Protein AF-0000000073567747 (afdb_homodimer)

Nearest PDB structures (foldseek):
  8d3t-assembly1_A  TM=9.229E-01  e=3.535E-43  Populus trichocarpa
  8p1x-assembly1_AAA  TM=5.995E-01  e=5.821E-02  Staphylococcus epidermidis
  5u70-assembly1_A  TM=5.975E-01  e=3.883E-02  Gallus gallus
  2wzf-assembly1_A  TM=4.297E-01  e=1.747E-01  Legionella pneumophila
  1e77-assembly1_A  TM=4.251E-01  e=9.345E-01  Leuconostoc mesenteroides

Structure (mmCIF, N/CA/C/O backbone):
data_AF-0000000073567747-model_v1
#
loop_
_entity.id
_entity.type
_entity.pdbx_description
1 polymer 'Glycosyltransferase family 92 protein'
#
loop_
_atom_site.group_PDB
_atom_site.id
_atom_site.type_symbol
_atom_site.label_atom_id
_atom_site.label_alt_id
_atom_site.label_comp_id
_atom_site.label_asym_id
_atom_site.label_entity_id
_atom_site.label_seq_id
_atom_site.pdbx_PDB_ins_code
_atom_site.Cartn_x
_atom_site.Cartn_y
_atom_site.Cartn_z
_atom_site.occupancy
_atom_site.B_iso_or_equiv
_atom_site.auth_seq_id
_atom_site.auth_comp_id
_atom_site.auth_asym_id
_atom_site.auth_atom_id
_atom_site.pdbx_PDB_model_num
ATOM 1 N N . MET A 1 1 ? -38.438 13.711 -40.719 1 23.19 1 MET A N 1
ATOM 2 C CA . MET A 1 1 ? -39.156 12.781 -39.844 1 23.19 1 MET A CA 1
ATOM 3 C C . MET A 1 1 ? -38.438 12.688 -38.469 1 23.19 1 MET A C 1
ATOM 5 O O . MET A 1 1 ? -37.25 12.453 -38.406 1 23.19 1 MET A O 1
ATOM 9 N N . LEU A 1 2 ? -39.094 13.25 -37.375 1 25.28 2 LEU A N 1
ATOM 10 C CA . LEU A 1 2 ? -38.781 13.609 -36 1 25.28 2 LEU A CA 1
ATOM 11 C C . LEU A 1 2 ? -38.625 12.359 -35.125 1 25.28 2 LEU A C 1
ATOM 13 O O . LEU A 1 2 ? -39.594 11.602 -34.969 1 25.28 2 LEU A O 1
ATOM 17 N N . LEU A 1 3 ? -37.562 11.617 -35.281 1 25.88 3 LEU A N 1
ATOM 18 C CA . LEU A 1 3 ? -37.438 10.297 -34.688 1 25.88 3 LEU A CA 1
ATOM 19 C C . LEU A 1 3 ? -37.625 10.359 -33.156 1 25.88 3 LEU A C 1
ATOM 21 O O . LEU A 1 3 ? -36.875 11.047 -32.469 1 25.88 3 LEU A O 1
ATOM 25 N N . THR A 1 4 ? -38.875 10.18 -32.688 1 24.28 4 THR A N 1
ATOM 26 C CA . THR A 1 4 ? -39.375 10.305 -31.312 1 24.28 4 THR A CA 1
ATOM 27 C C . THR A 1 4 ? -38.75 9.266 -30.391 1 24.28 4 THR A C 1
ATOM 29 O O . THR A 1 4 ? -38.875 8.062 -30.641 1 24.28 4 THR A O 1
ATOM 32 N N . LEU A 1 5 ? -37.594 9.477 -29.812 1 25.94 5 LEU A N 1
ATOM 33 C CA . LEU A 1 5 ? -36.781 8.617 -28.953 1 25.94 5 LEU A CA 1
ATOM 34 C C . LEU A 1 5 ? -37.562 8.234 -27.703 1 25.94 5 LEU A C 1
ATOM 36 O O . LEU A 1 5 ? -37.906 9.102 -26.891 1 25.94 5 LEU A O 1
ATOM 40 N N . THR A 1 6 ? -38.469 7.234 -27.781 1 23.72 6 THR A N 1
ATOM 41 C CA . THR A 1 6 ? -39.375 6.848 -26.703 1 23.72 6 THR A CA 1
ATOM 42 C C . THR A 1 6 ? -38.594 6.375 -25.469 1 23.72 6 THR A C 1
ATOM 44 O O . THR A 1 6 ? -37.75 5.469 -25.578 1 23.72 6 THR A O 1
ATOM 47 N N . LEU A 1 7 ? -38.375 7.18 -24.391 1 23.61 7 LEU A N 1
ATOM 48 C CA . LEU A 1 7 ? -37.719 7.121 -23.078 1 23.61 7 LEU A CA 1
ATOM 49 C C . LEU A 1 7 ? -38.375 6.062 -22.203 1 23.61 7 LEU A C 1
ATOM 51 O O . LEU A 1 7 ? -39.562 6.172 -21.859 1 23.61 7 LEU A O 1
ATOM 55 N N . ILE A 1 8 ? -38.219 4.766 -22.5 1 22.84 8 ILE A N 1
ATOM 56 C CA . ILE A 1 8 ? -38.969 3.777 -21.766 1 22.84 8 ILE A CA 1
ATOM 57 C C . ILE A 1 8 ? -38.625 3.867 -20.266 1 22.84 8 ILE A C 1
ATOM 59 O O . ILE A 1 8 ? -37.469 3.711 -19.891 1 22.84 8 ILE A O 1
ATOM 63 N N . LEU A 1 9 ? -39.438 4.469 -19.375 1 22.05 9 LEU A N 1
ATOM 64 C CA . LEU A 1 9 ? -39.469 4.734 -17.953 1 22.05 9 LEU A CA 1
ATOM 65 C C . LEU A 1 9 ? -39.625 3.441 -17.156 1 22.05 9 LEU A C 1
ATOM 67 O O . LEU A 1 9 ? -40.656 2.789 -17.234 1 22.05 9 LEU A O 1
ATOM 71 N N . VAL A 1 10 ? -38.719 2.545 -17.141 1 21.92 10 VAL A N 1
ATOM 72 C CA . VAL A 1 10 ? -38.969 1.277 -16.453 1 21.92 10 VAL A CA 1
ATOM 73 C C . VAL A 1 10 ? -39.25 1.529 -14.977 1 21.92 10 VAL A C 1
ATOM 75 O O . VAL A 1 10 ? -38.438 2.17 -14.289 1 21.92 10 VAL A O 1
ATOM 78 N N . THR A 1 11 ? -40.469 1.546 -14.492 1 21.16 11 THR A N 1
ATOM 79 C CA . THR A 1 11 ? -41.031 1.775 -13.164 1 21.16 11 THR A CA 1
ATOM 80 C C . THR A 1 11 ? -40.594 0.671 -12.195 1 21.16 11 THR A C 1
ATOM 82 O O . THR A 1 11 ? -40.969 -0.49 -12.367 1 21.16 11 THR A O 1
ATOM 85 N N . VAL A 1 12 ? -39.438 0.542 -11.812 1 20.95 12 VAL A N 1
ATOM 86 C CA . VAL A 1 12 ? -39.031 -0.559 -10.945 1 20.95 12 VAL A CA 1
ATOM 87 C C . VAL A 1 12 ? -39.781 -0.482 -9.633 1 20.95 12 VAL A C 1
ATOM 89 O O . VAL A 1 12 ? -39.812 0.56 -8.969 1 20.95 12 VAL A O 1
ATOM 92 N N . ARG A 1 13 ? -40.844 -1.211 -9.492 1 21.12 13 ARG A N 1
ATOM 93 C CA . ARG A 1 13 ? -41.688 -1.212 -8.32 1 21.12 13 ARG A CA 1
ATOM 94 C C . ARG A 1 13 ? -40.875 -1.409 -7.043 1 21.12 13 ARG A C 1
ATOM 96 O O . ARG A 1 13 ? -39.875 -2.107 -7.051 1 21.12 13 ARG A O 1
ATOM 103 N N . PRO A 1 14 ? -41.25 -0.729 -5.953 1 20.56 14 PRO A N 1
ATOM 104 C CA . PRO A 1 14 ? -40.656 -0.555 -4.629 1 20.56 14 PRO A CA 1
ATOM 105 C C . PRO A 1 14 ? -40.75 -1.817 -3.771 1 20.56 14 PRO A C 1
ATOM 107 O O . PRO A 1 14 ? -41.812 -2.457 -3.713 1 20.56 14 PRO A O 1
ATOM 110 N N . MET A 1 15 ? -39.781 -2.68 -3.811 1 20.41 15 MET A N 1
ATOM 111 C CA . MET A 1 15 ? -39.844 -3.928 -3.057 1 20.41 15 MET A CA 1
ATOM 112 C C . MET A 1 15 ? -40.312 -3.676 -1.623 1 20.41 15 MET A C 1
ATOM 114 O O . MET A 1 15 ? -39.75 -2.826 -0.93 1 20.41 15 MET A O 1
ATOM 118 N N . GLU A 1 16 ? -41.5 -3.912 -1.304 1 19.75 16 GLU A N 1
ATOM 119 C CA . GLU A 1 16 ? -42.156 -3.807 -0.017 1 19.75 16 GLU A CA 1
ATOM 120 C C . GLU A 1 16 ? -41.406 -4.566 1.071 1 19.75 16 GLU A C 1
ATOM 122 O O . GLU A 1 16 ? -41.156 -5.766 0.936 1 19.75 16 GLU A O 1
ATOM 127 N N . VAL A 1 17 ? -40.531 -3.957 1.716 1 19.94 17 VAL A N 1
ATOM 128 C CA . VAL A 1 17 ? -39.719 -4.434 2.83 1 19.94 17 VAL A CA 1
ATOM 129 C C . VAL A 1 17 ? -40.625 -4.91 3.965 1 19.94 17 VAL A C 1
ATOM 131 O O . VAL A 1 17 ? -41.375 -4.121 4.527 1 19.94 17 VAL A O 1
ATOM 134 N N . LEU A 1 18 ? -41.094 -6.086 3.803 1 19.22 18 LEU A N 1
ATOM 135 C CA . LEU A 1 18 ? -41.969 -6.688 4.812 1 19.22 18 LEU A CA 1
ATOM 136 C C . LEU A 1 18 ? -41.344 -6.52 6.207 1 19.22 18 LEU A C 1
ATOM 138 O O . LEU A 1 18 ? -40.188 -6.859 6.434 1 19.22 18 LEU A O 1
ATOM 142 N N . TYR A 1 19 ? -41.906 -5.637 7.066 1 19.2 19 TYR A N 1
ATOM 143 C CA . TYR A 1 19 ? -41.688 -5.125 8.414 1 19.2 19 TYR A CA 1
ATOM 144 C C . TYR A 1 19 ? -41.906 -6.219 9.453 1 19.2 19 TYR A C 1
ATOM 146 O O . TYR A 1 19 ? -43.062 -6.52 9.797 1 19.2 19 TYR A O 1
ATOM 154 N N . GLY A 1 20 ? -41.406 -7.402 9.188 1 19.31 20 GLY A N 1
ATOM 155 C CA . GLY A 1 20 ? -41.875 -8.383 10.164 1 19.31 20 GLY A CA 1
ATOM 156 C C . GLY A 1 20 ? -41.688 -7.922 11.594 1 19.31 20 GLY A C 1
ATOM 157 O O . GLY A 1 20 ? -40.875 -7.062 11.883 1 19.31 20 GLY A O 1
ATOM 158 N N . SER A 1 21 ? -42.656 -8.07 12.359 1 19.27 21 SER A N 1
ATOM 159 C CA . SER A 1 21 ? -43.031 -7.699 13.719 1 19.27 21 SER A CA 1
ATOM 160 C C . SER A 1 21 ? -41.938 -8.07 14.703 1 19.27 21 SER A C 1
ATOM 162 O O . SER A 1 21 ? -41.438 -9.195 14.703 1 19.27 21 SER A O 1
ATOM 164 N N . LEU A 1 22 ? -41.219 -7.145 15.078 1 19.09 22 LEU A N 1
ATOM 165 C CA . LEU A 1 22 ? -40.188 -7.207 16.109 1 19.09 22 LEU A CA 1
ATOM 166 C C . LEU A 1 22 ? -40.75 -7.781 17.406 1 19.09 22 LEU A C 1
ATOM 168 O O . LEU A 1 22 ? -41.75 -7.289 17.922 1 19.09 22 LEU A O 1
ATOM 172 N N . PRO A 1 23 ? -40.688 -9.055 17.484 1 19.69 23 PRO A N 1
ATOM 173 C CA . PRO A 1 23 ? -41.312 -9.609 18.703 1 19.69 23 PRO A CA 1
ATOM 174 C C . PRO A 1 23 ? -40.906 -8.852 19.969 1 19.69 23 PRO A C 1
ATOM 176 O O . PRO A 1 23 ? -39.844 -8.203 20 1 19.69 23 PRO A O 1
ATOM 179 N N . ALA A 1 24 ? -41.875 -8.578 20.797 1 20.5 24 ALA A N 1
ATOM 180 C CA . ALA A 1 24 ? -41.969 -7.883 22.078 1 20.5 24 ALA A CA 1
ATOM 181 C C . ALA A 1 24 ? -40.906 -8.398 23.047 1 20.5 24 ALA A C 1
ATOM 183 O O . ALA A 1 24 ? -40.625 -9.602 23.109 1 20.5 24 ALA A O 1
ATOM 184 N N . CYS A 1 25 ? -40.031 -7.461 23.5 1 19.66 25 CYS A N 1
ATOM 185 C CA . CYS A 1 25 ? -38.938 -7.504 24.484 1 19.66 25 CYS A CA 1
ATOM 186 C C . CYS A 1 25 ? -39.438 -8.117 25.797 1 19.66 25 CYS A C 1
ATOM 188 O O . CYS A 1 25 ? -40.312 -7.57 26.453 1 19.66 25 CYS A O 1
ATOM 190 N N . MET A 1 26 ? -39.594 -9.414 25.766 1 20.55 26 MET A N 1
ATOM 191 C CA . MET A 1 26 ? -40.062 -10.07 26.984 1 20.55 26 MET A CA 1
ATOM 192 C C . MET A 1 26 ? -39.406 -9.461 28.219 1 20.55 26 MET A C 1
ATOM 194 O O . MET A 1 26 ? -38.344 -8.867 28.125 1 20.55 26 MET A O 1
ATOM 198 N N . ASN A 1 27 ? -40.094 -9.617 29.391 1 20.23 27 ASN A N 1
ATOM 199 C CA . ASN A 1 27 ? -40.094 -9.148 30.781 1 20.23 27 ASN A CA 1
ATOM 200 C C . ASN A 1 27 ? -38.719 -9.352 31.422 1 20.23 27 ASN A C 1
ATOM 202 O O . ASN A 1 27 ? -37.938 -10.219 31 1 20.23 27 ASN A O 1
ATOM 206 N N . GLY A 1 28 ? -38.312 -8.406 32.344 1 21.66 28 GLY A N 1
ATOM 207 C CA . GLY A 1 28 ? -37.188 -7.875 33.094 1 21.66 28 GLY A CA 1
ATOM 208 C C . GLY A 1 28 ? -36.594 -8.867 34.062 1 21.66 28 GLY A C 1
ATOM 209 O O . GLY A 1 28 ? -36 -8.469 35.094 1 21.66 28 GLY A O 1
ATOM 210 N N . GLY A 1 29 ? -36.719 -10.211 33.781 1 23.11 29 GLY A N 1
ATOM 211 C CA . GLY A 1 29 ? -36.375 -10.93 35 1 23.11 29 GLY A CA 1
ATOM 212 C C . GLY A 1 29 ? -35.062 -10.5 35.625 1 23.11 29 GLY A C 1
ATOM 213 O O . GLY A 1 29 ? -34.188 -9.969 34.938 1 23.11 29 GLY A O 1
ATOM 214 N N . ASP A 1 30 ? -34.969 -10.297 36.969 1 22.94 30 ASP A N 1
ATOM 215 C CA . ASP A 1 30 ? -34.062 -9.742 37.969 1 22.94 30 ASP A CA 1
ATOM 216 C C . ASP A 1 30 ? -32.688 -10.414 37.875 1 22.94 30 ASP A C 1
ATOM 218 O O . ASP A 1 30 ? -32.312 -11.18 38.75 1 22.94 30 ASP A O 1
ATOM 222 N N . ALA A 1 31 ? -32.281 -11.008 36.812 1 23.86 31 ALA A N 1
ATOM 223 C CA . ALA A 1 31 ? -31.156 -11.891 37.062 1 23.86 31 ALA A CA 1
ATOM 224 C C . ALA A 1 31 ? -29.969 -11.117 37.594 1 23.86 31 ALA A C 1
ATOM 226 O O . ALA A 1 31 ? -29.562 -10.109 37.031 1 23.86 31 ALA A O 1
ATOM 227 N N . HIS A 1 32 ? -29.672 -11.039 38.781 1 22.36 32 HIS A N 1
ATOM 228 C CA . HIS A 1 32 ? -28.516 -10.672 39.594 1 22.36 32 HIS A CA 1
ATOM 229 C C . HIS A 1 32 ? -27.219 -11.117 38.938 1 22.36 32 HIS A C 1
ATOM 231 O O . HIS A 1 32 ? -26.734 -12.227 39.188 1 22.36 32 HIS A O 1
ATOM 237 N N . ARG A 1 33 ? -27.188 -11 37.594 1 25.17 33 ARG A N 1
ATOM 238 C CA . ARG A 1 33 ? -25.922 -11.57 37.094 1 25.17 33 ARG A CA 1
ATOM 239 C C . ARG A 1 33 ? -24.734 -10.906 37.781 1 25.17 33 ARG A C 1
ATOM 241 O O . ARG A 1 33 ? -24.719 -9.688 37.969 1 25.17 33 ARG A O 1
ATOM 248 N N . SER A 1 34 ? -23.922 -11.617 38.344 1 22.05 34 SER A N 1
ATOM 249 C CA . SER A 1 34 ? -22.656 -11.352 39.031 1 22.05 34 SER A CA 1
ATOM 250 C C . SER A 1 34 ? -21.797 -10.391 38.25 1 22.05 34 SER A C 1
ATOM 252 O O . SER A 1 34 ? -21.875 -10.336 37 1 22.05 34 SER A O 1
ATOM 254 N N . GLN A 1 35 ? -21.375 -9.289 38.812 1 22.83 35 GLN A N 1
ATOM 255 C CA . GLN A 1 35 ? -20.5 -8.172 38.438 1 22.83 35 GLN A CA 1
ATOM 256 C C . GLN A 1 35 ? -19.297 -8.648 37.656 1 22.83 35 GLN A C 1
ATOM 258 O O . GLN A 1 35 ? -18.281 -9.047 38.219 1 22.83 35 GLN A O 1
ATOM 263 N N . GLY A 1 36 ? -19.531 -9.406 36.656 1 23.28 36 GLY A N 1
ATOM 264 C CA . GLY A 1 36 ? -18.391 -9.961 35.938 1 23.28 36 GLY A CA 1
ATOM 265 C C . GLY A 1 36 ? -17.375 -8.914 35.531 1 23.28 36 GLY A C 1
ATOM 266 O O . GLY A 1 36 ? -17.688 -7.723 35.438 1 23.28 36 GLY A O 1
ATOM 267 N N . ASP A 1 37 ? -16.031 -9.227 35.656 1 26.56 37 ASP A N 1
ATOM 268 C CA . ASP A 1 37 ? -14.734 -8.562 35.562 1 26.56 37 ASP A CA 1
ATOM 269 C C . ASP A 1 37 ? -14.656 -7.672 34.312 1 26.56 37 ASP A C 1
ATOM 271 O O . ASP A 1 37 ? -14.953 -8.117 33.219 1 26.56 37 ASP A O 1
ATOM 275 N N . ARG A 1 38 ? -14.828 -6.359 34.531 1 27.16 38 ARG A N 1
ATOM 276 C CA . ARG A 1 38 ? -14.625 -5.324 33.531 1 27.16 38 ARG A CA 1
ATOM 277 C C . ARG A 1 38 ? -13.469 -5.688 32.594 1 27.16 38 ARG A C 1
ATOM 279 O O . ARG A 1 38 ? -12.367 -5.988 33.062 1 27.16 38 ARG A O 1
ATOM 286 N N . PRO A 1 39 ? -13.688 -6.078 31.453 1 25.11 39 PRO A N 1
ATOM 287 C CA . PRO A 1 39 ? -12.477 -6.406 30.688 1 25.11 39 PRO A CA 1
ATOM 288 C C . PRO A 1 39 ? -11.5 -5.234 30.609 1 25.11 39 PRO A C 1
ATOM 290 O O . PRO A 1 39 ? -11.891 -4.125 30.25 1 25.11 39 PRO A O 1
ATOM 293 N N . ARG A 1 40 ? -10.445 -5.094 31.484 1 24.75 40 ARG A N 1
ATOM 294 C CA . ARG A 1 40 ? -9.32 -4.168 31.562 1 24.75 40 ARG A CA 1
ATOM 295 C C . ARG A 1 40 ? -8.805 -3.824 30.156 1 24.75 40 ARG A C 1
ATOM 297 O O . ARG A 1 40 ? -8.695 -4.699 29.297 1 24.75 40 ARG A O 1
ATOM 304 N N . LEU A 1 41 ? -8.781 -2.572 29.844 1 23.95 41 LEU A N 1
ATOM 305 C CA . LEU A 1 41 ? -8.195 -1.976 28.656 1 23.95 41 LEU A CA 1
ATOM 306 C C . LEU A 1 41 ? -6.734 -2.375 28.5 1 23.95 41 LEU A C 1
ATOM 308 O O . LEU A 1 41 ? -5.906 -2.051 29.359 1 23.95 41 LEU A O 1
ATOM 312 N N . LYS A 1 42 ? -6.387 -3.568 28.047 1 26.98 42 LYS A N 1
ATOM 313 C CA . LYS A 1 42 ? -4.984 -3.957 27.969 1 26.98 42 LYS A CA 1
ATOM 314 C C . LYS A 1 42 ? -4.18 -2.961 27.125 1 26.98 42 LYS A C 1
ATOM 316 O O . LYS A 1 42 ? -4.402 -2.834 25.922 1 26.98 42 LYS A O 1
ATOM 321 N N . VAL A 1 43 ? -3.799 -1.938 27.734 1 22.77 43 VAL A N 1
ATOM 322 C CA . VAL A 1 43 ? -2.787 -1.016 27.219 1 22.77 43 VAL A CA 1
ATOM 323 C C . VAL A 1 43 ? -1.597 -1.802 26.688 1 22.77 43 VAL A C 1
ATOM 325 O O . VAL A 1 43 ? -1.011 -2.623 27.391 1 22.77 43 VAL A O 1
ATOM 328 N N . ILE A 1 44 ? -1.505 -1.981 25.453 1 26.19 44 ILE A N 1
ATOM 329 C CA . ILE A 1 44 ? -0.492 -2.854 24.875 1 26.19 44 ILE A CA 1
ATOM 330 C C . ILE A 1 44 ? 0.867 -2.156 24.906 1 26.19 44 ILE A C 1
ATOM 332 O O . ILE A 1 44 ? 1.063 -1.139 24.234 1 26.19 44 ILE A O 1
ATOM 336 N N . PRO A 1 45 ? 1.633 -2.248 25.969 1 25.14 45 PRO A N 1
ATOM 337 C CA . PRO A 1 45 ? 2.934 -1.572 25.969 1 25.14 45 PRO A CA 1
ATOM 338 C C . PRO A 1 45 ? 3.777 -1.932 24.75 1 25.14 45 PRO A C 1
ATOM 340 O O . PRO A 1 45 ? 4.316 -1.044 24.078 1 25.14 45 PRO A O 1
ATOM 343 N N . GLU A 1 46 ? 4.719 -3.098 24.891 1 23.3 46 GLU A N 1
ATOM 344 C CA . GLU A 1 46 ? 5.957 -3.51 24.234 1 23.3 46 GLU A CA 1
ATOM 345 C C . GLU A 1 46 ? 5.676 -4.262 22.938 1 23.3 46 GLU A C 1
ATOM 347 O O . GLU A 1 46 ? 4.551 -4.707 22.703 1 23.3 46 GLU A O 1
ATOM 352 N N . TRP A 1 47 ? 6.715 -4.566 22.062 1 25.22 47 TRP A N 1
ATOM 353 C CA . TRP A 1 47 ? 6.898 -5.34 20.844 1 25.22 47 TRP A CA 1
ATOM 354 C C . TRP A 1 47 ? 6.203 -6.695 20.938 1 25.22 47 TRP A C 1
ATOM 356 O O . TRP A 1 47 ? 6.367 -7.414 21.938 1 25.22 47 TRP A O 1
ATOM 366 N N . GLN A 1 48 ? 4.891 -6.879 20.406 1 30.92 48 GLN A N 1
ATOM 367 C CA . GLN A 1 48 ? 4.23 -8.164 20.625 1 30.92 48 GLN A CA 1
ATOM 368 C C . GLN A 1 48 ? 4.566 -9.141 19.5 1 30.92 48 GLN A C 1
ATOM 370 O O . GLN A 1 48 ? 4.832 -8.734 18.359 1 30.92 48 GLN A O 1
ATOM 375 N N . GLU A 1 49 ? 5.047 -10.406 19.703 1 35.78 49 GLU A N 1
ATOM 376 C CA . GLU A 1 49 ? 5.246 -11.547 18.812 1 35.78 49 GLU A CA 1
ATOM 377 C C . GLU A 1 49 ? 4.035 -11.758 17.906 1 35.78 49 GLU A C 1
ATOM 379 O O . GLU A 1 49 ? 2.895 -11.711 18.375 1 35.78 49 GLU A O 1
ATOM 384 N N . PRO A 1 50 ? 4.211 -11.789 16.625 1 37.47 50 PRO A N 1
ATOM 385 C CA . PRO A 1 50 ? 3.064 -11.945 15.727 1 37.47 50 PRO A CA 1
ATOM 386 C C . PRO A 1 50 ? 2.227 -13.18 16.047 1 37.47 50 PRO A C 1
ATOM 388 O O . PRO A 1 50 ? 2.777 -14.242 16.344 1 37.47 50 PRO A O 1
ATOM 391 N N . ALA A 1 51 ? 1.045 -13.102 16.375 1 41.72 51 ALA A N 1
ATOM 392 C CA . ALA A 1 51 ? 0.111 -14.172 16.719 1 41.72 51 ALA A CA 1
ATOM 393 C C . ALA A 1 51 ? -0.092 -15.125 15.547 1 41.72 51 ALA A C 1
ATOM 395 O O . ALA A 1 51 ? -0.238 -14.688 14.406 1 41.72 51 ALA A O 1
ATOM 396 N N . VAL A 1 52 ? 0.419 -16.406 15.641 1 49.12 52 VAL A N 1
ATOM 397 C CA . VAL A 1 52 ? 0.109 -17.453 14.672 1 49.12 52 VAL A CA 1
ATOM 398 C C . VAL A 1 52 ? -1.403 -17.562 14.484 1 49.12 52 VAL A C 1
ATOM 400 O O . VAL A 1 52 ? -2.139 -17.766 15.453 1 49.12 52 VAL A O 1
ATOM 403 N N . THR A 1 53 ? -1.957 -17.25 13.312 1 58.78 53 THR A N 1
ATOM 404 C CA . THR A 1 53 ? -3.379 -17.344 13 1 58.78 53 THR A CA 1
ATOM 405 C C . THR A 1 53 ? -3.824 -18.797 12.898 1 58.78 53 THR A C 1
ATOM 407 O O . THR A 1 53 ? -3.15 -19.609 12.266 1 58.78 53 THR A O 1
ATOM 410 N N . ALA A 1 54 ? -4.812 -19.219 13.656 1 68.19 54 ALA A N 1
ATOM 411 C CA . ALA A 1 54 ? -5.438 -20.531 13.656 1 68.19 54 ALA A CA 1
ATOM 412 C C . ALA A 1 54 ? -5.977 -20.891 12.273 1 68.19 54 ALA A C 1
ATOM 414 O O . ALA A 1 54 ? -6.414 -20.016 11.531 1 68.19 54 ALA A O 1
ATOM 415 N N . ASP A 1 55 ? -5.848 -22.266 11.977 1 83.12 55 ASP A N 1
ATOM 416 C CA . ASP A 1 55 ? -6.441 -22.766 10.742 1 83.12 55 ASP A CA 1
ATOM 417 C C . ASP A 1 55 ? -7.957 -22.578 10.75 1 83.12 55 ASP A C 1
ATOM 419 O O . ASP A 1 55 ? -8.609 -22.781 11.773 1 83.12 55 ASP A O 1
ATOM 423 N N . ARG A 1 56 ? -8.516 -22.25 9.672 1 86 56 ARG A N 1
ATOM 424 C CA . ARG A 1 56 ? -9.953 -22.047 9.516 1 86 56 ARG A CA 1
ATOM 425 C C . ARG A 1 56 ? -10.609 -23.266 8.859 1 86 56 ARG A C 1
ATOM 427 O O . ARG A 1 56 ? -9.969 -23.969 8.078 1 86 56 ARG A O 1
ATOM 434 N N . GLU A 1 57 ? -11.875 -23.375 9.203 1 86.12 57 GLU A N 1
ATOM 435 C CA . GLU A 1 57 ? -12.617 -24.5 8.625 1 86.12 57 GLU A CA 1
ATOM 436 C C . GLU A 1 57 ? -12.648 -24.406 7.102 1 86.12 57 GLU A C 1
ATOM 438 O O . GLU A 1 57 ? -12.508 -25.422 6.414 1 86.12 57 GLU A O 1
ATOM 443 N N . ALA A 1 58 ? -12.773 -23.234 6.609 1 86.31 58 ALA A N 1
ATOM 444 C CA . ALA A 1 58 ? -12.898 -23 5.172 1 86.31 58 ALA A CA 1
ATOM 445 C C . ALA A 1 58 ? -11.594 -23.359 4.453 1 86.31 58 ALA A C 1
ATOM 447 O O . ALA A 1 58 ? -11.586 -23.531 3.232 1 86.31 58 ALA A O 1
ATOM 448 N N . GLU A 1 59 ? -10.516 -23.516 5.211 1 91.19 59 GLU A N 1
ATOM 449 C CA . GLU A 1 59 ? -9.219 -23.797 4.613 1 91.19 59 GLU A CA 1
ATOM 450 C C . GLU A 1 59 ? -9.031 -25.297 4.375 1 91.19 59 GLU A C 1
ATOM 452 O O . GLU A 1 59 ? -8.133 -25.703 3.631 1 91.19 59 GLU A O 1
ATOM 457 N N . LYS A 1 60 ? -9.797 -26.156 5 1 92.88 60 LYS A N 1
ATOM 458 C CA . LYS A 1 60 ? -9.828 -27.609 4.805 1 92.88 60 LYS A CA 1
ATOM 459 C C . LYS A 1 60 ? -8.43 -28.203 4.875 1 92.88 60 LYS A C 1
ATOM 461 O O . LYS A 1 60 ? -8.102 -29.125 4.125 1 92.88 60 LYS A O 1
ATOM 466 N N . LEU A 1 61 ? -7.5 -27.703 5.68 1 91.44 61 LEU A N 1
ATOM 467 C CA . LEU A 1 61 ? -6.105 -28.125 5.727 1 91.44 61 LEU A CA 1
ATOM 468 C C . LEU A 1 61 ? -5.977 -29.531 6.297 1 91.44 61 LEU A C 1
ATOM 470 O O . LEU A 1 61 ? -5.004 -30.234 6.004 1 91.44 61 LEU A O 1
ATOM 474 N N . HIS A 1 62 ? -6.992 -30 7.027 1 90.06 62 HIS A N 1
ATOM 475 C CA . HIS A 1 62 ? -6.922 -31.297 7.703 1 90.06 62 HIS A CA 1
ATOM 476 C C . HIS A 1 62 ? -7.645 -32.375 6.906 1 90.06 62 HIS A C 1
ATOM 478 O O . HIS A 1 62 ? -7.754 -33.5 7.359 1 90.06 62 HIS A O 1
ATOM 484 N N . ASP A 1 63 ? -8.133 -32 5.773 1 92 63 ASP A N 1
ATOM 485 C CA . ASP A 1 63 ? -8.82 -32.938 4.887 1 92 63 ASP A CA 1
ATOM 486 C C . ASP A 1 63 ? -7.953 -33.281 3.682 1 92 63 ASP A C 1
ATOM 488 O O . ASP A 1 63 ? -7.777 -32.469 2.779 1 92 63 ASP A O 1
ATOM 492 N N . ALA A 1 64 ? -7.484 -34.469 3.584 1 88.56 64 ALA A N 1
ATOM 493 C CA . ALA A 1 64 ? -6.566 -34.938 2.537 1 88.56 64 ALA A CA 1
ATOM 494 C C . ALA A 1 64 ? -7.238 -34.906 1.168 1 88.56 64 ALA A C 1
ATOM 496 O O . ALA A 1 64 ? -6.566 -34.938 0.137 1 88.56 64 ALA A O 1
ATOM 497 N N . ARG A 1 65 ? -8.523 -34.844 1.206 1 89.81 65 ARG A N 1
ATOM 498 C CA . ARG A 1 65 ? -9.273 -34.812 -0.046 1 89.81 65 ARG A CA 1
ATOM 499 C C . ARG A 1 65 ? -8.922 -33.562 -0.855 1 89.81 65 ARG A C 1
ATOM 501 O O . ARG A 1 65 ? -9.133 -33.531 -2.07 1 89.81 65 ARG A O 1
ATOM 508 N N . TYR A 1 66 ? -8.336 -32.594 -0.159 1 92.19 66 TYR A N 1
ATOM 509 C CA . TYR A 1 66 ? -8.047 -31.328 -0.826 1 92.19 66 TYR A CA 1
ATOM 510 C C . TYR A 1 66 ? -6.555 -31.188 -1.119 1 92.19 66 TYR A C 1
ATOM 512 O O . TYR A 1 66 ? -6.086 -30.125 -1.52 1 92.19 66 TYR A O 1
ATOM 520 N N . GLY A 1 67 ? -5.863 -32.219 -0.973 1 92.25 67 GLY A N 1
ATOM 521 C CA . GLY A 1 67 ? -4.441 -32.219 -1.281 1 92.25 67 GLY A CA 1
ATOM 522 C C . GLY A 1 67 ? -3.564 -32.094 -0.053 1 92.25 67 GLY A C 1
ATOM 523 O O . GLY A 1 67 ? -4.062 -32.031 1.073 1 92.25 67 GLY A O 1
ATOM 524 N N . THR A 1 68 ? -2.275 -32.094 -0.333 1 92.69 68 THR A N 1
ATOM 525 C CA . THR A 1 68 ? -1.312 -31.875 0.741 1 92.69 68 THR A CA 1
ATOM 526 C C . THR A 1 68 ? -1.312 -30.406 1.185 1 92.69 68 THR A C 1
ATOM 528 O O . THR A 1 68 ? -1.103 -29.516 0.37 1 92.69 68 THR A O 1
ATOM 531 N N . ALA A 1 69 ? -1.477 -30.25 2.467 1 93.38 69 ALA A N 1
ATOM 532 C CA . ALA A 1 69 ? -1.608 -28.891 3.004 1 93.38 69 ALA A CA 1
ATOM 533 C C . ALA A 1 69 ? -0.303 -28.125 2.861 1 93.38 69 ALA A C 1
ATOM 535 O O . ALA A 1 69 ? 0.774 -28.641 3.152 1 93.38 69 ALA A O 1
ATOM 536 N N . ARG A 1 70 ? -0.377 -26.938 2.383 1 93.06 70 ARG A N 1
ATOM 537 C CA . ARG A 1 70 ? 0.679 -25.938 2.426 1 93.06 70 ARG A CA 1
ATOM 538 C C . ARG A 1 70 ? 0.284 -24.766 3.322 1 93.06 70 ARG A C 1
ATOM 540 O O . ARG A 1 70 ? -0.622 -24 2.988 1 93.06 70 ARG A O 1
ATOM 547 N N . ARG A 1 71 ? 1.045 -24.625 4.371 1 91.12 71 ARG A N 1
ATOM 548 C CA . ARG A 1 71 ? 0.696 -23.578 5.332 1 91.12 71 ARG A CA 1
ATOM 549 C C . ARG A 1 71 ? 1.36 -22.266 4.973 1 91.12 71 ARG A C 1
ATOM 551 O O . ARG A 1 71 ? 2.518 -22.234 4.547 1 91.12 71 ARG A O 1
ATOM 558 N N . PHE A 1 72 ? 0.588 -21.219 5.07 1 93.88 72 PHE A N 1
ATOM 559 C CA . PHE A 1 72 ? 1.081 -19.844 5.035 1 93.88 72 PHE A CA 1
ATOM 560 C C . PHE A 1 72 ? 1.325 -19.328 6.445 1 93.88 72 PHE A C 1
ATOM 562 O O . PHE A 1 72 ? 0.379 -19.109 7.207 1 93.88 72 PHE A O 1
ATOM 569 N N . VAL A 1 73 ? 2.586 -19.078 6.789 1 91.38 73 VAL A N 1
ATOM 570 C CA . VAL A 1 73 ? 2.953 -18.75 8.164 1 91.38 73 VAL A CA 1
ATOM 571 C C . VAL A 1 73 ? 3.303 -17.266 8.258 1 91.38 73 VAL A C 1
ATOM 573 O O . VAL A 1 73 ? 4.422 -16.859 7.93 1 91.38 73 VAL A O 1
ATOM 576 N N . PRO A 1 74 ? 2.365 -16.469 8.734 1 92.31 74 PRO A N 1
ATOM 577 C CA . PRO A 1 74 ? 2.641 -15.039 8.852 1 92.31 74 PRO A CA 1
ATOM 578 C C . PRO A 1 74 ? 3.555 -14.703 10.023 1 92.31 74 PRO A C 1
ATOM 580 O O . PRO A 1 74 ? 3.457 -15.328 11.086 1 92.31 74 PRO A O 1
ATOM 583 N N . MET A 1 75 ? 4.398 -13.711 9.82 1 88.69 75 MET A N 1
ATOM 584 C CA . MET A 1 75 ? 5.34 -13.336 10.867 1 88.69 75 MET A CA 1
ATOM 585 C C . MET A 1 75 ? 5.566 -11.828 10.891 1 88.69 75 MET A C 1
ATOM 587 O O . MET A 1 75 ? 5.625 -11.195 9.836 1 88.69 75 MET A O 1
ATOM 591 N N . GLY A 1 76 ? 5.715 -11.297 12.133 1 88.31 76 GLY A N 1
ATOM 592 C CA . GLY A 1 76 ? 6.059 -9.891 12.32 1 88.31 76 GLY A CA 1
ATOM 593 C C . GLY A 1 76 ? 4.945 -8.945 11.906 1 88.31 76 GLY A C 1
ATOM 594 O O . GLY A 1 76 ? 3.941 -9.375 11.328 1 88.31 76 GLY A O 1
ATOM 595 N N . THR A 1 77 ? 5.141 -7.656 12.227 1 90.38 77 THR A N 1
ATOM 596 C CA . THR A 1 77 ? 4.227 -6.582 11.852 1 90.38 77 THR A CA 1
ATOM 597 C C . THR A 1 77 ? 4.914 -5.582 10.93 1 90.38 77 THR A C 1
ATOM 599 O O . THR A 1 77 ? 6 -5.086 11.242 1 90.38 77 THR A O 1
ATOM 602 N N . ALA A 1 78 ? 4.293 -5.371 9.781 1 93.81 78 ALA A N 1
ATOM 603 C CA . ALA A 1 78 ? 4.809 -4.348 8.867 1 93.81 78 ALA A CA 1
ATOM 604 C C . ALA A 1 78 ? 4.035 -3.041 9.016 1 93.81 78 ALA A C 1
ATOM 606 O O . ALA A 1 78 ? 4.609 -1.957 8.898 1 93.81 78 ALA A O 1
ATOM 607 N N . THR A 1 79 ? 2.756 -3.139 9.242 1 94.25 79 THR A N 1
ATOM 608 C CA . THR A 1 79 ? 1.866 -1.984 9.289 1 94.25 79 THR A CA 1
ATOM 609 C C . THR A 1 79 ? 0.851 -2.133 10.422 1 94.25 79 THR A C 1
ATOM 611 O O . THR A 1 79 ? 0.246 -3.195 10.586 1 94.25 79 THR A O 1
ATOM 614 N N . PHE A 1 80 ? 0.703 -1.104 11.195 1 92.5 80 PHE A N 1
ATOM 615 C CA . PHE A 1 80 ? -0.315 -1.09 12.234 1 92.5 80 PHE A CA 1
ATOM 616 C C . PHE A 1 80 ? -1.698 -0.859 11.641 1 92.5 80 PHE A C 1
ATOM 618 O O . PHE A 1 80 ? -1.825 -0.283 10.555 1 92.5 80 PHE A O 1
ATOM 625 N N . LEU A 1 81 ? -2.709 -1.391 12.383 1 93.44 81 LEU A N 1
ATOM 626 C CA . LEU A 1 81 ? -4.078 -1.209 11.906 1 93.44 81 LEU A CA 1
ATOM 627 C C . LEU A 1 81 ? -4.504 0.25 12.023 1 93.44 81 LEU A C 1
ATOM 629 O O . LEU A 1 81 ? -5.133 0.792 11.109 1 93.44 81 LEU A O 1
ATOM 633 N N . PHE A 1 82 ? -4.188 0.894 13.148 1 94.44 82 PHE A N 1
ATOM 634 C CA . PHE A 1 82 ? -4.527 2.295 13.367 1 94.44 82 PHE A CA 1
ATOM 635 C C . PHE A 1 82 ? -3.527 2.951 14.312 1 94.44 82 PHE A C 1
ATOM 637 O O . PHE A 1 82 ? -3.064 2.324 15.266 1 94.44 82 PHE A O 1
ATOM 644 N N . VAL A 1 83 ? -3.174 4.184 14.031 1 95 83 VAL A N 1
ATOM 645 C CA . VAL A 1 83 ? -2.354 5.012 14.914 1 95 83 VAL A CA 1
ATOM 646 C C . VAL A 1 83 ? -3.18 6.184 15.43 1 95 83 VAL A C 1
ATOM 648 O O . VAL A 1 83 ? -3.598 7.051 14.664 1 95 83 VAL A O 1
ATOM 651 N N . HIS A 1 84 ? -3.406 6.223 16.734 1 95.75 84 HIS A N 1
ATOM 652 C CA . HIS A 1 84 ? -4.164 7.312 17.344 1 95.75 84 HIS A CA 1
ATOM 653 C C . HIS A 1 84 ? -3.266 8.5 17.656 1 95.75 84 HIS A C 1
ATOM 655 O O . HIS A 1 84 ? -2.18 8.336 18.219 1 95.75 84 HIS A O 1
ATOM 661 N N . ILE A 1 85 ? -3.746 9.672 17.344 1 96.62 85 ILE A N 1
ATOM 662 C CA . ILE A 1 85 ? -2.949 10.875 17.531 1 96.62 85 ILE A CA 1
ATOM 663 C C . ILE A 1 85 ? -3.65 11.805 18.531 1 96.62 85 ILE A C 1
ATOM 665 O O . ILE A 1 85 ? -3.057 12.211 19.531 1 96.62 85 ILE A O 1
ATOM 669 N N . SER A 1 86 ? -4.965 12.141 18.234 1 97.38 86 SER A N 1
ATOM 670 C CA . SER A 1 86 ? -5.699 13.039 19.125 1 97.38 86 SER A CA 1
ATOM 671 C C . SER A 1 86 ? -7.207 12.867 18.953 1 97.38 86 SER A C 1
ATOM 673 O O . SER A 1 86 ? -7.66 12.242 18 1 97.38 86 SER A O 1
ATOM 675 N N . SER A 1 87 ? -7.934 13.305 19.953 1 97.81 87 SER A N 1
ATOM 676 C CA . SER A 1 87 ? -9.391 13.305 19.938 1 97.81 87 SER A CA 1
ATOM 677 C C . SER A 1 87 ? -9.953 14.586 20.531 1 97.81 87 SER A C 1
ATOM 679 O O . SER A 1 87 ? -9.438 15.086 21.547 1 97.81 87 SER A O 1
ATOM 681 N N . TYR A 1 88 ? -11.016 15.094 19.891 1 97.56 88 TYR A N 1
ATOM 682 C CA . TYR A 1 88 ? -11.648 16.328 20.344 1 97.56 88 TYR A CA 1
ATOM 683 C C . TYR A 1 88 ? -13.164 16.188 20.375 1 97.56 88 TYR A C 1
ATOM 685 O O . TYR A 1 88 ? -13.75 15.547 19.5 1 97.56 88 TYR A O 1
ATOM 693 N N . ARG A 1 89 ? -13.789 16.734 21.422 1 97.25 89 ARG A N 1
ATOM 694 C CA . ARG A 1 89 ? -15.234 16.953 21.375 1 97.25 89 ARG A CA 1
ATOM 695 C C . ARG A 1 89 ? -15.57 18.141 20.469 1 97.25 89 ARG A C 1
ATOM 697 O O . ARG A 1 89 ? -14.961 19.203 20.562 1 97.25 89 ARG A O 1
ATOM 704 N N . LEU A 1 90 ? -16.516 17.953 19.562 1 95.81 90 LEU A N 1
ATOM 705 C CA . LEU A 1 90 ? -16.844 18.953 18.562 1 95.81 90 LEU A CA 1
ATOM 706 C C . LEU A 1 90 ? -18.172 19.625 18.875 1 95.81 90 LEU A C 1
ATOM 708 O O . LEU A 1 90 ? -18.516 20.656 18.297 1 95.81 90 LEU A O 1
ATOM 712 N N . GLY A 1 91 ? -18.891 19.109 19.75 1 95.62 91 GLY A N 1
ATOM 713 C CA . GLY A 1 91 ? -20.203 19.547 20.203 1 95.62 91 GLY A CA 1
ATOM 714 C C . GLY A 1 91 ? -20.828 18.609 21.219 1 95.62 91 GLY A C 1
ATOM 715 O O . GLY A 1 91 ? -20.172 17.719 21.75 1 95.62 91 GLY A O 1
ATOM 716 N N . PRO A 1 92 ? -22.031 18.828 21.5 1 96.56 92 PRO A N 1
ATOM 717 C CA . PRO A 1 92 ? -22.688 18.016 22.516 1 96.56 92 PRO A CA 1
ATOM 718 C C . PRO A 1 92 ? -22.781 16.547 22.109 1 96.56 92 PRO A C 1
ATOM 720 O O . PRO A 1 92 ? -22.828 15.664 22.984 1 96.56 92 PRO A O 1
ATOM 723 N N . SER A 1 93 ? -22.797 16.25 20.766 1 97.06 93 SER A N 1
ATOM 724 C CA . SER A 1 93 ? -23.047 14.875 20.344 1 97.06 93 SER A CA 1
ATOM 725 C C . SER A 1 93 ? -21.953 14.383 19.406 1 97.06 93 SER A C 1
ATOM 727 O O . SER A 1 93 ? -22.109 13.359 18.734 1 97.06 93 SER A O 1
ATOM 729 N N . SER A 1 94 ? -20.891 15.164 19.266 1 96.75 94 SER A N 1
ATOM 730 C CA . SER A 1 94 ? -19.969 14.828 18.188 1 96.75 94 SER A CA 1
ATOM 731 C C . SER A 1 94 ? -18.516 14.914 18.656 1 96.75 94 SER A C 1
ATOM 733 O O . SER A 1 94 ? -18.172 15.781 19.469 1 96.75 94 SER A O 1
ATOM 735 N N . PHE A 1 95 ? -17.75 13.961 18.219 1 98.19 95 PHE A N 1
ATOM 736 C CA . PHE A 1 95 ? -16.312 13.906 18.453 1 98.19 95 PHE A CA 1
ATOM 737 C C . PHE A 1 95 ? -15.562 13.695 17.156 1 98.19 95 PHE A C 1
ATOM 739 O O . PHE A 1 95 ? -16.109 13.156 16.188 1 98.19 95 PHE A O 1
ATOM 746 N N . GLY A 1 96 ? -14.375 14.211 17.047 1 98.5 96 GLY A N 1
ATOM 747 C CA . GLY A 1 96 ? -13.414 13.914 16 1 98.5 96 GLY A CA 1
ATOM 748 C C . GLY A 1 96 ? -12.164 13.227 16.516 1 98.5 96 GLY A C 1
ATOM 749 O O . GLY A 1 96 ? -11.555 13.688 17.484 1 98.5 96 GLY A O 1
ATOM 750 N N . VAL A 1 97 ? -11.82 12.125 15.961 1 98.5 97 VAL A N 1
ATOM 751 C CA . VAL A 1 97 ? -10.625 11.359 16.297 1 98.5 97 VAL A CA 1
ATOM 752 C C . VAL A 1 97 ? -9.633 11.391 15.141 1 98.5 97 VAL A C 1
ATOM 754 O O . VAL A 1 97 ? -9.961 10.984 14.023 1 98.5 97 VAL A O 1
ATOM 757 N N . VAL A 1 98 ? -8.406 11.859 15.398 1 98.69 98 VAL A N 1
ATOM 758 C CA . VAL A 1 98 ? -7.383 11.992 14.375 1 98.69 98 VAL A CA 1
ATOM 759 C C . VAL A 1 98 ? -6.383 10.844 14.492 1 98.69 98 VAL A C 1
ATOM 761 O O . VAL A 1 98 ? -5.934 10.508 15.594 1 98.69 98 VAL A O 1
ATOM 764 N N . GLY A 1 99 ? -6.074 10.273 13.375 1 98.19 99 GLY A N 1
ATOM 765 C CA . GLY A 1 99 ? -5.09 9.203 13.375 1 98.19 99 GLY A CA 1
ATOM 766 C C . GLY A 1 99 ? -4.57 8.867 11.992 1 98.19 99 GLY A C 1
ATOM 767 O O . GLY A 1 99 ? -4.664 9.68 11.078 1 98.19 99 GLY A O 1
ATOM 768 N N . LEU A 1 100 ? -3.82 7.777 11.93 1 98.12 100 LEU A N 1
ATOM 769 C CA . LEU A 1 100 ? -3.332 7.18 10.688 1 98.12 100 LEU A CA 1
ATOM 770 C C . LEU A 1 100 ? -3.924 5.789 10.484 1 98.12 100 LEU A C 1
ATOM 772 O O . LEU A 1 100 ? -3.893 4.961 11.398 1 98.12 100 LEU A O 1
ATOM 776 N N . GLY A 1 101 ? -4.512 5.598 9.312 1 97.75 101 GLY A N 1
ATOM 777 C CA .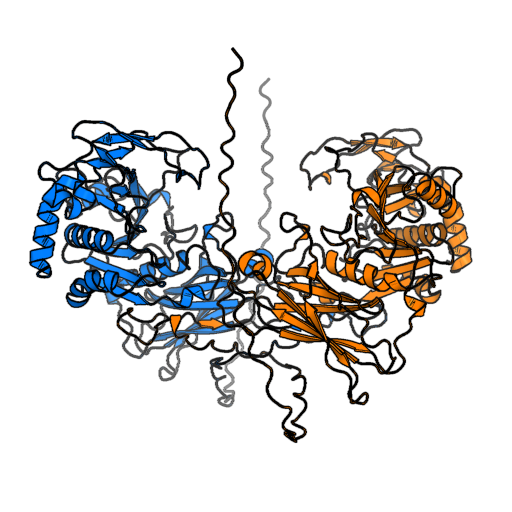 GLY A 1 101 ? -4.98 4.273 8.945 1 97.75 101 GLY A CA 1
ATOM 778 C C . GLY A 1 101 ? -4.047 3.551 7.996 1 97.75 101 GLY A C 1
ATOM 779 O O . GLY A 1 101 ? -3.258 4.184 7.289 1 97.75 101 GLY A O 1
ATOM 780 N N . ALA A 1 102 ? -4.113 2.236 8.062 1 96.81 102 ALA A N 1
ATOM 781 C CA . ALA A 1 102 ? -3.359 1.438 7.098 1 96.81 102 ALA A CA 1
ATOM 782 C C . ALA A 1 102 ? -3.928 1.593 5.691 1 96.81 102 ALA A C 1
ATOM 784 O O . ALA A 1 102 ? -5.043 1.141 5.41 1 96.81 102 ALA A O 1
ATOM 785 N N . THR A 1 103 ? -3.135 2.133 4.762 1 97.5 103 THR A N 1
ATOM 786 C CA . THR A 1 103 ? -3.617 2.514 3.438 1 97.5 103 THR A CA 1
ATOM 787 C C . THR A 1 103 ? -4.199 1.31 2.705 1 97.5 103 THR A C 1
ATOM 789 O O . THR A 1 103 ? -5.281 1.394 2.121 1 97.5 103 THR A O 1
ATOM 792 N N . ASP A 1 104 ? -3.547 0.193 2.768 1 96.25 104 ASP A N 1
ATOM 793 C CA . ASP A 1 104 ? -3.943 -0.962 1.971 1 96.25 104 ASP A CA 1
ATOM 794 C C . ASP A 1 104 ? -5.215 -1.603 2.527 1 96.25 104 ASP A C 1
ATOM 796 O O . ASP A 1 104 ? -5.961 -2.256 1.794 1 96.25 104 ASP A O 1
ATOM 800 N N . VAL A 1 105 ? -5.465 -1.483 3.812 1 96.06 105 VAL A N 1
ATOM 801 C CA . VAL A 1 105 ? -6.727 -1.959 4.367 1 96.06 105 VAL A CA 1
ATOM 802 C C . VAL A 1 105 ? -7.887 -1.173 3.764 1 96.06 105 VAL A C 1
ATOM 804 O O . VAL A 1 105 ? -8.93 -1.744 3.441 1 96.06 105 VAL A O 1
ATOM 807 N N . PHE A 1 106 ? -7.719 0.141 3.59 1 96.31 106 PHE A N 1
ATOM 808 C CA . PHE A 1 106 ? -8.758 0.967 2.982 1 96.31 106 PHE A CA 1
ATOM 809 C C . PHE A 1 106 ? -8.906 0.641 1.502 1 96.31 106 PHE A C 1
ATOM 811 O O . PHE A 1 106 ? -10.016 0.705 0.958 1 96.31 106 PHE A O 1
ATOM 818 N N . ARG A 1 107 ? -7.875 0.247 0.871 1 94.94 107 ARG A N 1
ATOM 819 C CA . ARG A 1 107 ? -7.914 -0.027 -0.562 1 94.94 107 ARG A CA 1
ATOM 820 C C . ARG A 1 107 ? -8.578 -1.37 -0.846 1 94.94 107 ARG A C 1
ATOM 822 O O . ARG A 1 107 ? -9.273 -1.523 -1.85 1 94.94 107 ARG A O 1
ATOM 829 N N . TYR A 1 108 ? -8.359 -2.332 0.096 1 94.56 108 TYR A N 1
ATOM 830 C CA . TYR A 1 108 ? -8.656 -3.686 -0.357 1 94.56 108 TYR A CA 1
ATOM 831 C C . TYR A 1 108 ? -9.648 -4.367 0.579 1 94.56 108 TYR A C 1
ATOM 833 O O . TYR A 1 108 ? -10.18 -5.434 0.26 1 94.56 108 TYR A O 1
ATOM 841 N N . SER A 1 109 ? -9.922 -3.82 1.781 1 94 109 SER A N 1
ATOM 842 C CA . SER A 1 109 ? -10.703 -4.625 2.717 1 94 109 SER A CA 1
ATOM 843 C C . SER A 1 109 ? -11.883 -3.838 3.27 1 94 109 SER A C 1
ATOM 845 O O . SER A 1 109 ? -12.641 -4.348 4.098 1 94 109 SER A O 1
ATOM 847 N N . ASN A 1 110 ? -12.07 -2.584 2.988 1 90 110 ASN A N 1
ATOM 848 C CA . ASN A 1 110 ? -13.227 -1.772 3.359 1 90 110 ASN A CA 1
ATOM 849 C C . ASN A 1 110 ? -13.383 -1.682 4.875 1 90 110 ASN A C 1
ATOM 851 O O . ASN A 1 110 ? -14.406 -2.1 5.422 1 90 110 ASN A O 1
ATOM 855 N N . PRO A 1 111 ? -12.5 -1.105 5.566 1 95 111 PRO A N 1
ATOM 856 C CA . PRO A 1 111 ? -12.57 -1.015 7.027 1 95 111 PRO A CA 1
ATOM 857 C C . PRO A 1 111 ? -13.719 -0.13 7.504 1 95 111 PRO A C 1
ATOM 859 O O . PRO A 1 111 ? -14.203 0.722 6.754 1 95 111 PRO A O 1
ATOM 862 N N . ALA A 1 112 ? -14.203 -0.392 8.719 1 95.75 112 ALA A N 1
ATOM 863 C CA . ALA A 1 112 ? -15.242 0.384 9.391 1 95.75 112 ALA A CA 1
ATOM 864 C C . ALA A 1 112 ? -14.781 0.84 10.773 1 95.75 112 ALA A C 1
ATOM 866 O O . ALA A 1 112 ? -13.875 0.238 11.359 1 95.75 112 ALA A O 1
ATOM 867 N N . PHE A 1 113 ? -15.359 1.879 11.188 1 96.69 113 PHE A N 1
ATOM 868 C CA . PHE A 1 113 ? -15.141 2.369 12.547 1 96.69 113 PHE A CA 1
ATOM 869 C C . PHE A 1 113 ? -16.453 2.418 13.328 1 96.69 113 PHE A C 1
ATOM 871 O O . PHE A 1 113 ? -17.5 2.73 12.766 1 96.69 113 PHE A O 1
ATOM 878 N N . PHE A 1 114 ? -16.359 2.105 14.602 1 97.19 114 PHE A N 1
ATOM 879 C CA . PHE A 1 114 ? -17.484 2.199 15.523 1 97.19 114 PHE A CA 1
ATOM 880 C C . PHE A 1 114 ? -17.109 3.018 16.75 1 97.19 114 PHE A C 1
ATOM 882 O O . PHE A 1 114 ? -16 2.896 17.266 1 97.19 114 PHE A O 1
ATOM 889 N N . CYS A 1 115 ? -18.047 3.842 17.156 1 97.06 115 CYS A N 1
ATOM 890 C CA . CYS A 1 115 ? -17.844 4.691 18.312 1 97.06 115 CYS A CA 1
ATOM 891 C C . CYS A 1 115 ? -18.844 4.383 19.406 1 97.06 115 CYS A C 1
ATOM 893 O O . CYS A 1 115 ? -19.984 3.988 19.125 1 97.06 115 CYS A O 1
ATOM 895 N N . SER A 1 116 ? -18.406 4.559 20.625 1 95.38 116 SER A N 1
ATOM 896 C CA . SER A 1 116 ? -19.312 4.453 21.766 1 95.38 116 SER A CA 1
ATOM 897 C C . SER A 1 116 ? -18.906 5.402 22.891 1 95.38 116 SER A C 1
ATOM 899 O O . SER A 1 116 ? -17.719 5.641 23.109 1 95.38 116 SER A O 1
ATOM 901 N N . TRP A 1 117 ? -19.891 5.98 23.469 1 95.94 117 TRP A N 1
ATOM 902 C CA . TRP A 1 117 ? -19.672 6.781 24.672 1 95.94 117 TRP A CA 1
ATOM 903 C C . TRP A 1 117 ? -20.031 5.984 25.922 1 95.94 117 TRP A C 1
ATOM 905 O O . TRP A 1 117 ? -21.141 5.461 26.047 1 95.94 117 TRP A O 1
ATOM 915 N N . HIS A 1 118 ? -19.047 5.898 26.797 1 92.5 118 HIS A N 1
ATOM 916 C CA . HIS A 1 118 ? -19.188 5.207 28.062 1 92.5 118 HIS A CA 1
ATOM 917 C C . HIS A 1 118 ? -19.234 6.195 29.234 1 92.5 118 HIS A C 1
ATOM 919 O O . HIS A 1 118 ? -18.203 6.727 29.641 1 92.5 118 HIS A O 1
ATOM 925 N N . PRO A 1 119 ? -20.438 6.398 29.797 1 91.25 119 PRO A N 1
ATOM 926 C CA . PRO A 1 119 ? -20.531 7.344 30.906 1 91.25 119 PRO A CA 1
ATOM 927 C C . PRO A 1 119 ? -19.719 6.91 32.125 1 91.25 119 PRO A C 1
ATOM 929 O O . PRO A 1 119 ? -19.422 5.723 32.281 1 91.25 119 PRO A O 1
ATOM 932 N N . HIS A 1 120 ? -19.25 7.938 32.906 1 81.75 120 HIS A N 1
ATOM 933 C CA . HIS A 1 120 ? -18.531 7.648 34.125 1 81.75 120 HIS A CA 1
ATOM 934 C C . HIS A 1 120 ? -19.359 6.789 35.094 1 81.75 120 HIS A C 1
ATOM 936 O O . HIS A 1 120 ? -20.578 6.945 35.156 1 81.75 120 HIS A O 1
ATOM 942 N N . VAL A 1 121 ? -18.688 5.68 35.688 1 64.5 121 VAL A N 1
ATOM 943 C CA . VAL A 1 121 ? -19.297 4.633 36.5 1 64.5 121 VAL A CA 1
ATOM 944 C C . VAL A 1 121 ? -20.188 5.258 37.562 1 64.5 121 VAL A C 1
ATOM 946 O O . VAL A 1 121 ? -21.219 4.684 37.938 1 64.5 121 VAL A O 1
ATOM 949 N N . ALA A 1 122 ? -19.562 6.344 38.156 1 56.38 122 ALA A N 1
ATOM 950 C CA . ALA A 1 122 ? -20.359 6.844 39.281 1 56.38 122 ALA A CA 1
ATOM 951 C C . ALA A 1 122 ? -21.75 7.25 38.812 1 56.38 122 ALA A C 1
ATOM 953 O O . ALA A 1 122 ? -22.656 7.438 39.656 1 56.38 122 ALA A O 1
ATOM 954 N N . THR A 1 123 ? -21.75 7.539 37.531 1 53.69 123 THR A N 1
ATOM 955 C CA . THR A 1 123 ? -23.109 7.875 37.125 1 53.69 123 THR A CA 1
ATOM 956 C C . THR A 1 123 ? -23.906 6.617 36.812 1 53.69 123 THR A C 1
ATOM 958 O O . THR A 1 123 ? -23.547 5.867 35.906 1 53.69 123 THR A O 1
ATOM 961 N N . LEU A 1 124 ? -24.297 5.883 37.781 1 52.28 124 LEU A N 1
ATOM 962 C CA . LEU A 1 124 ? -25.062 4.645 37.781 1 52.28 124 LEU A CA 1
ATOM 963 C C . LEU A 1 124 ? -25.594 4.32 36.375 1 52.28 124 LEU A C 1
ATOM 965 O O . LEU A 1 124 ? -25.391 3.209 35.875 1 52.28 124 LEU A O 1
ATOM 969 N N . ALA A 1 125 ? -26.844 4.902 36.031 1 59.22 125 ALA A N 1
ATOM 970 C CA . ALA A 1 125 ? -27.938 4.371 35.25 1 59.22 125 ALA A CA 1
ATOM 971 C C . ALA A 1 125 ? -27.781 4.719 33.781 1 59.22 125 ALA A C 1
ATOM 973 O O . ALA A 1 125 ? -28.562 4.273 32.938 1 59.22 125 ALA A O 1
ATOM 974 N N . ALA A 1 126 ? -26.594 5.387 33.344 1 74.88 126 ALA A N 1
ATOM 975 C CA . ALA A 1 126 ? -26.75 5.785 31.938 1 74.88 126 ALA A CA 1
ATOM 976 C C . ALA A 1 126 ? -26.188 4.73 31 1 74.88 126 ALA A C 1
ATOM 978 O O . ALA A 1 126 ? -25.109 4.176 31.25 1 74.88 126 ALA A O 1
ATOM 979 N N . PRO A 1 127 ? -26.891 4.348 30.094 1 86.19 127 PRO A N 1
ATOM 980 C CA . PRO A 1 127 ? -26.469 3.309 29.156 1 86.19 127 PRO A CA 1
ATOM 981 C C . PRO A 1 127 ? -25.359 3.777 28.219 1 86.19 127 PRO A C 1
ATOM 983 O O . PRO A 1 127 ? -25.219 4.98 27.969 1 86.19 127 PRO A O 1
ATOM 986 N N . VAL A 1 128 ? -24.531 2.867 27.828 1 91.25 128 VAL A N 1
ATOM 987 C CA . VAL A 1 128 ? -23.578 3.113 26.75 1 91.25 128 VAL A CA 1
ATOM 988 C C . VAL A 1 128 ? -24.312 3.453 25.469 1 91.25 128 VAL A C 1
ATOM 990 O O . VAL A 1 128 ? -25.312 2.805 25.125 1 91.25 128 VAL A O 1
ATOM 993 N N . VAL A 1 129 ? -23.891 4.48 24.812 1 95.31 129 VAL A N 1
ATOM 994 C CA . VAL A 1 129 ? -24.5 4.895 23.547 1 95.31 129 VAL A CA 1
ATOM 995 C C . VAL A 1 129 ? -23.547 4.613 22.391 1 95.31 129 VAL A C 1
ATOM 997 O O . VAL A 1 129 ? -22.344 4.859 22.5 1 95.31 129 VAL A O 1
ATOM 1000 N N . HIS A 1 130 ? -24.109 4.09 21.281 1 96.5 130 HIS A N 1
ATOM 1001 C CA . HIS A 1 130 ? -23.281 3.672 20.156 1 96.5 130 HIS A CA 1
ATOM 1002 C C . HIS A 1 130 ? -23.609 4.469 18.906 1 96.5 130 HIS A C 1
ATOM 1004 O O . HIS A 1 130 ? -24.734 4.969 18.766 1 96.5 130 HIS A O 1
ATOM 1010 N N . CYS A 1 131 ? -22.625 4.645 18 1 96.69 131 CYS A N 1
ATOM 1011 C CA . CYS A 1 131 ? -22.844 5.133 16.641 1 96.69 131 CYS A CA 1
ATOM 1012 C C . CYS A 1 131 ? -21.766 4.633 15.703 1 96.69 131 CYS A C 1
ATOM 1014 O O . CYS A 1 131 ? -20.75 4.094 16.141 1 96.69 131 CYS A O 1
ATOM 1016 N N . ASN A 1 132 ? -22.016 4.75 14.398 1 97.56 132 ASN A N 1
ATOM 1017 C CA . ASN A 1 132 ? -20.984 4.477 13.406 1 97.56 132 ASN A CA 1
ATOM 1018 C C . ASN A 1 132 ? -19.969 5.621 13.32 1 97.56 132 ASN A C 1
ATOM 1020 O O . ASN A 1 132 ? -20.344 6.785 13.492 1 97.56 132 ASN A O 1
ATOM 1024 N N . GLY A 1 133 ? -18.734 5.277 13.227 1 97.75 133 GLY A N 1
ATOM 1025 C CA . GLY A 1 133 ? -17.719 6.262 12.883 1 97.75 133 GLY A CA 1
ATOM 1026 C C . GLY A 1 133 ? -17.547 6.434 11.383 1 97.75 133 GLY A C 1
ATOM 1027 O O . GLY A 1 133 ? -17.547 5.453 10.641 1 97.75 133 GLY A O 1
ATOM 1028 N N . THR A 1 134 ? -17.422 7.652 10.961 1 97.5 134 THR A N 1
ATOM 1029 C CA . THR A 1 134 ? -17.172 7.938 9.547 1 97.5 134 THR A CA 1
ATOM 1030 C C . THR A 1 134 ? -15.719 8.375 9.336 1 97.5 134 THR A C 1
ATOM 1032 O O . THR A 1 134 ? -15.273 9.367 9.914 1 97.5 134 THR A O 1
ATOM 1035 N N . ALA A 1 135 ? -15.031 7.609 8.492 1 97.94 135 ALA A N 1
ATOM 1036 C CA . ALA A 1 135 ? -13.648 7.957 8.172 1 97.94 135 ALA A CA 1
ATOM 1037 C C . ALA A 1 135 ? -13.578 9.016 7.082 1 97.94 135 ALA A C 1
ATOM 1039 O O . ALA A 1 135 ? -14.25 8.898 6.051 1 97.94 135 ALA A O 1
ATOM 1040 N N . ILE A 1 136 ? -12.836 10.031 7.312 1 98.19 136 ILE A N 1
ATOM 1041 C CA . ILE A 1 136 ? -12.57 11.102 6.352 1 98.19 136 ILE A CA 1
ATOM 1042 C C . ILE A 1 136 ? -11.086 11.133 6.016 1 98.19 136 ILE A C 1
ATOM 1044 O O . ILE A 1 136 ? -10.242 11.242 6.91 1 98.19 136 ILE A O 1
ATOM 1048 N N . GLN A 1 137 ? -10.789 10.984 4.73 1 97.75 137 GLN A N 1
ATOM 1049 C CA . GLN A 1 137 ? -9.414 10.867 4.25 1 97.75 137 GLN A CA 1
ATOM 1050 C C . GLN A 1 137 ? -9.195 11.695 2.986 1 97.75 137 GLN A C 1
ATOM 1052 O O . GLN A 1 137 ? -10.156 12.211 2.406 1 97.75 137 GLN A O 1
ATOM 1057 N N . PRO A 1 138 ? -7.879 11.93 2.645 1 96.38 138 PRO A N 1
ATOM 1058 C CA . PRO A 1 138 ? -7.648 12.5 1.316 1 96.38 138 PRO A CA 1
ATOM 1059 C C . PRO A 1 138 ? -8.188 11.617 0.193 1 96.38 138 PRO A C 1
ATOM 1061 O O . PRO A 1 138 ? -8.469 10.438 0.414 1 96.38 138 PRO A O 1
ATOM 1064 N N . ASP A 1 139 ? -8.367 12.211 -0.959 1 92.81 139 ASP A N 1
ATOM 1065 C CA . ASP A 1 139 ? -8.781 11.469 -2.148 1 92.81 139 ASP A CA 1
ATOM 1066 C C . ASP A 1 139 ? -7.816 10.328 -2.455 1 92.81 139 ASP A C 1
ATOM 1068 O O . ASP A 1 139 ? -6.621 10.555 -2.656 1 92.81 139 ASP A O 1
ATOM 1072 N N . PRO A 1 140 ? -8.328 9.102 -2.516 1 90.94 140 PRO A N 1
ATOM 1073 C CA . PRO A 1 140 ? -7.457 7.941 -2.734 1 90.94 140 PRO A CA 1
ATOM 1074 C C . PRO A 1 140 ? -6.73 8 -4.078 1 90.94 140 PRO A C 1
ATOM 1076 O O . PRO A 1 140 ? -5.758 7.266 -4.289 1 90.94 140 PRO A O 1
ATOM 1079 N N . ARG A 1 141 ? -7.133 8.797 -5.027 1 90.5 141 ARG A N 1
ATOM 1080 C CA . ARG A 1 141 ? -6.516 8.914 -6.344 1 90.5 141 ARG A CA 1
ATOM 1081 C C . ARG A 1 141 ? -5.441 10 -6.348 1 90.5 141 ARG A C 1
ATOM 1083 O O . ARG A 1 141 ? -4.73 10.164 -7.34 1 90.5 141 ARG A O 1
ATOM 1090 N N . HIS A 1 142 ? -5.336 10.609 -5.18 1 87.31 142 HIS A N 1
ATOM 1091 C CA . HIS A 1 142 ? -4.375 11.703 -5.07 1 87.31 142 HIS A CA 1
ATOM 1092 C C . HIS A 1 142 ? -3.172 11.297 -4.223 1 87.31 142 HIS A C 1
ATOM 1094 O O . HIS A 1 142 ? -3.295 10.461 -3.328 1 87.31 142 HIS A O 1
ATOM 1100 N N . VAL A 1 143 ? -2.02 11.945 -4.43 1 85.38 143 VAL A N 1
ATOM 1101 C CA . VAL A 1 143 ? -0.777 11.609 -3.742 1 85.38 143 VAL A CA 1
ATOM 1102 C C . VAL A 1 143 ? -0.927 11.875 -2.246 1 85.38 143 VAL A C 1
ATOM 1104 O O . VAL A 1 143 ? -0.288 11.219 -1.423 1 85.38 143 VAL A O 1
ATOM 1107 N N . SER A 1 144 ? -1.823 12.719 -1.927 1 89.56 144 SER A N 1
ATOM 1108 C CA . SER A 1 144 ? -2.018 13.062 -0.523 1 89.56 144 SER A CA 1
ATOM 1109 C C . SER A 1 144 ? -2.713 11.938 0.235 1 89.56 144 SER A C 1
ATOM 1111 O O . SER A 1 144 ? -2.787 11.969 1.466 1 89.56 144 SER A O 1
ATOM 1113 N N . PHE A 1 145 ? -3.199 10.961 -0.479 1 93.5 145 PHE A N 1
ATOM 1114 C CA . PHE A 1 145 ? -3.832 9.828 0.193 1 93.5 145 PHE A CA 1
ATOM 1115 C C . PHE A 1 145 ? -2.854 9.148 1.14 1 93.5 145 PHE A C 1
ATOM 1117 O O . PHE A 1 145 ? -3.242 8.672 2.209 1 93.5 145 PHE A O 1
ATOM 1124 N N . GLY A 1 146 ? -1.626 9.086 0.717 1 92.31 146 GLY A N 1
ATOM 1125 C CA . GLY A 1 146 ? -0.589 8.594 1.611 1 92.31 146 GLY A CA 1
ATOM 1126 C C . GLY A 1 146 ? 0.264 7.504 0.993 1 92.31 146 GLY A C 1
ATOM 1127 O O . GLY A 1 146 ? 0.316 7.367 -0.231 1 92.31 146 GLY A O 1
ATOM 1128 N N . ARG A 1 147 ? 1.065 6.953 1.821 1 96 147 ARG A N 1
ATOM 1129 C CA . ARG A 1 147 ? 1.979 5.871 1.469 1 96 147 ARG A CA 1
ATOM 1130 C C . ARG A 1 147 ? 1.589 4.578 2.174 1 96 147 ARG A C 1
ATOM 1132 O O . ARG A 1 147 ? 0.55 3.986 1.87 1 96 147 ARG A O 1
ATOM 1139 N N . GLN A 1 148 ? 2.4 4.223 3.18 1 97.25 148 GLN A N 1
ATOM 1140 C CA . GLN A 1 148 ? 2.08 3.059 4 1 97.25 148 GLN A CA 1
ATOM 1141 C C . GLN A 1 148 ? 0.887 3.338 4.91 1 97.25 148 GLN A C 1
ATOM 1143 O O . GLN A 1 148 ? 0.088 2.441 5.188 1 97.25 148 GLN A O 1
ATOM 1148 N N . TYR A 1 149 ? 0.785 4.586 5.32 1 97.69 149 TYR A N 1
ATOM 1149 C CA . TYR A 1 149 ? -0.329 5.062 6.133 1 97.69 149 TYR A CA 1
ATOM 1150 C C . TYR A 1 149 ? -0.994 6.273 5.492 1 97.69 149 TYR A C 1
ATOM 1152 O O . TYR A 1 149 ? -0.345 7.039 4.773 1 97.69 149 TYR A O 1
ATOM 1160 N N . THR A 1 150 ? -2.293 6.41 5.707 1 98.19 150 THR A N 1
ATOM 1161 C CA . THR A 1 150 ? -3.064 7.57 5.277 1 98.19 150 THR A CA 1
ATOM 1162 C C . THR A 1 150 ? -3.648 8.312 6.477 1 98.19 150 THR A C 1
ATOM 1164 O O . THR A 1 150 ? -4.113 7.684 7.434 1 98.19 150 THR A O 1
ATOM 1167 N N . GLY A 1 151 ? -3.461 9.664 6.441 1 98.31 151 GLY A N 1
ATOM 1168 C CA . GLY A 1 151 ? -4.156 10.438 7.457 1 98.31 151 GLY A CA 1
ATOM 1169 C C . GLY A 1 151 ? -5.652 10.195 7.477 1 98.31 151 GLY A C 1
ATOM 1170 O O . GLY A 1 151 ? -6.293 10.156 6.422 1 98.31 151 GLY A O 1
ATOM 1171 N N . THR A 1 152 ? -6.215 9.977 8.695 1 98.5 152 THR A N 1
ATOM 1172 C CA . THR A 1 152 ? -7.613 9.602 8.852 1 98.5 152 THR A CA 1
ATOM 1173 C C . THR A 1 152 ? -8.25 10.359 10.016 1 98.5 152 THR A C 1
ATOM 1175 O O . THR A 1 152 ? -7.703 10.383 11.117 1 98.5 152 THR A O 1
ATOM 1178 N N . VAL A 1 153 ? -9.344 10.992 9.711 1 98.75 153 VAL A N 1
ATOM 1179 C CA . VAL A 1 153 ? -10.195 11.516 10.773 1 98.75 153 VAL A CA 1
ATOM 1180 C C . VAL A 1 153 ? -11.453 10.664 10.898 1 98.75 153 VAL A C 1
ATOM 1182 O O . VAL A 1 153 ? -12.133 10.398 9.906 1 98.75 153 VAL A O 1
ATOM 1185 N N . VAL A 1 154 ? -11.688 10.203 12.086 1 98.62 154 VAL A N 1
ATOM 1186 C CA . VAL A 1 154 ? -12.922 9.461 12.359 1 98.62 154 VAL A CA 1
ATOM 1187 C C . VAL A 1 154 ? -13.93 10.383 13.055 1 98.62 154 VAL A C 1
ATOM 1189 O O . VAL A 1 154 ? -13.703 10.812 14.188 1 98.62 154 VAL A O 1
ATOM 1192 N N . SER A 1 155 ? -15 10.656 12.367 1 98.44 155 SER A N 1
ATOM 1193 C CA . SER A 1 155 ? -16.094 11.445 12.938 1 98.44 155 SER A CA 1
ATOM 1194 C C . SER A 1 155 ? -17.078 10.562 13.68 1 98.44 155 SER A C 1
ATOM 1196 O O . SER A 1 155 ? -17.656 9.633 13.102 1 98.44 155 SER A O 1
ATOM 1198 N N . CYS A 1 156 ? -17.281 10.797 14.93 1 98.19 156 CYS A N 1
ATOM 1199 C CA . CYS A 1 156 ? -18.25 10.117 15.773 1 98.19 156 CYS A CA 1
ATOM 1200 C C . CYS A 1 156 ? -19.438 11.023 16.078 1 98.19 156 CYS A C 1
ATOM 1202 O O . CYS A 1 156 ? -19.359 11.906 16.938 1 98.19 156 CYS A O 1
ATOM 1204 N N . ASP A 1 157 ? -20.5 10.828 15.406 1 97.44 157 ASP A N 1
ATOM 1205 C CA . ASP A 1 157 ? -21.703 11.641 15.562 1 97.44 157 ASP A CA 1
ATOM 1206 C C . ASP A 1 157 ? -22.844 10.828 16.172 1 97.44 157 ASP A C 1
ATOM 1208 O O . ASP A 1 157 ? -23.5 10.055 15.469 1 97.44 157 ASP A O 1
ATOM 1212 N N . PHE A 1 158 ? -23.094 11.086 17.422 1 97.75 158 PHE A N 1
ATOM 1213 C CA . PHE A 1 158 ? -24.172 10.383 18.125 1 97.75 158 PHE A CA 1
ATOM 1214 C C . PHE A 1 158 ? -25.531 11 17.797 1 97.75 158 PHE A C 1
ATOM 1216 O O . PHE A 1 158 ? -25.625 12.203 17.547 1 97.75 158 PHE A O 1
ATOM 1223 N N . ALA A 1 159 ? -26.562 10.18 17.859 1 96.38 159 ALA A N 1
ATOM 1224 C CA . ALA A 1 159 ? -27.906 10.641 17.531 1 96.38 159 ALA A CA 1
ATOM 1225 C C . ALA A 1 159 ? -28.422 11.625 18.578 1 96.38 159 ALA A C 1
ATOM 1227 O O . ALA A 1 159 ? -29.281 12.453 18.297 1 96.38 159 ALA A O 1
ATOM 1228 N N . SER A 1 160 ? -27.938 11.531 19.797 1 95.75 160 SER A N 1
ATOM 1229 C CA . SER A 1 160 ? -28.297 12.422 20.906 1 95.75 160 SER A CA 1
ATOM 1230 C C . SER A 1 160 ? -27.062 12.836 21.688 1 95.75 160 SER A C 1
ATOM 1232 O O . SER A 1 160 ? -26.031 12.18 21.625 1 95.75 160 SER A O 1
ATOM 1234 N N . PRO A 1 161 ? -27.219 13.969 22.422 1 96.56 161 PRO A N 1
ATOM 1235 C CA . PRO A 1 161 ? -26.078 14.414 23.234 1 96.56 161 PRO A CA 1
ATOM 1236 C C . PRO A 1 161 ? -25.594 13.352 24.219 1 96.56 161 PRO A C 1
ATOM 1238 O O . PRO A 1 161 ? -26.422 12.625 24.797 1 96.56 161 PRO A O 1
ATOM 1241 N N . VAL A 1 162 ? -24.328 13.266 24.375 1 95.69 162 VAL A N 1
ATOM 1242 C CA . VAL A 1 162 ? -23.734 12.32 25.312 1 95.69 162 VAL A CA 1
ATOM 1243 C C . VAL A 1 162 ? -22.797 13.055 26.281 1 95.69 162 VAL A C 1
ATOM 1245 O O . VAL A 1 162 ? -22.109 14 25.891 1 95.69 162 VAL A O 1
ATOM 1248 N N . GLY A 1 163 ? -22.766 12.672 27.578 1 93.44 163 GLY A N 1
ATOM 1249 C CA . GLY A 1 163 ? -21.859 13.211 28.578 1 93.44 163 GLY A CA 1
ATOM 1250 C C . GLY A 1 163 ? -22.141 14.656 28.922 1 93.44 163 GLY A C 1
ATOM 1251 O O . GLY A 1 163 ? -21.328 15.32 29.578 1 93.44 163 GLY A O 1
ATOM 1252 N N . VAL A 1 164 ? -23.281 15.234 28.547 1 94.56 164 VAL A N 1
ATOM 1253 C CA . VAL A 1 164 ? -23.547 16.656 28.719 1 94.56 164 VAL A CA 1
ATOM 1254 C C . VAL A 1 164 ? -24.031 16.922 30.141 1 94.56 164 VAL A C 1
ATOM 1256 O O . VAL A 1 164 ? -24.188 18.062 30.562 1 94.56 164 VAL A O 1
ATOM 1259 N N . ASP A 1 165 ? -24.25 15.898 30.891 1 89.5 165 ASP A N 1
ATOM 1260 C CA . ASP A 1 165 ? -24.625 16.047 32.312 1 89.5 165 ASP A CA 1
ATOM 1261 C C . ASP A 1 165 ? -23.422 16.453 33.156 1 89.5 165 ASP A C 1
ATOM 1263 O O . ASP A 1 165 ? -23.562 16.797 34.312 1 89.5 165 ASP A O 1
ATOM 1267 N N . GLY A 1 166 ? -22.234 16.328 32.594 1 90.06 166 GLY A N 1
ATOM 1268 C CA . GLY A 1 166 ? -21.031 16.781 33.25 1 90.06 166 GLY A CA 1
ATOM 1269 C C . GLY A 1 166 ? -20.406 15.719 34.156 1 90.06 166 GLY A C 1
ATOM 1270 O O . GLY A 1 166 ? -19.453 15.992 34.875 1 90.06 166 GLY A O 1
ATOM 1271 N N . ALA A 1 167 ? -20.906 14.555 34.094 1 90 167 ALA A N 1
ATOM 1272 C CA . ALA A 1 167 ? -20.422 13.5 34.969 1 90 167 ALA A CA 1
ATOM 1273 C C . ALA A 1 167 ? -19.125 12.906 34.438 1 90 167 ALA A C 1
ATOM 1275 O O . ALA A 1 167 ? -18.422 12.188 35.156 1 90 167 ALA A O 1
ATOM 1276 N N . GLY A 1 168 ? -18.844 13.211 33.219 1 92.62 168 GLY A N 1
ATOM 1277 C CA . GLY A 1 168 ? -17.656 12.641 32.625 1 92.62 168 GLY A CA 1
ATOM 1278 C C . GLY A 1 168 ? -17.922 11.312 31.938 1 92.62 168 GLY A C 1
ATOM 1279 O O . GLY A 1 168 ? -19.062 10.867 31.859 1 92.62 168 GLY A O 1
ATOM 1280 N N . GLY A 1 169 ? -16.891 10.734 31.25 1 93.06 169 GLY A N 1
ATOM 1281 C CA . GLY A 1 169 ? -17 9.492 30.516 1 93.06 169 GLY A CA 1
ATOM 1282 C C . GLY A 1 169 ? -15.844 9.289 29.531 1 93.06 169 GLY A C 1
ATOM 1283 O O . GLY A 1 169 ? -14.812 9.945 29.641 1 93.06 169 GLY A O 1
ATOM 1284 N N . HIS A 1 170 ? -16.031 8.18 28.703 1 93.75 170 HIS A N 1
ATOM 1285 C CA . HIS A 1 170 ? -15 7.832 27.734 1 93.75 170 HIS A CA 1
ATOM 1286 C C . HIS A 1 170 ? -15.594 7.645 26.344 1 93.75 170 HIS A C 1
ATOM 1288 O O . HIS A 1 170 ? -16.688 7.078 26.188 1 93.75 170 HIS A O 1
ATOM 1294 N N . LEU A 1 171 ? -14.93 8.266 25.375 1 95.88 171 LEU A N 1
ATOM 1295 C CA . LEU A 1 171 ? -15.172 7.875 23.984 1 95.88 171 LEU A CA 1
ATOM 1296 C C . LEU A 1 171 ? -14.336 6.66 23.609 1 95.88 171 LEU A C 1
ATOM 1298 O O . LEU A 1 171 ? -13.109 6.684 23.734 1 95.88 171 LEU A O 1
ATOM 1302 N N . VAL A 1 172 ? -14.984 5.602 23.203 1 93.75 172 VAL A N 1
ATOM 1303 C CA . VAL A 1 172 ? -14.312 4.395 22.75 1 93.75 172 VAL A CA 1
ATOM 1304 C C . VAL A 1 172 ? -14.5 4.234 21.25 1 93.75 172 VAL A C 1
ATOM 1306 O O . VAL A 1 172 ? -15.594 4.441 20.719 1 93.75 172 VAL A O 1
ATOM 1309 N N . VAL A 1 173 ? -13.414 3.934 20.547 1 95.19 173 VAL A N 1
ATOM 1310 C CA . VAL A 1 173 ? -13.445 3.756 19.109 1 95.19 173 VAL A CA 1
ATOM 1311 C C . VAL A 1 173 ? -12.93 2.365 18.75 1 95.19 173 VAL A C 1
ATOM 1313 O O . VAL A 1 173 ? -11.953 1.889 19.312 1 95.19 173 VAL A O 1
ATOM 1316 N N . THR A 1 174 ? -13.617 1.706 17.891 1 93.69 174 THR A N 1
ATOM 1317 C CA . THR A 1 174 ? -13.172 0.442 17.312 1 93.69 174 THR A CA 1
ATOM 1318 C C . THR A 1 174 ? -12.766 0.628 15.859 1 93.69 174 THR A C 1
ATOM 1320 O O . THR A 1 174 ? -13.547 1.14 15.055 1 93.69 174 THR A O 1
ATOM 1323 N N . ALA A 1 175 ? -11.555 0.309 15.57 1 94.19 175 ALA A N 1
ATOM 1324 C CA . ALA A 1 175 ? -11.078 0.223 14.188 1 94.19 175 ALA A CA 1
ATOM 1325 C C . ALA A 1 175 ? -11.055 -1.226 13.703 1 94.19 175 ALA A C 1
ATOM 1327 O O . ALA A 1 175 ? -10.484 -2.096 14.367 1 94.19 175 ALA A O 1
ATOM 1328 N N . THR A 1 176 ? -11.648 -1.493 12.539 1 94.69 176 THR A N 1
ATOM 1329 C CA . THR A 1 176 ? -11.75 -2.865 12.055 1 94.69 176 THR A CA 1
ATOM 1330 C C . THR A 1 176 ? -10.922 -3.045 10.781 1 94.69 176 THR A C 1
ATOM 1332 O O . THR A 1 176 ? -10.539 -2.066 10.141 1 94.69 176 THR A O 1
ATOM 1335 N N . HIS A 1 177 ? -10.625 -4.297 10.453 1 93 177 HIS A N 1
ATOM 1336 C CA . HIS A 1 177 ? -9.945 -4.641 9.211 1 93 177 HIS A CA 1
ATOM 1337 C C . HIS A 1 177 ? -10.891 -4.562 8.016 1 93 177 HIS A C 1
ATOM 1339 O O . HIS A 1 177 ? -10.453 -4.395 6.879 1 93 177 HIS A O 1
ATOM 1345 N N . GLY A 1 178 ? -12.164 -4.664 8.234 1 92.31 178 GLY A N 1
ATOM 1346 C CA . GLY A 1 178 ? -13.141 -4.617 7.156 1 92.31 178 GLY A CA 1
ATOM 1347 C C . GLY A 1 178 ? -13.727 -5.977 6.828 1 92.31 178 GLY A C 1
ATOM 1348 O O . GLY A 1 178 ? -13.164 -7.008 7.188 1 92.31 178 GLY A O 1
ATOM 1349 N N . SER A 1 179 ? -14.836 -6.012 6.066 1 87.56 179 SER A N 1
ATOM 1350 C CA . SER A 1 179 ? -15.609 -7.215 5.781 1 87.56 179 SER A CA 1
ATOM 1351 C C . SER A 1 179 ? -14.891 -8.102 4.766 1 87.56 179 SER A C 1
ATOM 1353 O O . SER A 1 179 ? -15.117 -9.312 4.723 1 87.56 179 SER A O 1
ATOM 1355 N N . ASP A 1 180 ? -14.016 -7.551 4.008 1 87.75 180 ASP A N 1
ATOM 1356 C CA . ASP A 1 180 ? -13.359 -8.312 2.943 1 87.75 180 ASP A CA 1
ATOM 1357 C C . ASP A 1 180 ? -12.023 -8.875 3.416 1 87.75 180 ASP A C 1
ATOM 1359 O O . ASP A 1 180 ? -11.344 -9.586 2.672 1 87.75 180 ASP A O 1
ATOM 1363 N N . ASP A 1 181 ? -11.688 -8.492 4.633 1 86.5 181 ASP A N 1
ATOM 1364 C CA . ASP A 1 181 ? -10.445 -9.008 5.203 1 86.5 181 ASP A CA 1
ATOM 1365 C C . ASP A 1 181 ? -10.625 -10.43 5.723 1 86.5 181 ASP A C 1
ATOM 1367 O O . ASP A 1 181 ? -11.57 -10.711 6.469 1 86.5 181 ASP A O 1
ATOM 1371 N N . LEU A 1 182 ? -9.727 -11.305 5.359 1 86.69 182 LEU A N 1
ATOM 1372 C CA . LEU A 1 182 ? -9.805 -12.695 5.785 1 86.69 182 LEU A CA 1
ATOM 1373 C C . LEU A 1 182 ? -8.57 -13.094 6.586 1 86.69 182 LEU A C 1
ATOM 1375 O O . LEU A 1 182 ? -8.273 -14.281 6.727 1 86.69 182 LEU A O 1
ATOM 1379 N N . SER A 1 183 ? -7.781 -12.164 7.066 1 84.06 183 SER A N 1
ATOM 1380 C CA . SER A 1 183 ? -6.52 -12.43 7.746 1 84.06 183 SER A CA 1
ATOM 1381 C C . SER A 1 183 ? -6.754 -13.055 9.117 1 84.06 183 SER A C 1
ATOM 1383 O O . SER A 1 183 ? -5.852 -13.672 9.688 1 84.06 183 SER A O 1
ATOM 1385 N N . ALA A 1 184 ? -7.906 -12.836 9.742 1 79.12 184 ALA A N 1
ATOM 1386 C CA . ALA A 1 184 ? -8.273 -13.281 11.086 1 79.12 184 ALA A CA 1
ATOM 1387 C C . ALA A 1 184 ? -7.539 -12.469 12.148 1 79.12 184 ALA A C 1
ATOM 1389 O O . ALA A 1 184 ? -7.445 -12.891 13.305 1 79.12 184 ALA A O 1
ATOM 1390 N N . LEU A 1 185 ? -6.934 -11.406 11.727 1 83.38 185 LEU A N 1
ATOM 1391 C CA . LEU A 1 185 ? -6.336 -10.484 12.695 1 83.38 185 LEU A CA 1
ATOM 1392 C C . LEU A 1 185 ? -7.414 -9.797 13.523 1 83.38 185 LEU A C 1
ATOM 1394 O O . LEU A 1 185 ? -8.523 -9.562 13.039 1 83.38 185 LEU A O 1
ATOM 1398 N N . ASP A 1 186 ? -7.074 -9.453 14.711 1 82.12 186 ASP A N 1
ATOM 1399 C CA . ASP A 1 186 ? -8.031 -8.82 15.617 1 82.12 186 ASP A CA 1
ATOM 1400 C C . ASP A 1 186 ? -8.172 -7.332 15.32 1 82.12 186 ASP A C 1
ATOM 1402 O O . ASP A 1 186 ? -7.18 -6.641 15.094 1 82.12 186 ASP A O 1
ATOM 1406 N N . ASP A 1 187 ? -9.453 -6.934 15.359 1 88.31 187 ASP A N 1
ATOM 1407 C CA . ASP A 1 187 ? -9.727 -5.5 15.344 1 88.31 187 ASP A CA 1
ATOM 1408 C C . ASP A 1 187 ? -9.219 -4.832 16.625 1 88.31 187 ASP A C 1
ATOM 1410 O O . ASP A 1 187 ? -8.805 -5.516 17.562 1 88.31 187 ASP A O 1
ATOM 1414 N N . VAL A 1 188 ? -9.156 -3.494 16.609 1 89.75 188 VAL A N 1
ATOM 1415 C CA . VAL A 1 188 ? -8.664 -2.797 17.797 1 89.75 188 VAL A CA 1
ATOM 1416 C C . VAL A 1 188 ? -9.758 -1.908 18.375 1 89.75 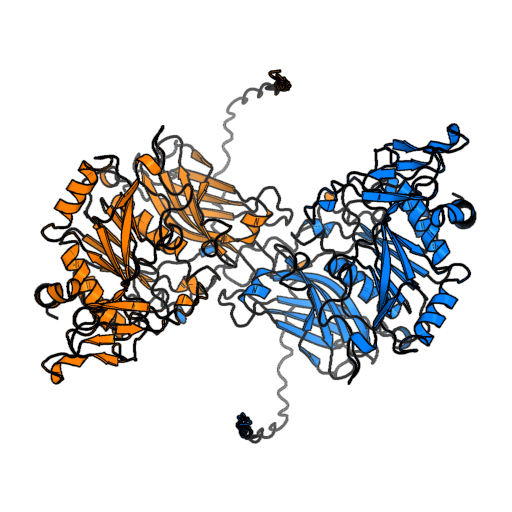188 VAL A C 1
ATOM 1418 O O . VAL A 1 188 ? -10.516 -1.285 17.625 1 89.75 188 VAL A O 1
ATOM 1421 N N . MET A 1 189 ? -9.938 -1.95 19.625 1 90.5 189 MET A N 1
ATOM 1422 C CA . MET A 1 189 ? -10.789 -1.064 20.422 1 90.5 189 MET A CA 1
ATOM 1423 C C . MET A 1 189 ? -9.969 -0.263 21.422 1 90.5 189 MET A C 1
ATOM 1425 O O . MET A 1 189 ? -9.133 -0.822 22.125 1 90.5 189 MET A O 1
ATOM 1429 N N . PHE A 1 190 ? -10.18 1.059 21.469 1 89.44 190 PHE A N 1
ATOM 1430 C CA . PHE A 1 190 ? -9.344 1.87 22.344 1 89.44 190 PHE A CA 1
ATOM 1431 C C . PHE A 1 190 ? -10.125 3.068 22.875 1 89.44 190 PHE A C 1
ATOM 1433 O O . PHE A 1 190 ? -11.109 3.49 22.266 1 89.44 190 PHE A O 1
ATOM 1440 N N . VAL A 1 191 ? -9.711 3.539 24.031 1 93.69 191 VAL A N 1
ATOM 1441 C CA . VAL A 1 191 ? -10.242 4.789 24.578 1 93.69 191 VAL A CA 1
ATOM 1442 C C . VAL A 1 191 ? -9.602 5.973 23.859 1 93.69 191 VAL A C 1
ATOM 1444 O O . VAL A 1 191 ? -8.414 6.246 24.031 1 93.69 191 VAL A O 1
ATOM 1447 N N . ALA A 1 192 ? -10.398 6.684 23.078 1 95.44 192 ALA A N 1
ATOM 1448 C CA . ALA A 1 192 ? -9.883 7.797 22.281 1 95.44 192 ALA A CA 1
ATOM 1449 C C . ALA A 1 192 ? -9.844 9.086 23.109 1 95.44 192 ALA A C 1
ATOM 1451 O O . ALA A 1 192 ? -9.008 9.953 22.859 1 95.44 192 ALA A O 1
ATOM 1452 N N . LYS A 1 193 ? -10.734 9.227 24.016 1 96.25 193 LYS A N 1
ATOM 1453 C CA . LYS A 1 193 ? -10.805 10.414 24.859 1 96.25 193 LYS A CA 1
ATOM 1454 C C . LYS A 1 193 ? -11.484 10.094 26.188 1 96.25 193 LYS A C 1
ATOM 1456 O O . LYS A 1 193 ? -12.477 9.359 26.234 1 96.25 193 LYS A O 1
ATOM 1461 N N . THR A 1 194 ? -10.953 10.633 27.188 1 94.38 194 THR A N 1
ATOM 1462 C CA . THR A 1 194 ? -11.555 10.609 28.516 1 94.38 194 THR A CA 1
ATOM 1463 C C . THR A 1 194 ? -11.953 12.016 28.969 1 94.38 194 THR A C 1
ATOM 1465 O O . THR A 1 194 ? -11.18 12.961 28.797 1 94.38 194 THR A O 1
ATOM 1468 N N . GLU A 1 195 ? -13.164 12.211 29.406 1 94.56 195 GLU A N 1
ATOM 1469 C CA . GLU A 1 195 ? -13.602 13.445 30.031 1 94.56 195 GLU A CA 1
ATOM 1470 C C . GLU A 1 195 ? -13.859 13.242 31.531 1 94.56 195 GLU A C 1
ATOM 1472 O O . GLU A 1 195 ? -14.641 12.359 31.906 1 94.56 195 GLU A O 1
ATOM 1477 N N . SER A 1 196 ? -13.172 14.055 32.281 1 92.44 196 SER A N 1
ATOM 1478 C CA . SER A 1 196 ? -13.375 14.023 33.75 1 92.44 196 SER A CA 1
ATOM 1479 C C . SER A 1 196 ? -14.656 14.734 34.125 1 92.44 196 SER A C 1
ATOM 1481 O O . SER A 1 196 ? -15.188 15.547 33.375 1 92.44 196 SER A O 1
ATOM 1483 N N . PRO A 1 197 ? -15.164 14.391 35.375 1 91.44 197 PRO A N 1
ATOM 1484 C CA . PRO A 1 197 ? -16.328 15.141 35.875 1 91.44 197 PRO A CA 1
ATOM 1485 C C . PRO A 1 197 ? -16.109 16.656 35.844 1 91.44 197 PRO A C 1
ATOM 1487 O O . PRO A 1 197 ? -15.055 17.125 36.281 1 91.44 197 PRO A O 1
ATOM 1490 N N . GLY A 1 198 ? -17.062 17.391 35.25 1 92.94 198 GLY A N 1
ATOM 1491 C CA . GLY A 1 198 ? -17 18.844 35.219 1 92.94 198 GLY A CA 1
ATOM 1492 C C . GLY A 1 198 ? -16.281 19.375 34 1 92.94 198 GLY A C 1
ATOM 1493 O O . GLY A 1 198 ? -16.25 20.594 33.781 1 92.94 198 GLY A O 1
ATOM 1494 N N . GLN A 1 199 ? -15.781 18.531 33.188 1 92.88 199 GLN A N 1
ATOM 1495 C CA . GLN A 1 199 ? -14.984 18.984 32.031 1 92.88 199 GLN A CA 1
ATOM 1496 C C . GLN A 1 199 ? -15.867 19.5 30.906 1 92.88 199 GLN A C 1
ATOM 1498 O O . GLN A 1 199 ? -15.477 20.406 30.172 1 92.88 199 GLN A O 1
ATOM 1503 N N . TYR A 1 200 ? -17.062 18.938 30.797 1 94.5 200 TYR A N 1
ATOM 1504 C CA . TYR A 1 200 ? -17.953 19.391 29.734 1 94.5 200 TYR A CA 1
ATOM 1505 C C . TYR A 1 200 ? -18.391 20.828 29.984 1 94.5 200 TYR A C 1
ATOM 1507 O O . TYR A 1 200 ? -18.828 21.172 31.094 1 94.5 200 TYR A O 1
ATOM 1515 N N . ASN A 1 201 ? -18.234 21.641 28.969 1 93.88 201 ASN A N 1
ATOM 1516 C CA . ASN A 1 201 ? -18.656 23.031 28.984 1 93.88 201 ASN A CA 1
ATOM 1517 C C . ASN A 1 201 ? -19.359 23.438 27.703 1 93.88 201 ASN A C 1
ATOM 1519 O O . ASN A 1 201 ? -18.703 23.625 26.672 1 93.88 201 ASN A O 1
ATOM 1523 N N . ALA A 1 202 ? -20.641 23.656 27.75 1 93.62 202 ALA A N 1
ATOM 1524 C CA . ALA A 1 202 ? -21.469 23.906 26.562 1 93.62 202 ALA A CA 1
ATOM 1525 C C . ALA A 1 202 ? -21.094 25.234 25.906 1 93.62 202 ALA A C 1
ATOM 1527 O O . ALA A 1 202 ? -21.266 25.391 24.688 1 93.62 202 ALA A O 1
ATOM 1528 N N . SER A 1 203 ? -20.578 26.172 26.609 1 93.38 203 SER A N 1
ATOM 1529 C CA . SER A 1 203 ? -20.297 27.5 26.078 1 93.38 203 SER A CA 1
ATOM 1530 C C . SER A 1 203 ? -19.125 27.484 25.109 1 93.38 203 SER A C 1
ATOM 1532 O O . SER A 1 203 ? -18.938 28.422 24.328 1 93.38 203 SER A O 1
ATOM 1534 N N . LEU A 1 204 ? -18.375 26.406 25.109 1 93.12 204 LEU A N 1
ATOM 1535 C CA . LEU A 1 204 ? -17.203 26.297 24.25 1 93.12 204 LEU A CA 1
ATOM 1536 C C . LEU A 1 204 ? -17.625 26.078 22.797 1 93.12 204 LEU A C 1
ATOM 1538 O O . LEU A 1 204 ? -16.812 26.25 21.875 1 93.12 204 LEU A O 1
ATOM 1542 N N . PHE A 1 205 ? -18.891 25.734 22.578 1 93.31 205 PHE A N 1
ATOM 1543 C CA . PHE A 1 205 ? -19.297 25.328 21.234 1 93.31 205 PHE A CA 1
ATOM 1544 C C . PHE A 1 205 ? -20.156 26.406 20.594 1 93.31 205 PHE A C 1
ATOM 1546 O O . PHE A 1 205 ? -20.906 26.125 19.656 1 93.31 205 PHE A O 1
ATOM 1553 N N . ARG A 1 206 ? -20.062 27.609 21.172 1 91.31 206 ARG A N 1
ATOM 1554 C CA . ARG A 1 206 ? -20.734 28.766 20.594 1 91.31 206 ARG A CA 1
ATOM 1555 C C . ARG A 1 206 ? -19.922 30.031 20.797 1 91.31 206 ARG A C 1
ATOM 1557 O O . ARG A 1 206 ? -19.125 30.125 21.719 1 91.31 206 ARG A O 1
ATOM 1564 N N . ALA A 1 207 ? -20.172 30.984 19.906 1 90.81 207 ALA A N 1
ATOM 1565 C CA . ALA A 1 207 ? -19.531 32.281 20.047 1 90.81 207 ALA A CA 1
ATOM 1566 C C . ALA A 1 207 ? -20 33 21.312 1 90.81 207 ALA A C 1
ATOM 1568 O O . ALA A 1 207 ? -21.125 32.781 21.781 1 90.81 207 ALA A O 1
ATOM 1569 N N . PRO A 1 208 ? -19.203 33.875 21.828 1 93.94 208 PRO A N 1
ATOM 1570 C CA . PRO A 1 208 ? -17.891 34.312 21.359 1 93.94 208 PRO A CA 1
ATOM 1571 C C . PRO A 1 208 ? -16.781 33.312 21.75 1 93.94 208 PRO A C 1
ATOM 1573 O O . PRO A 1 208 ? -16.812 32.75 22.844 1 93.94 208 PRO A O 1
ATOM 1576 N N . TYR A 1 209 ? -15.906 33.219 20.875 1 96.31 209 TYR A N 1
ATOM 1577 C CA . TYR A 1 209 ? -14.742 32.375 21.094 1 96.31 209 TYR A CA 1
ATOM 1578 C C . TYR A 1 209 ? -13.578 33.188 21.656 1 96.31 209 TYR A C 1
ATOM 1580 O O . TYR A 1 209 ? -13.633 34.406 21.672 1 96.31 209 TYR A O 1
ATOM 1588 N N . GLU A 1 210 ? -12.648 32.438 22.094 1 96.12 210 GLU A N 1
ATOM 1589 C CA . GLU A 1 210 ? -11.461 33.094 22.641 1 96.12 210 GLU A CA 1
ATOM 1590 C C . GLU A 1 210 ? -10.742 33.906 21.578 1 96.12 210 GLU A C 1
ATOM 1592 O O . GLU A 1 210 ? -10.258 35.031 21.859 1 96.12 210 GLU A O 1
ATOM 1597 N N . PHE A 1 211 ? -10.719 33.406 20.344 1 98.25 211 PHE A N 1
ATOM 1598 C CA . PHE A 1 211 ? -10.039 34.094 19.25 1 98.25 211 PHE A CA 1
ATOM 1599 C C . PHE A 1 211 ? -10.992 34.312 18.078 1 98.25 211 PHE A C 1
ATOM 1601 O O . PHE A 1 211 ? -11.984 33.594 17.938 1 98.25 211 PHE A O 1
ATOM 1608 N N . ASP A 1 212 ? -10.648 35.344 17.312 1 98.12 212 ASP A N 1
ATOM 1609 C CA . ASP A 1 212 ? -11.328 35.5 16.031 1 98.12 212 ASP A CA 1
ATOM 1610 C C . ASP A 1 212 ? -10.664 34.656 14.953 1 98.12 212 ASP A C 1
ATOM 1612 O O . ASP A 1 212 ? -11.352 34.062 14.102 1 98.12 212 ASP A O 1
ATOM 1616 N N . HIS A 1 213 ? -9.32 34.562 15.055 1 98.5 213 HIS A N 1
ATOM 1617 C CA . HIS A 1 213 ? -8.555 33.875 14.023 1 98.5 213 HIS A CA 1
ATOM 1618 C C . HIS A 1 213 ? -7.504 32.969 14.641 1 98.5 213 HIS A C 1
ATOM 1620 O O . HIS A 1 213 ? -6.77 33.375 15.547 1 98.5 213 HIS A O 1
ATOM 1626 N N . VAL A 1 214 ? -7.496 31.734 14.172 1 98.75 214 VAL A N 1
ATOM 1627 C CA . VAL A 1 214 ? -6.43 30.797 14.508 1 98.75 214 VAL A CA 1
ATOM 1628 C C . VAL A 1 214 ? -5.707 30.359 13.242 1 98.75 214 VAL A C 1
ATOM 1630 O O . VAL A 1 214 ? -6.344 30.109 12.219 1 98.75 214 VAL A O 1
ATOM 1633 N N . TYR A 1 215 ? -4.398 30.328 13.328 1 98.56 215 TYR A N 1
ATOM 1634 C CA . TYR A 1 215 ? -3.574 29.797 12.25 1 98.56 215 TYR A CA 1
ATOM 1635 C C . TYR A 1 215 ? -3.178 28.359 12.539 1 98.56 215 TYR A C 1
ATOM 1637 O O . TYR A 1 215 ? -2.781 28.031 13.656 1 98.56 215 TYR A O 1
ATOM 1645 N N . CYS A 1 216 ? -3.322 27.531 11.492 1 97.12 216 CYS A N 1
ATOM 1646 C CA . CYS A 1 216 ? -2.855 26.156 11.508 1 97.12 216 CYS A CA 1
ATOM 1647 C C . CYS A 1 216 ? -1.795 25.922 10.438 1 97.12 216 CYS A C 1
ATOM 1649 O O . CYS A 1 216 ? -2.078 26.031 9.242 1 97.12 216 CYS A O 1
ATOM 1651 N N . GLY A 1 217 ? -0.636 25.578 10.891 1 90.44 217 GLY A N 1
ATOM 1652 C CA . GLY A 1 217 ? 0.453 25.312 9.961 1 90.44 217 GLY A CA 1
ATOM 1653 C C . GLY A 1 217 ? 0.764 23.844 9.812 1 90.44 217 GLY A C 1
ATOM 1654 O O . GLY A 1 217 ? 0.444 23.031 10.688 1 90.44 217 GLY A O 1
ATOM 1655 N N . ASN A 1 218 ? 1.385 23.562 8.68 1 91.25 218 ASN A N 1
ATOM 1656 C CA . ASN A 1 218 ? 1.928 22.219 8.484 1 91.25 218 ASN A CA 1
ATOM 1657 C C . ASN A 1 218 ? 3.068 21.938 9.461 1 91.25 218 ASN A C 1
ATOM 1659 O O . ASN A 1 218 ? 3.629 22.859 10.055 1 91.25 218 ASN A O 1
ATOM 1663 N N . GLY A 1 219 ? 3.322 20.641 9.648 1 93.81 219 GLY A N 1
ATOM 1664 C CA . GLY A 1 219 ? 4.504 20.297 10.414 1 93.81 219 GLY A CA 1
ATOM 1665 C C . GLY A 1 219 ? 5.797 20.781 9.781 1 93.81 219 GLY A C 1
ATOM 1666 O O . GLY A 1 219 ? 6.055 20.5 8.609 1 93.81 219 GLY A O 1
ATOM 1667 N N . MET A 1 220 ? 6.555 21.531 10.594 1 95.56 220 MET A N 1
ATOM 1668 C CA . MET A 1 220 ? 7.883 21.922 10.125 1 95.56 220 MET A CA 1
ATOM 1669 C C . MET A 1 220 ? 8.859 20.75 10.203 1 95.56 220 MET A C 1
ATOM 1671 O O . MET A 1 220 ? 8.969 20.109 11.25 1 95.56 220 MET A O 1
ATOM 1675 N N . TYR A 1 221 ? 9.531 20.531 9.117 1 95.06 221 TYR A N 1
ATOM 1676 C CA . TYR A 1 221 ? 10.422 19.375 9.086 1 95.06 221 TYR A CA 1
ATOM 1677 C C . TYR A 1 221 ? 11.734 19.719 8.383 1 95.06 221 TYR A C 1
ATOM 1679 O O . TYR A 1 221 ? 11.844 20.766 7.734 1 95.06 221 TYR A O 1
ATOM 1687 N N . GLY A 1 222 ? 12.68 18.859 8.609 1 91.06 222 GLY A N 1
ATOM 1688 C CA . GLY A 1 222 ? 13.984 19.016 7.98 1 91.06 222 GLY A CA 1
ATOM 1689 C C . GLY A 1 222 ? 14.906 19.938 8.758 1 91.06 222 GLY A C 1
ATOM 1690 O O . GLY A 1 222 ? 14.477 20.609 9.695 1 91.06 222 GLY A O 1
ATOM 1691 N N . ASP A 1 223 ? 16.141 19.922 8.383 1 89.62 223 ASP A N 1
ATOM 1692 C CA . ASP A 1 223 ? 17.125 20.797 9.016 1 89.62 223 ASP A CA 1
ATOM 1693 C C . ASP A 1 223 ? 17.422 22.016 8.148 1 89.62 223 ASP A C 1
ATOM 1695 O O . ASP A 1 223 ? 18.453 22.672 8.312 1 89.62 223 ASP A O 1
ATOM 1699 N N . TRP A 1 224 ? 16.438 22.344 7.406 1 91.06 224 TRP A N 1
ATOM 1700 C CA . TRP A 1 224 ? 16.703 23.359 6.395 1 91.06 224 TRP A CA 1
ATOM 1701 C C . TRP A 1 224 ? 15.82 24.594 6.625 1 91.06 224 TRP A C 1
ATOM 1703 O O . TRP A 1 224 ? 15.859 25.547 5.844 1 91.06 224 TRP A O 1
ATOM 1713 N N . VAL A 1 225 ? 14.961 24.625 7.652 1 93.56 225 VAL A N 1
ATOM 1714 C CA . VAL A 1 225 ? 14.047 25.734 7.875 1 93.56 225 VAL A CA 1
ATOM 1715 C C . VAL A 1 225 ? 14.836 27 8.18 1 93.56 225 VAL A C 1
ATOM 1717 O O . VAL A 1 225 ? 15.711 27 9.055 1 93.56 225 VAL A O 1
ATOM 1720 N N . ASN A 1 226 ? 14.586 28.078 7.453 1 93.88 226 ASN A N 1
ATOM 1721 C CA . ASN A 1 226 ? 15.258 29.359 7.605 1 93.88 226 ASN A CA 1
ATOM 1722 C C . ASN A 1 226 ? 14.641 30.188 8.734 1 93.88 226 ASN A C 1
ATOM 1724 O O . ASN A 1 226 ? 13.523 30.672 8.609 1 93.88 226 ASN A O 1
ATOM 1728 N N . PRO A 1 227 ? 15.414 30.406 9.828 1 94.69 227 PRO A N 1
ATOM 1729 C CA . PRO A 1 227 ? 14.828 31.125 10.969 1 94.69 227 PRO A CA 1
ATOM 1730 C C . PRO A 1 227 ? 14.477 32.562 10.633 1 94.69 227 PRO A C 1
ATOM 1732 O O . PRO A 1 227 ? 13.523 33.125 11.188 1 94.69 227 PRO A O 1
ATOM 1735 N N . ARG A 1 228 ? 15.188 33.188 9.734 1 93.25 228 ARG A N 1
ATOM 1736 C CA . ARG A 1 228 ? 14.898 34.594 9.359 1 93.25 228 ARG A CA 1
ATOM 1737 C C . ARG A 1 228 ? 13.539 34.688 8.672 1 93.25 228 ARG A C 1
ATOM 1739 O O . ARG A 1 228 ? 12.797 35.656 8.898 1 93.25 228 ARG A O 1
ATOM 1746 N N . ARG A 1 229 ? 13.305 33.719 7.816 1 95.12 229 ARG A N 1
ATOM 1747 C CA . ARG A 1 229 ? 12.008 33.719 7.137 1 95.12 229 ARG A CA 1
ATOM 1748 C C . ARG A 1 229 ? 10.875 33.469 8.125 1 95.12 229 ARG A C 1
ATOM 1750 O O . ARG A 1 229 ? 9.812 34.094 8.023 1 95.12 229 ARG A O 1
ATOM 1757 N N . VAL A 1 230 ? 11.133 32.594 9.078 1 96.38 230 VAL A N 1
ATOM 1758 C CA . VAL A 1 230 ? 10.133 32.281 10.094 1 96.38 230 VAL A CA 1
ATOM 1759 C C . VAL A 1 230 ? 9.859 33.531 10.922 1 96.38 230 VAL A C 1
ATOM 1761 O O . VAL A 1 230 ? 8.703 33.875 11.211 1 96.38 230 VAL A O 1
ATOM 1764 N N . ARG A 1 231 ? 10.875 34.25 11.289 1 96 231 ARG A N 1
ATOM 1765 C CA . ARG A 1 231 ? 10.742 35.469 12.07 1 96 231 ARG A CA 1
ATOM 1766 C C . ARG A 1 231 ? 9.875 36.5 11.344 1 96 231 ARG A C 1
ATOM 1768 O O . ARG A 1 231 ? 8.914 37.031 11.914 1 96 231 ARG A O 1
ATOM 1775 N N . GLU A 1 232 ? 10.289 36.75 10.125 1 96 232 GLU A N 1
ATOM 1776 C CA . GLU A 1 232 ? 9.57 37.75 9.305 1 96 232 GLU A CA 1
ATOM 1777 C C . GLU A 1 232 ? 8.109 37.344 9.133 1 96 232 GLU A C 1
ATOM 1779 O O . GLU A 1 232 ? 7.215 38.188 9.242 1 96 232 GLU A O 1
ATOM 1784 N N . TRP A 1 233 ? 7.887 36.125 8.805 1 97.88 233 TRP A N 1
ATOM 1785 C CA . TRP A 1 233 ? 6.547 35.594 8.562 1 97.88 233 TRP A CA 1
ATOM 1786 C C . TRP A 1 233 ? 5.664 35.75 9.797 1 97.88 233 TRP A C 1
ATOM 1788 O O . TRP A 1 233 ? 4.523 36.219 9.695 1 97.88 233 TRP A O 1
ATOM 1798 N N . LEU A 1 234 ? 6.172 35.375 10.938 1 97.94 234 LEU A N 1
ATOM 1799 C CA . LEU A 1 234 ? 5.41 35.406 12.18 1 97.94 234 LEU A CA 1
ATOM 1800 C C . LEU A 1 234 ? 5.074 36.844 12.586 1 97.94 234 LEU A C 1
ATOM 1802 O O . LEU A 1 234 ? 3.932 37.156 12.93 1 97.94 234 LEU A O 1
ATOM 1806 N N . ALA A 1 235 ? 6.055 37.719 12.523 1 98.25 235 ALA A N 1
ATOM 1807 C CA . ALA A 1 235 ? 5.805 39.125 12.852 1 98.25 235 ALA A CA 1
ATOM 1808 C C . ALA A 1 235 ? 4.727 39.719 11.953 1 98.25 235 ALA A C 1
ATOM 1810 O O . ALA A 1 235 ? 3.826 40.406 12.43 1 98.25 235 ALA A O 1
ATOM 1811 N N . TYR A 1 236 ? 4.859 39.469 10.688 1 98.38 236 TYR A N 1
ATOM 1812 C CA . TYR A 1 236 ? 3.885 39.969 9.727 1 98.38 236 TYR A CA 1
ATOM 1813 C C . TYR A 1 236 ? 2.48 39.469 10.078 1 98.38 236 TYR A C 1
ATOM 1815 O O . TYR A 1 236 ? 1.545 40.281 10.141 1 98.38 236 TYR A O 1
ATOM 1823 N N . HIS A 1 237 ? 2.352 38.25 10.359 1 98.69 237 HIS A N 1
ATOM 1824 C CA . HIS A 1 237 ? 1.013 37.688 10.477 1 98.69 237 HIS A CA 1
ATOM 1825 C C . HIS A 1 237 ? 0.428 37.938 11.867 1 98.69 237 HIS A C 1
ATOM 1827 O O . HIS A 1 237 ? -0.787 38.062 12.016 1 98.69 237 HIS A O 1
ATOM 1833 N N . VAL A 1 238 ? 1.251 37.938 12.906 1 98.44 238 VAL A N 1
ATOM 1834 C CA . VAL A 1 238 ? 0.727 38.344 14.211 1 98.44 238 VAL A CA 1
ATOM 1835 C C . VAL A 1 238 ? 0.138 39.75 14.125 1 98.44 238 VAL A C 1
ATOM 1837 O O . VAL A 1 238 ? -0.931 40 14.68 1 98.44 238 VAL A O 1
ATOM 1840 N N . ARG A 1 239 ? 0.825 40.562 13.422 1 97.81 239 ARG A N 1
ATOM 1841 C CA . ARG A 1 239 ? 0.301 41.906 13.195 1 97.81 239 ARG A CA 1
ATOM 1842 C C . ARG A 1 239 ? -0.966 41.875 12.352 1 97.81 239 ARG A C 1
ATOM 1844 O O . ARG A 1 239 ? -1.962 42.5 12.68 1 97.81 239 ARG A O 1
ATOM 1851 N N . TYR A 1 240 ? -0.924 41.156 11.297 1 97.94 240 TYR A N 1
ATOM 1852 C CA . TYR A 1 240 ? -2.006 41.062 10.32 1 97.94 240 TYR A CA 1
ATOM 1853 C C . TYR A 1 240 ? -3.303 40.625 10.984 1 97.94 240 TYR A C 1
ATOM 1855 O O . TYR A 1 240 ? -4.359 41.219 10.766 1 97.94 240 TYR A O 1
ATOM 1863 N N . PHE A 1 241 ? -3.24 39.656 11.875 1 98.38 241 PHE A N 1
ATOM 1864 C CA . PHE A 1 241 ? -4.438 39.031 12.43 1 98.38 241 PHE A CA 1
ATOM 1865 C C . PHE A 1 241 ? -4.898 39.781 13.68 1 98.38 241 PHE A C 1
ATOM 1867 O O . PHE A 1 241 ? -6.055 39.656 14.094 1 98.38 241 PHE A O 1
ATOM 1874 N N . GLY A 1 242 ? -4.012 40.469 14.312 1 97.06 242 GLY A N 1
ATOM 1875 C CA . GLY A 1 242 ? -4.398 41.281 15.461 1 97.06 242 GLY A CA 1
ATOM 1876 C C . GLY A 1 242 ? -4.344 40.531 16.766 1 97.06 242 GLY A C 1
ATOM 1877 O O . GLY A 1 242 ? -3.898 39.375 16.812 1 97.06 242 GLY A O 1
ATOM 1878 N N . PRO A 1 243 ? -4.781 41.125 17.844 1 96.5 243 PRO A N 1
ATOM 1879 C CA . PRO A 1 243 ? -4.559 40.594 19.188 1 96.5 243 PRO A CA 1
ATOM 1880 C C . PRO A 1 243 ? -5.445 39.406 19.5 1 96.5 243 PRO A C 1
ATOM 1882 O O . PRO A 1 243 ? -5.117 38.594 20.375 1 96.5 243 PRO A O 1
ATOM 1885 N N . ARG A 1 244 ? -6.582 39.25 18.859 1 97.81 244 ARG A N 1
ATOM 1886 C CA . ARG A 1 244 ? -7.469 38.125 19.094 1 97.81 244 ARG A CA 1
ATOM 1887 C C . ARG A 1 244 ? -7.188 37 18.125 1 97.81 244 ARG A C 1
ATOM 1889 O O . ARG A 1 244 ? -8.109 36.469 17.484 1 97.81 244 ARG A O 1
ATOM 1896 N N . SER A 1 245 ? -5.969 36.656 18.016 1 98.44 245 SER A N 1
ATOM 1897 C CA . SER A 1 245 ? -5.504 35.594 17.156 1 98.44 245 SER A CA 1
ATOM 1898 C C . SER A 1 245 ? -4.484 34.719 17.875 1 98.44 245 SER A C 1
ATOM 1900 O O . SER A 1 245 ? -3.938 35.094 18.906 1 98.44 245 SER A O 1
ATOM 1902 N N . HIS A 1 246 ? -4.324 33.5 17.406 1 98.62 246 HIS A N 1
ATOM 1903 C CA . HIS A 1 246 ? -3.357 32.562 17.953 1 98.62 246 HIS A CA 1
ATOM 1904 C C . HIS A 1 246 ? -2.766 31.688 16.859 1 98.62 246 HIS A C 1
ATOM 1906 O O . HIS A 1 246 ? -3.418 31.422 15.852 1 98.62 246 HIS A O 1
ATOM 1912 N N . PHE A 1 247 ? -1.526 31.297 17.047 1 98.69 247 PHE A N 1
ATOM 1913 C CA . PHE A 1 247 ? -0.808 30.516 16.047 1 98.69 247 PHE A CA 1
ATOM 1914 C C . PHE A 1 247 ? -0.415 29.156 16.609 1 98.69 247 PHE A C 1
ATOM 1916 O O . PHE A 1 247 ? 0.343 29.078 17.578 1 98.69 247 PHE A O 1
ATOM 1923 N N . PHE A 1 248 ? -0.955 28.109 16.016 1 98.06 248 PHE A N 1
ATOM 1924 C CA . PHE A 1 248 ? -0.498 26.766 16.328 1 98.06 248 PHE A CA 1
ATOM 1925 C C . PHE A 1 248 ? 0.526 26.281 15.312 1 98.06 248 PHE A C 1
ATOM 1927 O O . PHE A 1 248 ? 0.22 26.188 14.117 1 98.06 248 PHE A O 1
ATOM 1934 N N . LEU A 1 249 ? 1.696 26 15.773 1 97.69 249 LEU A N 1
ATOM 1935 C CA . LEU A 1 249 ? 2.766 25.453 14.961 1 97.69 249 LEU A CA 1
ATOM 1936 C C . LEU A 1 249 ? 3.086 24.016 15.383 1 97.69 249 LEU A C 1
ATOM 1938 O O . LEU A 1 249 ? 2.832 23.641 16.531 1 97.69 249 LEU A O 1
ATOM 1942 N N . TYR A 1 250 ? 3.568 23.266 14.477 1 97.44 250 TYR A N 1
ATOM 1943 C CA . TYR A 1 250 ? 3.898 21.859 14.719 1 97.44 250 TYR A CA 1
ATOM 1944 C C . TYR A 1 250 ? 5.352 21.578 14.367 1 97.44 250 TYR A C 1
ATOM 1946 O O . TYR A 1 250 ? 5.82 21.969 13.289 1 97.44 250 TYR A O 1
ATOM 1954 N N . ASP A 1 251 ? 6.059 20.906 15.281 1 97.44 251 ASP A N 1
ATOM 1955 C CA . ASP A 1 251 ? 7.445 20.516 15.039 1 97.44 251 ASP A CA 1
ATOM 1956 C C . ASP A 1 251 ? 7.531 19.047 14.609 1 97.44 251 ASP A C 1
ATOM 1958 O O . ASP A 1 251 ? 7.387 18.141 15.438 1 97.44 251 ASP A O 1
ATOM 1962 N N . ALA A 1 252 ? 7.84 18.891 13.43 1 96.81 252 ALA A N 1
ATOM 1963 C CA . ALA A 1 252 ? 8.07 17.547 12.891 1 96.81 252 ALA A CA 1
ATOM 1964 C C . ALA A 1 252 ? 9.555 17.297 12.664 1 96.81 252 ALA A C 1
ATOM 1966 O O . ALA A 1 252 ? 9.938 16.578 11.734 1 96.81 252 ALA A O 1
ATOM 1967 N N . GLY A 1 253 ? 10.383 18.016 13.422 1 95.19 253 GLY A N 1
ATOM 1968 C CA . GLY A 1 253 ? 11.812 17.75 13.375 1 95.19 253 GLY A CA 1
ATOM 1969 C C . GLY A 1 253 ? 12.633 18.938 12.906 1 95.19 253 GLY A C 1
ATOM 1970 O O . GLY A 1 253 ? 13.852 18.828 12.742 1 95.19 253 GLY A O 1
ATOM 1971 N N . ALA A 1 254 ? 12 20.031 12.734 1 94.25 254 ALA A N 1
ATOM 1972 C CA . ALA A 1 254 ? 12.711 21.188 12.188 1 94.25 254 ALA A CA 1
ATOM 1973 C C . ALA A 1 254 ? 13.172 22.125 13.305 1 94.25 254 ALA A C 1
ATOM 1975 O O . ALA A 1 254 ? 14.062 22.953 13.094 1 94.25 254 ALA A O 1
ATOM 1976 N N . LEU A 1 255 ? 12.539 22.141 14.43 1 95.12 255 LEU A N 1
ATOM 1977 C CA . LEU A 1 255 ? 12.844 23.094 15.492 1 95.12 255 LEU A CA 1
ATOM 1978 C C . LEU A 1 255 ? 14.211 22.812 16.094 1 95.12 255 LEU A C 1
ATOM 1980 O O . LEU A 1 255 ? 14.375 21.875 16.875 1 95.12 255 LEU A O 1
ATOM 1984 N N . ASP A 1 256 ? 15.195 23.5 15.672 1 93.25 256 ASP A N 1
ATOM 1985 C CA . ASP A 1 256 ? 16.5 23.562 16.312 1 93.25 256 ASP A CA 1
ATOM 1986 C C . ASP A 1 256 ? 16.672 24.875 17.078 1 93.25 256 ASP A C 1
ATOM 1988 O O . ASP A 1 256 ? 15.719 25.625 17.281 1 93.25 256 ASP A O 1
ATOM 1992 N N . ASP A 1 257 ? 17.875 25.172 17.562 1 93.69 257 ASP A N 1
ATOM 1993 C CA . ASP A 1 257 ? 18.109 26.328 18.438 1 93.69 257 ASP A CA 1
ATOM 1994 C C . ASP A 1 257 ? 17.797 27.625 17.703 1 93.69 257 ASP A C 1
ATOM 1996 O O . ASP A 1 257 ? 17.234 28.562 18.297 1 93.69 257 ASP A O 1
ATOM 2000 N N . ASP A 1 258 ? 18.094 27.688 16.484 1 94 258 ASP A N 1
ATOM 2001 C CA . ASP A 1 258 ? 17.938 28.938 15.719 1 94 258 ASP A CA 1
ATOM 2002 C C . ASP A 1 258 ? 16.453 29.219 15.469 1 94 258 ASP A C 1
ATOM 2004 O O . ASP A 1 258 ? 16.016 30.359 15.633 1 94 258 ASP A O 1
ATOM 2008 N N . VAL A 1 259 ? 15.766 28.234 15.023 1 95.75 259 VAL A N 1
ATOM 2009 C CA . VAL A 1 259 ? 14.336 28.422 14.781 1 95.75 259 VAL A CA 1
ATOM 2010 C C . VAL A 1 259 ? 13.617 28.688 16.094 1 95.75 259 VAL A C 1
ATOM 2012 O O . VAL A 1 259 ? 12.734 29.547 16.172 1 95.75 259 VAL A O 1
ATOM 2015 N N . ARG A 1 260 ? 14 28.016 17.109 1 94.94 260 ARG A N 1
ATOM 2016 C CA . ARG A 1 260 ? 13.398 28.203 18.438 1 94.94 260 ARG A CA 1
ATOM 2017 C C . ARG A 1 260 ? 13.617 29.641 18.922 1 94.94 260 ARG A C 1
ATOM 2019 O O . ARG A 1 260 ? 12.727 30.234 19.531 1 94.94 260 ARG A O 1
ATOM 2026 N N . LYS A 1 261 ? 14.758 30.125 18.688 1 95.12 261 LYS A N 1
ATOM 2027 C CA . LYS A 1 261 ? 15.102 31.469 19.141 1 95.12 261 LYS A CA 1
ATOM 2028 C C . LYS A 1 261 ? 14.117 32.5 18.609 1 95.12 261 LYS A C 1
ATOM 2030 O O . LYS A 1 261 ? 13.781 33.469 19.297 1 95.12 261 LYS A O 1
ATOM 2035 N N . VAL A 1 262 ? 13.68 32.344 17.406 1 95.56 262 VAL A N 1
ATOM 2036 C CA . VAL A 1 262 ? 12.805 33.344 16.812 1 95.56 262 VAL A CA 1
ATOM 2037 C C . VAL A 1 262 ? 11.359 33.094 17.25 1 95.56 262 VAL A C 1
ATOM 2039 O O . VAL A 1 262 ? 10.555 34.031 17.281 1 95.56 262 VAL A O 1
ATOM 2042 N N . LEU A 1 263 ? 11 31.906 17.641 1 96.88 263 LEU A N 1
ATOM 2043 C CA . LEU A 1 263 ? 9.625 31.562 18 1 96.88 263 LEU A CA 1
ATOM 2044 C C . LEU A 1 263 ? 9.383 31.828 19.484 1 96.88 263 LEU A C 1
ATOM 2046 O O . LEU A 1 263 ? 8.273 32.188 19.875 1 96.88 263 LEU A O 1
ATOM 2050 N N . GLN A 1 264 ? 10.43 31.719 20.312 1 96.19 264 GLN A N 1
ATOM 2051 C CA . GLN A 1 264 ? 10.289 31.656 21.766 1 96.19 264 GLN A CA 1
ATOM 2052 C C . GLN A 1 264 ? 9.68 32.938 22.328 1 96.19 264 GLN A C 1
ATOM 2054 O O . GLN A 1 264 ? 8.812 32.906 23.203 1 96.19 264 GLN A O 1
ATOM 2059 N N . PRO A 1 265 ? 10.078 34.094 21.859 1 97.25 265 PRO A N 1
ATOM 2060 C CA . PRO A 1 265 ? 9.461 35.281 22.406 1 97.25 265 PRO A CA 1
ATOM 2061 C C . PRO A 1 265 ? 7.945 35.312 22.203 1 97.25 265 PRO A C 1
ATOM 2063 O O . PRO A 1 265 ? 7.219 35.844 23.062 1 97.25 265 PRO A O 1
ATOM 2066 N N . TRP A 1 266 ? 7.457 34.844 21.125 1 97.81 266 TRP A N 1
ATOM 2067 C CA . TRP A 1 266 ? 6.023 34.812 20.844 1 97.81 266 TRP A CA 1
ATOM 2068 C C . TRP A 1 266 ? 5.324 33.75 21.672 1 97.81 266 TRP A C 1
ATOM 2070 O O . TRP A 1 266 ? 4.16 33.906 22.047 1 97.81 266 TRP A O 1
ATOM 2080 N N . VAL A 1 267 ? 6.023 32.625 21.875 1 96.69 267 VAL A N 1
ATOM 2081 C CA . VAL A 1 267 ? 5.512 31.594 22.781 1 96.69 267 VAL A CA 1
ATOM 2082 C C . VAL A 1 267 ? 5.348 32.156 24.188 1 96.69 267 VAL A C 1
ATOM 2084 O O . VAL A 1 267 ? 4.309 31.984 24.812 1 96.69 267 VAL A O 1
ATOM 2087 N N . ASP A 1 268 ? 6.352 32.938 24.625 1 96.06 268 ASP A N 1
ATOM 2088 C CA . ASP A 1 268 ? 6.336 33.531 25.953 1 96.06 268 ASP A CA 1
ATOM 2089 C C . ASP A 1 268 ? 5.195 34.531 26.078 1 96.06 268 ASP A C 1
ATOM 2091 O O . ASP A 1 268 ? 4.621 34.688 27.156 1 96.06 268 ASP A O 1
ATOM 2095 N N . LEU A 1 269 ? 4.852 35.156 24.969 1 96.69 269 LEU A N 1
ATOM 2096 C CA . LEU A 1 269 ? 3.779 36.156 24.969 1 96.69 269 LEU A CA 1
ATOM 2097 C C . LEU A 1 269 ? 2.414 35.469 24.906 1 96.69 269 LEU A C 1
ATOM 2099 O O . LEU A 1 269 ? 1.383 36.125 25.062 1 96.69 269 LEU A O 1
ATOM 2103 N N . GLY A 1 270 ? 2.438 34.156 24.625 1 96.06 270 GLY A N 1
ATOM 2104 C CA . GLY A 1 270 ? 1.196 33.406 24.547 1 96.06 270 GLY A CA 1
ATOM 2105 C C . GLY A 1 270 ? 0.531 33.469 23.188 1 96.06 270 GLY A C 1
ATOM 2106 O O . GLY A 1 270 ? -0.638 33.125 23.047 1 96.06 270 GLY A O 1
ATOM 2107 N N . ARG A 1 271 ? 1.192 33.938 22.156 1 97.69 271 ARG A N 1
ATOM 2108 C CA . ARG A 1 271 ? 0.628 34.094 20.812 1 97.69 271 ARG A CA 1
ATOM 2109 C C . ARG A 1 271 ? 0.841 32.844 19.984 1 97.69 271 ARG A C 1
ATOM 2111 O O . ARG A 1 271 ? 0.138 32.625 19 1 97.69 271 ARG A O 1
ATOM 2118 N N . VAL A 1 272 ? 1.871 32.031 20.391 1 97.62 272 VAL A N 1
ATOM 2119 C CA . VAL A 1 272 ? 2.244 30.844 19.625 1 97.62 272 VAL A CA 1
ATOM 2120 C C . VAL A 1 272 ? 2.25 29.625 20.547 1 97.62 272 VAL A C 1
ATOM 2122 O O . VAL A 1 272 ? 2.725 29.688 21.672 1 97.62 272 VAL A O 1
ATOM 2125 N N . THR A 1 273 ? 1.675 28.547 20.141 1 97.31 273 THR A N 1
ATOM 2126 C CA . THR A 1 273 ? 1.828 27.234 20.75 1 97.31 273 THR A CA 1
ATOM 2127 C C . THR A 1 273 ? 2.512 26.266 19.781 1 97.31 273 THR A C 1
ATOM 2129 O O . THR A 1 273 ? 2.146 26.203 18.594 1 97.31 273 THR A O 1
ATOM 2132 N N . ILE A 1 274 ? 3.523 25.625 20.266 1 97.19 274 ILE A N 1
ATOM 2133 C CA . ILE A 1 274 ? 4.23 24.641 19.453 1 97.19 274 ILE A CA 1
ATOM 2134 C C . ILE A 1 274 ? 3.875 23.234 19.922 1 97.19 274 ILE A C 1
ATOM 2136 O O . ILE A 1 274 ? 3.957 22.922 21.125 1 97.19 274 ILE A O 1
ATOM 2140 N N . THR A 1 275 ? 3.406 22.391 19.062 1 96.94 275 THR A N 1
ATOM 2141 C CA . THR A 1 275 ? 3.148 20.984 19.328 1 96.94 275 THR A CA 1
ATOM 2142 C C . THR A 1 275 ? 4.238 20.109 18.703 1 96.94 275 THR A C 1
ATOM 2144 O O . THR A 1 275 ? 4.559 20.266 17.531 1 96.94 275 THR A O 1
ATOM 2147 N N . ASN A 1 276 ? 4.832 19.25 19.531 1 97 276 ASN A N 1
ATOM 2148 C CA . ASN A 1 276 ? 5.859 18.312 19.078 1 97 276 ASN A CA 1
ATOM 2149 C C . ASN A 1 276 ? 5.242 17.062 18.453 1 97 276 ASN A C 1
ATOM 2151 O O . ASN A 1 276 ? 4.66 16.234 19.156 1 97 276 ASN A O 1
ATOM 2155 N N . VAL A 1 277 ? 5.422 16.953 17.141 1 97.25 277 VAL A N 1
ATOM 2156 C CA . VAL A 1 277 ? 4.867 15.797 16.422 1 97.25 277 VAL A CA 1
ATOM 2157 C C . VAL A 1 277 ? 5.996 15.023 15.75 1 97.25 277 VAL A C 1
ATOM 2159 O O . VAL A 1 277 ? 5.809 14.461 14.664 1 97.25 277 VAL A O 1
ATOM 2162 N N . ARG A 1 278 ? 7.164 14.977 16.328 1 96 278 ARG A N 1
ATOM 2163 C CA . ARG A 1 278 ? 8.344 14.328 15.75 1 96 278 ARG A CA 1
ATOM 2164 C C . ARG A 1 278 ? 8.117 12.836 15.578 1 96 278 ARG A C 1
ATOM 2166 O O . ARG A 1 278 ? 8.75 12.195 14.734 1 96 278 ARG A O 1
ATOM 2173 N N . GLN A 1 279 ? 7.18 12.273 16.297 1 94.81 279 GLN A N 1
ATOM 2174 C CA . GLN A 1 279 ? 6.914 10.844 16.203 1 94.81 279 GLN A CA 1
ATOM 2175 C C . GLN A 1 279 ? 6.312 10.477 14.844 1 94.81 279 GLN A C 1
ATOM 2177 O O . GLN A 1 279 ? 6.254 9.305 14.477 1 94.81 279 GLN A O 1
ATOM 2182 N N . GLU A 1 280 ? 5.84 11.492 14.156 1 95.56 280 GLU A N 1
ATOM 2183 C CA . GLU A 1 280 ? 5.258 11.211 12.844 1 95.56 280 GLU A CA 1
ATOM 2184 C C . GLU A 1 280 ? 6.262 10.508 11.938 1 95.56 280 GLU A C 1
ATOM 2186 O O . GLU A 1 280 ? 5.875 9.758 11.039 1 95.56 280 GLU A O 1
ATOM 2191 N N . SER A 1 281 ? 7.57 10.625 12.133 1 93.88 281 SER A N 1
ATOM 2192 C CA . SER A 1 281 ? 8.617 10.086 11.273 1 93.88 281 SER A CA 1
ATOM 2193 C C . SER A 1 281 ? 8.625 8.555 11.312 1 93.88 281 SER A C 1
ATOM 2195 O O . SER A 1 281 ? 9.203 7.914 10.438 1 93.88 281 SER A O 1
ATOM 2197 N N . ARG A 1 282 ? 7.992 8.008 12.305 1 93.19 282 ARG A N 1
ATOM 2198 C CA . ARG A 1 282 ? 7.941 6.555 12.445 1 93.19 282 ARG A CA 1
ATOM 2199 C C . ARG A 1 282 ? 7.039 5.934 11.375 1 93.19 282 ARG A C 1
ATOM 2201 O O . ARG A 1 282 ? 7.113 4.73 11.117 1 93.19 282 ARG A O 1
ATOM 2208 N N . PHE A 1 283 ? 6.215 6.75 10.883 1 95.06 283 PHE A N 1
ATOM 2209 C CA . PHE A 1 283 ? 5.168 6.234 10.008 1 95.06 283 PHE A CA 1
ATOM 2210 C C . PHE A 1 283 ? 5.293 6.816 8.609 1 95.06 283 PHE A C 1
ATOM 2212 O O . PHE A 1 283 ? 5.355 8.031 8.438 1 95.06 283 PHE A O 1
ATOM 2219 N N . SER A 1 284 ? 5.383 5.949 7.609 1 95.69 284 SER A N 1
ATOM 2220 C CA . SER A 1 284 ? 5.504 6.391 6.227 1 95.69 284 SER A CA 1
ATOM 2221 C C . SER A 1 284 ? 4.191 6.977 5.715 1 95.69 284 SER A C 1
ATOM 2223 O O . SER A 1 284 ? 3.291 6.234 5.316 1 95.69 284 SER A O 1
ATOM 2225 N N . THR A 1 285 ? 4.066 8.273 5.738 1 96.31 285 THR A N 1
ATOM 2226 C CA . THR A 1 285 ? 2.898 9.016 5.281 1 96.31 285 THR A CA 1
ATOM 2227 C C . THR A 1 285 ? 3.295 10.055 4.234 1 96.31 285 THR A C 1
ATOM 2229 O O . THR A 1 285 ? 4.461 10.133 3.842 1 96.31 285 THR A O 1
ATOM 2232 N N . HIS A 1 286 ? 2.25 10.703 3.707 1 94.06 286 HIS A N 1
ATOM 2233 C CA . HIS A 1 286 ? 2.498 11.805 2.779 1 94.06 286 HIS A CA 1
ATOM 2234 C C . HIS A 1 286 ? 2.902 13.07 3.525 1 94.06 286 HIS A C 1
ATOM 2236 O O . HIS A 1 286 ? 2.184 13.523 4.418 1 94.06 286 HIS A O 1
ATOM 2242 N N . ILE A 1 287 ? 4.07 13.688 3.211 1 92.81 287 ILE A N 1
ATOM 2243 C CA . ILE A 1 287 ? 4.609 14.961 3.686 1 92.81 287 ILE A CA 1
ATOM 2244 C C . ILE A 1 287 ? 4.461 15.047 5.203 1 92.81 287 ILE A C 1
ATOM 2246 O O . ILE A 1 287 ? 3.811 15.961 5.715 1 92.81 287 ILE A O 1
ATOM 2250 N N . HIS A 1 288 ? 5.074 14.125 5.883 1 94.06 288 HIS A N 1
ATOM 2251 C CA . HIS A 1 288 ? 5.195 14.125 7.336 1 94.06 288 HIS A CA 1
ATOM 2252 C C . HIS A 1 288 ? 3.828 14.234 8 1 94.06 288 HIS A C 1
ATOM 2254 O O . HIS A 1 288 ? 3.619 15.094 8.867 1 94.06 288 HIS A O 1
ATOM 2260 N N . SER A 1 289 ? 2.828 13.461 7.559 1 96.81 289 SER A N 1
ATOM 2261 C CA . SER A 1 289 ? 1.494 13.336 8.133 1 96.81 289 SER A CA 1
ATOM 2262 C C . SER A 1 289 ? 0.732 14.656 8.062 1 96.81 289 SER A C 1
ATOM 2264 O O . SER A 1 289 ? -0.014 15 8.984 1 96.81 289 SER A O 1
ATOM 2266 N N . GLN A 1 290 ? 0.868 15.367 7.008 1 96.94 290 GLN A N 1
ATOM 2267 C CA . GLN A 1 290 ? 0.306 16.703 6.84 1 96.94 290 GLN A CA 1
ATOM 2268 C C . GLN A 1 290 ? -1.199 16.703 7.09 1 96.94 290 GLN A C 1
ATOM 2270 O O . GLN A 1 290 ? -1.713 17.547 7.82 1 96.94 290 GLN A O 1
ATOM 2275 N N . PHE A 1 291 ? -1.909 15.75 6.523 1 97.81 291 PHE A N 1
ATOM 2276 C CA . PHE A 1 291 ? -3.359 15.703 6.664 1 97.81 291 PHE A CA 1
ATOM 2277 C C . PHE A 1 291 ? -3.754 15.547 8.133 1 97.81 291 PHE A C 1
ATOM 2279 O O . PHE A 1 291 ? -4.656 16.234 8.609 1 97.81 291 PHE A O 1
ATOM 2286 N N . ALA A 1 292 ? -3.105 14.633 8.82 1 98.12 292 ALA A N 1
ATOM 2287 C CA . ALA A 1 292 ? -3.418 14.406 10.227 1 98.12 292 ALA A CA 1
ATOM 2288 C C . ALA A 1 292 ? -3.098 15.633 11.07 1 98.12 292 ALA A C 1
ATOM 2290 O O . ALA A 1 292 ? -3.871 16 11.961 1 98.12 292 ALA A O 1
ATOM 2291 N N . ILE A 1 293 ? -2.033 16.234 10.797 1 98.06 293 ILE A N 1
ATOM 2292 C CA . ILE A 1 293 ? -1.577 17.391 11.57 1 98.06 293 ILE A CA 1
ATOM 2293 C C . ILE A 1 293 ? -2.512 18.578 11.344 1 98.06 293 ILE A C 1
ATOM 2295 O O . ILE A 1 293 ? -2.951 19.219 12.297 1 98.06 293 ILE A O 1
ATOM 2299 N N . LEU A 1 294 ? -2.852 18.844 10.078 1 98.06 294 LEU A N 1
ATOM 2300 C CA . LEU A 1 294 ? -3.771 19.938 9.773 1 98.06 294 LEU A CA 1
ATOM 2301 C C . LEU A 1 294 ? -5.145 19.672 10.383 1 98.06 294 LEU A C 1
ATOM 2303 O O . LEU A 1 294 ? -5.789 20.594 10.898 1 98.06 294 LEU A O 1
ATOM 2307 N N . SER A 1 295 ? -5.543 18.453 10.359 1 98.5 295 SER A N 1
ATOM 2308 C CA . SER A 1 295 ? -6.84 18.109 10.945 1 98.5 295 SER A CA 1
ATOM 2309 C C . SER A 1 295 ? -6.809 18.219 12.461 1 98.5 295 SER A C 1
ATOM 2311 O O . SER A 1 295 ? -7.797 18.625 13.086 1 98.5 295 SER A O 1
ATOM 2313 N N . ASP A 1 296 ? -5.719 17.797 13.086 1 98.06 296 ASP A N 1
ATOM 2314 C CA . ASP A 1 296 ? -5.551 18 14.523 1 98.06 296 ASP A CA 1
ATOM 2315 C C . ASP A 1 296 ? -5.738 19.469 14.891 1 98.06 296 ASP A C 1
ATOM 2317 O O . ASP A 1 296 ? -6.477 19.797 15.828 1 98.06 296 ASP A O 1
ATOM 2321 N N . CYS A 1 297 ? -5.074 20.328 14.156 1 98 297 CYS A N 1
ATOM 2322 C CA . CYS A 1 297 ? -5.148 21.766 14.406 1 98 297 CYS A CA 1
ATOM 2323 C C . CYS A 1 297 ? -6.562 22.281 14.188 1 98 297 CYS A C 1
ATOM 2325 O O . CYS A 1 297 ? -7.07 23.078 14.984 1 98 297 CYS A O 1
ATOM 2327 N N . LEU A 1 298 ? -7.184 21.859 13.117 1 98.31 298 LEU A N 1
ATOM 2328 C CA . LEU A 1 298 ? -8.547 22.266 12.812 1 98.31 298 LEU A CA 1
ATOM 2329 C C . LEU A 1 298 ? -9.492 21.922 13.961 1 98.31 298 LEU A C 1
ATOM 2331 O O . LEU A 1 298 ? -10.242 22.781 14.43 1 98.31 298 LEU A O 1
ATOM 2335 N N . LEU A 1 299 ? -9.414 20.688 14.391 1 98 299 LEU A N 1
ATOM 2336 C CA . LEU A 1 299 ? -10.344 20.234 15.414 1 98 299 LEU A CA 1
ATOM 2337 C C . LEU A 1 299 ? -10.07 20.922 16.75 1 98 299 LEU A C 1
ATOM 2339 O O . LEU A 1 299 ? -11 21.203 17.5 1 98 299 LEU A O 1
ATOM 2343 N N . ARG A 1 300 ? -8.859 21.188 16.984 1 95.69 300 ARG A N 1
ATOM 2344 C CA . ARG A 1 300 ? -8.5 21.969 18.172 1 95.69 300 ARG A CA 1
ATOM 2345 C C . ARG A 1 300 ? -9.078 23.375 18.094 1 95.69 300 ARG A C 1
ATOM 2347 O O . ARG A 1 300 ? -9.539 23.906 19.109 1 95.69 300 ARG A O 1
ATOM 2354 N N . SER A 1 301 ? -9.078 23.969 16.969 1 96.5 301 SER A N 1
ATOM 2355 C CA . SER A 1 301 ? -9.492 25.359 16.766 1 96.5 301 SER A CA 1
ATOM 2356 C C . SER A 1 301 ? -11 25.516 16.859 1 96.5 301 SER A C 1
ATOM 2358 O O . SER A 1 301 ? -11.516 26.625 17 1 96.5 301 SER A O 1
ATOM 2360 N N . ARG A 1 302 ? -11.703 24.469 16.766 1 94.5 302 ARG A N 1
ATOM 2361 C CA . ARG A 1 302 ? -13.156 24.469 16.703 1 94.5 302 ARG A CA 1
ATOM 2362 C C . ARG A 1 302 ? -13.758 25.234 17.891 1 94.5 302 ARG A C 1
ATOM 2364 O O . ARG A 1 302 ? -14.734 25.969 17.734 1 94.5 302 ARG A O 1
ATOM 2371 N N . THR A 1 303 ? -13.172 25.078 19.062 1 93.31 303 THR A N 1
ATOM 2372 C CA . THR A 1 303 ? -13.719 25.719 20.25 1 93.31 303 THR A CA 1
ATOM 2373 C C . THR A 1 303 ? -12.922 26.984 20.594 1 93.31 303 THR A C 1
ATOM 2375 O O . THR A 1 303 ? -13.141 27.594 21.641 1 93.31 303 THR A O 1
ATOM 2378 N N . LEU A 1 304 ? -12.039 27.391 19.719 1 96.69 304 LEU A N 1
ATOM 2379 C CA . LEU A 1 304 ? -11.133 28.453 20.109 1 96.69 304 LEU A CA 1
ATOM 2380 C C . LEU A 1 304 ? -11.352 29.688 19.25 1 96.69 304 LEU A C 1
ATOM 2382 O O . LEU A 1 304 ? -11.055 30.812 19.672 1 96.69 304 LEU A O 1
ATOM 2386 N N . SER A 1 305 ? -11.906 29.516 18.016 1 98 305 SER A N 1
ATOM 2387 C CA . SER A 1 305 ? -11.891 30.656 17.109 1 98 305 SER A CA 1
ATOM 2388 C C . SER A 1 305 ? -13.102 30.656 16.188 1 98 305 SER A C 1
ATOM 2390 O O . SER A 1 305 ? -13.75 29.609 16.016 1 98 305 SER A O 1
ATOM 2392 N N . THR A 1 306 ? -13.352 31.781 15.617 1 97.25 306 THR A N 1
ATOM 2393 C CA . THR A 1 306 ? -14.375 31.891 14.578 1 97.25 306 THR A CA 1
ATOM 2394 C C . THR A 1 306 ? -13.859 31.328 13.258 1 97.25 306 THR A C 1
ATOM 2396 O O . THR A 1 306 ? -14.547 30.547 12.602 1 97.25 306 THR A O 1
ATOM 2399 N N . TRP A 1 307 ? -12.664 31.734 12.875 1 98.19 307 TRP A N 1
ATOM 2400 C CA . TRP A 1 307 ? -12.062 31.328 11.609 1 98.19 307 TRP A CA 1
ATOM 2401 C C . TRP A 1 307 ? -10.734 30.625 11.844 1 98.19 307 TRP A C 1
ATOM 2403 O O . TRP A 1 307 ? -9.961 31.016 12.719 1 98.19 307 TRP A O 1
ATOM 2413 N N . THR A 1 308 ? -10.469 29.578 11.094 1 98.56 308 THR A N 1
ATOM 2414 C CA . THR A 1 308 ? -9.18 28.891 11.094 1 98.56 308 THR A CA 1
ATOM 2415 C C . THR A 1 308 ? -8.523 28.984 9.719 1 98.56 308 THR A C 1
ATOM 2417 O O . THR A 1 308 ? -9.148 28.688 8.703 1 98.56 308 THR A O 1
ATOM 2420 N N . TRP A 1 309 ? -7.262 29.406 9.727 1 98.56 309 TRP A N 1
ATOM 2421 C CA . TRP A 1 309 ? -6.523 29.688 8.5 1 98.56 309 TRP A CA 1
ATOM 2422 C C . TRP A 1 309 ? -5.465 28.625 8.242 1 98.56 309 TRP A C 1
ATOM 2424 O O . TRP A 1 309 ? -4.738 28.219 9.164 1 98.56 309 TRP A O 1
ATOM 2434 N N . PHE A 1 310 ? -5.41 28.188 6.973 1 97.88 310 PHE A N 1
ATOM 2435 C CA . PHE A 1 310 ? -4.457 27.156 6.582 1 97.88 310 PHE A CA 1
ATOM 2436 C C . PHE A 1 310 ? -3.592 27.625 5.418 1 97.88 310 PHE A C 1
ATOM 2438 O O . PHE A 1 310 ? -4.062 27.719 4.281 1 97.88 310 PHE A O 1
ATOM 2445 N N . PHE A 1 311 ? -2.365 27.891 5.652 1 96.75 311 PHE A N 1
ATOM 2446 C CA . PHE A 1 311 ? -1.384 28.25 4.637 1 96.75 311 PHE A CA 1
ATOM 2447 C C . PHE A 1 311 ? 0.033 28 5.137 1 96.75 311 PHE A C 1
ATOM 2449 O O . PHE A 1 311 ? 0.231 27.609 6.293 1 96.75 311 PHE A O 1
ATOM 2456 N N . ASP A 1 312 ? 1.054 28.156 4.281 1 95.06 312 ASP A N 1
ATOM 2457 C CA . ASP A 1 312 ? 2.414 27.734 4.602 1 95.06 312 ASP A CA 1
ATOM 2458 C C . ASP A 1 312 ? 3.25 28.922 5.098 1 95.06 312 ASP A C 1
ATOM 2460 O O . ASP A 1 312 ? 2.826 30.078 5 1 95.06 312 ASP A O 1
ATOM 2464 N N . LEU A 1 313 ? 4.426 28.562 5.547 1 95.75 313 LEU A N 1
ATOM 2465 C CA . LEU A 1 313 ? 5.301 29.547 6.172 1 95.75 313 LEU A CA 1
ATOM 2466 C C . LEU A 1 313 ? 5.977 30.422 5.125 1 95.75 313 LEU A C 1
ATOM 2468 O O . LEU A 1 313 ? 6.633 31.422 5.461 1 95.75 313 LEU A O 1
ATOM 2472 N N . ASP A 1 314 ? 5.824 30.109 3.85 1 94.75 314 ASP A N 1
ATOM 2473 C CA . ASP A 1 314 ? 6.359 30.953 2.787 1 94.75 314 ASP A CA 1
ATOM 2474 C C . ASP A 1 314 ? 5.242 31.719 2.086 1 94.75 314 ASP A C 1
ATOM 2476 O O . ASP A 1 314 ? 5.441 32.25 0.987 1 94.75 314 ASP A O 1
ATOM 2480 N N . GLU A 1 315 ? 4.16 31.734 2.785 1 96.06 315 GLU A N 1
ATOM 2481 C CA . GLU A 1 315 ? 2.994 32.406 2.219 1 96.06 315 GLU A CA 1
ATOM 2482 C C . GLU A 1 315 ? 2.539 33.562 3.102 1 96.06 315 GLU A C 1
ATOM 2484 O O . GLU A 1 315 ? 2.516 33.438 4.328 1 96.06 315 GLU A O 1
ATOM 2489 N N . TYR A 1 316 ? 2.215 34.719 2.453 1 97.5 316 TYR A N 1
ATOM 2490 C CA . TYR A 1 316 ? 1.824 35.938 3.158 1 97.5 316 TYR A CA 1
ATOM 2491 C C . TYR A 1 316 ? 0.448 36.406 2.707 1 97.5 316 TYR A C 1
ATOM 2493 O O . TYR A 1 316 ? 0.274 36.844 1.562 1 97.5 316 TYR A O 1
ATOM 2501 N N . ILE A 1 317 ? -0.481 36.406 3.646 1 97.44 317 ILE A N 1
ATOM 2502 C CA . ILE A 1 317 ? -1.854 36.781 3.34 1 97.44 317 ILE A CA 1
ATOM 2503 C C . ILE A 1 317 ? -1.953 38.312 3.234 1 97.44 317 ILE A C 1
ATOM 2505 O O . ILE A 1 317 ? -1.363 39.031 4.039 1 97.44 317 ILE A O 1
ATOM 2509 N N . VAL A 1 318 ? -2.73 38.781 2.236 1 95.81 318 VAL A N 1
ATOM 2510 C CA . VAL A 1 318 ? -2.928 40.219 2.088 1 95.81 318 VAL A CA 1
ATOM 2511 C C . VAL A 1 318 ? -4.398 40.5 1.786 1 95.81 318 VAL A C 1
ATOM 2513 O O . VAL A 1 318 ? -5.098 39.656 1.216 1 95.81 318 VAL A O 1
ATOM 2516 N N . ASN A 1 319 ? -4.816 41.688 2.26 1 92.81 319 ASN A N 1
ATOM 2517 C CA . ASN A 1 319 ? -6.125 42.25 1.938 1 92.81 319 ASN A CA 1
ATOM 2518 C C . ASN A 1 319 ? -6.043 43.219 0.77 1 92.81 319 ASN A C 1
ATOM 2520 O O . ASN A 1 319 ? -4.953 43.656 0.39 1 92.81 319 ASN A O 1
ATOM 2524 N N . PRO A 1 320 ? -7.215 43.562 0.265 1 89.94 320 PRO A N 1
ATOM 2525 C CA . PRO A 1 320 ? -7.207 44.656 -0.708 1 89.94 320 PRO A CA 1
ATOM 2526 C C . PRO A 1 320 ? -6.727 45.969 -0.107 1 89.94 320 PRO A C 1
ATOM 2528 O O . PRO A 1 320 ? -6.918 46.219 1.087 1 89.94 320 PRO A O 1
ATOM 2531 N N . PRO A 1 321 ? -6.129 46.75 -1.065 1 87.69 321 PRO A N 1
ATOM 2532 C CA . PRO A 1 321 ? -5.652 48.062 -0.563 1 87.69 321 PRO A CA 1
ATOM 2533 C C . PRO A 1 321 ? -6.75 48.844 0.134 1 87.69 321 PRO A C 1
ATOM 2535 O O . PRO A 1 321 ? -7.871 48.938 -0.375 1 87.69 321 PRO A O 1
ATOM 2538 N N . GLY A 1 322 ? -6.457 49.344 1.286 1 88.25 322 GLY A N 1
ATOM 2539 C CA . GLY A 1 322 ? -7.359 50.219 2.01 1 88.25 322 GLY A CA 1
ATOM 2540 C C . GLY A 1 322 ? -8.289 49.469 2.951 1 88.25 322 GLY A C 1
ATOM 2541 O O . GLY A 1 322 ? -9.016 50.094 3.736 1 88.25 322 GLY A O 1
ATOM 2542 N N . PHE A 1 323 ? -8.297 48.25 2.877 1 93.19 323 PHE A N 1
ATOM 2543 C CA . PHE A 1 323 ? -9.164 47.438 3.738 1 93.19 323 PHE A CA 1
ATOM 2544 C C . PHE A 1 323 ? -8.344 46.625 4.738 1 93.19 323 PHE A C 1
ATOM 2546 O O . PHE A 1 323 ? -7.281 46.125 4.402 1 93.19 323 PHE A O 1
ATOM 2553 N N . ASP A 1 324 ? -8.859 46.562 5.93 1 94.12 324 ASP A N 1
ATOM 2554 C CA . ASP A 1 324 ? -8.258 45.625 6.875 1 94.12 324 ASP A CA 1
ATOM 2555 C C . ASP A 1 324 ? -8.961 44.281 6.832 1 94.12 324 ASP A C 1
ATOM 2557 O O . ASP A 1 324 ? -9.867 44.062 6.023 1 94.12 324 ASP A O 1
ATOM 2561 N N . LEU A 1 325 ? -8.469 43.375 7.613 1 97.12 325 LEU A N 1
ATOM 2562 C CA . LEU A 1 325 ? -8.953 42 7.586 1 97.12 325 LEU A CA 1
ATOM 2563 C C . LEU A 1 325 ? -10.445 41.938 7.891 1 97.12 325 LEU A C 1
ATOM 2565 O O . LEU A 1 325 ? -11.203 41.281 7.18 1 97.12 325 LEU A O 1
ATOM 2569 N N . GLN A 1 326 ? -10.906 42.625 8.922 1 95.88 326 GLN A N 1
ATOM 2570 C CA . GLN A 1 326 ? -12.305 42.594 9.328 1 95.88 326 GLN A CA 1
ATOM 2571 C C . GLN A 1 326 ? -13.211 43.188 8.242 1 95.88 326 GLN A C 1
ATOM 2573 O O . GLN A 1 326 ? -14.25 42.594 7.926 1 95.88 326 GLN A O 1
ATOM 2578 N N . GLN A 1 327 ? -12.773 44.25 7.73 1 95.75 327 GLN A N 1
ATOM 2579 C CA . GLN A 1 327 ? -13.539 44.906 6.664 1 95.75 327 GLN A CA 1
ATOM 2580 C C . GLN A 1 327 ? -13.625 44 5.438 1 95.75 327 GLN A C 1
ATOM 2582 O O . GLN A 1 327 ? -14.68 43.906 4.801 1 95.75 327 GLN A O 1
ATOM 2587 N N . THR A 1 328 ? -12.508 43.406 5.117 1 96.5 328 THR A N 1
ATOM 2588 C CA . THR A 1 328 ? -12.484 42.5 3.971 1 96.5 328 THR A CA 1
ATOM 2589 C C . THR A 1 328 ? -13.422 41.344 4.195 1 96.5 328 THR A C 1
ATOM 2591 O O . THR A 1 328 ? -14.188 40.969 3.303 1 96.5 328 THR A O 1
ATOM 2594 N N . LEU A 1 329 ? -13.383 40.719 5.336 1 96.06 329 LEU A N 1
ATOM 2595 C CA . LEU A 1 329 ? -14.234 39.594 5.668 1 96.06 329 LEU A CA 1
ATOM 2596 C C . LEU A 1 329 ? -15.711 39.969 5.602 1 96.06 329 LEU A C 1
ATOM 2598 O O . LEU A 1 329 ? -16.531 39.219 5.094 1 96.06 329 LEU A O 1
ATOM 2602 N N . GLU A 1 330 ? -16.047 41.156 6.129 1 95.25 330 GLU A N 1
ATOM 2603 C CA . GLU A 1 330 ? -17.422 41.625 6.086 1 95.25 330 GLU A CA 1
ATOM 2604 C C . GLU A 1 330 ? -17.906 41.812 4.648 1 95.25 330 GLU A C 1
ATOM 2606 O O . GLU A 1 330 ? -19.047 41.469 4.324 1 95.25 330 GLU A O 1
ATOM 2611 N N . GLN A 1 331 ? -17.016 42.312 3.9 1 95.12 331 GLN A N 1
ATOM 2612 C CA . GLN A 1 331 ? -17.375 42.5 2.5 1 95.12 331 GLN A CA 1
ATOM 2613 C C . GLN A 1 331 ? -17.594 41.156 1.798 1 95.12 331 GLN A C 1
ATOM 2615 O O . GLN A 1 331 ? -18.531 41 1.006 1 95.12 331 GLN A O 1
ATOM 2620 N N . VAL A 1 332 ? -16.703 40.219 2.039 1 95.56 332 VAL A N 1
ATOM 2621 C CA . VAL A 1 332 ? -16.844 38.906 1.426 1 95.56 332 VAL A CA 1
ATOM 2622 C C . VAL A 1 332 ? -18.156 38.281 1.875 1 95.56 332 VAL A C 1
ATOM 2624 O O . VAL A 1 332 ? -18.875 37.688 1.063 1 95.56 332 VAL A O 1
ATOM 2627 N N . GLN A 1 333 ? -18.469 38.344 3.141 1 95.06 333 GLN A N 1
ATOM 2628 C CA . GLN A 1 333 ? -19.703 37.781 3.666 1 95.06 333 GLN A CA 1
ATOM 2629 C C . GLN A 1 333 ? -20.922 38.469 3.059 1 95.06 333 GLN A C 1
ATOM 2631 O O . GLN A 1 333 ? -21.938 37.812 2.781 1 95.06 333 GLN A O 1
ATOM 2636 N N . LYS A 1 334 ? -20.812 39.719 2.93 1 94.81 334 LYS A N 1
ATOM 2637 C CA . LYS A 1 334 ? -21.906 40.469 2.316 1 94.81 334 LYS A CA 1
ATOM 2638 C C . LYS A 1 334 ? -22.109 40.031 0.866 1 94.81 334 LYS A C 1
ATOM 2640 O O . LYS A 1 334 ? -23.25 39.906 0.416 1 94.81 334 LYS A O 1
ATOM 2645 N N . ASP A 1 335 ? -21.094 39.844 0.205 1 94.75 335 ASP A N 1
ATOM 2646 C CA . ASP A 1 335 ? -21.141 39.531 -1.218 1 94.75 335 ASP A CA 1
ATOM 2647 C C . ASP A 1 335 ? -21.531 38.062 -1.44 1 94.75 335 ASP A C 1
ATOM 2649 O O . ASP A 1 335 ? -22.109 37.719 -2.471 1 94.75 335 ASP A O 1
ATOM 2653 N N . PHE A 1 336 ? -21.062 37.344 -0.417 1 92.75 336 PHE A N 1
ATOM 2654 C CA . PHE A 1 336 ? -21.234 35.938 -0.634 1 92.75 336 PHE A CA 1
ATOM 2655 C C . PHE A 1 336 ? -21.766 35.25 0.621 1 92.75 336 PHE A C 1
ATOM 2657 O O . PHE A 1 336 ? -21.109 35.219 1.658 1 92.75 336 PHE A O 1
ATOM 2664 N N . TRP A 1 337 ? -22.922 34.719 0.588 1 91.94 337 TRP A N 1
ATOM 2665 C CA . TRP A 1 337 ? -23.547 33.719 1.447 1 91.94 337 TRP A CA 1
ATOM 2666 C C . TRP A 1 337 ? -23.797 34.281 2.842 1 91.94 337 TRP A C 1
ATOM 2668 O O . TRP A 1 337 ? -24.203 33.531 3.75 1 91.94 337 TRP A O 1
ATOM 2678 N N . GLY A 1 338 ? -23.344 35.438 3.199 1 93.25 338 GLY A N 1
ATOM 2679 C CA . GLY A 1 338 ? -23.609 36.031 4.5 1 93.25 338 GLY A CA 1
ATOM 2680 C C . GLY A 1 338 ? -23.078 35.219 5.652 1 93.25 338 GLY A C 1
ATOM 2681 O O . GLY A 1 338 ? -21.906 34.812 5.641 1 93.25 338 GLY A O 1
ATOM 2682 N N . SER A 1 339 ? -23.953 34.969 6.59 1 89.62 339 SER A N 1
ATOM 2683 C CA . SER A 1 339 ? -23.578 34.188 7.777 1 89.62 339 SER A CA 1
ATOM 2684 C C . SER A 1 339 ? -23.406 32.719 7.457 1 89.62 339 SER A C 1
ATOM 2686 O O . SER A 1 339 ? -22.875 31.969 8.266 1 89.62 339 SER A O 1
ATOM 2688 N N . ASN A 1 340 ? -23.703 32.344 6.238 1 92.81 340 ASN A N 1
ATOM 2689 C CA . ASN A 1 340 ? -23.594 30.938 5.844 1 92.81 340 ASN A CA 1
ATOM 2690 C C . ASN A 1 340 ? -22.219 30.641 5.234 1 92.81 340 ASN A C 1
ATOM 2692 O O . ASN A 1 340 ? -21.891 29.484 4.977 1 92.81 340 ASN A O 1
ATOM 2696 N N . LEU A 1 341 ? -21.469 31.625 5.055 1 96.12 341 LEU A N 1
ATOM 2697 C CA . LEU A 1 341 ? -20.125 31.422 4.5 1 96.12 341 LEU A CA 1
ATOM 2698 C C . LEU A 1 341 ? -19.297 30.531 5.41 1 96.12 341 LEU A C 1
ATOM 2700 O O . LEU A 1 341 ? -19.141 30.812 6.598 1 96.12 341 LEU A O 1
ATOM 2704 N N . LYS A 1 342 ? -18.703 29.391 4.844 1 97.06 342 LYS A N 1
ATOM 2705 C CA . LYS A 1 342 ? -18 28.406 5.66 1 97.06 342 LYS A CA 1
ATOM 2706 C C . LYS A 1 342 ? -16.531 28.281 5.227 1 97.06 342 LYS A C 1
ATOM 2708 O O . LYS A 1 342 ? -15.688 27.859 6.008 1 97.06 342 LYS A O 1
ATOM 2713 N N . ARG A 1 343 ? -16.234 28.656 4.012 1 97.31 343 ARG A N 1
ATOM 2714 C CA . ARG A 1 343 ? -14.867 28.531 3.527 1 97.31 343 ARG A CA 1
ATOM 2715 C C . ARG A 1 343 ? -14.562 29.578 2.465 1 97.31 343 ARG A C 1
ATOM 2717 O O . ARG A 1 343 ? -15.398 29.844 1.6 1 97.31 343 ARG A O 1
ATOM 2724 N N . VAL A 1 344 ? -13.406 30.125 2.525 1 95.81 344 VAL A N 1
ATOM 2725 C CA . VAL A 1 344 ? -12.906 31.047 1.511 1 95.81 344 VAL A CA 1
ATOM 2726 C C . VAL A 1 344 ? -11.562 30.562 0.976 1 95.81 344 VAL A C 1
ATOM 2728 O O . VAL A 1 344 ? -10.672 30.203 1.751 1 95.81 344 VAL A O 1
ATOM 2731 N N . SER A 1 345 ? -11.438 30.484 -0.299 1 93.75 345 SER A N 1
ATOM 2732 C CA . SER A 1 345 ? -10.172 30.172 -0.966 1 93.75 345 SER A CA 1
ATOM 2733 C C . SER A 1 345 ? -9.523 31.422 -1.537 1 93.75 345 SER A C 1
ATOM 2735 O O . SER A 1 345 ? -10.211 32.312 -2.068 1 93.75 345 SER A O 1
ATOM 2737 N N . LEU A 1 346 ? -8.227 31.438 -1.342 1 93.25 346 LEU A N 1
ATOM 2738 C CA . LEU A 1 346 ? -7.465 32.656 -1.629 1 93.25 346 LEU A CA 1
ATOM 2739 C C . LEU A 1 346 ? -6.73 32.531 -2.959 1 93.25 346 LEU A C 1
ATOM 2741 O O . LEU A 1 346 ? -6.281 31.438 -3.328 1 93.25 346 LEU A O 1
ATOM 2745 N N . LYS A 1 347 ? -6.535 33.656 -3.566 1 88.19 347 LYS A N 1
ATOM 2746 C CA . LYS A 1 347 ? -5.777 33.688 -4.816 1 88.19 347 LYS A CA 1
ATOM 2747 C C . LYS A 1 347 ? -4.277 33.75 -4.547 1 88.19 347 LYS A C 1
ATOM 2749 O O . LYS A 1 347 ? -3.812 34.5 -3.701 1 88.19 347 LYS A O 1
ATOM 2754 N N . GLN A 1 348 ? -3.539 32.969 -5.297 1 91.38 348 GLN A N 1
ATOM 2755 C CA . GLN A 1 348 ? -2.09 32.906 -5.141 1 91.38 348 GLN A CA 1
ATOM 2756 C C . GLN A 1 348 ? -1.417 34 -5.992 1 91.38 348 GLN A C 1
ATOM 2758 O O . GLN A 1 348 ? -1.822 34.219 -7.129 1 91.38 348 GLN A O 1
ATOM 2763 N N . ILE A 1 349 ? -0.439 34.625 -5.426 1 89.56 349 ILE A N 1
ATOM 2764 C CA . ILE A 1 349 ? 0.493 35.5 -6.129 1 89.56 349 ILE A CA 1
ATOM 2765 C C . ILE A 1 349 ? 1.914 34.938 -5.988 1 89.56 349 ILE A C 1
ATOM 2767 O O . ILE A 1 349 ? 2.605 35.25 -5.012 1 89.56 349 ILE A O 1
ATOM 2771 N N . PRO A 1 350 ? 2.387 34.25 -7 1 90.12 350 PRO A N 1
ATOM 2772 C CA . PRO A 1 350 ? 3.721 33.656 -6.891 1 90.12 350 PRO A CA 1
ATOM 2773 C C . PRO A 1 350 ? 4.836 34.688 -7.016 1 90.12 350 PRO A C 1
ATOM 2775 O O . PRO A 1 350 ? 4.793 35.531 -7.902 1 90.12 350 PRO A O 1
ATOM 2778 N N . MET A 1 351 ? 5.805 34.562 -6.16 1 90.62 351 MET A N 1
ATOM 2779 C CA . MET A 1 351 ? 6.949 35.469 -6.164 1 90.62 351 MET A CA 1
ATOM 2780 C C . MET A 1 351 ? 8.195 34.781 -6.699 1 90.62 351 MET A C 1
ATOM 2782 O O . MET A 1 351 ? 8.328 33.562 -6.582 1 90.62 351 MET A O 1
ATOM 2786 N N . ASP A 1 352 ? 9.039 35.594 -7.246 1 87.62 352 ASP A N 1
ATOM 2787 C CA . ASP A 1 352 ? 10.359 35.094 -7.656 1 87.62 352 ASP A CA 1
ATOM 2788 C C . ASP A 1 352 ? 11.211 34.75 -6.445 1 87.62 352 ASP A C 1
ATOM 2790 O O . ASP A 1 352 ? 11.156 35.438 -5.418 1 87.62 352 ASP A O 1
ATOM 2794 N N . PHE A 1 353 ? 12 33.688 -6.574 1 84.62 353 PHE A N 1
ATOM 2795 C CA . PHE A 1 353 ? 12.797 33.219 -5.445 1 84.62 353 PHE A CA 1
ATOM 2796 C C . PHE A 1 353 ? 14.281 33.469 -5.691 1 84.62 353 PHE A C 1
ATOM 2798 O O . PHE A 1 353 ? 15.117 33.188 -4.832 1 84.62 353 PHE A O 1
ATOM 2805 N N . LYS A 1 354 ? 14.633 33.969 -6.73 1 84.56 354 LYS A N 1
ATOM 2806 C CA . LYS A 1 354 ? 16.031 34.031 -7.133 1 84.56 354 LYS A CA 1
ATOM 2807 C C . LYS A 1 354 ? 16.547 35.469 -7.125 1 84.56 354 LYS A C 1
ATOM 2809 O O . LYS A 1 354 ? 17.688 35.719 -6.75 1 84.56 354 LYS A O 1
ATOM 2814 N N . HIS A 1 355 ? 15.734 36.438 -7.543 1 88.44 355 HIS A N 1
ATOM 2815 C CA . HIS A 1 355 ? 16.203 37.781 -7.777 1 88.44 355 HIS A CA 1
ATOM 2816 C C . HIS A 1 355 ? 15.797 38.719 -6.629 1 88.44 355 HIS A C 1
ATOM 2818 O O . HIS A 1 355 ? 14.617 38.812 -6.293 1 88.44 355 HIS A O 1
ATOM 2824 N N . CYS A 1 356 ? 16.781 39.344 -6.09 1 90.88 356 CYS A N 1
ATOM 2825 C CA . CYS A 1 356 ? 16.578 40.406 -5.09 1 90.88 356 CYS A CA 1
ATOM 2826 C C . CYS A 1 356 ? 16.859 41.781 -5.672 1 90.88 356 CYS A C 1
ATOM 2828 O O . CYS A 1 356 ? 17.781 41.938 -6.465 1 90.88 356 CYS A O 1
ATOM 2830 N N . GLN A 1 357 ? 16.047 42.625 -5.277 1 90.5 357 GLN A N 1
ATOM 2831 C CA . GLN A 1 357 ? 16.344 44 -5.664 1 90.5 357 GLN A CA 1
ATOM 2832 C C . GLN A 1 357 ? 17.516 44.562 -4.871 1 90.5 357 GLN A C 1
ATOM 2834 O O . GLN A 1 357 ? 17.578 44.406 -3.646 1 90.5 357 GLN A O 1
ATOM 2839 N N . ARG A 1 358 ? 18.391 45.219 -5.578 1 89.19 358 ARG A N 1
ATOM 2840 C CA . ARG A 1 358 ? 19.516 45.875 -4.926 1 89.19 358 ARG A CA 1
ATOM 2841 C C . ARG A 1 358 ? 19.047 47.094 -4.117 1 89.19 358 ARG A C 1
ATOM 2843 O O . ARG A 1 358 ? 18.266 47.906 -4.602 1 89.19 358 ARG A O 1
ATOM 2850 N N . THR A 1 359 ? 19.484 47.125 -2.896 1 83.31 359 THR A N 1
ATOM 2851 C CA . THR A 1 359 ? 19.141 48.25 -2.053 1 83.31 359 THR A CA 1
ATOM 2852 C C . THR A 1 359 ? 20.109 49.406 -2.287 1 83.31 359 THR A C 1
ATOM 2854 O O . THR A 1 359 ? 21.203 49.219 -2.793 1 83.31 359 THR A O 1
ATOM 2857 N N . ALA A 1 360 ? 19.562 50.562 -1.925 1 79.31 360 ALA A N 1
ATOM 2858 C CA . ALA A 1 360 ? 20.391 51.781 -2.076 1 79.31 360 ALA A CA 1
ATOM 2859 C C . ALA A 1 360 ? 21.625 51.688 -1.183 1 79.31 360 ALA A C 1
ATOM 2861 O O . ALA A 1 360 ? 22.703 52.125 -1.581 1 79.31 360 ALA A O 1
ATOM 2862 N N . ASP A 1 361 ? 21.438 51.156 -0.038 1 82.5 361 ASP A N 1
ATOM 2863 C CA . ASP A 1 361 ? 22.531 50.969 0.907 1 82.5 361 ASP A CA 1
ATOM 2864 C C . ASP A 1 361 ? 22.984 49.5 0.937 1 82.5 361 ASP A C 1
ATOM 2866 O O . ASP A 1 361 ? 22.359 48.688 1.614 1 82.5 361 ASP A O 1
ATOM 2870 N N . PRO A 1 362 ? 24.062 49.25 0.32 1 81.25 362 PRO A N 1
ATOM 2871 C CA . PRO A 1 362 ? 24.516 47.844 0.227 1 81.25 362 PRO A CA 1
ATOM 2872 C C . PRO A 1 362 ? 24.781 47.219 1.593 1 81.25 362 PRO A C 1
ATOM 2874 O O . PRO A 1 362 ? 24.703 46 1.744 1 81.25 362 PRO A O 1
ATOM 2877 N N . THR A 1 363 ? 25.094 48.062 2.566 1 82.19 363 THR A N 1
ATOM 2878 C CA . THR A 1 363 ? 25.422 47.531 3.885 1 82.19 363 THR A CA 1
ATOM 2879 C C . THR A 1 363 ? 24.188 46.969 4.57 1 82.19 363 THR A C 1
ATOM 2881 O O . THR A 1 363 ? 24.297 46.219 5.535 1 82.19 363 THR A O 1
ATOM 2884 N N . LYS A 1 364 ? 23.047 47.281 4.023 1 81.25 364 LYS A N 1
ATOM 2885 C CA . LYS A 1 364 ? 21.781 46.844 4.629 1 81.25 364 LYS A CA 1
ATOM 2886 C C . LYS A 1 364 ? 21.172 45.688 3.855 1 81.25 364 LYS A C 1
ATOM 2888 O O . LYS A 1 364 ? 20.172 45.094 4.281 1 81.25 364 LYS A O 1
ATOM 2893 N N . GLN A 1 365 ? 21.812 45.344 2.807 1 81.88 365 GLN A N 1
ATOM 2894 C CA . GLN A 1 365 ? 21.25 44.375 1.892 1 81.88 365 GLN A CA 1
ATOM 2895 C C . GLN A 1 365 ? 21.016 43.031 2.6 1 81.88 365 GLN A C 1
ATOM 2897 O O . GLN A 1 365 ? 19.938 42.438 2.471 1 81.88 365 GLN A O 1
ATOM 2902 N N . GLU A 1 366 ? 21.922 42.625 3.375 1 78.38 366 GLU A N 1
ATOM 2903 C CA . GLU A 1 366 ? 21.844 41.312 4.023 1 78.38 366 GLU A CA 1
ATOM 2904 C C . GLU A 1 366 ? 20.844 41.344 5.18 1 78.38 366 GLU A C 1
ATOM 2906 O O . GLU A 1 366 ? 20.203 40.312 5.469 1 78.38 366 GLU A O 1
ATOM 2911 N N . SER A 1 367 ? 20.688 42.469 5.738 1 83.62 367 SER A N 1
ATOM 2912 C CA . SER A 1 367 ? 19.859 42.562 6.938 1 83.62 367 SER A CA 1
ATOM 2913 C C . SER A 1 367 ? 18.406 42.812 6.574 1 83.62 367 SER A C 1
ATOM 2915 O O . SER A 1 367 ? 17.516 42.656 7.414 1 83.62 367 SER A O 1
ATOM 2917 N N . GLU A 1 368 ? 18.188 43.188 5.348 1 89.69 368 GLU A N 1
ATOM 2918 C CA . GLU A 1 368 ? 16.812 43.375 4.902 1 89.69 368 GLU A CA 1
ATOM 2919 C C . GLU A 1 368 ? 16.031 42.062 4.914 1 89.69 368 GLU A C 1
ATOM 2921 O O . GLU A 1 368 ? 16.594 41 4.641 1 89.69 368 GLU A O 1
ATOM 2926 N N . TRP A 1 369 ? 14.789 42.281 5.285 1 92.31 369 TRP A N 1
ATOM 2927 C CA . TRP A 1 369 ? 13.891 41.125 5.258 1 92.31 369 TRP A CA 1
ATOM 2928 C C . TRP A 1 369 ? 13.633 40.656 3.824 1 92.31 369 TRP A C 1
ATOM 2930 O O . TRP A 1 369 ? 13.844 41.438 2.879 1 92.31 369 TRP A O 1
ATOM 2940 N N . ALA A 1 370 ? 13.25 39.406 3.666 1 93.06 370 ALA A N 1
ATOM 2941 C CA . ALA A 1 370 ? 12.984 38.812 2.346 1 93.06 370 ALA A CA 1
ATOM 2942 C C . ALA A 1 370 ? 11.906 39.625 1.613 1 93.06 370 ALA A C 1
ATOM 2944 O O . ALA A 1 370 ? 12.031 39.875 0.416 1 93.06 370 ALA A O 1
ATOM 2945 N N . ILE A 1 371 ? 10.867 40.062 2.283 1 94.88 371 ILE A N 1
ATOM 2946 C CA . ILE A 1 371 ? 9.766 40.75 1.634 1 94.88 371 ILE A CA 1
ATOM 2947 C C . ILE A 1 371 ? 10.227 42.125 1.135 1 94.88 371 ILE A C 1
ATOM 2949 O O . ILE A 1 371 ? 9.547 42.75 0.335 1 94.88 371 ILE A O 1
ATOM 2953 N N . GLU A 1 372 ? 11.352 42.562 1.603 1 93.56 372 GLU A N 1
ATOM 2954 C CA . GLU A 1 372 ? 11.891 43.844 1.182 1 93.56 372 GLU A CA 1
ATOM 2955 C C . GLU A 1 372 ? 12.719 43.719 -0.092 1 93.56 372 GLU A C 1
ATOM 2957 O O . GLU A 1 372 ? 12.914 44.688 -0.821 1 93.56 372 GLU A O 1
ATOM 2962 N N . LYS A 1 373 ? 13.234 42.562 -0.303 1 92.25 373 LYS A N 1
ATOM 2963 C CA . LYS A 1 373 ? 14.211 42.469 -1.385 1 92.25 373 LYS A CA 1
ATOM 2964 C C . LYS A 1 373 ? 13.734 41.5 -2.461 1 92.25 373 LYS A C 1
ATOM 2966 O O . LYS A 1 373 ? 14.18 41.562 -3.605 1 92.25 373 LYS A O 1
ATOM 2971 N N . LEU A 1 374 ? 12.906 40.531 -2.135 1 92.19 374 LEU A N 1
ATOM 2972 C CA . LEU A 1 374 ? 12.266 39.688 -3.123 1 92.19 374 LEU A CA 1
ATOM 2973 C C . LEU A 1 374 ? 10.961 40.312 -3.617 1 92.19 374 LEU A C 1
ATOM 2975 O O . LEU A 1 374 ? 9.875 39.906 -3.176 1 92.19 374 LEU A O 1
ATOM 2979 N N . VAL A 1 375 ? 11.039 41.188 -4.641 1 94.12 375 VAL A N 1
ATOM 2980 C CA . VAL A 1 375 ? 9.922 42.062 -4.941 1 94.12 375 VAL A CA 1
ATOM 2981 C C . VAL A 1 375 ? 9.461 41.844 -6.383 1 94.12 375 VAL A C 1
ATOM 2983 O O . VAL A 1 375 ? 8.953 42.75 -7.027 1 94.12 375 VAL A O 1
ATOM 2986 N N . TYR A 1 376 ? 9.672 40.656 -6.938 1 91.25 376 TYR A N 1
ATOM 2987 C CA . TYR A 1 376 ? 9.242 40.344 -8.297 1 91.25 376 TYR A CA 1
ATOM 2988 C C . TYR A 1 376 ? 8.18 39.25 -8.312 1 91.25 376 TYR A C 1
ATOM 2990 O O . TYR A 1 376 ? 8.414 38.156 -7.812 1 91.25 376 TYR A O 1
ATOM 2998 N N . ARG A 1 377 ? 7.039 39.562 -8.812 1 90.75 377 ARG A N 1
ATOM 2999 C CA . ARG A 1 377 ? 5.953 38.594 -8.883 1 90.75 377 ARG A CA 1
ATOM 3000 C C . ARG A 1 377 ? 5.824 38.031 -10.289 1 90.75 377 ARG A C 1
ATOM 3002 O O . ARG A 1 377 ? 6.086 38.719 -11.273 1 90.75 377 ARG A O 1
ATOM 3009 N N . ARG A 1 378 ? 5.367 36.812 -10.312 1 85.62 378 ARG A N 1
ATOM 3010 C CA . ARG A 1 378 ? 5.141 36.156 -11.602 1 85.62 378 ARG A CA 1
ATOM 3011 C C . ARG A 1 378 ? 4.066 36.906 -12.398 1 85.62 378 ARG A C 1
ATOM 3013 O O . ARG A 1 378 ? 3.043 37.312 -11.836 1 85.62 378 ARG A O 1
ATOM 3020 N N . THR A 1 379 ? 4.367 37.125 -13.695 1 76.81 379 THR A N 1
ATOM 3021 C CA . THR A 1 379 ? 3.465 37.875 -14.539 1 76.81 379 THR A CA 1
ATOM 3022 C C . THR A 1 379 ? 2.318 37 -15.047 1 76.81 379 THR A C 1
ATOM 3024 O O . THR A 1 379 ? 1.168 37.438 -15.086 1 76.81 379 THR A O 1
ATOM 3027 N N . GLU A 1 380 ? 2.807 35.812 -15.547 1 67.62 380 GLU A N 1
ATOM 3028 C CA . GLU A 1 380 ? 1.806 34.969 -16.172 1 67.62 380 GLU A CA 1
ATOM 3029 C C . GLU A 1 380 ? 0.925 34.281 -15.125 1 67.62 380 GLU A C 1
ATOM 3031 O O . GLU A 1 380 ? 1.411 33.875 -14.07 1 67.62 380 GLU A O 1
ATOM 3036 N N . ALA A 1 381 ? -0.359 34.656 -15.367 1 55.75 381 ALA A N 1
ATOM 3037 C CA . ALA A 1 381 ? -1.302 33.938 -14.516 1 55.75 381 ALA A CA 1
ATOM 3038 C C . ALA A 1 381 ? -1.147 32.406 -14.672 1 55.75 381 ALA A C 1
ATOM 3040 O O . ALA A 1 381 ? -0.914 31.922 -15.773 1 55.75 381 ALA A O 1
ATOM 3041 N N . ILE A 1 382 ? -0.534 31.734 -13.797 1 54.34 382 ILE A N 1
ATOM 3042 C CA . ILE A 1 382 ? -0.453 30.281 -13.875 1 54.34 382 ILE A CA 1
ATOM 3043 C C . ILE A 1 382 ? -1.854 29.688 -13.773 1 54.34 382 ILE A C 1
ATOM 3045 O O . ILE A 1 382 ? -2.35 29.438 -12.672 1 54.34 382 ILE A O 1
ATOM 3049 N N . GLU A 1 383 ? -2.818 30.359 -14.422 1 47.09 383 GLU A N 1
ATOM 3050 C CA . GLU A 1 383 ? -4.082 29.641 -14.273 1 47.09 383 GLU A CA 1
ATOM 3051 C C . GLU A 1 383 ? -3.982 28.234 -14.852 1 47.09 383 GLU A C 1
ATOM 3053 O O . GLU A 1 383 ? -3.871 28.062 -16.062 1 47.09 383 GLU A O 1
ATOM 3058 N N . LEU A 1 384 ? -3.035 27.469 -14.492 1 39.75 384 LEU A N 1
ATOM 3059 C CA . LEU A 1 384 ? -3.277 26.172 -15.117 1 39.75 384 LEU A CA 1
ATOM 3060 C C . LEU A 1 384 ? -4.762 25.828 -15.078 1 39.75 384 LEU A C 1
ATOM 3062 O O . LEU A 1 384 ? -5.488 26.281 -14.195 1 39.75 384 LEU A O 1
ATOM 3066 N N . GLU A 1 385 ? -5.211 24.953 -16.062 1 39.16 385 GLU A N 1
ATOM 3067 C CA . GLU A 1 385 ? -6.527 24.406 -16.391 1 39.16 385 GLU A CA 1
ATOM 3068 C C . GLU A 1 385 ? -7.469 24.484 -15.195 1 39.16 385 GLU A C 1
ATOM 3070 O O . GLU A 1 385 ? -8.117 23.5 -14.844 1 39.16 385 GLU A O 1
ATOM 3075 N N . GLY A 1 386 ? -7.555 25.734 -14.594 1 44.22 386 GLY A N 1
ATOM 3076 C CA . GLY A 1 386 ? -8.578 25.953 -13.586 1 44.22 386 GLY A CA 1
ATOM 3077 C C . GLY A 1 386 ? -8.086 25.719 -12.172 1 44.22 386 GLY A C 1
ATOM 3078 O O . GLY A 1 386 ? -8.805 25.969 -11.203 1 44.22 386 GLY A O 1
ATOM 3079 N N . HIS A 1 387 ? -7.031 24.859 -12.031 1 48.47 387 HIS A N 1
ATOM 3080 C CA . HIS A 1 387 ? -6.738 24.469 -10.656 1 48.47 387 HIS A CA 1
ATOM 3081 C C . HIS A 1 387 ? -5.566 25.281 -10.094 1 48.47 387 HIS A C 1
ATOM 3083 O O . HIS A 1 387 ? -4.414 25.031 -10.445 1 48.47 387 HIS A O 1
ATOM 3089 N N . MET A 1 388 ? -5.707 26.516 -9.969 1 54 388 MET A N 1
ATOM 3090 C CA . MET A 1 388 ? -4.668 27.234 -9.25 1 54 388 MET A CA 1
ATOM 3091 C C . MET A 1 388 ? -4.496 26.688 -7.84 1 54 388 MET A C 1
ATOM 3093 O O . MET A 1 388 ? -5.473 26.281 -7.203 1 54 388 MET A O 1
ATOM 3097 N N . ASP A 1 389 ? -3.209 26.484 -7.477 1 70.5 389 ASP A N 1
ATOM 3098 C CA . ASP A 1 389 ? -2.92 26.188 -6.078 1 70.5 389 ASP A CA 1
ATOM 3099 C C . ASP A 1 389 ? -3.576 27.203 -5.152 1 70.5 389 ASP A C 1
ATOM 3101 O O . ASP A 1 389 ? -3.699 28.375 -5.5 1 70.5 389 ASP A O 1
ATOM 3105 N N . ARG A 1 390 ? -4.32 26.797 -4.293 1 84.5 390 ARG A N 1
ATOM 3106 C CA . ARG A 1 390 ? -5.062 27.656 -3.375 1 84.5 390 ARG A CA 1
ATOM 3107 C C . ARG A 1 390 ? -4.812 27.25 -1.926 1 84.5 390 ARG A C 1
ATOM 3109 O O . ARG A 1 390 ? -4.324 26.156 -1.657 1 84.5 390 ARG A O 1
ATOM 3116 N N . LYS A 1 391 ? -4.902 28.219 -1.178 1 93.12 391 LYS A N 1
ATOM 3117 C CA . LYS A 1 391 ? -5.035 28.016 0.261 1 93.12 391 LYS A CA 1
ATOM 3118 C C . LYS A 1 391 ? -6.383 28.531 0.767 1 93.12 391 LYS A C 1
ATOM 3120 O O . LYS A 1 391 ? -7.051 29.312 0.084 1 93.12 391 LYS A O 1
ATOM 3125 N N . SER A 1 392 ? -6.805 28.016 1.876 1 95.62 392 SER A N 1
ATOM 3126 C CA . SER A 1 392 ? -8.148 28.375 2.336 1 95.62 392 SER A CA 1
ATOM 3127 C C . SER A 1 392 ? -8.164 28.625 3.84 1 95.62 392 SER A C 1
ATOM 3129 O O . SER A 1 392 ? -7.246 28.219 4.555 1 95.62 392 SER A O 1
ATOM 3131 N N . PHE A 1 393 ? -9.141 29.344 4.242 1 97.62 393 PHE A N 1
ATOM 3132 C CA . PHE A 1 393 ? -9.57 29.344 5.637 1 97.62 393 PHE A CA 1
ATOM 3133 C C . PHE A 1 393 ? -11.031 28.938 5.75 1 97.62 393 PHE A C 1
ATOM 3135 O O . PHE A 1 393 ? -11.789 29.047 4.781 1 97.62 393 PHE A O 1
ATOM 3142 N N . VAL A 1 394 ? -11.367 28.438 6.895 1 98 394 VAL A N 1
ATOM 3143 C CA . VAL A 1 394 ? -12.719 27.922 7.121 1 98 394 VAL A CA 1
ATOM 3144 C C . VAL A 1 394 ? -13.273 28.484 8.422 1 98 394 VAL A C 1
ATOM 3146 O O . VAL A 1 394 ? -12.516 28.906 9.305 1 98 394 VAL A O 1
ATOM 3149 N N . ARG A 1 395 ? -14.586 28.578 8.438 1 97.12 395 ARG A N 1
ATOM 3150 C CA . ARG A 1 395 ? -15.195 28.734 9.758 1 97.12 395 ARG A CA 1
ATOM 3151 C C . ARG A 1 395 ? -14.891 27.531 10.641 1 97.12 395 ARG A C 1
ATOM 3153 O O . ARG A 1 395 ? -15.07 26.375 10.227 1 97.12 395 ARG A O 1
ATOM 3160 N N . SER A 1 396 ? -14.492 27.703 11.812 1 96.44 396 SER A N 1
ATOM 3161 C CA . SER A 1 396 ? -13.867 26.672 12.633 1 96.44 396 SER A CA 1
ATOM 3162 C C . SER A 1 396 ? -14.852 25.547 12.953 1 96.44 396 SER A C 1
ATOM 3164 O O . SER A 1 396 ? -14.445 24.422 13.203 1 96.44 396 SER A O 1
ATOM 3166 N N . ASP A 1 397 ? -16.094 25.781 12.961 1 95 397 ASP A N 1
ATOM 3167 C CA . ASP A 1 397 ? -17.078 24.781 13.328 1 95 397 ASP A CA 1
ATOM 3168 C C . ASP A 1 397 ? -17.688 24.125 12.086 1 95 397 ASP A C 1
ATOM 3170 O O . ASP A 1 397 ? -18.703 23.422 12.172 1 95 397 ASP A O 1
ATOM 3174 N N . SER A 1 398 ? -17.078 24.359 10.938 1 95.44 398 SER A N 1
ATOM 3175 C CA . SER A 1 398 ? -17.75 23.938 9.711 1 95.44 398 SER A CA 1
ATOM 3176 C C . SER A 1 398 ? -16.953 22.875 8.977 1 95.44 398 SER A C 1
ATOM 3178 O O . SER A 1 398 ? -17.312 22.5 7.852 1 95.44 398 SER A O 1
ATOM 3180 N N . ALA A 1 399 ? -15.938 22.391 9.508 1 97.06 399 ALA A N 1
ATOM 3181 C CA . ALA A 1 399 ? -15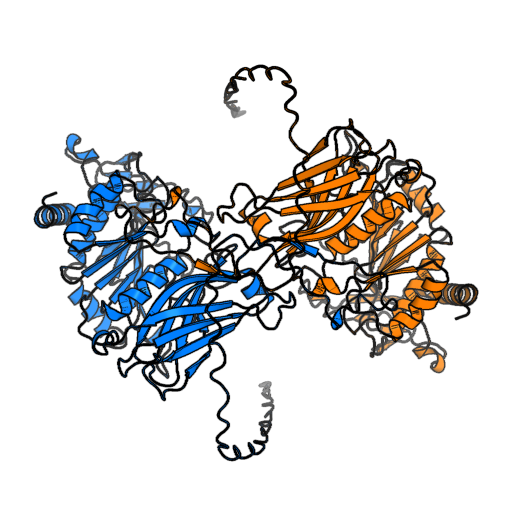.141 21.344 8.852 1 97.06 399 ALA A CA 1
ATOM 3182 C C . ALA A 1 399 ? -14.695 20.297 9.859 1 97.06 399 ALA A C 1
ATOM 3184 O O . ALA A 1 399 ? -14.484 20.594 11.039 1 97.06 399 ALA A O 1
ATOM 3185 N N . LEU A 1 400 ? -14.547 19.062 9.328 1 97.56 400 LEU A N 1
ATOM 3186 C CA . LEU A 1 400 ? -14.164 17.922 10.156 1 97.56 400 LEU A CA 1
ATOM 3187 C C . LEU A 1 400 ? -12.734 17.484 9.859 1 97.56 400 LEU A C 1
ATOM 3189 O O . LEU A 1 400 ? -12.125 16.766 10.641 1 97.56 400 LEU A O 1
ATOM 3193 N N . ALA A 1 401 ? -12.273 17.844 8.758 1 98.19 401 ALA A N 1
ATOM 3194 C CA . ALA A 1 401 ? -10.914 17.516 8.328 1 98.19 401 ALA A CA 1
ATOM 3195 C C . ALA A 1 401 ? -10.391 18.531 7.316 1 98.19 401 ALA A C 1
ATOM 3197 O O . ALA A 1 401 ? -11.172 19.281 6.734 1 98.19 401 ALA A O 1
ATOM 3198 N N . MET A 1 402 ? -9.078 18.531 7.238 1 97 402 MET A N 1
ATOM 3199 C CA . MET A 1 402 ? -8.477 19.531 6.371 1 97 402 MET A CA 1
ATOM 3200 C C . MET A 1 402 ? -7.258 18.984 5.648 1 97 402 MET A C 1
ATOM 3202 O O . MET A 1 402 ? -6.422 18.312 6.262 1 97 402 MET A O 1
ATOM 3206 N N . GLY A 1 403 ? -7.188 19.188 4.312 1 94.19 403 GLY A N 1
ATOM 3207 C CA . GLY A 1 403 ? -5.973 19.016 3.531 1 94.19 403 GLY A CA 1
ATOM 3208 C C . GLY A 1 403 ? -5.203 20.297 3.33 1 94.19 403 GLY A C 1
ATOM 3209 O O . GLY A 1 403 ? -5.578 21.344 3.865 1 94.19 403 GLY A O 1
ATOM 3210 N N . PRO A 1 404 ? -4.117 20.188 2.58 1 90.31 404 PRO A N 1
ATOM 3211 C CA . PRO A 1 404 ? -3.281 21.375 2.414 1 90.31 404 PRO A CA 1
ATOM 3212 C C . PRO A 1 404 ? -3.998 22.5 1.669 1 90.31 404 PRO A C 1
ATOM 3214 O O . PRO A 1 404 ? -3.674 23.672 1.856 1 90.31 404 PRO A O 1
ATOM 3217 N N . HIS A 1 405 ? -5.035 22.156 0.9 1 91.31 405 HIS A N 1
ATOM 3218 C CA . HIS A 1 405 ? -5.691 23.172 0.077 1 91.31 405 HIS A CA 1
ATOM 3219 C C . HIS A 1 405 ? -7.109 23.438 0.564 1 91.31 405 HIS A C 1
ATOM 3221 O O . HIS A 1 405 ? -7.57 24.594 0.537 1 91.31 405 HIS A O 1
ATOM 3227 N N . GLU A 1 406 ? -7.73 22.406 0.906 1 93.06 406 GLU A N 1
ATOM 3228 C CA . GLU A 1 406 ? -9.133 22.484 1.312 1 93.06 406 GLU A CA 1
ATOM 3229 C C . GLU A 1 406 ? -9.57 21.188 2.01 1 93.06 406 GLU A C 1
ATOM 3231 O O . GLU A 1 406 ? -8.852 20.188 1.975 1 93.06 406 GLU A O 1
ATOM 3236 N N . PRO A 1 407 ? -10.727 21.234 2.686 1 95.69 407 PRO A N 1
ATOM 3237 C CA . PRO A 1 407 ? -11.273 19.984 3.209 1 95.69 407 PRO A CA 1
ATOM 3238 C C . PRO A 1 407 ? -11.586 18.969 2.109 1 95.69 407 PRO A C 1
ATOM 3240 O O . PRO A 1 407 ? -12.039 19.359 1.026 1 95.69 407 PRO A O 1
ATOM 3243 N N . PRO A 1 408 ? -11.266 17.703 2.381 1 95.88 408 PRO A N 1
ATOM 3244 C CA . PRO A 1 408 ? -11.625 16.672 1.397 1 95.88 408 PRO A CA 1
ATOM 3245 C C . PRO A 1 408 ? -13.133 16.438 1.313 1 95.88 408 PRO A C 1
ATOM 3247 O O . PRO A 1 408 ? -13.898 17.047 2.066 1 95.88 408 PRO A O 1
ATOM 3250 N N . GLU A 1 409 ? -13.461 15.555 0.371 1 91.31 409 GLU A N 1
ATOM 3251 C CA . GLU A 1 409 ? -14.859 15.141 0.295 1 91.31 409 GLU A CA 1
ATOM 3252 C C . GLU A 1 409 ? -15.344 14.594 1.633 1 91.31 409 GLU A C 1
ATOM 3254 O O . GLU A 1 409 ? -14.672 13.766 2.25 1 91.31 409 GLU A O 1
ATOM 3259 N N . GLY A 1 410 ? -16.406 15.141 2.051 1 91.62 410 GLY A N 1
ATOM 3260 C CA . GLY A 1 410 ? -16.953 14.711 3.332 1 91.62 410 GLY A CA 1
ATOM 3261 C C . GLY A 1 410 ? -16.359 15.453 4.512 1 91.62 410 GLY A C 1
ATOM 3262 O O . GLY A 1 410 ? -16.766 15.25 5.652 1 91.62 410 GLY A O 1
ATOM 3263 N N . GLY A 1 411 ? -15.461 16.328 4.238 1 95.69 411 GLY A N 1
ATOM 3264 C CA . GLY A 1 411 ? -14.758 17.016 5.305 1 95.69 411 GLY A CA 1
ATOM 3265 C C . GLY A 1 411 ? -15.477 18.25 5.793 1 95.69 411 GLY A C 1
ATOM 3266 O O . GLY A 1 411 ? -15.164 18.781 6.863 1 95.69 411 GLY A O 1
ATOM 3267 N N . MET A 1 412 ? -16.438 18.766 5.062 1 95.56 412 MET A N 1
ATOM 3268 C CA . MET A 1 412 ? -17.203 19.938 5.469 1 95.56 412 MET A CA 1
ATOM 3269 C C . MET A 1 412 ? -18.5 19.516 6.18 1 95.56 412 MET A C 1
ATOM 3271 O O . MET A 1 412 ? -19.078 18.484 5.852 1 95.56 412 MET A O 1
ATOM 3275 N N . ILE A 1 413 ? -18.859 20.297 7.082 1 93.75 413 ILE A N 1
ATOM 3276 C CA . ILE A 1 413 ? -20.156 20.109 7.727 1 93.75 413 ILE A CA 1
ATOM 3277 C C . ILE A 1 413 ? -21.219 20.938 7.004 1 93.75 413 ILE A C 1
ATOM 3279 O O . ILE A 1 413 ? -21.156 22.172 7.023 1 93.75 413 ILE A O 1
ATOM 3283 N N . LEU A 1 414 ? -22.141 20.297 6.438 1 92.19 414 LEU A N 1
ATOM 3284 C CA . LEU A 1 414 ? -23.188 20.953 5.668 1 92.19 414 LEU A CA 1
ATOM 3285 C C . LEU A 1 414 ? -24.547 20.734 6.301 1 92.19 414 LEU A C 1
ATOM 3287 O O . LEU A 1 414 ? -24.859 19.625 6.754 1 92.19 414 LEU A O 1
ATOM 3291 N N . ALA A 1 415 ? -25.266 21.781 6.375 1 88.5 415 ALA A N 1
ATOM 3292 C CA . ALA A 1 415 ? -26.656 21.656 6.809 1 88.5 415 ALA A CA 1
ATOM 3293 C C . ALA A 1 415 ? -27.516 21 5.734 1 88.5 415 ALA A C 1
ATOM 3295 O O . ALA A 1 415 ? -27.078 20.844 4.594 1 88.5 415 ALA A O 1
ATOM 3296 N N . GLU A 1 416 ? -28.703 20.641 6.195 1 87.69 416 GLU A N 1
ATOM 3297 C CA . GLU A 1 416 ? -29.625 20.031 5.238 1 87.69 416 GLU A CA 1
ATOM 3298 C C . GLU A 1 416 ? -29.906 20.969 4.074 1 87.69 416 GLU A C 1
ATOM 3300 O O . GLU A 1 416 ? -30.219 22.141 4.277 1 87.69 416 GLU A O 1
ATOM 3305 N N . GLY A 1 417 ? -29.734 20.484 2.93 1 87.38 417 GLY A N 1
ATOM 3306 C CA . GLY A 1 417 ? -30.031 21.266 1.744 1 87.38 417 GLY A CA 1
ATOM 3307 C C . GLY A 1 417 ? -28.844 22.078 1.254 1 87.38 417 GLY A C 1
ATOM 3308 O O . GLY A 1 417 ? -28.891 22.672 0.168 1 87.38 417 GLY A O 1
ATOM 3309 N N . GLU A 1 418 ? -27.812 22.094 2.08 1 89.94 418 GLU A N 1
ATOM 3310 C CA . GLU A 1 418 ? -26.609 22.828 1.691 1 89.94 418 GLU A CA 1
ATOM 3311 C C . GLU A 1 418 ? -25.672 21.969 0.862 1 89.94 418 GLU A C 1
ATOM 3313 O O . GLU A 1 418 ? -25.609 20.75 1.058 1 89.94 418 GLU A O 1
ATOM 3318 N N . ASP A 1 419 ? -25.078 22.656 -0.103 1 89.94 419 ASP A N 1
ATOM 3319 C CA . ASP A 1 419 ? -23.953 22.031 -0.795 1 89.94 419 ASP A CA 1
ATOM 3320 C C . ASP A 1 419 ? -22.688 22.859 -0.661 1 89.94 419 ASP A C 1
ATOM 3322 O O . ASP A 1 419 ? -22.734 24 -0.185 1 89.94 419 ASP A O 1
ATOM 3326 N N . VAL A 1 420 ? -21.594 22.281 -0.973 1 88.06 420 VAL A N 1
ATOM 3327 C CA . VAL A 1 420 ? -20.297 22.906 -0.782 1 88.06 420 VAL A CA 1
ATOM 3328 C C . VAL A 1 420 ? -20.25 24.234 -1.547 1 88.06 420 VAL A C 1
ATOM 3330 O O . VAL A 1 420 ? -19.688 25.219 -1.062 1 88.06 420 VAL A O 1
ATOM 3333 N N . GLY A 1 421 ? -20.875 24.328 -2.688 1 88.19 421 GLY A N 1
ATOM 3334 C CA . GLY A 1 421 ? -20.844 25.516 -3.527 1 88.19 421 GLY A CA 1
ATOM 3335 C C . GLY A 1 421 ? -21.625 26.688 -2.934 1 88.19 421 GLY A C 1
ATOM 3336 O O . GLY A 1 421 ? -21.344 27.844 -3.256 1 88.19 421 GLY A O 1
ATOM 3337 N N . SER A 1 422 ? -22.516 26.344 -2.018 1 87.56 422 SER A N 1
ATOM 3338 C CA . SER A 1 422 ? -23.375 27.391 -1.476 1 87.56 422 SER A CA 1
ATOM 3339 C C . SER A 1 422 ? -22.828 27.938 -0.16 1 87.56 422 SER A C 1
ATOM 3341 O O . SER A 1 422 ? -23.484 28.75 0.501 1 87.56 422 SER A O 1
ATOM 3343 N N . VAL A 1 423 ? -21.719 27.453 0.195 1 91.62 423 VAL A N 1
ATOM 3344 C CA . VAL A 1 423 ? -21.188 27.922 1.475 1 91.62 423 VAL A CA 1
ATOM 3345 C C . VAL A 1 423 ? -19.703 28.25 1.333 1 91.62 423 VAL A C 1
ATOM 3347 O O . VAL A 1 423 ? -19.047 28.609 2.314 1 91.62 423 VAL A O 1
ATOM 3350 N N . THR A 1 424 ? -19.141 28.078 0.192 1 92.88 424 THR A N 1
ATOM 3351 C CA . THR A 1 424 ? -17.734 28.344 -0.044 1 92.88 424 THR A CA 1
ATOM 3352 C C . THR A 1 424 ? -17.547 29.312 -1.206 1 92.88 424 THR A C 1
ATOM 3354 O O . THR A 1 424 ? -18.422 29.453 -2.057 1 92.88 424 THR A O 1
ATOM 3357 N N . ILE A 1 425 ? -16.406 30 -1.174 1 91.25 425 ILE A N 1
ATOM 3358 C CA . ILE A 1 425 ? -16.141 30.922 -2.275 1 91.25 425 ILE A CA 1
ATOM 3359 C C . ILE A 1 425 ? -14.641 31.016 -2.518 1 91.25 425 ILE A C 1
ATOM 3361 O O . ILE A 1 425 ? -13.844 30.969 -1.574 1 91.25 425 ILE A O 1
ATOM 3365 N N . TRP A 1 426 ? -14.258 31.016 -3.754 1 87.94 426 TRP A N 1
ATOM 3366 C CA . TRP A 1 426 ? -12.953 31.516 -4.172 1 87.94 426 TRP A CA 1
ATOM 3367 C C . TRP A 1 426 ? -13.039 33 -4.562 1 87.94 426 TRP A C 1
ATOM 3369 O O . TRP A 1 426 ? -13.953 33.406 -5.285 1 87.94 426 TRP A O 1
ATOM 3379 N N . THR A 1 427 ? -12.18 33.812 -4.012 1 84.88 427 THR A N 1
ATOM 3380 C CA . THR A 1 427 ? -12.25 35.25 -4.309 1 84.88 427 THR A CA 1
ATOM 3381 C C . THR A 1 427 ? -10.852 35.844 -4.41 1 84.88 427 THR A C 1
ATOM 3383 O O . THR A 1 427 ? -9.914 35.375 -3.775 1 84.88 427 THR A O 1
ATOM 3386 N N . ASP A 1 428 ? -10.773 36.906 -5.121 1 84.44 428 ASP A N 1
ATOM 3387 C CA . ASP A 1 428 ? -9.516 37.656 -5.23 1 84.44 428 ASP A CA 1
ATOM 3388 C C . ASP A 1 428 ? -9.43 38.75 -4.188 1 84.44 428 ASP A C 1
ATOM 3390 O O . ASP A 1 428 ? -8.438 39.5 -4.133 1 84.44 428 ASP A O 1
ATOM 3394 N N . LYS A 1 429 ? -10.461 38.844 -3.396 1 90.12 429 LYS A N 1
ATOM 3395 C CA . LYS A 1 429 ? -10.398 39.812 -2.305 1 90.12 429 LYS A CA 1
ATOM 3396 C C . LYS A 1 429 ? -9.367 39.375 -1.259 1 90.12 429 LYS A C 1
ATOM 3398 O O . LYS A 1 429 ? -8.82 40.219 -0.546 1 90.12 429 LYS A O 1
ATOM 3403 N N . PHE A 1 430 ? -9.188 38.094 -1.093 1 92.06 430 PHE A N 1
ATOM 3404 C CA . PHE A 1 430 ? -8.07 37.562 -0.328 1 92.06 430 PHE A CA 1
ATOM 3405 C C . PHE A 1 430 ? -7.035 36.938 -1.252 1 92.06 430 PHE A C 1
ATOM 3407 O O . PHE A 1 430 ? -7.379 36.188 -2.15 1 92.06 430 PHE A O 1
ATOM 3414 N N . SER A 1 431 ? -5.844 37.375 -1.059 1 92.31 431 SER A N 1
ATOM 3415 C CA . SER A 1 431 ? -4.73 36.812 -1.803 1 92.31 431 SER A CA 1
ATOM 3416 C C . SER A 1 431 ? -3.564 36.469 -0.881 1 92.31 431 SER A C 1
ATOM 3418 O O . SER A 1 431 ? -3.551 36.875 0.284 1 92.31 431 SER A O 1
ATOM 3420 N N . TYR A 1 432 ? -2.723 35.656 -1.392 1 94.81 432 TYR A N 1
ATOM 3421 C CA . TYR A 1 432 ? -1.49 35.438 -0.651 1 94.81 432 TYR A CA 1
ATOM 3422 C C . TYR A 1 432 ? -0.284 35.438 -1.583 1 94.81 432 TYR A C 1
ATOM 3424 O O . TYR A 1 432 ? -0.366 34.969 -2.721 1 94.81 432 TYR A O 1
ATOM 3432 N N . TYR A 1 433 ? 0.782 36.094 -1.14 1 94.44 433 TYR A N 1
ATOM 3433 C CA . TYR A 1 433 ? 2.076 36.062 -1.812 1 94.44 433 TYR A CA 1
ATOM 3434 C C . TYR A 1 433 ? 2.854 34.812 -1.449 1 94.44 433 TYR A C 1
ATOM 3436 O O . TYR A 1 433 ? 3.025 34.5 -0.268 1 94.44 433 TYR A O 1
ATOM 3444 N N . HIS A 1 434 ? 3.301 34.094 -2.457 1 93.56 434 HIS A N 1
ATOM 3445 C CA . HIS A 1 434 ? 3.961 32.812 -2.244 1 93.56 434 HIS A CA 1
ATOM 3446 C C . HIS A 1 434 ? 5.441 32.875 -2.609 1 93.56 434 HIS A C 1
ATOM 3448 O O . HIS A 1 434 ? 5.789 33 -3.787 1 93.56 434 HIS A O 1
ATOM 3454 N N . TYR A 1 435 ? 6.23 32.781 -1.633 1 91.88 435 TYR A N 1
ATOM 3455 C CA . TYR A 1 435 ? 7.68 32.812 -1.803 1 91.88 435 TYR A CA 1
ATOM 3456 C C . TYR A 1 435 ? 8.258 31.422 -1.818 1 91.88 435 TYR A C 1
ATOM 3458 O O . TYR A 1 435 ? 9.078 31.062 -0.967 1 91.88 435 TYR A O 1
ATOM 3466 N N . HIS A 1 436 ? 8.016 30.734 -2.826 1 87.56 436 HIS A N 1
ATOM 3467 C CA . HIS A 1 436 ? 8.398 29.328 -2.934 1 87.56 436 HIS A CA 1
ATOM 3468 C C . HIS A 1 436 ? 9.906 29.156 -2.799 1 87.56 436 HIS A C 1
ATOM 3470 O O . HIS A 1 436 ? 10.672 29.906 -3.395 1 87.56 436 HIS A O 1
ATOM 3476 N N . GLY A 1 437 ? 10.281 28.203 -1.996 1 84.12 437 GLY A N 1
ATOM 3477 C CA . GLY A 1 437 ? 11.672 27.781 -1.926 1 84.12 437 GLY A CA 1
ATOM 3478 C C . GLY A 1 437 ? 12.508 28.672 -1.017 1 84.12 437 GLY A C 1
ATOM 3479 O O . GLY A 1 437 ? 13.719 28.453 -0.889 1 84.12 437 GLY A O 1
ATOM 3480 N N . THR A 1 438 ? 11.922 29.562 -0.331 1 89.25 438 THR A N 1
ATOM 3481 C CA . THR A 1 438 ? 12.719 30.516 0.434 1 89.25 438 THR A CA 1
ATOM 3482 C C . THR A 1 438 ? 12.812 30.078 1.897 1 89.25 438 THR A C 1
ATOM 3484 O O . THR A 1 438 ? 13.672 30.562 2.637 1 89.25 438 THR A O 1
ATOM 3487 N N . THR A 1 439 ? 11.953 29.203 2.342 1 90.81 439 THR A N 1
ATOM 3488 C CA . THR A 1 439 ? 11.945 28.812 3.748 1 90.81 439 THR A CA 1
ATOM 3489 C C . THR A 1 439 ? 12.875 27.625 3.984 1 90.81 439 THR A C 1
ATOM 3491 O O . THR A 1 439 ? 13.195 27.297 5.129 1 90.81 439 THR A O 1
ATOM 3494 N N . THR A 1 440 ? 13.367 27.047 2.961 1 86.69 440 THR A N 1
ATOM 3495 C CA . THR A 1 440 ? 14.188 25.844 3.102 1 86.69 440 THR A CA 1
ATOM 3496 C C . THR A 1 440 ? 15.664 26.188 2.893 1 86.69 440 THR A C 1
ATOM 3498 O O . THR A 1 440 ? 16.484 25.281 2.67 1 86.69 440 THR A O 1
ATOM 3501 N N . ARG A 1 441 ? 16.016 27.391 2.914 1 81.19 441 ARG A N 1
ATOM 3502 C CA . ARG A 1 441 ? 17.391 27.844 2.697 1 81.19 441 ARG A CA 1
ATOM 3503 C C . ARG A 1 441 ? 18 28.406 3.984 1 81.19 441 ARG A C 1
ATOM 3505 O O . ARG A 1 441 ? 18.312 29.594 4.07 1 81.19 441 ARG A O 1
ATOM 3512 N N . LYS A 1 442 ? 18.219 27.562 4.91 1 81.62 442 LYS A N 1
ATOM 3513 C CA . LYS A 1 442 ? 18.703 27.984 6.219 1 81.62 442 LYS A CA 1
ATOM 3514 C C . LYS A 1 442 ? 20.094 28.609 6.113 1 81.62 442 LYS A C 1
ATOM 3516 O O . LYS A 1 442 ? 20.328 29.703 6.633 1 81.62 442 LYS A O 1
ATOM 3521 N N . ASP A 1 443 ? 21.031 28.031 5.434 1 74.69 443 ASP A N 1
ATOM 3522 C CA . ASP A 1 443 ? 22.422 28.469 5.426 1 74.69 443 ASP A CA 1
ATOM 3523 C C . ASP A 1 443 ? 22.781 29.125 4.098 1 74.69 443 ASP A C 1
ATOM 3525 O O . ASP A 1 443 ? 23.953 29.406 3.828 1 74.69 443 ASP A O 1
ATOM 3529 N N . LEU A 1 444 ? 21.719 29.391 3.363 1 70.31 444 LEU A N 1
ATOM 3530 C CA . LEU A 1 444 ? 22 29.922 2.041 1 70.31 444 LEU A CA 1
ATOM 3531 C C . LEU A 1 444 ? 21.531 31.359 1.922 1 70.31 444 LEU A C 1
ATOM 3533 O O . LEU A 1 444 ? 20.609 31.781 2.629 1 70.31 444 LEU A O 1
ATOM 3537 N N . GLU A 1 445 ? 22.281 32.031 1.095 1 75.62 445 GLU A N 1
ATOM 3538 C CA . GLU A 1 445 ? 21.844 33.375 0.761 1 75.62 445 GLU A CA 1
ATOM 3539 C C . GLU A 1 445 ? 20.547 33.344 -0.035 1 75.62 445 GLU A C 1
ATOM 3541 O O . GLU A 1 445 ? 20.422 32.625 -1.028 1 75.62 445 GLU A O 1
ATOM 3546 N N . LEU A 1 446 ? 19.547 34.094 0.407 1 83.69 446 LEU A N 1
ATOM 3547 C CA . LEU A 1 446 ? 18.266 34.188 -0.282 1 83.69 446 LEU A CA 1
ATOM 3548 C C . LEU A 1 446 ? 18.406 34.844 -1.642 1 83.69 446 LEU A C 1
ATOM 3550 O O . LEU A 1 446 ? 17.812 34.406 -2.629 1 83.69 446 LEU A O 1
ATOM 3554 N N . CYS A 1 447 ? 19.312 35.812 -1.674 1 85.19 447 CYS A N 1
ATOM 3555 C CA . CYS A 1 447 ? 19.516 36.594 -2.9 1 85.19 447 CYS A CA 1
ATOM 3556 C C . CYS A 1 447 ? 20.547 35.938 -3.793 1 85.19 447 CYS A C 1
ATOM 3558 O O . CYS A 1 447 ? 21.75 36.188 -3.643 1 85.19 447 CYS A O 1
ATOM 3560 N N . GLN A 1 448 ? 20.156 35.281 -4.73 1 83.31 448 GLN A N 1
ATOM 3561 C CA . GLN A 1 448 ? 21.094 34.625 -5.645 1 83.31 448 GLN A CA 1
ATOM 3562 C C . GLN A 1 448 ? 21.609 35.594 -6.699 1 83.31 448 GLN A C 1
ATOM 3564 O O . GLN A 1 448 ? 22.781 35.531 -7.078 1 83.31 448 GLN A O 1
ATOM 3569 N N . GLU A 1 449 ? 20.734 36.406 -7.172 1 87 449 GLU A N 1
ATOM 3570 C CA . GLU A 1 449 ? 21.062 37.469 -8.117 1 87 449 GLU A CA 1
ATOM 3571 C C . GLU A 1 449 ? 20.5 38.812 -7.668 1 87 449 GLU A C 1
ATOM 3573 O O . GLU A 1 449 ? 19.312 38.906 -7.34 1 87 449 GLU A O 1
ATOM 3578 N N . LEU A 1 450 ? 21.344 39.812 -7.672 1 89 450 LEU A N 1
ATOM 3579 C CA . LEU A 1 450 ? 20.906 41.156 -7.355 1 89 450 LEU A CA 1
ATOM 3580 C C . LEU A 1 450 ? 20.594 41.938 -8.625 1 89 450 LEU A C 1
ATOM 3582 O O . LEU A 1 450 ? 21.375 41.938 -9.578 1 89 450 LEU A O 1
ATOM 3586 N N . VAL A 1 451 ? 19.453 42.5 -8.578 1 89.31 451 VAL A N 1
ATOM 3587 C CA . VAL A 1 451 ? 19.016 43.25 -9.758 1 89.31 451 VAL A CA 1
ATOM 3588 C C . VAL A 1 451 ? 18.75 44.688 -9.383 1 89.31 451 VAL A C 1
ATOM 3590 O O . VAL A 1 451 ? 18.281 45 -8.281 1 89.31 451 VAL A O 1
ATOM 3593 N N . ASP A 1 452 ? 19.047 45.562 -10.422 1 84.94 452 ASP A N 1
ATOM 3594 C CA . ASP A 1 452 ? 18.797 46.969 -10.188 1 84.94 452 ASP A CA 1
ATOM 3595 C C . ASP A 1 452 ? 17.312 47.281 -10.234 1 84.94 452 ASP A C 1
ATOM 3597 O O . ASP A 1 452 ? 16.547 46.562 -10.906 1 84.94 452 ASP A O 1
ATOM 3601 N N . PRO A 1 453 ? 16.953 48.344 -9.562 1 78.5 453 PRO A N 1
ATOM 3602 C CA . PRO A 1 453 ? 15.531 48.719 -9.547 1 78.5 453 PRO A CA 1
ATOM 3603 C C . PRO A 1 453 ? 14.977 48.969 -10.945 1 78.5 453 PRO A C 1
ATOM 3605 O O . PRO A 1 453 ? 15.672 49.531 -11.789 1 78.5 453 PRO A O 1
ATOM 3608 N N . GLY A 1 454 ? 13.789 48.656 -11.117 1 72.62 454 GLY A N 1
ATOM 3609 C CA . GLY A 1 454 ? 13.055 49 -12.32 1 72.62 454 GLY A CA 1
ATOM 3610 C C . GLY A 1 454 ? 13.211 48 -13.43 1 72.62 454 GLY A C 1
ATOM 3611 O O . GLY A 1 454 ? 12.75 48.219 -14.555 1 72.62 454 GLY A O 1
ATOM 3612 N N . VAL A 1 455 ? 13.898 46.875 -13.18 1 74.56 455 VAL A N 1
ATOM 3613 C CA . VAL A 1 455 ? 14.094 45.875 -14.219 1 74.56 455 VAL A CA 1
ATOM 3614 C C . VAL A 1 455 ? 13.148 44.688 -13.992 1 74.56 455 VAL A C 1
ATOM 3616 O O . VAL A 1 455 ? 12.898 44.312 -12.844 1 74.56 455 VAL A O 1
ATOM 3619 N N . ASN A 1 456 ? 12.469 44.219 -15.055 1 76.69 456 ASN A N 1
ATOM 3620 C CA . ASN A 1 456 ? 11.781 42.938 -15.008 1 76.69 456 ASN A CA 1
ATOM 3621 C C . ASN A 1 456 ? 12.766 41.781 -15.133 1 76.69 456 ASN A C 1
ATOM 3623 O O . ASN A 1 456 ? 13.836 41.906 -15.719 1 76.69 456 ASN A O 1
ATOM 3627 N N . VAL A 1 457 ? 12.383 40.719 -14.398 1 76.12 457 VAL A N 1
ATOM 3628 C CA . VAL A 1 457 ? 13.352 39.625 -14.383 1 76.12 457 VAL A CA 1
ATOM 3629 C C . VAL A 1 457 ? 12.703 38.375 -14.93 1 76.12 457 VAL A C 1
ATOM 3631 O O . VAL A 1 457 ? 11.477 38.25 -14.984 1 76.12 457 VAL A O 1
ATOM 3634 N N . THR A 1 458 ? 13.539 37.469 -15.438 1 71.25 458 THR A N 1
ATOM 3635 C CA . THR A 1 458 ? 13.125 36.156 -15.914 1 71.25 458 THR A CA 1
ATOM 3636 C C . THR A 1 458 ? 13.859 35.062 -15.164 1 71.25 458 THR A C 1
ATOM 3638 O O . THR A 1 458 ? 15.07 35.156 -14.93 1 71.25 458 THR A O 1
ATOM 3641 N N . THR A 1 459 ? 13.164 34.219 -14.5 1 69.44 459 THR A N 1
ATOM 3642 C CA . THR A 1 459 ? 13.758 33.094 -13.758 1 69.44 459 THR A CA 1
ATOM 3643 C C . THR A 1 459 ? 13.383 31.766 -14.398 1 69.44 459 THR A C 1
ATOM 3645 O O . THR A 1 459 ? 12.242 31.578 -14.82 1 69.44 459 THR A O 1
ATOM 3648 N N . PHE A 1 460 ? 14.531 30.953 -14.578 1 56.56 460 PHE A N 1
ATOM 3649 C CA . PHE A 1 460 ? 14.305 29.578 -15.016 1 56.56 460 PHE A CA 1
ATOM 3650 C C . PHE A 1 460 ? 13.852 28.703 -13.852 1 56.56 460 PHE A C 1
ATOM 3652 O O . PHE A 1 460 ? 14.492 28.688 -12.797 1 56.56 460 PHE A O 1
ATOM 3659 N N . SER A 1 461 ? 12.602 28.516 -13.758 1 54.56 461 SER A N 1
ATOM 3660 C CA . SER A 1 461 ? 12.109 27.734 -12.617 1 54.56 461 SER A CA 1
ATOM 3661 C C . SER A 1 461 ? 12.242 26.234 -12.859 1 54.56 461 SER A C 1
ATOM 3663 O O . SER A 1 461 ? 11.734 25.719 -13.859 1 54.56 461 SER A O 1
ATOM 3665 N N . ASP A 1 462 ? 13.305 25.656 -12.336 1 45.59 462 ASP A N 1
ATOM 3666 C CA . ASP A 1 462 ? 13.367 24.203 -12.297 1 45.59 462 ASP A CA 1
ATOM 3667 C C . ASP A 1 462 ? 12.258 23.625 -11.422 1 45.59 462 ASP A C 1
ATOM 3669 O O . ASP A 1 462 ? 12.117 22.406 -11.305 1 45.59 462 ASP A O 1
ATOM 3673 N N . ILE A 1 463 ? 11.828 24.469 -10.625 1 43.84 463 ILE A N 1
ATOM 3674 C CA . ILE A 1 463 ? 10.953 23.922 -9.594 1 43.84 463 ILE A CA 1
ATOM 3675 C C . ILE A 1 463 ? 9.688 23.359 -10.234 1 43.84 463 ILE A C 1
ATOM 3677 O O . ILE A 1 463 ? 8.828 22.812 -9.547 1 43.84 463 ILE A O 1
ATOM 3681 N N . GLU A 1 464 ? 9.422 23.953 -11.398 1 42.78 464 GLU A N 1
ATOM 3682 C CA . GLU A 1 464 ? 8.188 23.359 -11.875 1 42.78 464 GLU A CA 1
ATOM 3683 C C . GLU A 1 464 ? 8.312 21.828 -11.969 1 42.78 464 GLU A C 1
ATOM 3685 O O . GLU A 1 464 ? 8.359 21.281 -13.062 1 42.78 464 GLU A O 1
ATOM 3690 N N . HIS A 1 465 ? 9.164 21.359 -11.289 1 38.81 465 HIS A N 1
ATOM 3691 C CA . HIS A 1 465 ? 9.359 19.906 -11.25 1 38.81 465 HIS A CA 1
ATOM 3692 C C . HIS A 1 465 ? 8.031 19.188 -11.156 1 38.81 465 HIS A C 1
ATOM 3694 O O . HIS A 1 465 ? 7.926 18.016 -11.547 1 38.81 465 HIS A O 1
ATOM 3700 N N . GLN A 1 466 ? 7.242 19.656 -10.141 1 37.66 466 GLN A N 1
ATOM 3701 C CA . GLN A 1 466 ? 6.062 18.797 -10.078 1 37.66 466 GLN A CA 1
ATOM 3702 C C . GLN A 1 466 ? 5.359 18.734 -11.43 1 37.66 466 GLN A C 1
ATOM 3704 O O . GLN A 1 466 ? 4.707 17.734 -11.742 1 37.66 466 GLN A O 1
ATOM 3709 N N . PHE A 1 467 ? 5.379 19.844 -12.203 1 38.19 467 PHE A N 1
ATOM 3710 C CA . PHE A 1 467 ? 4.594 19.781 -13.43 1 38.19 467 PHE A CA 1
ATOM 3711 C C . PHE A 1 467 ? 5.496 19.875 -14.656 1 38.19 467 PHE A C 1
ATOM 3713 O O . PHE A 1 467 ? 5.047 20.266 -15.734 1 38.19 467 PHE A O 1
ATOM 3720 N N . GLU A 1 468 ? 6.68 19.438 -14.734 1 40.69 468 GLU A N 1
ATOM 3721 C CA . GLU A 1 468 ? 7.551 19.078 -15.852 1 40.69 468 GLU A CA 1
ATOM 3722 C C . GLU A 1 468 ? 7.871 20.281 -16.719 1 40.69 468 GLU A C 1
ATOM 3724 O O . GLU A 1 468 ? 8.477 20.141 -17.781 1 40.69 468 GLU A O 1
ATOM 3729 N N . THR A 1 469 ? 7.223 21.438 -16.75 1 41.53 469 THR A N 1
ATOM 3730 C CA . THR A 1 469 ? 7.551 22.312 -17.859 1 41.53 469 THR A CA 1
ATOM 3731 C C . THR A 1 469 ? 8.57 23.375 -17.422 1 41.53 469 THR A C 1
ATOM 3733 O O . THR A 1 469 ? 8.367 24.062 -16.422 1 41.53 469 THR A O 1
ATOM 3736 N N . PHE A 1 470 ? 9.812 23.172 -17.766 1 46.44 470 PHE A N 1
ATOM 3737 C CA . PHE A 1 470 ? 10.945 24.078 -17.672 1 46.44 470 PHE A CA 1
ATOM 3738 C C . PHE A 1 470 ? 10.703 25.328 -18.5 1 46.44 470 PHE A C 1
ATOM 3740 O O . PHE A 1 470 ? 10.711 25.281 -19.734 1 46.44 470 PHE A O 1
ATOM 3747 N N . GLN A 1 471 ? 9.828 26.234 -18.109 1 56.62 471 GLN A N 1
ATOM 3748 C CA . GLN A 1 471 ? 9.688 27.406 -18.969 1 56.62 471 GLN A CA 1
ATOM 3749 C C . GLN A 1 471 ? 10.219 28.656 -18.266 1 56.62 471 GLN A C 1
ATOM 3751 O O . GLN A 1 471 ? 10.281 28.719 -17.047 1 56.62 471 GLN A O 1
ATOM 3756 N N . ASN A 1 472 ? 10.914 29.406 -18.906 1 65.5 472 ASN A N 1
ATOM 3757 C CA . ASN A 1 472 ? 11.227 30.766 -18.484 1 65.5 472 ASN A CA 1
ATOM 3758 C C . ASN A 1 472 ? 9.984 31.5 -18.016 1 65.5 472 ASN A C 1
ATOM 3760 O O . ASN A 1 472 ? 8.961 31.516 -18.703 1 65.5 472 ASN A O 1
ATOM 3764 N N . VAL A 1 473 ? 10.062 31.766 -16.719 1 74.38 473 VAL A N 1
ATOM 3765 C CA . VAL A 1 473 ? 8.93 32.5 -16.141 1 74.38 473 VAL A CA 1
ATOM 3766 C C . VAL A 1 473 ? 9.305 33.969 -15.93 1 74.38 473 VAL A C 1
ATOM 3768 O O . VAL A 1 473 ? 10.344 34.25 -15.344 1 74.38 473 VAL A O 1
ATOM 3771 N N . SER A 1 474 ? 8.5 34.812 -16.516 1 79.75 474 SER A N 1
ATOM 3772 C CA . SER A 1 474 ? 8.703 36.25 -16.359 1 79.75 474 SER A CA 1
ATOM 3773 C C . SER A 1 474 ? 8.086 36.75 -15.07 1 79.75 474 SER A C 1
ATOM 3775 O O . SER A 1 474 ? 6.996 36.344 -14.688 1 79.75 474 SER A O 1
ATOM 3777 N N . HIS A 1 475 ? 8.875 37.625 -14.414 1 85.94 475 HIS A N 1
ATOM 3778 C CA . HIS A 1 475 ? 8.398 38.281 -13.195 1 85.94 475 HIS A CA 1
ATOM 3779 C C . HIS A 1 475 ? 8.477 39.781 -13.312 1 85.94 475 HIS A C 1
ATOM 3781 O O . HIS A 1 475 ? 9.391 40.312 -13.945 1 85.94 475 HIS A O 1
ATOM 3787 N N . GLN A 1 476 ? 7.461 40.5 -12.773 1 88.81 476 GLN A N 1
ATOM 3788 C CA . GLN A 1 476 ? 7.43 41.969 -12.766 1 88.81 476 GLN A CA 1
ATOM 3789 C C . GLN A 1 476 ? 7.59 42.5 -11.344 1 88.81 476 GLN A C 1
ATOM 3791 O O . GLN A 1 476 ? 7.273 41.812 -10.375 1 88.81 476 GLN A O 1
ATOM 3796 N N . LEU A 1 477 ? 8.023 43.719 -11.312 1 90.88 477 LEU A N 1
ATOM 3797 C CA . LEU A 1 477 ? 8.211 44.406 -10.031 1 90.88 477 LEU A CA 1
ATOM 3798 C C . LEU A 1 477 ? 6.887 44.562 -9.289 1 90.88 477 LEU A C 1
ATOM 3800 O O . LEU A 1 477 ? 5.879 44.938 -9.883 1 90.88 477 LEU A O 1
ATOM 3804 N N . ASP A 1 478 ? 6.855 44.25 -8.039 1 92.19 478 ASP A N 1
ATOM 3805 C CA . ASP A 1 478 ? 5.719 44.375 -7.137 1 92.19 478 ASP A CA 1
ATOM 3806 C C . ASP A 1 478 ? 6.176 44.75 -5.727 1 92.19 478 ASP A C 1
ATOM 3808 O O . ASP A 1 478 ? 6.688 43.906 -4.992 1 92.19 478 ASP A O 1
ATOM 3812 N N . LEU A 1 479 ? 5.906 45.969 -5.305 1 92.06 479 LEU A N 1
ATOM 3813 C CA . LEU A 1 479 ? 6.43 46.5 -4.047 1 92.06 479 LEU A CA 1
ATOM 3814 C C . LEU A 1 479 ? 5.387 46.406 -2.939 1 92.06 479 LEU A C 1
ATOM 3816 O O . LEU A 1 479 ? 5.582 46.938 -1.847 1 92.06 479 LEU A O 1
ATOM 3820 N N . SER A 1 480 ? 4.336 45.719 -3.189 1 92.75 480 SER A N 1
ATOM 3821 C CA . SER A 1 480 ? 3.211 45.688 -2.258 1 92.75 480 SER A CA 1
ATOM 3822 C C . SER A 1 480 ? 3.635 45.156 -0.897 1 92.75 480 SER A C 1
ATOM 3824 O O . SER A 1 480 ? 3.322 45.75 0.137 1 92.75 480 SER A O 1
ATOM 3826 N N . MET A 1 481 ? 4.395 44.062 -0.859 1 95.69 481 MET A N 1
ATOM 3827 C CA . MET A 1 481 ? 4.809 43.469 0.411 1 95.69 481 MET A CA 1
ATOM 3828 C C . MET A 1 481 ? 5.891 44.312 1.077 1 95.69 481 MET A C 1
ATOM 3830 O O . MET A 1 481 ? 5.926 44.438 2.305 1 95.69 481 MET A O 1
ATOM 3834 N N . LYS A 1 482 ? 6.773 44.844 0.284 1 94.12 482 LYS A N 1
ATOM 3835 C CA . LYS A 1 482 ? 7.836 45.688 0.804 1 94.12 482 LYS A CA 1
ATOM 3836 C C . LYS A 1 482 ? 7.262 46.875 1.604 1 94.12 482 LYS A C 1
ATOM 3838 O O . LYS A 1 482 ? 7.859 47.312 2.592 1 94.12 482 LYS A O 1
ATOM 3843 N N . ALA A 1 483 ? 6.176 47.312 1.178 1 93.75 483 ALA A N 1
ATOM 3844 C CA . ALA A 1 483 ? 5.547 48.5 1.792 1 93.75 483 ALA A CA 1
ATOM 3845 C C . ALA A 1 483 ? 5.191 48.219 3.25 1 93.75 483 ALA A C 1
ATOM 3847 O O . ALA A 1 483 ? 5.055 49.156 4.047 1 93.75 483 ALA A O 1
ATOM 3848 N N . PHE A 1 484 ? 5.07 46.969 3.664 1 94.75 484 PHE A N 1
ATOM 3849 C CA . PHE A 1 484 ? 4.688 46.625 5.023 1 94.75 484 PHE A CA 1
ATOM 3850 C C . PHE A 1 484 ? 5.918 46.469 5.91 1 94.75 484 PHE A C 1
ATOM 3852 O O . PHE A 1 484 ? 5.801 46.406 7.137 1 94.75 484 PHE A O 1
ATOM 3859 N N . ALA A 1 485 ? 7.074 46.375 5.387 1 95.25 485 ALA A N 1
ATOM 3860 C CA . ALA A 1 485 ? 8.266 45.875 6.086 1 95.25 485 ALA A CA 1
ATOM 3861 C C . ALA A 1 485 ? 8.562 46.75 7.312 1 95.25 485 ALA A C 1
ATOM 3863 O O . ALA A 1 485 ? 8.75 46.219 8.414 1 95.25 485 ALA A O 1
ATOM 3864 N N . GLU A 1 486 ? 8.586 48.031 7.121 1 95 486 GLU A N 1
ATOM 3865 C CA . GLU A 1 486 ? 8.93 48.906 8.227 1 95 486 GLU A CA 1
ATOM 3866 C C . GLU A 1 486 ? 7.902 48.812 9.352 1 95 486 GLU A C 1
ATOM 3868 O O . GLU A 1 486 ? 8.266 48.75 10.531 1 95 486 GLU A O 1
ATOM 3873 N N . GLU A 1 487 ? 6.695 48.875 8.992 1 95.75 487 GLU A N 1
ATOM 3874 C CA . GLU A 1 487 ? 5.625 48.781 9.984 1 95.75 487 GLU A CA 1
ATOM 3875 C C . GLU A 1 487 ? 5.695 47.469 10.742 1 95.75 487 GLU A C 1
ATOM 3877 O O . GLU A 1 487 ? 5.449 47.406 11.953 1 95.75 487 GLU A O 1
ATOM 3882 N N . VAL A 1 488 ? 5.98 46.375 10.117 1 97.56 488 VAL A N 1
ATOM 3883 C CA . VAL A 1 488 ? 6.059 45.062 10.727 1 97.56 488 VAL A CA 1
ATOM 3884 C C . VAL A 1 488 ? 7.234 45 11.703 1 97.56 488 VAL A C 1
ATOM 3886 O O . VAL A 1 488 ? 7.113 44.469 12.805 1 97.56 488 VAL A O 1
ATOM 3889 N N . LYS A 1 489 ? 8.344 45.531 11.305 1 96.56 489 LYS A N 1
ATOM 3890 C CA . LYS A 1 489 ? 9.516 45.562 12.172 1 96.56 489 LYS A CA 1
ATOM 3891 C C . LYS A 1 489 ? 9.25 46.375 13.438 1 96.56 489 LYS A C 1
ATOM 3893 O O . LYS A 1 489 ? 9.625 45.938 14.539 1 96.56 489 LYS A O 1
ATOM 3898 N N . GLU A 1 490 ? 8.609 47.469 13.258 1 97.31 490 GLU A N 1
ATOM 3899 C CA . GLU A 1 490 ? 8.258 48.281 14.414 1 97.31 490 GLU A CA 1
ATOM 3900 C C . GLU A 1 490 ? 7.297 47.531 15.336 1 97.31 490 GLU A C 1
ATOM 3902 O O . GLU A 1 490 ? 7.449 47.594 16.562 1 97.31 490 GLU A O 1
ATOM 3907 N N . PHE A 1 491 ? 6.363 47 14.82 1 97.69 491 PHE A N 1
ATOM 3908 C CA . PHE A 1 491 ? 5.406 46.188 15.578 1 97.69 491 PHE A CA 1
ATOM 3909 C C . PHE A 1 491 ? 6.121 45.094 16.375 1 97.69 491 PHE A C 1
ATOM 3911 O O . PHE A 1 491 ? 5.855 44.906 17.562 1 97.69 491 PHE A O 1
ATOM 3918 N N . GLU A 1 492 ? 6.973 44.312 15.617 1 97.69 492 GLU A N 1
ATOM 3919 C CA . GLU A 1 492 ? 7.711 43.281 16.297 1 97.69 492 GLU A CA 1
ATOM 3920 C C . GLU A 1 492 ? 8.484 43.812 17.5 1 97.69 492 GLU A C 1
ATOM 3922 O O . GLU A 1 492 ? 8.438 43.219 18.578 1 97.69 492 GLU A O 1
ATOM 3927 N N . THR A 1 493 ? 9.133 44.938 17.281 1 96.69 493 THR A N 1
ATOM 3928 C CA . THR A 1 493 ? 9.922 45.531 18.344 1 96.69 493 THR A CA 1
ATOM 3929 C C . THR A 1 493 ? 9.039 45.938 19.516 1 96.69 493 THR A C 1
ATOM 3931 O O . THR A 1 493 ? 9.414 45.781 20.672 1 96.69 493 THR A O 1
ATOM 3934 N N . SER A 1 494 ? 7.98 46.406 19.188 1 97.19 494 SER A N 1
ATOM 3935 C CA . SER A 1 494 ? 7.066 46.875 20.234 1 97.19 494 SER A CA 1
ATOM 3936 C C . SER A 1 494 ? 6.508 45.688 21.016 1 97.19 494 SER A C 1
ATOM 3938 O O . SER A 1 494 ? 6.203 45.812 22.203 1 97.19 494 SER A O 1
ATOM 3940 N N . MET A 1 495 ? 6.324 44.594 20.422 1 96.38 495 MET A N 1
ATOM 3941 C CA . MET A 1 495 ? 5.68 43.438 21.047 1 96.38 495 MET A CA 1
ATOM 3942 C C . MET A 1 495 ? 6.684 42.625 21.828 1 96.38 495 MET A C 1
ATOM 3944 O O . MET A 1 495 ? 6.402 42.188 22.953 1 96.38 495 MET A O 1
ATOM 3948 N N . ILE A 1 496 ? 7.855 42.406 21.266 1 94.38 496 ILE A N 1
ATOM 3949 C CA . ILE A 1 496 ? 8.727 41.438 21.906 1 94.38 496 ILE A CA 1
ATOM 3950 C C . ILE A 1 496 ? 10.117 42.031 22.109 1 94.38 496 ILE A C 1
ATOM 3952 O O . ILE A 1 496 ? 11.039 41.344 22.547 1 94.38 496 ILE A O 1
ATOM 3956 N N . GLY A 1 497 ? 10.336 43.219 22.031 1 85.19 497 GLY A N 1
ATOM 3957 C CA . GLY A 1 497 ? 11.586 43.906 22.297 1 85.19 497 GLY A CA 1
ATOM 3958 C C . GLY A 1 497 ? 12.68 43.562 21.297 1 85.19 497 GLY A C 1
ATOM 3959 O O . GLY A 1 497 ? 13.859 43.781 21.562 1 85.19 497 GLY A O 1
ATOM 3960 N N . SER A 1 498 ? 12.289 42.781 20.234 1 61.38 498 SER A N 1
ATOM 3961 C CA . SER A 1 498 ? 13.312 42.25 19.344 1 61.38 498 SER A CA 1
ATOM 3962 C C . SER A 1 498 ? 14.523 43.188 19.281 1 61.38 498 SER A C 1
ATOM 3964 O O . SER A 1 498 ? 14.414 44.375 19.547 1 61.38 498 SER A O 1
ATOM 3966 N N . MET B 1 1 ? 31.297 24.766 -42.25 1 22.98 1 MET B N 1
ATOM 3967 C CA . MET B 1 1 ? 32.062 24.938 -41.031 1 22.98 1 MET B CA 1
ATOM 3968 C C . MET B 1 1 ? 31.578 24.016 -39.906 1 22.98 1 MET B C 1
ATOM 3970 O O . MET B 1 1 ? 30.375 24 -39.625 1 22.98 1 MET B O 1
ATOM 3974 N N . LEU B 1 2 ? 32.406 22.922 -39.5 1 25.05 2 LEU B N 1
ATOM 3975 C CA . LEU B 1 2 ? 32.375 21.703 -38.688 1 25.05 2 LEU B CA 1
ATOM 3976 C C . LEU B 1 2 ? 32.312 22.016 -37.219 1 25.05 2 LEU B C 1
ATOM 3978 O O . LEU B 1 2 ? 33.25 22.578 -36.656 1 25.05 2 LEU B O 1
ATOM 3982 N N . LEU B 1 3 ? 31.203 22.625 -36.719 1 25.45 3 LEU B N 1
ATOM 3983 C CA . LEU B 1 3 ? 31.219 23.141 -35.344 1 25.45 3 LEU B CA 1
ATOM 3984 C C . LEU B 1 3 ? 31.531 22.047 -34.344 1 25.45 3 LEU B C 1
ATOM 3986 O O . LEU B 1 3 ? 30.812 21.047 -34.25 1 25.45 3 LEU B O 1
ATOM 3990 N N . THR B 1 4 ? 32.812 21.844 -33.875 1 22.95 4 THR B N 1
ATOM 3991 C CA . THR B 1 4 ? 33.5 20.828 -33.062 1 22.95 4 THR B CA 1
ATOM 3992 C C . THR B 1 4 ? 33.062 20.891 -31.625 1 22.95 4 THR B C 1
ATOM 3994 O O . THR B 1 4 ? 33.281 21.891 -30.938 1 22.95 4 THR B O 1
ATOM 3997 N N . LEU B 1 5 ? 31.828 20.422 -31.25 1 25.34 5 LEU B N 1
ATOM 3998 C CA . LEU B 1 5 ? 31.266 20.531 -29.906 1 25.34 5 LEU B CA 1
ATOM 3999 C C . LEU B 1 5 ? 32.156 19.828 -28.891 1 25.34 5 LEU B C 1
ATOM 4001 O O . LEU B 1 5 ? 32.375 18.609 -28.984 1 25.34 5 LEU B O 1
ATOM 4005 N N . THR B 1 6 ? 33.125 20.5 -28.219 1 22.94 6 THR B N 1
ATOM 4006 C CA . THR B 1 6 ? 34.156 20.016 -27.312 1 22.94 6 THR B CA 1
ATOM 4007 C C . THR B 1 6 ? 33.562 19.469 -26.031 1 22.94 6 THR B C 1
ATOM 4009 O O . THR B 1 6 ? 32.844 20.188 -25.328 1 22.94 6 THR B O 1
ATOM 4012 N N . LEU B 1 7 ? 33.344 18.109 -25.797 1 23.05 7 LEU B N 1
ATOM 4013 C CA . LEU B 1 7 ? 32.812 17.25 -24.766 1 23.05 7 LEU B CA 1
ATOM 4014 C C . LEU B 1 7 ? 33.656 17.344 -23.484 1 23.05 7 LEU B C 1
ATOM 4016 O O . LEU B 1 7 ? 34.844 17.016 -23.484 1 23.05 7 LEU B O 1
ATOM 4020 N N . ILE B 1 8 ? 33.5 18.469 -22.672 1 22.19 8 ILE B N 1
ATOM 4021 C CA . ILE B 1 8 ? 34.438 18.625 -21.547 1 22.19 8 ILE B CA 1
ATOM 4022 C C . ILE B 1 8 ? 34.219 17.484 -20.547 1 22.19 8 ILE B C 1
ATOM 4024 O O . ILE B 1 8 ? 33.125 17.266 -20.062 1 22.19 8 ILE B O 1
ATOM 4028 N N . LEU B 1 9 ? 35.156 16.469 -20.375 1 22.14 9 LEU B N 1
ATOM 4029 C CA . LEU B 1 9 ? 35.375 15.25 -19.594 1 22.14 9 LEU B CA 1
ATOM 4030 C C . LEU B 1 9 ? 35.625 15.578 -18.125 1 22.14 9 LEU B C 1
ATOM 4032 O O . LEU B 1 9 ? 36.656 16.172 -17.781 1 22.14 9 LEU B O 1
ATOM 4036 N N . VAL B 1 10 ? 34.656 16.172 -17.359 1 21.52 10 VAL B N 1
ATOM 4037 C CA . VAL B 1 10 ? 35.094 16.547 -16 1 21.52 10 VAL B CA 1
ATOM 4038 C C . VAL B 1 10 ? 35.469 15.289 -15.219 1 21.52 10 VAL B C 1
ATOM 4040 O O . VAL B 1 10 ? 34.688 14.336 -15.148 1 21.52 10 VAL B O 1
ATOM 4043 N N . THR B 1 11 ? 36.781 14.969 -14.891 1 21.09 11 THR B N 1
ATOM 4044 C CA . THR B 1 11 ? 37.5 13.906 -14.211 1 21.09 11 THR B CA 1
ATOM 4045 C C . THR B 1 11 ? 37.188 13.891 -12.719 1 21.09 11 THR B C 1
ATOM 4047 O O . THR B 1 11 ? 37.562 14.805 -11.984 1 21.09 11 THR B O 1
ATOM 4050 N N . VAL B 1 12 ? 35.969 13.734 -12.242 1 21.36 12 VAL B N 1
ATOM 4051 C CA . VAL B 1 12 ? 35.812 13.859 -10.797 1 21.36 12 VAL B CA 1
ATOM 4052 C C . VAL B 1 12 ? 36.656 12.797 -10.094 1 21.36 12 VAL B C 1
ATOM 4054 O O . VAL B 1 12 ? 36.562 11.609 -10.43 1 21.36 12 VAL B O 1
ATOM 4057 N N . ARG B 1 13 ? 37.781 13.172 -9.445 1 20.67 13 ARG B N 1
ATOM 4058 C CA . ARG B 1 13 ? 38.75 12.367 -8.742 1 20.67 13 ARG B CA 1
ATOM 4059 C C . ARG B 1 13 ? 38.094 11.461 -7.703 1 20.67 13 ARG B C 1
ATOM 4061 O O . ARG B 1 13 ? 37.094 11.836 -7.102 1 20.67 13 ARG B O 1
ATOM 4068 N N . PRO B 1 14 ? 38.625 10.211 -7.551 1 20.52 14 PRO B N 1
ATOM 4069 C CA . PRO B 1 14 ? 38.219 9.016 -6.805 1 20.52 14 PRO B CA 1
ATOM 4070 C C . PRO B 1 14 ? 38.438 9.164 -5.297 1 20.52 14 PRO B C 1
ATOM 4072 O O . PRO B 1 14 ? 39.5 9.555 -4.855 1 20.52 14 PRO B O 1
ATOM 4075 N N . MET B 1 15 ? 37.469 9.781 -4.562 1 20.5 15 MET B N 1
ATOM 4076 C CA . MET B 1 15 ? 37.719 10 -3.137 1 20.5 15 MET B CA 1
ATOM 4077 C C . MET B 1 15 ? 38.25 8.742 -2.48 1 20.5 15 MET B C 1
ATOM 4079 O O . MET B 1 15 ? 37.719 7.648 -2.65 1 20.5 15 MET B O 1
ATOM 4083 N N . GLU B 1 16 ? 39.5 8.672 -2.156 1 19.58 16 GLU B N 1
ATOM 4084 C CA . GLU B 1 16 ? 40.344 7.672 -1.514 1 19.58 16 GLU B CA 1
ATOM 4085 C C . GLU B 1 16 ? 39.75 7.223 -0.183 1 19.58 16 GLU B C 1
ATOM 4087 O O . GLU B 1 16 ? 39.562 8.031 0.721 1 19.58 16 GLU B O 1
ATOM 4092 N N . VAL B 1 17 ? 38.812 6.332 -0.176 1 19.47 17 VAL B N 1
ATOM 4093 C CA . VAL B 1 17 ? 38.156 5.773 1.005 1 19.47 17 VAL B CA 1
ATOM 4094 C C . VAL B 1 17 ? 39.219 5.141 1.918 1 19.47 17 VAL B C 1
ATOM 4096 O O . VAL B 1 17 ? 39.938 4.215 1.513 1 19.47 17 VAL B O 1
ATOM 4099 N N . LEU B 1 18 ? 39.812 5.984 2.74 1 18.94 18 LEU B N 1
ATOM 4100 C CA . LEU B 1 18 ? 40.812 5.582 3.717 1 18.94 18 LEU B CA 1
ATOM 4101 C C . LEU B 1 18 ? 40.375 4.332 4.469 1 18.94 18 LEU B C 1
ATOM 4103 O O . LEU B 1 18 ? 39.281 4.281 5.012 1 18.94 18 LEU B O 1
ATOM 4107 N N . TYR B 1 19 ? 40.938 3.154 4.215 1 19.33 19 TYR B N 1
ATOM 4108 C CA . TYR B 1 19 ? 40.875 1.76 4.637 1 19.33 19 TYR B CA 1
ATOM 4109 C C . TYR B 1 19 ? 41.312 1.61 6.094 1 19.33 19 TYR B C 1
ATOM 4111 O O . TYR B 1 19 ? 42.5 1.626 6.402 1 19.33 19 TYR B O 1
ATOM 4119 N N . GLY B 1 20 ? 40.812 2.488 6.965 1 19.02 20 GLY B N 1
ATOM 4120 C CA . GLY B 1 20 ? 41.375 2.34 8.289 1 19.02 20 GLY B CA 1
ATOM 4121 C C . GLY B 1 20 ? 41.469 0.896 8.75 1 19.02 20 GLY B C 1
ATOM 4122 O O . GLY B 1 20 ? 40.656 0.062 8.32 1 19.02 20 GLY B O 1
ATOM 4123 N N . SER B 1 21 ? 42.562 0.485 9.156 1 19.19 21 SER B N 1
ATOM 4124 C CA . SER B 1 21 ? 43.156 -0.775 9.594 1 19.19 21 SER B CA 1
ATOM 4125 C C . SER B 1 21 ? 42.281 -1.466 10.633 1 19.19 21 SER B C 1
ATOM 4127 O O . SER B 1 21 ? 41.906 -0.853 11.633 1 19.19 21 SER B O 1
ATOM 4129 N N . LEU B 1 22 ? 41.562 -2.395 10.25 1 18.98 22 LEU B N 1
ATOM 4130 C CA . LEU B 1 22 ? 40.75 -3.246 11.094 1 18.98 22 LEU B CA 1
ATOM 4131 C C . LEU B 1 22 ? 41.562 -3.918 12.18 1 18.98 22 LEU B C 1
ATOM 4133 O O . LEU B 1 22 ? 42.562 -4.574 11.891 1 18.98 22 LEU B O 1
ATOM 4137 N N . PRO B 1 23 ? 41.719 -3.238 13.305 1 19.47 23 PRO B N 1
ATOM 4138 C CA . PRO B 1 23 ? 42.562 -3.828 14.344 1 19.47 23 PRO B CA 1
ATOM 4139 C C . PRO B 1 23 ? 42.312 -5.324 14.531 1 19.47 23 PRO B C 1
ATOM 4141 O O . PRO B 1 23 ? 41.219 -5.816 14.188 1 19.47 23 PRO B O 1
ATOM 4144 N N . ALA B 1 24 ? 43.344 -6.062 14.664 1 18.84 24 ALA B N 1
ATOM 4145 C CA . ALA B 1 24 ? 43.625 -7.488 14.836 1 18.84 24 ALA B CA 1
ATOM 4146 C C . ALA B 1 24 ? 42.781 -8.062 15.984 1 18.84 24 ALA B C 1
ATOM 4148 O O . ALA B 1 24 ? 42.656 -7.426 17.031 1 18.84 24 ALA B O 1
ATOM 4149 N N . CYS B 1 25 ? 41.938 -9.07 15.672 1 19.27 25 CYS B N 1
ATOM 4150 C CA . CYS B 1 25 ? 41.031 -9.891 16.453 1 19.27 25 CYS B CA 1
ATOM 4151 C C . CYS B 1 25 ? 41.75 -10.586 17.594 1 19.27 25 CYS B C 1
ATOM 4153 O O . CYS B 1 25 ? 42.688 -11.367 17.359 1 19.27 25 CYS B O 1
ATOM 4155 N N . MET B 1 26 ? 41.969 -9.773 18.641 1 19.59 26 MET B N 1
ATOM 4156 C CA . MET B 1 26 ? 42.688 -10.312 19.797 1 19.59 26 MET B CA 1
ATOM 4157 C C . MET B 1 26 ? 42.219 -11.727 20.109 1 19.59 26 MET B C 1
ATOM 4159 O O . MET B 1 26 ? 41.125 -12.125 19.703 1 19.59 26 MET B O 1
ATOM 4163 N N . ASN B 1 27 ? 43.031 -12.438 20.953 1 20.06 27 ASN B N 1
ATOM 4164 C CA . ASN B 1 27 ? 43.281 -13.805 21.422 1 20.06 27 ASN B CA 1
ATOM 4165 C C . ASN B 1 27 ? 42.031 -14.391 22.078 1 20.06 27 ASN B C 1
ATOM 4167 O O . ASN B 1 27 ? 41.188 -13.656 22.578 1 20.06 27 ASN B O 1
ATOM 4171 N N . GLY B 1 28 ? 41.781 -15.734 21.875 1 21.64 28 GLY B N 1
ATOM 4172 C CA . GLY B 1 28 ? 40.812 -16.797 21.984 1 21.64 28 GLY B CA 1
ATOM 4173 C C . GLY B 1 28 ? 40.406 -17.094 23.422 1 21.64 28 GLY B C 1
ATOM 4174 O O . GLY B 1 28 ? 39.938 -18.188 23.734 1 21.64 28 GLY B O 1
ATOM 4175 N N . GLY B 1 29 ? 40.406 -16.062 24.328 1 22.17 29 GLY B N 1
ATOM 4176 C CA . GLY B 1 29 ? 40.312 -16.672 25.656 1 22.17 29 GLY B CA 1
ATOM 4177 C C . GLY B 1 29 ? 39.094 -17.578 25.781 1 22.17 29 GLY B C 1
ATOM 4178 O O . GLY B 1 29 ? 38.125 -17.453 25.016 1 22.17 29 GLY B O 1
ATOM 4179 N N . ASP B 1 30 ? 39.219 -18.766 26.406 1 20.95 30 ASP B N 1
ATOM 4180 C CA . ASP B 1 30 ? 38.469 -20 26.656 1 20.95 30 ASP B CA 1
ATOM 4181 C C . ASP B 1 30 ? 37.125 -19.688 27.312 1 20.95 30 ASP B C 1
ATOM 4183 O O . ASP B 1 30 ? 37.031 -19.594 28.531 1 20.95 30 ASP B O 1
ATOM 4187 N N . ALA B 1 31 ? 36.469 -18.625 26.953 1 22.94 31 ALA B N 1
ATOM 4188 C CA . ALA B 1 31 ? 35.375 -18.438 27.891 1 22.94 31 ALA B CA 1
ATOM 4189 C C . ALA B 1 31 ? 34.406 -19.625 27.859 1 22.94 31 ALA B C 1
ATOM 4191 O O . ALA B 1 31 ? 33.906 -19.984 26.781 1 22.94 31 ALA B O 1
ATOM 4192 N N . HIS B 1 32 ? 34.406 -20.594 28.641 1 20.5 32 HIS B N 1
ATOM 4193 C CA . HIS B 1 32 ? 33.5 -21.656 29 1 20.5 32 HIS B CA 1
ATOM 4194 C C . HIS B 1 32 ? 32.062 -21.141 29.078 1 20.5 32 HIS B C 1
ATOM 4196 O O . HIS B 1 32 ? 31.609 -20.672 30.125 1 20.5 32 HIS B O 1
ATOM 4202 N N . ARG B 1 33 ? 31.656 -20.391 28.062 1 24.05 33 ARG B N 1
ATOM 4203 C CA . ARG B 1 33 ? 30.312 -19.859 28.297 1 24.05 33 ARG B CA 1
ATOM 4204 C C . ARG B 1 33 ? 29.312 -21 28.453 1 24.05 33 ARG B C 1
ATOM 4206 O O . ARG B 1 33 ? 29.344 -21.969 27.703 1 24.05 33 ARG B O 1
ATOM 4213 N N . SER B 1 34 ? 28.688 -21.078 29.531 1 22 34 SER B N 1
ATOM 4214 C CA . SER B 1 34 ? 27.609 -21.922 30.016 1 22 34 SER B CA 1
ATOM 4215 C C . SER B 1 34 ? 26.531 -22.109 28.969 1 22 34 SER B C 1
ATOM 4217 O O . SER B 1 34 ? 26.375 -21.281 28.062 1 22 34 SER B O 1
ATOM 4219 N N . GLN B 1 35 ? 26.062 -23.312 28.688 1 22.39 35 GLN B N 1
ATOM 4220 C CA . GLN B 1 35 ? 25.062 -23.953 27.844 1 22.39 35 GLN B CA 1
ATOM 4221 C C . GLN B 1 35 ? 23.781 -23.125 27.812 1 22.39 35 GLN B C 1
ATOM 4223 O O . GLN B 1 35 ? 22.906 -23.297 28.672 1 22.39 35 GLN B O 1
ATOM 4228 N N . GLY B 1 36 ? 23.906 -21.859 27.641 1 22.83 36 GLY B N 1
ATOM 4229 C CA . GLY B 1 36 ? 22.719 -21.031 27.781 1 22.83 36 GLY B CA 1
ATOM 4230 C C . GLY B 1 36 ? 21.547 -21.5 26.922 1 22.83 36 GLY B C 1
ATOM 4231 O O . GLY B 1 36 ? 21.75 -22.172 25.906 1 22.83 36 GLY B O 1
ATOM 4232 N N . ASP B 1 37 ? 20.297 -21.578 27.469 1 26.66 37 ASP B N 1
ATOM 4233 C CA . ASP B 1 37 ? 18.953 -22.031 27.156 1 26.66 37 ASP B CA 1
ATOM 4234 C C . ASP B 1 37 ? 18.547 -21.641 25.734 1 26.66 37 ASP B C 1
ATOM 4236 O O . ASP B 1 37 ? 18.75 -20.5 25.312 1 26.66 37 ASP B O 1
ATOM 4240 N N . ARG B 1 38 ? 18.484 -22.672 24.859 1 26.44 38 ARG B N 1
ATOM 4241 C CA . ARG B 1 38 ? 18 -22.578 23.484 1 26.44 38 ARG B CA 1
ATOM 4242 C C . ARG B 1 38 ? 16.828 -21.609 23.391 1 26.44 38 ARG B C 1
ATOM 4244 O O . ARG B 1 38 ? 15.836 -21.75 24.125 1 26.44 38 ARG B O 1
ATOM 4251 N N . PRO B 1 39 ? 16.953 -20.453 22.953 1 25.09 39 PRO B N 1
ATOM 4252 C CA . PRO B 1 39 ? 15.734 -19.641 23 1 25.09 39 PRO B CA 1
ATOM 4253 C C . PRO B 1 39 ? 14.578 -20.297 22.25 1 25.09 39 PRO B C 1
ATOM 4255 O O . PRO B 1 39 ? 14.727 -20.688 21.078 1 25.09 39 PRO B O 1
ATOM 4258 N N . ARG B 1 40 ? 13.703 -21.109 22.922 1 24.23 40 ARG B N 1
ATOM 4259 C CA . ARG B 1 40 ? 12.453 -21.719 22.484 1 24.23 40 ARG B CA 1
ATOM 4260 C C . ARG B 1 40 ? 11.703 -20.812 21.531 1 24.23 40 ARG B C 1
ATOM 4262 O O . ARG B 1 40 ? 11.633 -19.594 21.734 1 24.23 40 ARG B O 1
ATOM 4269 N N . LEU B 1 41 ? 11.477 -21.328 20.406 1 23.12 41 LEU B N 1
ATOM 4270 C CA . LEU B 1 41 ? 10.656 -20.688 19.375 1 23.12 41 LEU B CA 1
ATOM 4271 C C . LEU B 1 41 ? 9.281 -20.328 19.938 1 23.12 41 LEU B C 1
ATOM 4273 O O . LEU B 1 41 ? 8.539 -21.203 20.375 1 23.12 41 LEU B O 1
ATOM 4277 N N . LYS B 1 42 ? 9.172 -19.266 20.703 1 26.02 42 LYS B N 1
ATOM 4278 C CA . LYS B 1 42 ? 7.887 -18.922 21.312 1 26.02 42 LYS B CA 1
ATOM 4279 C C . LYS B 1 42 ? 6.777 -18.891 20.266 1 26.02 42 LYS B C 1
ATOM 4281 O O . LYS B 1 42 ? 6.832 -18.109 19.312 1 26.02 42 LYS B O 1
ATOM 4286 N N . VAL B 1 43 ? 6.227 -19.969 20.062 1 22.38 43 VAL B N 1
ATOM 4287 C CA . VAL B 1 43 ? 4.965 -20.141 19.344 1 22.38 43 VAL B CA 1
ATOM 4288 C C . VAL B 1 43 ? 3.961 -19.094 19.812 1 22.38 43 VAL B C 1
ATOM 4290 O O . VAL B 1 43 ? 3.67 -18.984 21 1 22.38 43 VAL B O 1
ATOM 4293 N N . ILE B 1 44 ? 3.912 -18.062 19.125 1 25.84 44 ILE B N 1
ATOM 4294 C CA . ILE B 1 44 ? 3.072 -16.969 19.594 1 25.84 44 ILE B CA 1
ATOM 4295 C C . ILE B 1 44 ? 1.601 -17.359 19.469 1 25.84 44 ILE B C 1
ATOM 4297 O O . ILE B 1 44 ? 1.104 -17.562 18.359 1 25.84 44 ILE B O 1
ATOM 4301 N N . PRO B 1 45 ? 0.979 -18.078 20.438 1 24.83 45 PRO B N 1
ATOM 4302 C CA . PRO B 1 45 ? -0.434 -18.438 20.297 1 24.83 45 PRO B CA 1
ATOM 4303 C C . PRO B 1 45 ? -1.291 -17.266 19.812 1 24.83 45 PRO B C 1
ATOM 4305 O O . PRO B 1 45 ? -2.025 -17.406 18.828 1 24.83 45 PRO B O 1
ATOM 4308 N N . GLU B 1 46 ? -2.031 -16.578 20.875 1 23.05 46 GLU B N 1
ATOM 4309 C CA . GLU B 1 46 ? -3.252 -15.789 20.969 1 23.05 46 GLU B CA 1
ATOM 4310 C C . GLU B 1 46 ? -3.012 -14.352 20.5 1 23.05 46 GLU B C 1
ATOM 4312 O O . GLU B 1 46 ? -1.866 -13.906 20.422 1 23.05 46 GLU B O 1
ATOM 4317 N N . TRP B 1 47 ? -4.035 -13.484 20.281 1 25.06 47 TRP B N 1
ATOM 4318 C CA . TRP B 1 47 ? -4.23 -12.062 20.047 1 25.06 47 TRP B CA 1
ATOM 4319 C C . TRP B 1 47 ? -3.264 -11.234 20.875 1 25.06 47 TRP B C 1
ATOM 4321 O O . TRP B 1 47 ? -3.172 -11.414 22.094 1 25.06 47 TRP B O 1
ATOM 4331 N N . GLN B 1 48 ? -1.998 -10.93 20.359 1 30.17 48 GLN B N 1
ATOM 4332 C CA . GLN B 1 48 ? -1.109 -10.211 21.266 1 30.17 48 GLN B CA 1
ATOM 4333 C C . GLN B 1 48 ? -1.37 -8.703 21.219 1 30.17 48 GLN B C 1
ATOM 4335 O O . GLN B 1 48 ? -1.807 -8.18 20.188 1 30.17 48 GLN B O 1
ATOM 4340 N N . GLU B 1 49 ? -1.658 -7.922 22.312 1 34.31 49 GLU B N 1
ATOM 4341 C CA . GLU B 1 49 ? -1.726 -6.477 22.516 1 34.31 49 GLU B CA 1
ATOM 4342 C C . GLU B 1 49 ? -0.595 -5.766 21.781 1 34.31 49 GLU B C 1
ATOM 4344 O O . GLU B 1 49 ? 0.563 -6.18 21.859 1 34.31 49 GLU B O 1
ATOM 4349 N N . PRO B 1 50 ? -0.907 -4.918 20.844 1 36.16 50 PRO B N 1
ATOM 4350 C CA . PRO B 1 50 ? 0.168 -4.242 20.109 1 36.16 50 PRO B CA 1
ATOM 4351 C C . PRO B 1 50 ? 1.227 -3.648 21.047 1 36.16 50 PRO B C 1
ATOM 4353 O O . PRO B 1 50 ? 0.895 -3.123 22.109 1 36.16 50 PRO B O 1
ATOM 4356 N N . ALA B 1 51 ? 2.381 -3.988 20.984 1 40.97 51 ALA B N 1
ATOM 4357 C CA . ALA B 1 51 ? 3.506 -3.518 21.781 1 40.97 51 ALA B CA 1
ATOM 4358 C C . ALA B 1 51 ? 3.686 -2.008 21.641 1 40.97 51 ALA B C 1
ATOM 4360 O O . ALA B 1 51 ? 3.619 -1.468 20.531 1 40.97 51 ALA B O 1
ATOM 4361 N N . VAL B 1 52 ? 3.342 -1.2 22.672 1 47.88 52 VAL B N 1
ATOM 4362 C CA . VAL B 1 52 ? 3.615 0.232 22.734 1 47.88 52 VAL B CA 1
ATOM 4363 C C . VAL B 1 52 ? 5.078 0.492 22.375 1 47.88 52 VAL B C 1
ATOM 4365 O O . VAL B 1 52 ? 5.98 -0.068 23 1 47.88 52 VAL B O 1
ATOM 4368 N N . THR B 1 53 ? 5.371 1.1 21.203 1 58.5 53 THR B N 1
ATOM 4369 C CA . THR B 1 53 ? 6.723 1.478 20.797 1 58.5 53 THR B CA 1
ATOM 4370 C C . THR B 1 53 ? 7.262 2.582 21.703 1 58.5 53 THR B C 1
ATOM 4372 O O . THR B 1 53 ? 6.582 3.584 21.938 1 58.5 53 THR B O 1
ATOM 4375 N N . ALA B 1 54 ? 8.336 2.359 22.406 1 68.94 54 ALA B N 1
ATOM 4376 C CA . ALA B 1 54 ? 9.039 3.293 23.281 1 68.94 54 ALA B CA 1
ATOM 4377 C C . ALA B 1 54 ? 9.406 4.574 22.531 1 68.94 54 ALA B C 1
ATOM 4379 O O . ALA B 1 54 ? 9.648 4.551 21.328 1 68.94 54 ALA B O 1
ATOM 4380 N N . ASP B 1 55 ? 9.328 5.715 23.328 1 83.56 55 ASP B N 1
ATOM 4381 C CA . ASP B 1 55 ? 9.805 6.988 22.797 1 83.56 55 ASP B CA 1
ATOM 4382 C C . ASP B 1 55 ? 11.281 6.91 22.422 1 83.56 55 ASP B C 1
ATOM 4384 O O . ASP B 1 55 ? 12.07 6.27 23.109 1 83.56 55 ASP B O 1
ATOM 4388 N N . ARG B 1 56 ? 11.664 7.551 21.391 1 86.62 56 ARG B N 1
ATOM 4389 C CA . ARG B 1 56 ? 13.055 7.613 20.938 1 86.62 56 ARG B CA 1
ATOM 4390 C C . ARG B 1 56 ? 13.68 8.961 21.281 1 86.62 56 ARG B C 1
ATOM 4392 O O . ARG B 1 56 ? 12.984 9.969 21.391 1 86.62 56 ARG B O 1
ATOM 4399 N N . GLU B 1 57 ? 15.008 8.875 21.375 1 87.31 57 GLU B N 1
ATOM 4400 C CA . GLU B 1 57 ? 15.719 10.109 21.688 1 87.31 57 GLU B CA 1
ATOM 4401 C C . GLU B 1 57 ? 15.5 11.164 20.609 1 87.31 57 GLU B C 1
ATOM 4403 O O . GLU B 1 57 ? 15.336 12.352 20.922 1 87.31 57 GLU B O 1
ATOM 4408 N N . ALA B 1 58 ? 15.461 10.742 19.406 1 86.81 58 ALA B N 1
ATOM 4409 C CA . ALA B 1 58 ? 15.344 11.664 18.266 1 86.81 58 ALA B CA 1
ATOM 4410 C C . ALA B 1 58 ? 13.992 12.352 18.266 1 86.81 58 ALA B C 1
ATOM 4412 O O . ALA B 1 58 ? 13.82 13.391 17.609 1 86.81 58 ALA B O 1
ATOM 4413 N N . GLU B 1 59 ? 13.062 11.836 19.062 1 91.56 59 GLU B N 1
ATOM 4414 C CA . GLU B 1 59 ? 11.711 12.391 19.078 1 91.56 59 GLU B CA 1
ATOM 4415 C C . GLU B 1 59 ? 11.594 13.531 20.078 1 91.56 59 GLU B C 1
ATOM 4417 O O . GLU B 1 59 ? 10.617 14.281 20.062 1 91.56 59 GLU B O 1
ATOM 4422 N N . LYS B 1 60 ? 12.508 13.703 20.984 1 93 60 LYS B N 1
ATOM 4423 C CA . LYS B 1 60 ? 12.617 14.82 21.922 1 93 60 LYS B CA 1
ATOM 4424 C C . LYS B 1 60 ? 11.297 15.055 22.656 1 93 60 LYS B C 1
ATOM 4426 O O . LYS B 1 60 ? 10.93 16.203 22.922 1 93 60 LYS B O 1
ATOM 4431 N N . LEU B 1 61 ? 10.469 14.055 22.938 1 91.56 61 LEU B N 1
ATOM 4432 C CA . LEU B 1 61 ? 9.133 14.18 23.5 1 91.56 61 LEU B CA 1
ATOM 4433 C C . LEU B 1 61 ? 9.203 14.688 24.938 1 91.56 61 LEU B C 1
ATOM 4435 O O . LEU B 1 61 ? 8.258 15.312 25.438 1 91.56 61 LEU B O 1
ATOM 4439 N N . HIS B 1 62 ? 10.352 14.523 25.594 1 90.25 62 HIS B N 1
ATOM 4440 C CA . HIS B 1 62 ? 10.484 14.867 27.016 1 90.25 62 HIS B CA 1
ATOM 4441 C C . HIS B 1 62 ? 11.156 16.234 27.188 1 90.25 62 HIS B C 1
ATOM 4443 O O . HIS B 1 62 ? 11.438 16.641 28.312 1 90.25 62 HIS B O 1
ATOM 4449 N N . ASP B 1 63 ? 11.422 16.875 26.109 1 92.19 63 ASP B N 1
ATOM 4450 C CA . ASP B 1 63 ? 12.031 18.203 26.125 1 92.19 63 ASP B CA 1
ATOM 4451 C C . ASP B 1 63 ? 11.016 19.281 25.75 1 92.19 63 ASP B C 1
ATOM 4453 O O . ASP B 1 63 ? 10.656 19.406 24.578 1 92.19 63 ASP B O 1
ATOM 4457 N N . ALA B 1 64 ? 10.633 20.094 26.641 1 88.5 64 ALA B N 1
ATOM 4458 C CA . ALA B 1 64 ? 9.602 21.109 26.438 1 88.5 64 ALA B CA 1
ATOM 4459 C C . ALA B 1 64 ? 10.055 22.156 25.438 1 88.5 64 ALA B C 1
ATOM 4461 O O . ALA B 1 64 ? 9.234 22.922 24.906 1 88.5 64 ALA B O 1
ATOM 4462 N N . ARG B 1 65 ? 11.32 22.203 25.219 1 90 65 ARG B N 1
ATOM 4463 C CA . ARG B 1 65 ? 11.859 23.172 24.266 1 90 65 ARG B CA 1
ATOM 4464 C C . ARG B 1 65 ? 11.305 22.938 22.859 1 90 65 ARG B C 1
ATOM 4466 O O . ARG B 1 65 ? 11.32 23.828 22.031 1 90 65 ARG B O 1
ATOM 4473 N N . TYR B 1 66 ? 10.758 21.719 22.688 1 92.06 66 TYR B N 1
ATOM 4474 C CA . TYR B 1 66 ? 10.273 21.359 21.359 1 92.06 66 TYR B CA 1
ATOM 4475 C C . TYR B 1 66 ? 8.75 21.391 21.312 1 92.06 66 TYR B C 1
ATOM 4477 O O . TYR B 1 66 ? 8.156 20.938 20.328 1 92.06 66 TYR B O 1
ATOM 4485 N N . GLY B 1 67 ? 8.164 21.906 22.281 1 92.12 67 GLY B N 1
ATOM 4486 C CA . GLY B 1 67 ? 6.719 22.047 22.312 1 92.12 67 GLY B CA 1
ATOM 4487 C C . GLY B 1 67 ? 6.039 20.969 23.141 1 92.12 67 GLY B C 1
ATOM 4488 O O . GLY B 1 67 ? 6.707 20.141 23.766 1 92.12 67 GLY B O 1
ATOM 4489 N N . THR B 1 68 ? 4.719 21.078 23.156 1 92.56 68 THR B N 1
ATOM 4490 C CA . THR B 1 68 ? 3.922 20.062 23.828 1 92.56 68 THR B CA 1
ATOM 4491 C C . THR B 1 68 ? 3.893 18.766 23.031 1 92.56 68 THR B C 1
ATOM 4493 O O . THR B 1 68 ? 3.496 18.766 21.859 1 92.56 68 THR B O 1
ATOM 4496 N N . ALA B 1 69 ? 4.242 17.719 23.703 1 93.19 69 ALA B N 1
ATOM 4497 C CA . ALA B 1 69 ? 4.367 16.422 23.031 1 93.19 69 ALA B CA 1
ATOM 4498 C C . ALA B 1 69 ? 3.004 15.93 22.562 1 93.19 69 ALA B C 1
ATOM 4500 O O . ALA B 1 69 ? 2.025 15.977 23.297 1 93.19 69 ALA B O 1
ATOM 4501 N N . ARG B 1 70 ? 2.926 15.516 21.344 1 92.94 70 ARG B N 1
ATOM 4502 C CA . ARG B 1 70 ? 1.819 14.75 20.781 1 92.94 70 ARG B CA 1
ATOM 4503 C C . ARG B 1 70 ? 2.264 13.336 20.406 1 92.94 70 ARG B C 1
ATOM 4505 O O . ARG B 1 70 ? 3.029 13.156 19.453 1 92.94 70 ARG B O 1
ATOM 4512 N N . ARG B 1 71 ? 1.698 12.391 21.109 1 90.88 71 ARG B N 1
ATOM 4513 C CA . ARG B 1 71 ? 2.119 11.016 20.891 1 90.88 71 ARG B CA 1
ATOM 4514 C C . ARG B 1 71 ? 1.303 10.367 19.781 1 90.88 71 ARG B C 1
ATOM 4516 O O . ARG B 1 71 ? 0.094 10.594 19.672 1 90.88 71 ARG B O 1
ATOM 4523 N N . PHE B 1 72 ? 1.993 9.656 18.938 1 93.75 72 PHE B N 1
ATOM 4524 C CA . PHE B 1 72 ? 1.396 8.742 17.969 1 93.75 72 PHE B CA 1
ATOM 4525 C C . PHE B 1 72 ? 1.34 7.324 18.531 1 93.75 72 PHE B C 1
ATOM 4527 O O . PHE B 1 72 ? 2.375 6.68 18.703 1 93.75 72 PHE B O 1
ATOM 4534 N N . VAL B 1 73 ? 0.136 6.816 18.766 1 91.12 73 VAL B N 1
ATOM 4535 C CA . VAL B 1 73 ? -0.031 5.547 19.469 1 91.12 73 VAL B CA 1
ATOM 4536 C C . VAL B 1 73 ? -0.467 4.469 18.484 1 91.12 73 VAL B C 1
ATOM 4538 O O . VAL B 1 73 ? -1.649 4.367 18.141 1 91.12 73 VAL B O 1
ATOM 4541 N N . PRO B 1 74 ? 0.481 3.654 18.047 1 92 74 PRO B N 1
ATOM 4542 C CA . PRO B 1 74 ? 0.12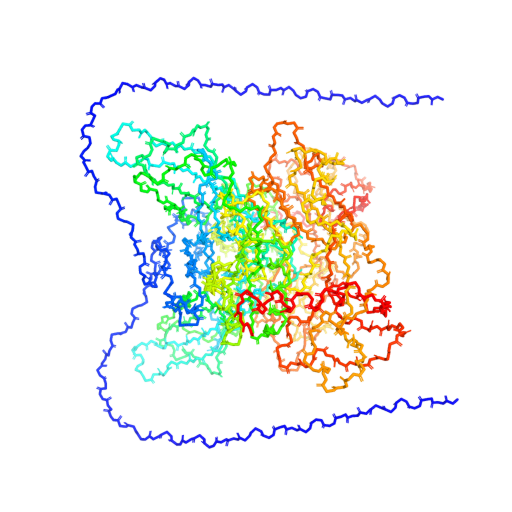6 2.602 17.094 1 92 74 PRO B CA 1
ATOM 4543 C C . PRO B 1 74 ? -0.612 1.436 17.75 1 92 74 PRO B C 1
ATOM 4545 O O . PRO B 1 74 ? -0.304 1.065 18.875 1 92 74 PRO B O 1
ATOM 4548 N N . MET B 1 75 ? -1.55 0.874 17.016 1 88.69 75 MET B N 1
ATOM 4549 C CA . MET B 1 75 ? -2.338 -0.224 17.562 1 88.69 75 MET B CA 1
ATOM 4550 C C . MET B 1 75 ? -2.672 -1.25 16.484 1 88.69 75 MET B C 1
ATOM 4552 O O . MET B 1 75 ? -2.941 -0.888 15.336 1 88.69 75 MET B O 1
ATOM 4556 N N . GLY B 1 76 ? -2.662 -2.555 16.922 1 88.44 76 GLY B N 1
ATOM 4557 C CA . GLY B 1 76 ? -3.07 -3.641 16.047 1 88.44 76 GLY B CA 1
ATOM 4558 C C . GLY B 1 76 ? -2.107 -3.871 14.891 1 88.44 76 GLY B C 1
ATOM 4559 O O . GLY B 1 76 ? -1.176 -3.088 14.688 1 88.44 76 GLY B O 1
ATOM 4560 N N . THR B 1 77 ? -2.346 -4.984 14.156 1 90.38 77 THR B N 1
ATOM 4561 C CA . THR B 1 77 ? -1.577 -5.348 12.977 1 90.38 77 THR B CA 1
ATOM 4562 C C . THR B 1 77 ? -2.469 -5.367 11.734 1 90.38 77 THR B C 1
ATOM 4564 O O . THR B 1 77 ? -3.525 -6.004 11.734 1 90.38 77 THR B O 1
ATOM 4567 N N . ALA B 1 78 ? -2.051 -4.594 10.734 1 94.06 78 ALA B N 1
ATOM 4568 C CA . ALA B 1 78 ? -2.775 -4.629 9.469 1 94.06 78 ALA B CA 1
ATOM 4569 C C . ALA B 1 78 ? -2.084 -5.547 8.461 1 94.06 78 ALA B C 1
ATOM 4571 O O . ALA B 1 78 ? -2.744 -6.219 7.668 1 94.06 78 ALA B O 1
ATOM 4572 N N . THR B 1 79 ? -0.777 -5.562 8.477 1 94.38 79 THR B N 1
ATOM 4573 C CA . THR B 1 79 ? 0.022 -6.301 7.504 1 94.38 79 THR B CA 1
ATOM 4574 C C . THR B 1 79 ? 1.209 -6.977 8.188 1 94.38 79 THR B C 1
ATOM 4576 O O . THR B 1 79 ? 1.906 -6.355 8.992 1 94.38 79 THR B O 1
ATOM 4579 N N . PHE B 1 80 ? 1.401 -8.219 7.891 1 92.69 80 PHE B N 1
ATOM 4580 C CA . PHE B 1 80 ? 2.568 -8.938 8.391 1 92.69 80 PHE B CA 1
ATOM 4581 C C . PHE B 1 80 ? 3.82 -8.547 7.613 1 92.69 80 PHE B C 1
ATOM 4583 O O . PHE B 1 80 ? 3.732 -8.109 6.465 1 92.69 80 PHE B O 1
ATOM 4590 N N . LEU B 1 81 ? 4.965 -8.664 8.328 1 93.38 81 LEU B N 1
ATOM 4591 C CA . LEU B 1 81 ? 6.227 -8.336 7.676 1 93.38 81 LEU B CA 1
ATOM 4592 C C . LEU B 1 81 ? 6.562 -9.359 6.594 1 93.38 81 LEU B C 1
ATOM 4594 O O . LEU B 1 81 ? 6.996 -8.992 5.5 1 93.38 81 LEU B O 1
ATOM 4598 N N . PHE B 1 82 ? 6.387 -10.656 6.891 1 94.38 82 PHE B N 1
ATOM 4599 C CA . PHE B 1 82 ? 6.656 -11.727 5.938 1 94.38 82 PHE B CA 1
ATOM 4600 C C . PHE B 1 82 ? 5.77 -12.938 6.215 1 94.38 82 PHE B C 1
ATOM 4602 O O . PHE B 1 82 ? 5.508 -13.266 7.371 1 94.38 82 PHE B O 1
ATOM 4609 N N . VAL B 1 83 ? 5.285 -13.562 5.172 1 95.25 83 VAL B N 1
ATOM 4610 C CA . VAL B 1 83 ? 4.559 -14.828 5.246 1 95.25 83 VAL B CA 1
ATOM 4611 C C . VAL B 1 83 ? 5.367 -15.938 4.578 1 95.25 83 VAL B C 1
ATOM 4613 O O . VAL B 1 83 ? 5.594 -15.898 3.365 1 95.25 83 VAL B O 1
ATOM 4616 N N . HIS B 1 84 ? 5.801 -16.922 5.363 1 96 84 HIS B N 1
ATOM 4617 C CA . HIS B 1 84 ? 6.566 -18.031 4.82 1 96 84 HIS B CA 1
ATOM 4618 C C . HIS B 1 84 ? 5.645 -19.125 4.277 1 96 84 HIS B C 1
ATOM 4620 O O . HIS B 1 84 ? 4.68 -19.5 4.934 1 96 84 HIS B O 1
ATOM 4626 N N . ILE B 1 85 ? 5.988 -19.625 3.113 1 96.81 85 ILE B N 1
ATOM 4627 C CA . ILE B 1 85 ? 5.148 -20.625 2.469 1 96.81 85 ILE B CA 1
ATOM 4628 C C . ILE B 1 85 ? 5.926 -21.922 2.305 1 96.81 85 ILE B C 1
ATOM 4630 O O . ILE B 1 85 ? 5.469 -22.984 2.734 1 96.81 85 ILE B O 1
ATOM 4634 N N . SER B 1 86 ? 7.145 -21.844 1.665 1 97.56 86 SER B N 1
ATOM 4635 C CA . SER B 1 86 ? 7.945 -23.047 1.447 1 97.56 86 SER B CA 1
ATOM 4636 C C . SER B 1 86 ? 9.414 -22.703 1.224 1 97.56 86 SER B C 1
ATOM 4638 O O . SER B 1 86 ? 9.758 -21.531 1.001 1 97.56 86 SER B O 1
ATOM 4640 N N . SER B 1 87 ? 10.25 -23.672 1.42 1 97.94 87 SER B N 1
ATOM 4641 C CA . SER B 1 87 ? 11.68 -23.562 1.179 1 97.94 87 SER B CA 1
ATOM 4642 C C . SER B 1 87 ? 12.234 -24.828 0.526 1 97.94 87 SER B C 1
ATOM 4644 O O . SER B 1 87 ? 11.852 -25.938 0.886 1 97.94 87 SER B O 1
ATOM 4646 N N . TYR B 1 88 ? 13.156 -24.594 -0.435 1 97.62 88 TYR B N 1
ATOM 4647 C CA . TYR B 1 88 ? 13.758 -25.719 -1.163 1 97.62 88 TYR B CA 1
ATOM 4648 C C . TYR B 1 88 ? 15.273 -25.547 -1.269 1 97.62 88 TYR B C 1
ATOM 4650 O O . TYR B 1 88 ? 15.766 -24.422 -1.456 1 97.62 88 TYR B O 1
ATOM 4658 N N . ARG B 1 89 ? 16.016 -26.625 -1.102 1 97.31 89 ARG B N 1
ATOM 4659 C CA . ARG B 1 89 ? 17.406 -26.641 -1.525 1 97.31 89 ARG B CA 1
ATOM 4660 C C . ARG B 1 89 ? 17.516 -26.719 -3.045 1 97.31 89 ARG B C 1
ATOM 4662 O O . ARG B 1 89 ? 16.859 -27.547 -3.68 1 97.31 89 ARG B O 1
ATOM 4669 N N . LEU B 1 90 ? 18.312 -25.859 -3.646 1 95.88 90 LEU B N 1
ATOM 4670 C CA . LEU B 1 90 ? 18.406 -25.75 -5.098 1 95.88 90 LEU B CA 1
ATOM 4671 C C . LEU B 1 90 ? 19.719 -26.328 -5.602 1 95.88 90 LEU B C 1
ATOM 4673 O O . LEU B 1 90 ? 19.891 -26.562 -6.801 1 95.88 90 LEU B O 1
ATOM 4677 N N . GLY B 1 91 ? 20.609 -26.578 -4.762 1 95.75 91 GLY B N 1
ATOM 4678 C CA . GLY B 1 91 ? 21.938 -27.109 -5.012 1 95.75 91 GLY B CA 1
ATOM 4679 C C . GLY B 1 91 ? 22.781 -27.219 -3.756 1 95.75 91 GLY B C 1
ATOM 4680 O O . GLY B 1 91 ? 22.266 -27.062 -2.643 1 95.75 91 GLY B O 1
ATOM 4681 N N . PRO B 1 92 ? 24 -27.484 -3.926 1 96.69 92 PRO B N 1
ATOM 4682 C CA . PRO B 1 92 ? 24.859 -27.656 -2.754 1 96.69 92 PRO B CA 1
ATOM 4683 C C . PRO B 1 92 ? 25 -26.391 -1.926 1 96.69 92 PRO B C 1
ATOM 4685 O O . PRO B 1 92 ? 25.25 -26.453 -0.72 1 96.69 92 PRO B O 1
ATOM 4688 N N . SER B 1 93 ? 24.828 -25.188 -2.578 1 97.12 93 SER B N 1
ATOM 4689 C CA . SER B 1 93 ? 25.094 -23.938 -1.858 1 97.12 93 SER B CA 1
ATOM 4690 C C . SER B 1 93 ? 23.906 -23 -1.93 1 97.12 93 SER B C 1
ATOM 4692 O O . SER B 1 93 ? 24.031 -21.812 -1.608 1 97.12 93 SER B O 1
ATOM 4694 N N . SER B 1 94 ? 22.781 -23.484 -2.43 1 96.81 94 SER B N 1
ATOM 4695 C CA . SER B 1 94 ? 21.734 -22.516 -2.729 1 96.81 94 SER B CA 1
ATOM 4696 C C . SER B 1 94 ? 20.359 -23.016 -2.266 1 96.81 94 SER B C 1
ATOM 4698 O O . SER B 1 94 ? 20.078 -24.219 -2.338 1 96.81 94 SER B O 1
ATOM 4700 N N . PHE B 1 95 ? 19.609 -22.109 -1.725 1 98.19 95 PHE B N 1
ATOM 4701 C CA . PHE B 1 95 ? 18.234 -22.359 -1.305 1 98.19 95 PHE B CA 1
ATOM 4702 C C . PHE B 1 95 ? 17.297 -21.297 -1.877 1 98.19 95 PHE B C 1
ATOM 4704 O O . PHE B 1 95 ? 17.719 -20.188 -2.176 1 98.19 95 PHE B O 1
ATOM 4711 N N . GLY B 1 96 ? 16.078 -21.641 -2.133 1 98.56 96 GLY B N 1
ATOM 4712 C CA . GLY B 1 96 ? 14.984 -20.734 -2.439 1 98.56 96 GLY B CA 1
ATOM 4713 C C . GLY B 1 96 ? 13.875 -20.75 -1.401 1 98.56 96 GLY B C 1
ATOM 4714 O O . GLY B 1 96 ? 13.398 -21.828 -1.018 1 98.56 96 GLY B O 1
ATOM 4715 N N . VAL B 1 97 ? 13.531 -19.625 -0.884 1 98.56 97 VAL B N 1
ATOM 4716 C CA . VAL B 1 97 ? 12.461 -19.469 0.098 1 98.56 97 VAL B CA 1
ATOM 4717 C C . VAL B 1 97 ? 11.305 -18.703 -0.523 1 98.56 97 VAL B C 1
ATOM 4719 O O . VAL B 1 97 ? 11.477 -17.562 -0.99 1 98.56 97 VAL B O 1
ATOM 4722 N N . VAL B 1 98 ? 10.109 -19.297 -0.516 1 98.75 98 VAL B N 1
ATOM 4723 C CA . VAL B 1 98 ? 8.922 -18.688 -1.114 1 98.75 98 VAL B CA 1
ATOM 4724 C C . VAL B 1 98 ? 8.039 -18.094 -0.021 1 98.75 98 VAL B C 1
ATOM 4726 O O . VAL B 1 98 ? 7.797 -18.719 1.006 1 98.75 98 VAL B O 1
ATOM 4729 N N . GLY B 1 99 ? 7.602 -16.891 -0.263 1 98.25 99 GLY B N 1
ATOM 4730 C CA . GLY B 1 99 ? 6.711 -16.25 0.695 1 98.25 99 GLY B CA 1
ATOM 4731 C C . GLY B 1 99 ? 6.004 -15.039 0.132 1 98.25 99 GLY B C 1
ATOM 4732 O O . GLY B 1 99 ? 5.891 -14.883 -1.087 1 98.25 99 GLY B O 1
ATOM 4733 N N . LEU B 1 100 ? 5.34 -14.32 1.025 1 98.19 100 LEU B N 1
ATOM 4734 C CA . LEU B 1 100 ? 4.707 -13.031 0.75 1 98.19 100 LEU B CA 1
ATOM 4735 C C . LEU B 1 100 ? 5.355 -11.922 1.565 1 98.19 100 LEU B C 1
ATOM 4737 O O . LEU B 1 100 ? 5.527 -12.055 2.779 1 98.19 100 LEU B O 1
ATOM 4741 N N . GLY B 1 101 ? 5.762 -10.875 0.858 1 97.81 101 GLY B N 1
ATOM 4742 C CA . GLY B 1 101 ? 6.266 -9.695 1.539 1 97.81 101 GLY B CA 1
ATOM 4743 C C . GLY B 1 101 ? 5.246 -8.57 1.612 1 97.81 101 GLY B C 1
ATOM 4744 O O . GLY B 1 101 ? 4.316 -8.516 0.807 1 97.81 101 GLY B O 1
ATOM 4745 N N . ALA B 1 102 ? 5.418 -7.746 2.621 1 96.81 102 ALA B N 1
ATOM 4746 C CA . ALA B 1 102 ? 4.578 -6.551 2.713 1 96.81 102 ALA B CA 1
ATOM 4747 C C . ALA B 1 102 ? 4.906 -5.562 1.599 1 96.81 102 ALA B C 1
ATOM 4749 O O . ALA B 1 102 ? 5.992 -4.98 1.576 1 96.81 102 ALA B O 1
ATOM 4750 N N . THR B 1 103 ? 3.939 -5.277 0.733 1 97.5 103 THR B N 1
ATOM 4751 C CA . THR B 1 103 ? 4.176 -4.504 -0.482 1 97.5 103 THR B CA 1
ATOM 4752 C C . THR B 1 103 ? 4.719 -3.119 -0.147 1 97.5 103 THR B C 1
ATOM 4754 O O . THR B 1 103 ? 5.691 -2.664 -0.757 1 97.5 103 THR B O 1
ATOM 4757 N N . ASP B 1 104 ? 4.172 -2.473 0.824 1 96.25 104 ASP B N 1
ATOM 4758 C CA . ASP B 1 104 ? 4.52 -1.084 1.109 1 96.25 104 ASP B CA 1
ATOM 4759 C C . ASP B 1 104 ? 5.906 -0.986 1.747 1 96.25 104 ASP B C 1
ATOM 4761 O O . ASP B 1 104 ? 6.57 0.044 1.64 1 96.25 104 ASP B O 1
ATOM 4765 N N . VAL B 1 105 ? 6.344 -2.014 2.445 1 96 105 VAL B N 1
ATOM 4766 C CA . VAL B 1 105 ? 7.707 -2.023 2.963 1 96 105 VAL B CA 1
ATOM 4767 C C . VAL B 1 105 ? 8.695 -2.01 1.803 1 96 105 VAL B C 1
ATOM 4769 O O . VAL B 1 105 ? 9.719 -1.322 1.86 1 96 105 VAL B O 1
ATOM 4772 N N . PHE B 1 106 ? 8.414 -2.758 0.732 1 96.31 106 PHE B N 1
ATOM 4773 C CA . PHE B 1 106 ? 9.281 -2.773 -0.441 1 96.31 106 PHE B CA 1
ATOM 4774 C C . PHE B 1 106 ? 9.219 -1.44 -1.177 1 96.31 106 PHE B C 1
ATOM 4776 O O . PHE B 1 106 ? 10.219 -0.997 -1.75 1 96.31 106 PHE B O 1
ATOM 4783 N N . ARG B 1 107 ? 8.133 -0.782 -1.135 1 94.88 107 ARG B N 1
ATOM 4784 C CA . ARG B 1 107 ? 7.961 0.474 -1.858 1 94.88 107 ARG B CA 1
ATOM 4785 C C . ARG B 1 107 ? 8.664 1.62 -1.142 1 94.88 107 ARG B C 1
ATOM 4787 O O . ARG B 1 107 ? 9.211 2.521 -1.785 1 94.88 107 ARG B O 1
ATOM 4794 N N . TYR B 1 108 ? 8.664 1.537 0.218 1 94.69 108 TYR B N 1
ATOM 4795 C CA . TYR B 1 108 ? 8.992 2.791 0.89 1 94.69 108 TYR B CA 1
ATOM 4796 C C . TYR B 1 108 ? 10.164 2.611 1.847 1 94.69 108 TYR B C 1
ATOM 4798 O O . TYR B 1 108 ? 10.711 3.592 2.357 1 94.69 108 TYR B O 1
ATOM 4806 N N . SER B 1 109 ? 10.578 1.378 2.18 1 93.81 109 SER B N 1
ATOM 4807 C CA . SER B 1 109 ? 11.555 1.266 3.258 1 93.81 109 SER B CA 1
ATOM 4808 C C . SER B 1 109 ? 12.75 0.418 2.836 1 93.81 109 SER B C 1
ATOM 4810 O O . SER B 1 109 ? 13.672 0.201 3.623 1 93.81 109 SER B O 1
ATOM 4812 N N . ASN B 1 110 ? 12.797 -0.195 1.695 1 89.62 110 ASN B N 1
ATOM 4813 C CA . ASN B 1 110 ? 13.93 -0.927 1.143 1 89.62 110 ASN B CA 1
ATOM 4814 C C . ASN B 1 110 ? 14.32 -2.107 2.027 1 89.62 110 ASN B C 1
ATOM 4816 O O . ASN B 1 110 ? 15.445 -2.166 2.531 1 89.62 110 ASN B O 1
ATOM 4820 N N . PRO B 1 111 ? 13.508 -3.072 2.18 1 94.81 111 PRO B N 1
ATOM 4821 C CA . PRO B 1 111 ? 13.805 -4.219 3.045 1 94.81 111 PRO B CA 1
ATOM 4822 C C . PRO B 1 111 ? 14.953 -5.078 2.51 1 94.81 111 PRO B C 1
ATOM 4824 O O . PRO B 1 111 ? 15.234 -5.059 1.31 1 94.81 111 PRO B O 1
ATOM 4827 N N . ALA B 1 112 ? 15.641 -5.762 3.412 1 95.44 112 ALA B N 1
ATOM 4828 C CA . ALA B 1 112 ? 16.719 -6.703 3.102 1 95.44 112 ALA B CA 1
ATOM 4829 C C . ALA B 1 112 ? 16.438 -8.07 3.725 1 95.44 112 ALA B C 1
ATOM 4831 O O . ALA B 1 112 ? 15.695 -8.18 4.699 1 95.44 112 ALA B O 1
ATOM 4832 N N . PHE B 1 113 ? 17.016 -9.047 3.121 1 96.44 113 PHE B N 1
ATOM 4833 C CA . PHE B 1 113 ? 16.969 -10.398 3.664 1 96.44 113 PHE B CA 1
ATOM 4834 C C . PHE B 1 113 ? 18.391 -10.922 3.926 1 96.44 113 PHE B C 1
ATOM 4836 O O . PHE B 1 113 ? 19.312 -10.641 3.16 1 96.44 113 PHE B O 1
ATOM 4843 N N . PHE B 1 114 ? 18.516 -11.664 5.004 1 96.94 114 PHE B N 1
ATOM 4844 C CA . PHE B 1 114 ? 19.766 -12.336 5.348 1 96.94 114 PHE B CA 1
ATOM 4845 C C . PHE B 1 114 ? 19.531 -13.82 5.59 1 96.94 114 PHE B C 1
ATOM 4847 O O . PHE B 1 114 ? 18.531 -14.211 6.195 1 96.94 114 PHE B O 1
ATOM 4854 N N . CYS B 1 115 ? 20.453 -14.602 5.078 1 96.88 115 CYS B N 1
ATOM 4855 C CA . CYS B 1 115 ? 20.375 -16.047 5.227 1 96.88 115 CYS B CA 1
ATOM 4856 C C . CYS B 1 115 ? 21.562 -16.594 6.004 1 96.88 115 CYS B C 1
ATOM 4858 O O . CYS B 1 115 ? 22.656 -16.031 5.93 1 96.88 115 CYS B O 1
ATOM 4860 N N . SER B 1 116 ? 21.312 -17.641 6.734 1 95.31 116 SER B N 1
ATOM 4861 C CA . SER B 1 116 ? 22.391 -18.359 7.402 1 95.31 116 SER B CA 1
ATOM 4862 C C . SER B 1 116 ? 22.094 -19.859 7.484 1 95.31 116 SER B C 1
ATOM 4864 O O . SER B 1 116 ? 20.938 -20.266 7.633 1 95.31 116 SER B O 1
ATOM 4866 N N . TRP B 1 117 ? 23.109 -20.625 7.273 1 96.12 117 TRP B N 1
ATOM 4867 C CA . TRP B 1 117 ? 23.031 -22.062 7.484 1 96.12 117 TRP B CA 1
ATOM 4868 C C . TRP B 1 117 ? 23.625 -22.438 8.836 1 96.12 117 TRP B C 1
ATOM 4870 O O . TRP B 1 117 ? 24.781 -22.109 9.133 1 96.12 117 TRP B O 1
ATOM 4880 N N . HIS B 1 118 ? 22.797 -23.109 9.617 1 92.56 118 HIS B N 1
ATOM 4881 C CA . HIS B 1 118 ? 23.188 -23.594 10.938 1 92.56 118 HIS B CA 1
ATOM 4882 C C . HIS B 1 118 ? 23.344 -25.109 10.945 1 92.56 118 HIS B C 1
ATOM 4884 O O . HIS B 1 118 ? 22.359 -25.828 10.984 1 92.56 118 HIS B O 1
ATOM 4890 N N . PRO B 1 119 ? 24.609 -25.578 10.969 1 91.5 119 PRO B N 1
ATOM 4891 C CA . PRO B 1 119 ? 24.812 -27.031 10.969 1 91.5 119 PRO B CA 1
ATOM 4892 C C . PRO B 1 119 ? 24.219 -27.703 12.211 1 91.5 119 PRO B C 1
ATOM 4894 O O . PRO B 1 119 ? 24.062 -27.062 13.25 1 91.5 119 PRO B O 1
ATOM 4897 N N . HIS B 1 120 ? 23.828 -29 12.023 1 82.19 120 HIS B N 1
ATOM 4898 C CA . HIS B 1 120 ? 23.328 -29.781 13.156 1 82.19 120 HIS B CA 1
ATOM 4899 C C . HIS B 1 120 ? 24.359 -29.844 14.273 1 82.19 120 HIS B C 1
ATOM 4901 O O . HIS B 1 120 ? 25.562 -29.906 14.016 1 82.19 120 HIS B O 1
ATOM 4907 N N . VAL B 1 121 ? 23.875 -29.578 15.594 1 64.44 121 VAL B N 1
ATOM 4908 C CA . VAL B 1 121 ? 24.688 -29.422 16.797 1 64.44 121 VAL B CA 1
ATOM 4909 C C . VAL B 1 121 ? 25.703 -30.562 16.891 1 64.44 121 VAL B C 1
ATOM 4911 O O . VAL B 1 121 ? 26.812 -30.375 17.406 1 64.44 121 VAL B O 1
ATOM 4914 N N . ALA B 1 122 ? 25.109 -31.781 16.594 1 56.44 122 ALA B N 1
ATOM 4915 C CA . ALA B 1 122 ? 26.047 -32.875 16.828 1 56.44 122 ALA B CA 1
ATOM 4916 C C . ALA B 1 122 ? 27.328 -32.719 16.016 1 56.44 122 ALA B C 1
ATOM 4918 O O . ALA B 1 122 ? 28.328 -33.375 16.266 1 56.44 122 ALA B O 1
ATOM 4919 N N . THR B 1 123 ? 27.094 -31.938 14.953 1 54.22 123 THR B N 1
ATOM 4920 C CA . THR B 1 123 ? 28.359 -31.766 14.227 1 54.22 123 THR B CA 1
ATOM 4921 C C . THR B 1 123 ? 29.172 -30.609 14.82 1 54.22 123 THR B C 1
ATOM 4923 O O . THR B 1 123 ? 28.75 -29.453 14.758 1 54.22 123 THR B O 1
ATOM 4926 N N . LEU B 1 124 ? 29.641 -30.766 16.016 1 52.38 124 LEU B N 1
ATOM 4927 C CA . LEU B 1 124 ? 30.438 -29.891 16.875 1 52.38 124 LEU B CA 1
ATOM 4928 C C . LEU B 1 124 ? 30.906 -28.656 16.125 1 52.38 124 LEU B C 1
ATOM 4930 O O . LEU B 1 124 ? 30.797 -27.531 16.609 1 52.38 124 LEU B O 1
ATOM 4934 N N . ALA B 1 125 ? 31.891 -28.875 15.125 1 59.16 125 ALA B N 1
ATOM 4935 C CA . ALA B 1 125 ? 32.938 -27.922 14.781 1 59.16 125 ALA B CA 1
ATOM 4936 C C . ALA B 1 125 ? 32.531 -27.047 13.609 1 59.16 125 ALA B C 1
ATOM 4938 O O . ALA B 1 125 ? 33.219 -26.078 13.281 1 59.16 125 ALA B O 1
ATOM 4939 N N . ALA B 1 126 ? 31.281 -27.188 13.016 1 74.69 126 ALA B N 1
ATOM 4940 C CA . ALA B 1 126 ? 31.203 -26.391 11.797 1 74.69 126 ALA B CA 1
ATOM 4941 C C . ALA B 1 126 ? 30.562 -25.031 12.07 1 74.69 126 ALA B C 1
ATOM 4943 O O . ALA B 1 126 ? 29.594 -24.938 12.828 1 74.69 126 ALA B O 1
ATOM 4944 N N . PRO B 1 127 ? 31.156 -24.031 11.672 1 86.31 127 PRO B N 1
ATOM 4945 C CA . PRO B 1 127 ? 30.672 -22.672 11.906 1 86.31 127 PRO B CA 1
ATOM 4946 C C . PRO B 1 127 ? 29.391 -22.344 11.133 1 86.31 127 PRO B C 1
ATOM 4948 O O . PRO B 1 127 ? 29.125 -22.969 10.102 1 86.31 127 PRO B O 1
ATOM 4951 N N . VAL B 1 128 ? 28.594 -21.5 11.695 1 91.31 128 VAL B N 1
ATOM 4952 C CA . VAL B 1 128 ? 27.469 -20.938 10.969 1 91.31 128 VAL B CA 1
ATOM 4953 C C . VAL B 1 128 ? 27.969 -20.141 9.766 1 91.31 128 VAL B C 1
ATOM 4955 O O . VAL B 1 128 ? 28.938 -19.375 9.883 1 91.31 128 VAL B O 1
ATOM 4958 N N . VAL B 1 129 ? 27.375 -20.344 8.648 1 95.31 129 VAL B N 1
ATOM 4959 C CA . VAL B 1 129 ? 27.75 -19.625 7.43 1 95.31 129 VAL B CA 1
ATOM 4960 C C . VAL B 1 129 ? 26.641 -18.641 7.047 1 95.31 129 VAL B C 1
ATOM 4962 O O . VAL B 1 129 ? 25.453 -18.984 7.121 1 95.31 129 VAL B O 1
ATOM 4965 N N . HIS B 1 130 ? 27.047 -17.438 6.621 1 96.44 130 HIS B N 1
ATOM 4966 C CA . HIS B 1 130 ? 26.094 -16.375 6.336 1 96.44 130 HIS B CA 1
ATOM 4967 C C . HIS B 1 130 ? 26.172 -15.945 4.871 1 96.44 130 HIS B C 1
ATOM 4969 O O . HIS B 1 130 ? 27.203 -16.094 4.23 1 96.44 130 HIS B O 1
ATOM 4975 N N . CYS B 1 131 ? 25.031 -15.445 4.309 1 96.44 131 CYS B N 1
ATOM 4976 C CA . CYS B 1 131 ? 25 -14.742 3.033 1 96.44 131 CYS B CA 1
ATOM 4977 C C . CYS B 1 131 ? 23.812 -13.789 2.971 1 96.44 131 CYS B C 1
ATOM 4979 O O . CYS B 1 131 ? 22.922 -13.844 3.816 1 96.44 131 CYS B O 1
ATOM 4981 N N . ASN B 1 132 ? 23.875 -12.867 2.002 1 97.31 132 ASN B N 1
ATOM 4982 C CA . ASN B 1 132 ? 22.719 -12.023 1.731 1 97.31 132 ASN B CA 1
ATOM 4983 C C . ASN B 1 132 ? 21.625 -12.781 0.977 1 97.31 132 ASN B C 1
ATOM 4985 O O . ASN B 1 132 ? 21.922 -13.641 0.145 1 97.31 132 ASN B O 1
ATOM 4989 N N . GLY B 1 133 ? 20.406 -12.578 1.372 1 97.62 133 GLY B N 1
ATOM 4990 C CA . GLY B 1 133 ? 19.281 -13.039 0.574 1 97.62 133 GLY B CA 1
ATOM 4991 C C . GLY B 1 133 ? 18.859 -12.047 -0.492 1 97.62 133 GLY B C 1
ATOM 4992 O O . GLY B 1 133 ? 18.828 -10.836 -0.242 1 97.62 133 GLY B O 1
ATOM 4993 N N . THR B 1 134 ? 18.594 -12.539 -1.653 1 97.44 134 THR B N 1
ATOM 4994 C CA . THR B 1 134 ? 18.094 -11.688 -2.734 1 97.44 134 THR B CA 1
ATOM 4995 C C . THR B 1 134 ? 16.609 -11.922 -2.971 1 97.44 134 THR B C 1
ATOM 4997 O O . THR B 1 134 ? 16.188 -13.039 -3.26 1 97.44 134 THR B O 1
ATOM 5000 N N . ALA B 1 135 ? 15.852 -10.828 -2.834 1 97.88 135 ALA B N 1
ATOM 5001 C CA . ALA B 1 135 ? 14.414 -10.93 -3.08 1 97.88 135 ALA B CA 1
ATOM 5002 C C . ALA B 1 135 ? 14.102 -10.812 -4.57 1 97.88 135 ALA B C 1
ATOM 5004 O O . ALA B 1 135 ? 14.602 -9.914 -5.25 1 97.88 135 ALA B O 1
ATOM 5005 N N . ILE B 1 136 ? 13.328 -11.703 -5.059 1 98.19 136 ILE B N 1
ATOM 5006 C CA . ILE B 1 136 ? 12.836 -11.711 -6.434 1 98.19 136 ILE B CA 1
ATOM 5007 C C . ILE B 1 136 ? 11.312 -11.594 -6.438 1 98.19 136 ILE B C 1
ATOM 5009 O O . ILE B 1 136 ? 10.617 -12.391 -5.805 1 98.19 136 ILE B O 1
ATOM 5013 N N . GLN B 1 137 ? 10.828 -10.562 -7.117 1 97.75 137 GLN B N 1
ATOM 5014 C CA . GLN B 1 137 ? 9.414 -10.219 -7.117 1 97.75 137 GLN B CA 1
ATOM 5015 C C . GLN B 1 137 ? 8.938 -9.836 -8.516 1 97.75 137 GLN B C 1
ATOM 5017 O O . GLN B 1 137 ? 9.75 -9.672 -9.43 1 97.75 137 GLN B O 1
ATOM 5022 N N . PRO B 1 138 ? 7.57 -9.828 -8.719 1 96.44 138 PRO B N 1
ATOM 5023 C CA . PRO B 1 138 ? 7.098 -9.227 -9.961 1 96.44 138 PRO B CA 1
ATOM 5024 C C . PRO B 1 138 ? 7.512 -7.77 -10.109 1 96.44 138 PRO B C 1
ATOM 5026 O O . PRO B 1 138 ? 7.91 -7.133 -9.133 1 96.44 138 PRO B O 1
ATOM 5029 N N . ASP B 1 139 ? 7.461 -7.289 -11.32 1 93 139 ASP B N 1
ATOM 5030 C CA . ASP B 1 139 ? 7.738 -5.887 -11.602 1 93 139 ASP B CA 1
ATOM 5031 C C . ASP B 1 139 ? 6.824 -4.969 -10.797 1 93 139 ASP B C 1
ATOM 5033 O O . ASP B 1 139 ? 5.598 -5.051 -10.906 1 93 139 ASP B O 1
ATOM 5037 N N . PRO B 1 140 ? 7.398 -4.074 -9.992 1 91 140 PRO B N 1
ATOM 5038 C CA . PRO B 1 140 ? 6.59 -3.209 -9.133 1 91 140 PRO B CA 1
ATOM 5039 C C . PRO B 1 140 ? 5.66 -2.295 -9.922 1 91 140 PRO B C 1
ATOM 5041 O O . PRO B 1 140 ? 4.723 -1.722 -9.359 1 91 140 PRO B O 1
ATOM 5044 N N . ARG B 1 141 ? 5.855 -2.072 -11.188 1 90.38 141 ARG B N 1
ATOM 5045 C CA . ARG B 1 141 ? 5.031 -1.21 -12.031 1 90.38 141 ARG B CA 1
ATOM 5046 C C . ARG B 1 141 ? 3.895 -1.997 -12.672 1 90.38 141 ARG B C 1
ATOM 5048 O O . ARG B 1 141 ? 3.025 -1.419 -13.328 1 90.38 141 ARG B O 1
ATOM 5055 N N . HIS B 1 142 ? 3.932 -3.287 -12.367 1 87.44 142 HIS B N 1
ATOM 5056 C CA . HIS B 1 142 ? 2.926 -4.16 -12.961 1 87.44 142 HIS B CA 1
ATOM 5057 C C . HIS B 1 142 ? 1.903 -4.609 -11.93 1 87.44 142 HIS B C 1
ATOM 5059 O O . HIS B 1 142 ? 2.221 -4.719 -10.742 1 87.44 142 HIS B O 1
ATOM 5065 N N . VAL B 1 143 ? 0.692 -4.98 -12.375 1 85.38 143 VAL B N 1
ATOM 5066 C CA . VAL B 1 143 ? -0.4 -5.363 -11.484 1 85.38 143 VAL B CA 1
ATOM 5067 C C . VAL B 1 143 ? -0.035 -6.645 -10.742 1 85.38 143 VAL B C 1
ATOM 5069 O O . VAL B 1 143 ? -0.487 -6.867 -9.617 1 85.38 143 VAL B O 1
ATOM 5072 N N . SER B 1 144 ? 0.833 -7.379 -11.297 1 89.81 144 SER B N 1
ATOM 5073 C CA . SER B 1 144 ? 1.222 -8.641 -10.68 1 89.81 144 SER B CA 1
ATOM 5074 C C . SER B 1 144 ? 2.104 -8.414 -9.461 1 89.81 144 SER B C 1
ATOM 5076 O O . SER B 1 144 ? 2.367 -9.344 -8.695 1 89.81 144 SER B O 1
ATOM 5078 N N . PHE B 1 145 ? 2.541 -7.191 -9.266 1 93.62 145 PHE B N 1
ATOM 5079 C CA . PHE B 1 145 ? 3.35 -6.902 -8.086 1 93.62 145 PHE B CA 1
ATOM 5080 C C . PHE B 1 145 ? 2.582 -7.23 -6.812 1 93.62 145 PHE B C 1
ATOM 5082 O O . PHE B 1 145 ? 3.168 -7.695 -5.832 1 93.62 145 PHE B O 1
ATOM 5089 N N . GLY B 1 146 ? 1.307 -6.949 -6.844 1 92.44 146 GLY B N 1
ATOM 5090 C CA . GLY B 1 146 ? 0.461 -7.367 -5.738 1 92.44 146 GLY B CA 1
ATOM 5091 C C . GLY B 1 146 ? -0.396 -6.242 -5.184 1 92.44 146 GLY B C 1
ATOM 5092 O O . GLY B 1 146 ? -0.63 -5.242 -5.863 1 92.44 146 GLY B O 1
ATOM 5093 N N . ARG B 1 147 ? -1.004 -6.551 -4.105 1 96 147 ARG B N 1
ATOM 5094 C CA . ARG B 1 147 ? -1.88 -5.637 -3.381 1 96 147 ARG B CA 1
ATOM 5095 C C . ARG B 1 147 ? -1.293 -5.281 -2.02 1 96 147 ARG B C 1
ATOM 5097 O O . ARG B 1 147 ? -0.275 -4.59 -1.937 1 96 147 ARG B O 1
ATOM 5104 N N . GLN B 1 148 ? -1.905 -5.863 -0.981 1 97.25 148 GLN B N 1
ATOM 5105 C CA . GLN B 1 148 ? -1.379 -5.691 0.368 1 97.25 148 GLN B CA 1
ATOM 5106 C C . GLN B 1 148 ? -0.082 -6.473 0.558 1 97.25 148 GLN B C 1
ATOM 5108 O O . GLN B 1 148 ? 0.813 -6.031 1.283 1 97.25 148 GLN B O 1
ATOM 5113 N N . TYR B 1 149 ? -0.005 -7.594 -0.133 1 97.69 149 TYR B N 1
ATOM 5114 C CA . TYR B 1 149 ? 1.185 -8.438 -0.14 1 97.69 149 TYR B CA 1
ATOM 5115 C C . TYR B 1 149 ? 1.65 -8.711 -1.565 1 97.69 149 TYR B C 1
ATOM 5117 O O . TYR B 1 149 ? 0.841 -8.734 -2.496 1 97.69 149 TYR B O 1
ATOM 5125 N N . THR B 1 150 ? 2.953 -8.875 -1.731 1 98.19 150 THR B N 1
ATOM 5126 C CA . THR B 1 150 ? 3.557 -9.266 -3 1 98.19 150 THR B CA 1
ATOM 5127 C C . THR B 1 150 ? 4.27 -10.609 -2.869 1 98.19 150 THR B C 1
ATOM 5129 O O . THR B 1 150 ? 4.918 -10.875 -1.856 1 98.19 150 THR B O 1
ATOM 5132 N N . GLY B 1 151 ? 3.988 -11.492 -3.865 1 98.31 151 GLY B N 1
ATOM 5133 C CA . GLY B 1 151 ? 4.777 -12.711 -3.898 1 98.31 151 GLY B CA 1
ATOM 5134 C C . GLY B 1 151 ? 6.27 -12.453 -3.938 1 98.31 151 GLY B C 1
ATOM 5135 O O . GLY B 1 151 ? 6.738 -11.594 -4.688 1 98.31 151 GLY B O 1
ATOM 5136 N N . THR B 1 152 ? 7.027 -13.188 -3.088 1 98.5 152 THR B N 1
ATOM 5137 C CA . THR B 1 152 ? 8.461 -12.953 -2.928 1 98.5 152 THR B CA 1
ATOM 5138 C C . THR B 1 152 ? 9.219 -14.273 -2.84 1 98.5 152 THR B C 1
ATOM 5140 O O . THR B 1 152 ? 8.844 -15.156 -2.066 1 98.5 152 THR B O 1
ATOM 5143 N N . VAL B 1 153 ? 10.203 -14.391 -3.672 1 98.75 153 VAL B N 1
ATOM 5144 C CA . VAL B 1 153 ? 11.172 -15.469 -3.516 1 98.75 153 VAL B CA 1
ATOM 5145 C C . VAL B 1 153 ? 12.492 -14.914 -2.992 1 98.75 153 VAL B C 1
ATOM 5147 O O . VAL B 1 153 ? 13.031 -13.953 -3.547 1 98.75 153 VAL B O 1
ATOM 5150 N N . VAL B 1 154 ? 12.945 -15.477 -1.925 1 98.69 154 VAL B N 1
ATOM 5151 C CA . VAL B 1 154 ? 14.25 -15.109 -1.391 1 98.69 154 VAL B CA 1
ATOM 5152 C C . VAL B 1 154 ? 15.281 -16.156 -1.782 1 98.69 154 VAL B C 1
ATOM 5154 O O . VAL B 1 154 ? 15.211 -17.312 -1.338 1 98.69 154 VAL B O 1
ATOM 5157 N N . SER B 1 155 ? 16.219 -15.742 -2.604 1 98.44 155 SER B N 1
ATOM 5158 C CA . SER B 1 155 ? 17.312 -16.609 -2.994 1 98.44 155 SER B CA 1
ATOM 5159 C C . SER B 1 155 ? 18.484 -16.516 -2.01 1 98.44 155 SER B C 1
ATOM 5161 O O . SER B 1 155 ? 19.016 -15.43 -1.777 1 98.44 155 SER B O 1
ATOM 5163 N N . CYS B 1 156 ? 18.844 -17.594 -1.413 1 98.19 156 CYS B N 1
ATOM 5164 C CA . CYS B 1 156 ? 20 -17.703 -0.519 1 98.19 156 CYS B CA 1
ATOM 5165 C C . CYS B 1 156 ? 21.141 -18.453 -1.194 1 98.19 156 CYS B C 1
ATOM 5167 O O . CYS B 1 156 ? 21.125 -19.672 -1.294 1 98.19 156 CYS B O 1
ATOM 5169 N N . ASP B 1 157 ? 22.109 -17.75 -1.627 1 97.44 157 ASP B N 1
ATOM 5170 C CA . ASP B 1 157 ? 23.25 -18.312 -2.324 1 97.44 157 ASP B CA 1
ATOM 5171 C C . ASP B 1 157 ? 24.531 -18.156 -1.505 1 97.44 157 ASP B C 1
ATOM 5173 O O . ASP B 1 157 ? 25.125 -17.078 -1.474 1 97.44 157 ASP B O 1
ATOM 5177 N N . PHE B 1 158 ? 24.969 -19.25 -0.932 1 97.69 158 PHE B N 1
ATOM 5178 C CA . PHE B 1 158 ? 26.188 -19.234 -0.127 1 97.69 158 PHE B CA 1
ATOM 5179 C C . PHE B 1 158 ? 27.422 -19.297 -1.013 1 97.69 158 PHE B C 1
ATOM 5181 O O . PHE B 1 158 ? 27.391 -19.906 -2.09 1 97.69 158 PHE B O 1
ATOM 5188 N N . ALA B 1 159 ? 28.5 -18.75 -0.522 1 96.31 159 ALA B N 1
ATOM 5189 C CA . ALA B 1 159 ? 29.75 -18.719 -1.287 1 96.31 159 ALA B CA 1
ATOM 5190 C C . ALA B 1 159 ? 30.344 -20.109 -1.431 1 96.31 159 ALA B C 1
ATOM 5192 O O . ALA B 1 159 ? 31.094 -20.375 -2.375 1 96.31 159 ALA B O 1
ATOM 5193 N N . SER B 1 160 ? 30.062 -20.984 -0.502 1 95.81 160 SER B N 1
ATOM 5194 C CA . SER B 1 160 ? 30.531 -22.359 -0.514 1 95.81 160 SER B CA 1
ATOM 5195 C C . SER B 1 160 ? 29.406 -23.328 -0.115 1 95.81 160 SER B C 1
ATOM 5197 O O . SER B 1 160 ? 28.422 -22.906 0.505 1 95.81 160 SER B O 1
ATOM 5199 N N . PRO B 1 161 ? 29.594 -24.609 -0.498 1 96.69 161 PRO B N 1
ATOM 5200 C CA . PRO B 1 161 ? 28.562 -25.594 -0.133 1 96.69 161 PRO B CA 1
ATOM 5201 C C . PRO B 1 161 ? 28.328 -25.656 1.374 1 96.69 161 PRO B C 1
ATOM 5203 O O . PRO B 1 161 ? 29.266 -25.547 2.158 1 96.69 161 PRO B O 1
ATOM 5206 N N . VAL B 1 162 ? 27.109 -25.812 1.735 1 95.81 162 VAL B N 1
ATOM 5207 C CA . VAL B 1 162 ? 26.734 -25.938 3.141 1 95.81 162 VAL B CA 1
ATOM 5208 C C . VAL B 1 162 ? 25.922 -27.203 3.357 1 95.81 162 VAL B C 1
ATOM 5210 O O . VAL B 1 162 ? 25.109 -27.578 2.508 1 95.81 162 VAL B O 1
ATOM 5213 N N . GLY B 1 163 ? 26.109 -27.922 4.5 1 93.62 163 GLY B N 1
ATOM 5214 C CA . GLY B 1 163 ? 25.328 -29.094 4.879 1 93.62 163 GLY B CA 1
ATOM 5215 C C . GLY B 1 163 ? 25.562 -30.281 3.979 1 93.62 163 GLY B C 1
ATOM 5216 O O . GLY B 1 163 ? 24.828 -31.266 4.035 1 93.62 163 GLY B O 1
ATOM 5217 N N . VAL B 1 164 ? 26.578 -30.312 3.133 1 94.69 164 VAL B N 1
ATOM 5218 C CA . VAL B 1 164 ? 26.781 -31.359 2.139 1 94.69 164 VAL B CA 1
ATOM 5219 C C . VAL B 1 164 ? 27.453 -32.562 2.789 1 94.69 164 VAL B C 1
ATOM 5221 O O . VAL B 1 164 ? 27.578 -33.625 2.168 1 94.69 164 VAL B O 1
ATOM 5224 N N . ASP B 1 165 ? 27.875 -32.438 3.994 1 89.62 165 ASP B N 1
ATOM 5225 C CA . ASP B 1 165 ? 28.438 -33.562 4.734 1 89.62 165 ASP B CA 1
ATOM 5226 C C . ASP B 1 165 ? 27.344 -34.562 5.152 1 89.62 165 ASP B C 1
ATOM 5228 O O . ASP B 1 165 ? 27.641 -35.656 5.629 1 89.62 165 ASP B O 1
ATOM 5232 N N . GLY B 1 166 ? 26.094 -34.125 5.07 1 90.44 166 GLY B N 1
ATOM 5233 C CA . GLY B 1 166 ? 24.969 -35 5.355 1 90.44 166 GLY B CA 1
ATOM 5234 C C . GLY B 1 166 ? 24.578 -35 6.82 1 90.44 166 GLY B C 1
ATOM 5235 O O . GLY B 1 166 ? 23.734 -35.812 7.238 1 90.44 166 GLY B O 1
ATOM 5236 N N . ALA B 1 167 ? 25.156 -34.156 7.578 1 90.25 167 ALA B N 1
ATOM 5237 C CA . ALA B 1 167 ? 24.891 -34.156 9.016 1 90.25 167 ALA B CA 1
ATOM 5238 C C . ALA B 1 167 ? 23.562 -33.469 9.328 1 90.25 167 ALA B C 1
ATOM 5240 O O . ALA B 1 167 ? 23.047 -33.594 10.438 1 90.25 167 ALA B O 1
ATOM 5241 N N . GLY B 1 168 ? 23.078 -32.781 8.367 1 92.75 168 GLY B N 1
ATOM 5242 C CA . GLY B 1 168 ? 21.844 -32.031 8.594 1 92.75 168 GLY B CA 1
ATOM 5243 C C . GLY B 1 168 ? 22.094 -30.609 9.094 1 92.75 168 GLY B C 1
ATOM 5244 O O . GLY B 1 168 ? 23.25 -30.188 9.203 1 92.75 168 GLY B O 1
ATOM 5245 N N . GLY B 1 169 ? 21.031 -29.797 9.25 1 93.38 169 GLY B N 1
ATOM 5246 C CA . GLY B 1 169 ? 21.109 -28.406 9.68 1 93.38 169 GLY B CA 1
ATOM 5247 C C . GLY B 1 169 ? 19.844 -27.625 9.391 1 93.38 169 GLY B C 1
ATOM 5248 O O . GLY B 1 169 ? 18.781 -28.219 9.133 1 93.38 169 GLY B O 1
ATOM 5249 N N . HIS B 1 170 ? 19.969 -26.25 9.625 1 93.94 170 HIS B N 1
ATOM 5250 C CA . HIS B 1 170 ? 18.828 -25.359 9.422 1 93.94 170 HIS B CA 1
ATOM 5251 C C . HIS B 1 170 ? 19.219 -24.156 8.562 1 93.94 170 HIS B C 1
ATOM 5253 O O . HIS B 1 170 ? 20.297 -23.609 8.711 1 93.94 170 HIS B O 1
ATOM 5259 N N . LEU B 1 171 ? 18.359 -23.906 7.594 1 96.06 171 LEU B N 1
ATOM 5260 C CA . LEU B 1 171 ? 18.406 -22.594 6.949 1 96.06 171 LEU B CA 1
ATOM 5261 C C . LEU B 1 171 ? 17.609 -21.562 7.742 1 96.06 171 LEU B C 1
ATOM 5263 O O . LEU B 1 171 ? 16.422 -21.75 7.996 1 96.06 171 LEU B O 1
ATOM 5267 N N . VAL B 1 172 ? 18.266 -20.516 8.172 1 93.75 172 VAL B N 1
ATOM 5268 C CA . VAL B 1 172 ? 17.625 -19.422 8.891 1 93.75 172 VAL B CA 1
ATOM 5269 C C . VAL B 1 172 ? 17.578 -18.188 8.008 1 93.75 172 VAL B C 1
ATOM 5271 O O . VAL B 1 172 ? 18.562 -17.844 7.348 1 93.75 172 VAL B O 1
ATOM 5274 N N . VAL B 1 173 ? 16.422 -17.547 7.961 1 95.06 173 VAL B N 1
ATOM 5275 C CA . VAL B 1 173 ? 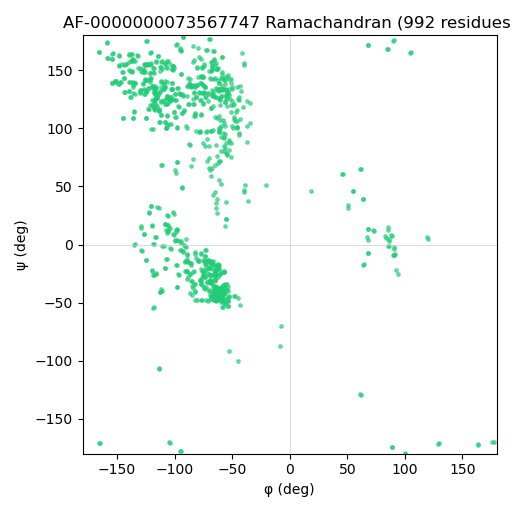16.25 -16.344 7.152 1 95.06 173 VAL B CA 1
ATOM 5276 C C . VAL B 1 173 ? 15.781 -15.188 8.039 1 95.06 173 VAL B C 1
ATOM 5278 O O . VAL B 1 173 ? 14.93 -15.375 8.914 1 95.06 173 VAL B O 1
ATOM 5281 N N . THR B 1 174 ? 16.359 -14.07 7.871 1 93.19 174 THR B N 1
ATOM 5282 C CA . THR B 1 174 ? 15.922 -12.828 8.508 1 93.19 174 THR B CA 1
ATOM 5283 C C . THR B 1 174 ? 15.281 -11.891 7.492 1 93.19 174 THR B C 1
ATOM 5285 O O . THR B 1 174 ? 15.883 -11.578 6.465 1 93.19 174 THR B O 1
ATOM 5288 N N . ALA B 1 175 ? 14.062 -11.547 7.723 1 93.69 175 ALA B N 1
ATOM 5289 C CA . ALA B 1 175 ? 13.383 -10.492 6.973 1 93.69 175 ALA B CA 1
ATOM 5290 C C . ALA B 1 175 ? 13.383 -9.18 7.754 1 93.69 175 ALA B C 1
ATOM 5292 O O . ALA B 1 175 ? 12.992 -9.148 8.922 1 93.69 175 ALA B O 1
ATOM 5293 N N . THR B 1 176 ? 13.805 -8.078 7.109 1 94.44 176 THR B N 1
ATOM 5294 C CA . THR B 1 176 ? 13.922 -6.805 7.809 1 94.44 176 THR B CA 1
ATOM 5295 C C . THR B 1 176 ? 12.922 -5.793 7.254 1 94.44 176 THR B C 1
ATOM 5297 O O . THR B 1 176 ? 12.375 -5.988 6.164 1 94.44 176 THR B O 1
ATOM 5300 N N . HIS B 1 177 ? 12.672 -4.742 8.016 1 92.69 177 HIS B N 1
ATOM 5301 C CA . HIS B 1 177 ? 11.828 -3.637 7.582 1 92.69 177 HIS B CA 1
ATOM 5302 C C . HIS B 1 177 ? 12.57 -2.725 6.609 1 92.69 177 HIS B C 1
ATOM 5304 O O . HIS B 1 177 ? 11.945 -2.006 5.824 1 92.69 177 HIS B O 1
ATOM 5310 N N . GLY B 1 178 ? 13.859 -2.736 6.605 1 92.19 178 GLY B N 1
ATOM 5311 C CA . GLY B 1 178 ? 14.648 -1.894 5.719 1 92.19 178 GLY B CA 1
ATOM 5312 C C . GLY B 1 178 ? 15.281 -0.709 6.426 1 92.19 178 GLY B C 1
ATOM 5313 O O . GLY B 1 178 ? 14.859 -0.338 7.523 1 92.19 178 GLY B O 1
ATOM 5314 N N . SER B 1 179 ? 16.266 -0.044 5.793 1 87.38 179 SER B N 1
ATOM 5315 C CA . SER B 1 179 ? 17.062 1.021 6.387 1 87.38 179 SER B CA 1
ATOM 5316 C C . SER B 1 179 ? 16.266 2.312 6.512 1 87.38 179 SER B C 1
ATOM 5318 O O . SER B 1 179 ? 16.562 3.156 7.359 1 87.38 179 SER B O 1
ATOM 5320 N N . ASP B 1 180 ? 15.242 2.469 5.734 1 87.81 180 ASP B N 1
ATOM 5321 C CA . ASP B 1 180 ? 14.484 3.719 5.723 1 87.81 180 ASP B CA 1
ATOM 5322 C C . ASP B 1 180 ? 13.289 3.645 6.66 1 87.81 180 ASP B C 1
ATOM 5324 O O . ASP B 1 180 ? 12.555 4.625 6.824 1 87.81 180 ASP B O 1
ATOM 5328 N N . ASP B 1 181 ? 13.117 2.461 7.215 1 86.62 181 ASP B N 1
ATOM 5329 C CA . ASP B 1 181 ? 12.016 2.285 8.156 1 86.62 181 ASP B CA 1
ATOM 5330 C C . ASP B 1 181 ? 12.375 2.852 9.531 1 86.62 181 ASP B C 1
ATOM 5332 O O . ASP B 1 181 ? 13.438 2.549 10.078 1 86.62 181 ASP B O 1
ATOM 5336 N N . LEU B 1 182 ? 11.5 3.645 10.078 1 86.88 182 LEU B N 1
ATOM 5337 C CA . LEU B 1 182 ? 11.742 4.25 11.383 1 86.88 182 LEU B CA 1
ATOM 5338 C C . LEU B 1 182 ? 10.672 3.828 12.391 1 86.88 182 LEU B C 1
ATOM 5340 O O . LEU B 1 182 ? 10.484 4.484 13.414 1 86.88 182 LEU B O 1
ATOM 5344 N N . SER B 1 183 ? 9.906 2.777 12.125 1 84.12 183 SER B N 1
ATOM 5345 C CA . SER B 1 183 ? 8.789 2.354 12.961 1 84.12 183 SER B CA 1
ATOM 5346 C C . SER B 1 183 ? 9.281 1.77 14.281 1 84.12 183 SER B C 1
ATOM 5348 O O . SER B 1 183 ? 8.531 1.715 15.258 1 84.12 183 SER B O 1
ATOM 5350 N N . ALA B 1 184 ? 10.5 1.242 14.352 1 79.12 184 ALA B N 1
ATOM 5351 C CA . ALA B 1 184 ? 11.102 0.561 15.492 1 79.12 184 ALA B CA 1
ATOM 5352 C C . ALA B 1 184 ? 10.477 -0.82 15.695 1 79.12 184 ALA B C 1
ATOM 5354 O O . ALA B 1 184 ? 10.586 -1.402 16.781 1 79.12 184 ALA B O 1
ATOM 5355 N N . LEU B 1 185 ? 9.742 -1.267 14.727 1 83.19 185 LEU B N 1
ATOM 5356 C CA . LEU B 1 185 ? 9.242 -2.635 14.758 1 83.19 185 LEU B CA 1
ATOM 5357 C C . LEU B 1 185 ? 10.383 -3.637 14.617 1 83.19 185 LEU B C 1
ATOM 5359 O O . LEU B 1 185 ? 11.391 -3.352 13.961 1 83.19 185 LEU B O 1
ATOM 5363 N N . ASP B 1 186 ? 10.211 -4.781 15.188 1 82 186 ASP B N 1
ATOM 5364 C CA . ASP B 1 186 ? 11.25 -5.805 15.156 1 82 186 ASP B CA 1
ATOM 5365 C C . ASP B 1 186 ? 11.242 -6.555 13.828 1 82 186 ASP B C 1
ATOM 5367 O O . ASP B 1 186 ? 10.18 -6.914 13.32 1 82 186 ASP B O 1
ATOM 5371 N N . ASP B 1 187 ? 12.477 -6.754 13.352 1 88 187 ASP B N 1
ATOM 5372 C CA . ASP B 1 187 ? 12.648 -7.672 12.227 1 88 187 ASP B CA 1
ATOM 5373 C C . ASP B 1 187 ? 12.297 -9.102 12.633 1 88 187 ASP B C 1
ATOM 5375 O O . ASP B 1 187 ? 12.086 -9.383 13.812 1 88 187 ASP B O 1
ATOM 5379 N N . VAL B 1 188 ? 12.148 -9.984 11.633 1 89.75 188 VAL B N 1
ATOM 5380 C CA . VAL B 1 188 ? 11.797 -11.367 11.953 1 89.75 188 VAL B CA 1
ATOM 5381 C C . VAL B 1 188 ? 12.906 -12.305 11.484 1 89.75 188 VAL B C 1
ATOM 5383 O O . VAL B 1 188 ? 13.5 -12.102 10.422 1 89.75 188 VAL B O 1
ATOM 5386 N N . MET B 1 189 ? 13.273 -13.211 12.305 1 90.62 189 MET B N 1
ATOM 5387 C CA . MET B 1 189 ? 14.172 -14.328 12.016 1 90.62 189 MET B CA 1
ATOM 5388 C C . MET B 1 189 ? 13.461 -15.664 12.188 1 90.62 189 MET B C 1
ATOM 5390 O O . MET B 1 189 ? 12.789 -15.883 13.195 1 90.62 189 MET B O 1
ATOM 5394 N N . PHE B 1 190 ? 13.586 -16.547 11.195 1 89.56 190 PHE B N 1
ATOM 5395 C CA . PHE B 1 190 ? 12.852 -17.797 11.289 1 89.56 190 PHE B CA 1
ATOM 5396 C C . PHE B 1 190 ? 13.617 -18.938 10.617 1 89.56 190 PHE B C 1
ATOM 5398 O O . PHE B 1 190 ? 14.469 -18.688 9.758 1 89.56 190 PHE B O 1
ATOM 5405 N N . VAL B 1 191 ? 13.344 -20.156 11.07 1 94.12 191 VAL B N 1
ATOM 5406 C CA . VAL B 1 191 ? 13.859 -21.344 10.406 1 94.12 191 VAL B CA 1
ATOM 5407 C C . VAL B 1 191 ? 13.039 -21.625 9.156 1 94.12 191 VAL B C 1
ATOM 5409 O O . VAL B 1 191 ? 11.867 -22.016 9.242 1 94.12 191 VAL B O 1
ATOM 5412 N N . ALA B 1 192 ? 13.648 -21.469 8 1 95.69 192 ALA B N 1
ATOM 5413 C CA . ALA B 1 192 ? 12.938 -21.641 6.738 1 95.69 192 ALA B CA 1
ATOM 5414 C C . ALA B 1 192 ? 12.938 -23.109 6.312 1 95.69 192 ALA B C 1
ATOM 5416 O O . ALA B 1 192 ? 12.016 -23.562 5.629 1 95.69 192 ALA B O 1
ATOM 5417 N N . LYS B 1 193 ? 13.945 -23.812 6.656 1 96.56 193 LYS B N 1
ATOM 5418 C CA . LYS B 1 193 ? 14.07 -25.234 6.309 1 96.56 193 LYS B CA 1
ATOM 5419 C C . LYS B 1 193 ? 14.969 -25.969 7.297 1 96.56 193 LYS B C 1
ATOM 5421 O O . LYS B 1 193 ? 16 -25.438 7.715 1 96.56 193 LYS B O 1
ATOM 5426 N N . THR B 1 194 ? 14.57 -27.109 7.633 1 94.62 194 THR B N 1
ATOM 5427 C CA . THR B 1 194 ? 15.375 -28.031 8.414 1 94.62 194 THR B CA 1
ATOM 5428 C C . THR B 1 194 ? 15.727 -29.266 7.594 1 94.62 194 THR B C 1
ATOM 5430 O O . THR B 1 194 ? 14.867 -29.828 6.902 1 94.62 194 THR B O 1
ATOM 5433 N N . GLU B 1 195 ? 16.969 -29.641 7.539 1 94.88 195 GLU B N 1
ATOM 5434 C CA . GLU B 1 195 ? 17.422 -30.906 6.957 1 94.88 195 GLU B CA 1
ATOM 5435 C C . GLU B 1 195 ? 17.906 -31.875 8.031 1 94.88 195 GLU B C 1
ATOM 5437 O O . GLU B 1 195 ? 18.797 -31.516 8.82 1 94.88 195 GLU B O 1
ATOM 5442 N N . SER B 1 196 ? 17.312 -33.031 8.016 1 92.62 196 SER B N 1
ATOM 5443 C CA . SER B 1 196 ? 17.734 -34.062 8.945 1 92.62 196 SER B CA 1
ATOM 5444 C C . SER B 1 196 ? 19.016 -34.75 8.461 1 92.62 196 SER B C 1
ATOM 5446 O O . SER B 1 196 ? 19.359 -34.688 7.281 1 92.62 196 SER B O 1
ATOM 5448 N N . PRO B 1 197 ? 19.719 -35.438 9.445 1 91.56 197 PRO B N 1
ATOM 5449 C CA . PRO B 1 197 ? 20.891 -36.219 9.008 1 91.56 197 PRO B CA 1
ATOM 5450 C C . PRO B 1 197 ? 20.547 -37.219 7.906 1 91.56 197 PRO B C 1
ATOM 5452 O O . PRO B 1 197 ? 19.547 -37.938 8 1 91.56 197 PRO B O 1
ATOM 5455 N N . GLY B 1 198 ? 21.359 -37.188 6.828 1 93.06 198 GLY B N 1
ATOM 5456 C CA . GLY B 1 198 ? 21.172 -38.125 5.73 1 93.06 198 GLY B CA 1
ATOM 5457 C C . GLY B 1 198 ? 20.25 -37.594 4.648 1 93.06 198 GLY B C 1
ATOM 5458 O O . GLY B 1 198 ? 20.094 -38.25 3.604 1 93.06 198 GLY B O 1
ATOM 5459 N N . GLN B 1 199 ? 19.688 -36.469 4.832 1 93 199 GLN B N 1
ATOM 5460 C CA . GLN B 1 199 ? 18.688 -35.969 3.893 1 93 199 GLN B CA 1
ATOM 5461 C C . GLN B 1 199 ? 19.344 -35.406 2.637 1 93 199 GLN B C 1
ATOM 5463 O O . GLN B 1 199 ? 18.766 -35.469 1.545 1 93 199 GLN B O 1
ATOM 5468 N N . TYR B 1 200 ? 20.531 -34.875 2.783 1 94.62 200 TYR B N 1
ATOM 5469 C CA . TYR B 1 200 ? 21.219 -34.312 1.616 1 94.62 200 TYR B CA 1
ATOM 5470 C C . TYR B 1 200 ? 21.594 -35.406 0.633 1 94.62 200 TYR B C 1
ATOM 5472 O O . TYR B 1 200 ? 22.172 -36.438 1.021 1 94.62 200 TYR B O 1
ATOM 5480 N N . ASN B 1 201 ? 21.219 -35.188 -0.596 1 94 201 ASN B N 1
ATOM 5481 C CA . ASN B 1 201 ? 21.531 -36.094 -1.693 1 94 201 ASN B CA 1
ATOM 5482 C C . ASN B 1 201 ? 21.984 -35.344 -2.936 1 94 201 ASN B C 1
ATOM 5484 O O . ASN B 1 201 ? 21.172 -34.75 -3.639 1 94 201 ASN B O 1
ATOM 5488 N N . ALA B 1 202 ? 23.25 -35.438 -3.271 1 93.75 202 ALA B N 1
ATOM 5489 C CA . ALA B 1 202 ? 23.859 -34.688 -4.348 1 93.75 202 ALA B CA 1
ATOM 5490 C C . ALA B 1 202 ? 23.297 -35.094 -5.707 1 93.75 202 ALA B C 1
ATOM 5492 O O . ALA B 1 202 ? 23.266 -34.281 -6.637 1 93.75 202 ALA B O 1
ATOM 5493 N N . SER B 1 203 ? 22.812 -36.25 -5.879 1 93.56 203 SER B N 1
ATOM 5494 C CA . SER B 1 203 ? 22.359 -36.781 -7.172 1 93.56 203 SER B CA 1
ATOM 5495 C C . SER B 1 203 ? 21.062 -36.125 -7.605 1 93.56 203 SER B C 1
ATOM 5497 O O . SER B 1 203 ? 20.688 -36.188 -8.781 1 93.56 203 SER B O 1
ATOM 5499 N N . LEU B 1 204 ? 20.406 -35.438 -6.668 1 93.19 204 LEU B N 1
ATOM 5500 C CA . LEU B 1 204 ? 19.125 -34.812 -6.973 1 93.19 204 LEU B CA 1
ATOM 5501 C C . LEU B 1 204 ? 19.312 -33.562 -7.809 1 93.19 204 LEU B C 1
ATOM 5503 O O . LEU B 1 204 ? 18.359 -33.031 -8.391 1 93.19 204 LEU B O 1
ATOM 5507 N N . PHE B 1 205 ? 20.562 -33.094 -7.879 1 93.38 205 PHE B N 1
ATOM 5508 C CA . PHE B 1 205 ? 20.781 -31.781 -8.508 1 93.38 205 PHE B CA 1
ATOM 5509 C C . PHE B 1 205 ? 21.453 -31.953 -9.867 1 93.38 205 PHE B C 1
ATOM 5511 O O . PHE B 1 205 ? 22.062 -31 -10.383 1 93.38 205 PHE B O 1
ATOM 5518 N N . ARG B 1 206 ? 21.375 -33.188 -10.367 1 91.44 206 ARG B N 1
ATOM 5519 C CA . ARG B 1 206 ? 21.875 -33.469 -11.711 1 91.44 206 ARG B CA 1
ATOM 5520 C C . ARG B 1 206 ? 21.016 -34.5 -12.406 1 91.44 206 ARG B C 1
ATOM 5522 O O . ARG B 1 206 ? 20.375 -35.312 -11.75 1 91.44 206 ARG B O 1
ATOM 5529 N N . ALA B 1 207 ? 21.047 -34.438 -13.734 1 90.94 207 ALA B N 1
ATOM 5530 C CA . ALA B 1 207 ? 20.344 -35.469 -14.516 1 90.94 207 ALA B CA 1
ATOM 5531 C C . ALA B 1 207 ? 20.953 -36.844 -14.297 1 90.94 207 ALA B C 1
ATOM 5533 O O . ALA B 1 207 ? 22.156 -36.969 -14.008 1 90.94 207 ALA B O 1
ATOM 5534 N N . PRO B 1 208 ? 20.188 -37.875 -14.516 1 94.06 208 PRO B N 1
ATOM 5535 C CA . PRO B 1 208 ? 18.781 -37.906 -14.922 1 94.06 208 PRO B CA 1
ATOM 5536 C C . PRO B 1 208 ? 17.828 -37.594 -13.766 1 94.06 208 PRO B C 1
ATOM 5538 O O . PRO B 1 208 ? 18.078 -38.031 -12.641 1 94.06 208 PRO B O 1
ATOM 5541 N N . TYR B 1 209 ? 16.828 -36.938 -14.109 1 96.38 209 TYR B N 1
ATOM 5542 C CA . TYR B 1 209 ? 15.773 -36.625 -13.148 1 96.38 209 TYR B CA 1
ATOM 5543 C C . TYR B 1 209 ? 14.656 -37.688 -13.227 1 96.38 209 TYR B C 1
ATOM 5545 O O . TYR B 1 209 ? 14.625 -38.5 -14.141 1 96.38 209 TYR B O 1
ATOM 5553 N N . GLU B 1 210 ? 13.875 -37.594 -12.234 1 96.19 210 GLU B N 1
ATOM 5554 C CA . GLU B 1 210 ? 12.742 -38.531 -12.188 1 96.19 210 GLU B CA 1
ATOM 5555 C C . GLU B 1 210 ? 11.82 -38.312 -13.383 1 96.19 210 GLU B C 1
ATOM 5557 O O . GLU B 1 210 ? 11.312 -39.281 -13.953 1 96.19 210 GLU B O 1
ATOM 5562 N N . PHE B 1 211 ? 11.625 -37.062 -13.797 1 98.25 211 PHE B N 1
ATOM 5563 C CA . PHE B 1 211 ? 10.734 -36.719 -14.898 1 98.25 211 PHE B CA 1
ATOM 5564 C C . PHE B 1 211 ? 11.469 -35.938 -15.969 1 98.25 211 PHE B C 1
ATOM 5566 O O . PHE B 1 211 ? 12.477 -35.281 -15.688 1 98.25 211 PHE B O 1
ATOM 5573 N N . ASP B 1 212 ? 10.93 -36.062 -17.172 1 98.12 212 ASP B N 1
ATOM 5574 C CA . ASP B 1 212 ? 11.375 -35.156 -18.234 1 98.12 212 ASP B CA 1
ATOM 5575 C C . ASP B 1 212 ? 10.609 -33.844 -18.172 1 98.12 212 ASP B C 1
ATOM 5577 O O . ASP B 1 212 ? 11.188 -32.781 -18.406 1 98.12 212 ASP B O 1
ATOM 5581 N N . HIS B 1 213 ? 9.32 -33.969 -17.844 1 98.5 213 HIS B N 1
ATOM 5582 C CA . HIS B 1 213 ? 8.445 -32.812 -17.875 1 98.5 213 HIS B CA 1
ATOM 5583 C C . HIS B 1 213 ? 7.574 -32.719 -16.625 1 98.5 213 HIS B C 1
ATOM 5585 O O . HIS B 1 213 ? 6.953 -33.719 -16.234 1 98.5 213 HIS B O 1
ATOM 5591 N N . VAL B 1 214 ? 7.582 -31.562 -16.016 1 98.75 214 VAL B N 1
ATOM 5592 C CA . VAL B 1 214 ? 6.652 -31.281 -14.922 1 98.75 214 VAL B CA 1
ATOM 5593 C C . VAL B 1 214 ? 5.773 -30.078 -15.297 1 98.75 214 VAL B C 1
ATOM 5595 O O . VAL B 1 214 ? 6.258 -29.109 -15.867 1 98.75 214 VAL B O 1
ATOM 5598 N N . TYR B 1 215 ? 4.5 -30.234 -15.023 1 98.56 215 TYR B N 1
ATOM 5599 C CA . TYR B 1 215 ? 3.557 -29.125 -15.188 1 98.56 215 TYR B CA 1
ATOM 5600 C C . TYR B 1 215 ? 3.316 -28.422 -13.859 1 98.56 215 TYR B C 1
ATOM 5602 O O . TYR B 1 215 ? 3.119 -29.062 -12.828 1 98.56 215 TYR B O 1
ATOM 5610 N N . CYS B 1 216 ? 3.35 -27.078 -13.953 1 97.19 216 CYS B N 1
ATOM 5611 C CA . CYS B 1 216 ? 2.992 -26.219 -12.836 1 97.19 216 CYS B CA 1
ATOM 5612 C C . CYS B 1 216 ? 1.795 -25.344 -13.18 1 97.19 216 CYS B C 1
ATOM 5614 O O . CYS B 1 216 ? 1.874 -24.5 -14.086 1 97.19 216 CYS B O 1
ATOM 5616 N N . GLY B 1 217 ? 0.752 -25.516 -12.43 1 90.62 217 GLY B N 1
ATOM 5617 C CA . GLY B 1 217 ? -0.448 -24.734 -12.664 1 90.62 217 GLY B CA 1
ATOM 5618 C C . GLY B 1 217 ? -0.669 -23.656 -11.609 1 90.62 217 GLY B C 1
ATOM 5619 O O . GLY B 1 217 ? -0.151 -23.766 -10.5 1 90.62 217 GLY B O 1
ATOM 5620 N N . ASN B 1 218 ? -1.438 -22.672 -12.039 1 91.19 218 ASN B N 1
ATOM 5621 C CA . ASN B 1 218 ? -1.909 -21.688 -11.078 1 91.19 218 ASN B CA 1
ATOM 5622 C C . ASN B 1 218 ? -2.857 -22.297 -10.055 1 91.19 218 ASN B C 1
ATOM 5624 O O . ASN B 1 218 ? -3.387 -23.391 -10.273 1 91.19 218 ASN B O 1
ATOM 5628 N N . GLY B 1 219 ? -2.979 -21.609 -8.93 1 93.88 219 GLY B N 1
ATOM 5629 C CA . GLY B 1 219 ? -4 -22.031 -7.984 1 93.88 219 GLY B CA 1
ATOM 5630 C C . GLY B 1 219 ? -5.402 -21.969 -8.555 1 93.88 219 GLY B C 1
ATOM 5631 O O . GLY B 1 219 ? -5.824 -20.938 -9.078 1 93.88 219 GLY B O 1
ATOM 5632 N N . MET B 1 220 ? -6.078 -23.141 -8.484 1 95.62 220 MET B N 1
ATOM 5633 C CA . MET B 1 220 ? -7.484 -23.141 -8.875 1 95.62 220 MET B CA 1
ATOM 5634 C C . MET B 1 220 ? -8.352 -22.516 -7.797 1 95.62 220 MET B C 1
ATOM 5636 O O . MET B 1 220 ? -8.258 -22.875 -6.625 1 95.62 220 MET B O 1
ATOM 5640 N N . TYR B 1 221 ? -9.18 -21.594 -8.227 1 95.12 221 TYR B N 1
ATOM 5641 C CA . TYR B 1 221 ? -9.977 -20.859 -7.242 1 95.12 221 TYR B CA 1
ATOM 5642 C C . TYR B 1 221 ? -11.398 -20.656 -7.742 1 95.12 221 TYR B C 1
ATOM 5644 O O . TYR B 1 221 ? -11.688 -20.859 -8.922 1 95.12 221 TYR B O 1
ATOM 5652 N N . GLY B 1 222 ? -12.234 -20.328 -6.797 1 91.12 222 GLY B N 1
ATOM 5653 C CA . GLY B 1 222 ? -13.625 -20.062 -7.117 1 91.12 222 GLY B CA 1
ATOM 5654 C C . GLY B 1 222 ? -14.477 -21.312 -7.172 1 91.12 222 GLY B C 1
ATOM 5655 O O . GLY B 1 222 ? -13.953 -22.422 -7.148 1 91.12 222 GLY B O 1
ATOM 5656 N N . ASP B 1 223 ? -15.742 -21.109 -7.211 1 89.69 223 ASP B N 1
ATOM 5657 C CA . ASP B 1 223 ? -16.688 -22.219 -7.301 1 89.69 223 ASP B CA 1
ATOM 5658 C C . ASP B 1 223 ? -17.188 -22.406 -8.734 1 89.69 223 ASP B C 1
ATOM 5660 O O . ASP B 1 223 ? -18.219 -23.047 -8.953 1 89.69 223 ASP B O 1
ATOM 5664 N N . TRP B 1 224 ? -16.375 -21.984 -9.594 1 91.12 224 TRP B N 1
ATOM 5665 C CA . TRP B 1 224 ? -16.859 -21.922 -10.977 1 91.12 224 TRP B CA 1
ATOM 5666 C C . TRP B 1 224 ? -16.047 -22.844 -11.875 1 91.12 224 TRP B C 1
ATOM 5668 O O . TRP B 1 224 ? -16.266 -22.891 -13.086 1 91.12 224 TRP B O 1
ATOM 5678 N N . VAL B 1 225 ? -15.047 -23.578 -11.367 1 93.56 225 VAL B N 1
ATOM 5679 C CA . VAL B 1 225 ? -14.188 -24.406 -12.195 1 93.56 225 VAL B CA 1
ATOM 5680 C C . VAL B 1 225 ? -15.008 -25.531 -12.828 1 93.56 225 VAL B C 1
ATOM 5682 O O . VAL B 1 225 ? -15.734 -26.25 -12.125 1 93.56 225 VAL B O 1
ATOM 5685 N N . ASN B 1 226 ? -14.953 -25.688 -14.133 1 93.94 226 ASN B N 1
ATOM 5686 C CA . ASN B 1 226 ? -15.68 -26.703 -14.898 1 93.94 226 ASN B CA 1
ATOM 5687 C C . ASN B 1 226 ? -14.961 -28.047 -14.883 1 93.94 226 ASN B C 1
ATOM 5689 O O . ASN B 1 226 ? -13.898 -28.188 -15.5 1 93.94 226 ASN B O 1
ATOM 5693 N N . PRO B 1 227 ? -15.562 -29.062 -14.211 1 94.75 227 PRO B N 1
ATOM 5694 C CA . PRO B 1 227 ? -14.859 -30.344 -14.109 1 94.75 227 PRO B CA 1
ATOM 5695 C C . PRO B 1 227 ? -14.672 -31.016 -15.461 1 94.75 227 PRO B C 1
ATOM 5697 O O . PRO B 1 227 ? -13.688 -31.734 -15.664 1 94.75 227 PRO B O 1
ATOM 5700 N N . ARG B 1 228 ? -15.547 -30.812 -16.406 1 93.38 228 ARG B N 1
ATOM 5701 C CA . ARG B 1 228 ? -15.422 -31.422 -17.719 1 93.38 228 ARG B CA 1
ATOM 5702 C C . ARG B 1 228 ? -14.195 -30.891 -18.453 1 93.38 228 ARG B C 1
ATOM 5704 O O . ARG B 1 228 ? -13.5 -31.641 -19.141 1 93.38 228 ARG B O 1
ATOM 5711 N N . ARG B 1 229 ? -14.039 -29.594 -18.328 1 95.12 229 ARG B N 1
ATOM 5712 C CA . ARG B 1 229 ? -12.867 -28.984 -18.953 1 95.12 229 ARG B CA 1
ATOM 5713 C C . ARG B 1 229 ? -11.578 -29.484 -18.312 1 95.12 229 ARG B C 1
ATOM 5715 O O . ARG B 1 229 ? -10.594 -29.75 -19.016 1 95.12 229 ARG B O 1
ATOM 5722 N N . VAL B 1 230 ? -11.633 -29.625 -17 1 96.44 230 VAL B N 1
ATOM 5723 C CA . VAL B 1 230 ? -10.461 -30.125 -16.297 1 96.44 230 VAL B CA 1
ATOM 5724 C C . VAL B 1 230 ? -10.148 -31.547 -16.734 1 96.44 230 VAL B C 1
ATOM 5726 O O . VAL B 1 230 ? -8.992 -31.891 -16.984 1 96.44 230 VAL B O 1
ATOM 5729 N N . ARG B 1 231 ? -11.141 -32.375 -16.875 1 96 231 ARG B N 1
ATOM 5730 C CA . ARG B 1 231 ? -10.977 -33.75 -17.312 1 96 231 ARG B CA 1
ATOM 5731 C C . ARG B 1 231 ? -10.312 -33.812 -18.672 1 96 231 ARG B C 1
ATOM 5733 O O . ARG B 1 231 ? -9.297 -34.5 -18.844 1 96 231 ARG B O 1
ATOM 5740 N N . GLU B 1 232 ? -10.922 -33.094 -19.578 1 95.94 232 GLU B N 1
ATOM 5741 C CA . GLU B 1 232 ? -10.406 -33.094 -20.953 1 95.94 232 GLU B CA 1
ATOM 5742 C C . GLU B 1 232 ? -8.969 -32.594 -21 1 95.94 232 GLU B C 1
ATOM 5744 O O . GLU B 1 232 ? -8.133 -33.156 -21.688 1 95.94 232 GLU B O 1
ATOM 5749 N N . TRP B 1 233 ? -8.711 -31.531 -20.344 1 97.88 233 TRP B N 1
ATOM 5750 C CA . TRP B 1 233 ? -7.398 -30.906 -20.312 1 97.88 233 TRP B CA 1
ATOM 5751 C C . TRP B 1 233 ? -6.348 -31.875 -19.766 1 97.88 233 TRP B C 1
ATOM 5753 O O . TRP B 1 233 ? -5.27 -32.031 -20.359 1 97.88 233 TRP B O 1
ATOM 5763 N N . LEU B 1 234 ? -6.641 -32.531 -18.672 1 98 234 LEU B N 1
ATOM 5764 C CA . LEU B 1 234 ? -5.695 -33.406 -18.016 1 98 234 LEU B CA 1
ATOM 5765 C C . LEU B 1 234 ? -5.406 -34.625 -18.875 1 98 234 LEU B C 1
ATOM 5767 O O . LEU B 1 234 ? -4.246 -35 -19.062 1 98 234 LEU B O 1
ATOM 5771 N N . ALA B 1 235 ? -6.438 -35.219 -19.422 1 98.25 235 ALA B N 1
ATOM 5772 C CA . ALA B 1 235 ? -6.242 -36.375 -20.297 1 98.25 235 ALA B CA 1
ATOM 5773 C C . ALA B 1 235 ? -5.363 -36.031 -21.484 1 98.25 235 ALA B C 1
ATOM 5775 O O . ALA B 1 235 ? -4.445 -36.781 -21.844 1 98.25 235 ALA B O 1
ATOM 5776 N N . TYR B 1 236 ? -5.68 -34.938 -22.078 1 98.38 236 TYR B N 1
ATOM 5777 C CA . TYR B 1 236 ? -4.906 -34.469 -23.234 1 98.38 236 TYR B CA 1
ATOM 5778 C C . TYR B 1 236 ? -3.434 -34.312 -22.875 1 98.38 236 TYR B C 1
ATOM 5780 O O . TYR B 1 236 ? -2.559 -34.844 -23.578 1 98.38 236 TYR B O 1
ATOM 5788 N N . HIS B 1 237 ? -3.174 -33.688 -21.797 1 98.69 237 HIS B N 1
ATOM 5789 C CA . HIS B 1 237 ? -1.797 -33.312 -21.5 1 98.69 237 HIS B CA 1
ATOM 5790 C C . HIS B 1 237 ? -1.021 -34.469 -20.891 1 98.69 237 HIS B C 1
ATOM 5792 O O . HIS B 1 237 ? 0.19 -34.594 -21.078 1 98.69 237 HIS B O 1
ATOM 5798 N N . VAL B 1 238 ? -1.666 -35.312 -20.094 1 98.44 238 VAL B N 1
ATOM 5799 C CA . VAL B 1 238 ? -0.974 -36.5 -19.625 1 98.44 238 VAL B CA 1
ATOM 5800 C C . VAL B 1 238 ? -0.505 -37.344 -20.828 1 98.44 238 VAL B C 1
ATOM 5802 O O . VAL B 1 238 ? 0.616 -37.844 -20.844 1 98.44 238 VAL B O 1
ATOM 5805 N N . ARG B 1 239 ? -1.357 -37.406 -21.781 1 97.81 239 ARG B N 1
ATOM 5806 C CA . ARG B 1 239 ? -0.972 -38.094 -23.016 1 97.81 239 ARG B CA 1
ATOM 5807 C C . ARG B 1 239 ? 0.149 -37.344 -23.734 1 97.81 239 ARG B C 1
ATOM 5809 O O . ARG B 1 239 ? 1.136 -37.938 -24.156 1 97.81 239 ARG B O 1
ATOM 5816 N N . TYR B 1 240 ? -0.007 -36.094 -23.875 1 97.94 240 TYR B N 1
ATOM 5817 C CA . TYR B 1 240 ? 0.915 -35.25 -24.609 1 97.94 240 TYR B CA 1
ATOM 5818 C C . TYR B 1 240 ? 2.326 -35.344 -24.047 1 97.94 240 TYR B C 1
ATOM 5820 O O . TYR B 1 240 ? 3.291 -35.5 -24.797 1 97.94 240 TYR B O 1
ATOM 5828 N N . PHE B 1 241 ? 2.477 -35.375 -22.734 1 98.38 241 PHE B N 1
ATOM 5829 C CA . PHE B 1 241 ? 3.785 -35.281 -22.094 1 98.38 241 PHE B CA 1
ATOM 5830 C C . PHE B 1 241 ? 4.383 -36.688 -21.922 1 98.38 241 PHE B C 1
ATOM 5832 O O . PHE B 1 241 ? 5.594 -36.812 -21.734 1 98.38 241 PHE B O 1
ATOM 5839 N N . GLY B 1 242 ? 3.549 -37.656 -21.906 1 97.12 242 GLY B N 1
ATOM 5840 C CA . GLY B 1 242 ? 4.055 -39.031 -21.828 1 97.12 242 GLY B CA 1
ATOM 5841 C C . GLY B 1 242 ? 4.258 -39.531 -20.406 1 97.12 242 GLY B C 1
ATOM 5842 O O . GLY B 1 242 ? 3.91 -38.812 -19.453 1 97.12 242 GLY B O 1
ATOM 5843 N N . PRO B 1 243 ? 4.812 -40.688 -20.25 1 96.56 243 PRO B N 1
ATOM 5844 C CA . PRO B 1 243 ? 4.84 -41.375 -18.953 1 96.56 243 PRO B CA 1
ATOM 5845 C C . PRO B 1 243 ? 5.852 -40.75 -17.984 1 96.56 243 PRO B C 1
ATOM 5847 O O . PRO B 1 243 ? 5.723 -40.906 -16.766 1 96.56 243 PRO B O 1
ATOM 5850 N N . ARG B 1 244 ? 6.879 -40.094 -18.469 1 97.81 244 ARG B N 1
ATOM 5851 C CA . ARG B 1 244 ? 7.871 -39.469 -17.594 1 97.81 244 ARG B CA 1
ATOM 5852 C C . ARG B 1 244 ? 7.523 -38 -17.328 1 97.81 244 ARG B C 1
ATOM 5854 O O . ARG B 1 244 ? 8.367 -37.125 -17.484 1 97.81 244 ARG B O 1
ATOM 5861 N N . SER B 1 245 ? 6.324 -37.812 -16.984 1 98.44 245 SER B N 1
ATOM 5862 C CA . SER B 1 245 ? 5.812 -36.5 -16.656 1 98.44 245 SER B CA 1
ATOM 5863 C C . SER B 1 245 ? 4.977 -36.531 -15.375 1 98.44 245 SER B C 1
ATOM 5865 O O . SER B 1 245 ? 4.574 -37.594 -14.914 1 98.44 245 SER B O 1
ATOM 5867 N N . HIS B 1 246 ? 4.84 -35.375 -14.742 1 98.69 246 HIS B N 1
ATOM 5868 C CA . HIS B 1 246 ? 4.039 -35.25 -13.531 1 98.69 246 HIS B CA 1
ATOM 5869 C C . HIS B 1 246 ? 3.348 -33.875 -13.492 1 98.69 246 HIS B C 1
ATOM 5871 O O . HIS B 1 246 ? 3.859 -32.906 -14.039 1 98.69 246 HIS B O 1
ATOM 5877 N N . PHE B 1 247 ? 2.178 -33.844 -12.898 1 98.69 247 PHE B N 1
ATOM 5878 C CA . PHE B 1 247 ? 1.37 -32.656 -12.844 1 98.69 247 PHE B CA 1
ATOM 5879 C C . PHE B 1 247 ? 1.169 -32.188 -11.398 1 98.69 247 PHE B C 1
ATOM 5881 O O . PHE B 1 247 ? 0.575 -32.906 -10.594 1 98.69 247 PHE B O 1
ATOM 5888 N N . PHE B 1 248 ? 1.691 -31.016 -11.078 1 98.06 248 PHE B N 1
ATOM 5889 C CA . PHE B 1 248 ? 1.389 -30.391 -9.797 1 98.06 248 PHE B CA 1
ATOM 5890 C C . PHE B 1 248 ? 0.251 -29.391 -9.938 1 98.06 248 PHE B C 1
ATOM 5892 O O . PHE B 1 248 ? 0.37 -28.406 -10.68 1 98.06 248 PHE B O 1
ATOM 5899 N N . LEU B 1 249 ? -0.811 -29.641 -9.25 1 97.69 249 LEU B N 1
ATOM 5900 C CA . LEU B 1 249 ? -1.952 -28.734 -9.188 1 97.69 249 LEU B CA 1
ATOM 5901 C C . LEU B 1 249 ? -2.094 -28.125 -7.793 1 97.69 249 LEU B C 1
ATOM 5903 O O . LEU B 1 249 ? -1.64 -28.719 -6.809 1 97.69 249 LEU B O 1
ATOM 5907 N N . TYR B 1 250 ? -2.654 -26.984 -7.734 1 97.44 250 TYR B N 1
ATOM 5908 C CA . TYR B 1 250 ? -2.842 -26.266 -6.477 1 97.44 250 TYR B CA 1
ATOM 5909 C C . TYR B 1 250 ? -4.309 -25.906 -6.266 1 97.44 250 TYR B C 1
ATOM 5911 O O . TYR B 1 250 ? -4.965 -25.391 -7.172 1 97.44 250 TYR B O 1
ATOM 5919 N N . ASP B 1 251 ? -4.812 -26.203 -5.074 1 97.5 251 ASP B N 1
ATOM 5920 C CA . ASP B 1 251 ? -6.184 -25.859 -4.715 1 97.5 251 ASP B CA 1
ATOM 5921 C C . ASP B 1 251 ? -6.234 -24.578 -3.885 1 97.5 251 ASP B C 1
ATOM 5923 O O . ASP B 1 251 ? -5.898 -24.594 -2.699 1 97.5 251 ASP B O 1
ATOM 5927 N N . ALA B 1 252 ? -6.711 -23.625 -4.477 1 96.88 252 ALA B N 1
ATOM 5928 C CA . ALA B 1 252 ? -6.926 -22.344 -3.785 1 96.88 252 ALA B CA 1
ATOM 5929 C C . ALA B 1 252 ? -8.406 -22.125 -3.506 1 96.88 252 ALA B C 1
ATOM 5931 O O . ALA B 1 252 ? -8.875 -20.984 -3.508 1 96.88 252 ALA B O 1
ATOM 5932 N N . GLY B 1 253 ? -9.164 -23.219 -3.439 1 95.19 253 GLY B N 1
ATOM 5933 C CA . GLY B 1 253 ? -10.555 -23.094 -3.043 1 95.19 253 GLY B CA 1
ATOM 5934 C C . GLY B 1 253 ? -11.523 -23.594 -4.102 1 95.19 253 GLY B C 1
ATOM 5935 O O . GLY B 1 253 ? -12.734 -23.484 -3.943 1 95.19 253 GLY B O 1
ATOM 5936 N N . ALA B 1 254 ? -11 -24.141 -5.137 1 94.25 254 ALA B N 1
ATOM 5937 C CA . ALA B 1 254 ? -11.859 -24.547 -6.242 1 94.25 254 ALA B CA 1
ATOM 5938 C C . ALA B 1 254 ? -12.211 -26.031 -6.145 1 94.25 254 ALA B C 1
ATOM 5940 O O . ALA B 1 254 ? -13.18 -26.5 -6.758 1 94.25 254 ALA B O 1
ATOM 5941 N N . LEU B 1 255 ? -11.406 -26.844 -5.523 1 95.19 255 LEU B N 1
ATOM 5942 C CA . LEU B 1 255 ? -11.609 -28.281 -5.504 1 95.19 255 LEU B CA 1
ATOM 5943 C C . LEU B 1 255 ? -12.844 -28.656 -4.691 1 95.19 255 LEU B C 1
ATOM 5945 O O . LEU B 1 255 ? -12.805 -28.641 -3.459 1 95.19 255 LEU B O 1
ATOM 5949 N N . ASP B 1 256 ? -13.922 -28.875 -5.32 1 93.19 256 ASP B N 1
ATOM 5950 C CA . ASP B 1 256 ? -15.109 -29.484 -4.738 1 93.19 256 ASP B CA 1
ATOM 5951 C C . ASP B 1 256 ? -15.258 -30.938 -5.199 1 93.19 256 ASP B C 1
ATOM 5953 O O . ASP B 1 256 ? -14.328 -31.5 -5.785 1 93.19 256 ASP B O 1
ATOM 5957 N N . ASP B 1 257 ? -16.391 -31.578 -4.922 1 93.69 257 ASP B N 1
ATOM 5958 C CA . ASP B 1 257 ? -16.562 -33 -5.188 1 93.69 257 ASP B CA 1
ATOM 5959 C C . ASP B 1 257 ? -16.469 -33.281 -6.684 1 93.69 257 ASP B C 1
ATOM 5961 O O . ASP B 1 257 ? -15.883 -34.312 -7.086 1 93.69 257 ASP B O 1
ATOM 5965 N N . ASP B 1 258 ? -16.969 -32.438 -7.48 1 94 258 ASP B N 1
ATOM 5966 C CA . ASP B 1 258 ? -17.016 -32.656 -8.922 1 94 258 ASP B CA 1
ATOM 5967 C C . ASP B 1 258 ? -15.625 -32.562 -9.531 1 94 258 ASP B C 1
ATOM 5969 O O . ASP B 1 258 ? -15.242 -33.406 -10.352 1 94 258 ASP B O 1
ATOM 5973 N N . VAL B 1 259 ? -14.945 -31.531 -9.18 1 95.69 259 VAL B N 1
ATOM 5974 C CA . VAL B 1 259 ? -13.594 -31.375 -9.703 1 95.69 259 VAL B CA 1
ATOM 5975 C C . VAL B 1 259 ? -12.695 -32.5 -9.164 1 95.69 259 VAL B C 1
ATOM 5977 O O . VAL B 1 259 ? -11.883 -33.062 -9.898 1 95.69 259 VAL B O 1
ATOM 5980 N N . ARG B 1 260 ? -12.867 -32.844 -7.945 1 94.94 260 ARG B N 1
ATOM 5981 C CA . ARG B 1 260 ? -12.086 -33.906 -7.348 1 94.94 260 ARG B CA 1
ATOM 5982 C C . ARG B 1 260 ? -12.32 -35.25 -8.07 1 94.94 260 ARG B C 1
ATOM 5984 O O . ARG B 1 260 ? -11.391 -36.031 -8.266 1 94.94 260 ARG B O 1
ATOM 5991 N N . LYS B 1 261 ? -13.516 -35.469 -8.391 1 95.19 261 LYS B N 1
ATOM 5992 C CA . LYS B 1 261 ? -13.883 -36.719 -9.055 1 95.19 261 LYS B CA 1
ATOM 5993 C C . LYS B 1 261 ? -13.07 -36.906 -10.328 1 95.19 261 LYS B C 1
ATOM 5995 O O . LYS B 1 261 ? -12.695 -38.031 -10.664 1 95.19 261 LYS B O 1
ATOM 6000 N N . VAL B 1 262 ? -12.805 -35.875 -11.047 1 95.56 262 VAL B N 1
ATOM 6001 C CA . VAL B 1 262 ? -12.117 -36.031 -12.32 1 95.56 262 VAL B CA 1
ATOM 6002 C C . VAL B 1 262 ? -10.609 -36.094 -12.086 1 95.56 262 VAL B C 1
ATOM 6004 O O . VAL B 1 262 ? -9.867 -36.656 -12.898 1 95.56 262 VAL B O 1
ATOM 6007 N N . LEU B 1 263 ? -10.102 -35.562 -11 1 96.88 263 LEU B N 1
ATOM 6008 C CA . LEU B 1 263 ? -8.672 -35.531 -10.734 1 96.88 263 LEU B CA 1
ATOM 6009 C C . LEU B 1 263 ? -8.219 -36.781 -10.008 1 96.88 263 LEU B C 1
ATOM 6011 O O . LEU B 1 263 ? -7.086 -37.25 -10.195 1 96.88 263 LEU B O 1
ATOM 6015 N N . GLN B 1 264 ? -9.109 -37.406 -9.227 1 96.25 264 GLN B N 1
ATOM 6016 C CA . GLN B 1 264 ? -8.742 -38.438 -8.266 1 96.25 264 GLN B CA 1
ATOM 6017 C C . GLN B 1 264 ? -8.141 -39.656 -8.969 1 96.25 264 GLN B C 1
ATOM 6019 O O . GLN B 1 264 ? -7.145 -40.219 -8.5 1 96.25 264 GLN B O 1
ATOM 6024 N N . PRO B 1 265 ? -8.688 -40.094 -10.055 1 97.31 265 PRO B N 1
ATOM 6025 C CA . PRO B 1 265 ? -8.078 -41.281 -10.703 1 97.31 265 PRO B CA 1
ATOM 6026 C C . PRO B 1 265 ? -6.621 -41.031 -11.086 1 97.31 265 PRO B C 1
ATOM 6028 O O . PRO B 1 265 ? -5.809 -41.969 -11.031 1 97.31 265 PRO B O 1
ATOM 6031 N N . TRP B 1 266 ? -6.277 -39.875 -11.5 1 97.81 266 TRP B N 1
ATOM 6032 C CA . TRP B 1 266 ? -4.91 -39.562 -11.891 1 97.81 266 TRP B CA 1
ATOM 6033 C C . TRP B 1 266 ? -4.016 -39.406 -10.664 1 97.81 266 TRP B C 1
ATOM 6035 O O . TRP B 1 266 ? -2.82 -39.719 -10.719 1 97.81 266 TRP B O 1
ATOM 6045 N N . VAL B 1 267 ? -4.586 -38.844 -9.57 1 96.75 267 VAL B N 1
ATOM 6046 C CA . VAL B 1 267 ? -3.869 -38.812 -8.297 1 96.75 267 VAL B CA 1
ATOM 6047 C C . VAL B 1 267 ? -3.531 -40.25 -7.852 1 96.75 267 VAL B C 1
ATOM 6049 O O . VAL B 1 267 ? -2.395 -40.531 -7.469 1 96.75 267 VAL B O 1
ATOM 6052 N N . ASP B 1 268 ? -4.5 -41.125 -7.996 1 96.19 268 ASP B N 1
ATOM 6053 C CA . ASP B 1 268 ? -4.32 -42.531 -7.59 1 96.19 268 ASP B CA 1
ATOM 6054 C C . ASP B 1 268 ? -3.248 -43.219 -8.438 1 96.19 268 ASP B C 1
ATOM 6056 O O . ASP B 1 268 ? -2.52 -44.062 -7.945 1 96.19 268 ASP B O 1
ATOM 6060 N N . LEU B 1 269 ? -3.139 -42.781 -9.664 1 96.69 269 LEU B N 1
ATOM 6061 C CA . LEU B 1 269 ? -2.156 -43.344 -10.578 1 96.69 269 LEU B CA 1
ATOM 6062 C C . LEU B 1 269 ? -0.77 -42.781 -10.32 1 96.69 269 LEU B C 1
ATOM 6064 O O . LEU B 1 269 ? 0.221 -43.25 -10.883 1 96.69 269 LEU B O 1
ATOM 6068 N N . GLY B 1 270 ? -0.736 -41.688 -9.523 1 96.12 270 GLY B N 1
ATOM 6069 C CA . GLY B 1 270 ? 0.53 -41.031 -9.195 1 96.12 270 GLY B CA 1
ATOM 6070 C C . GLY B 1 270 ? 0.967 -40.031 -10.234 1 96.12 270 GLY B C 1
ATOM 6071 O O . GLY B 1 270 ? 2.119 -39.594 -10.227 1 96.12 270 GLY B O 1
ATOM 6072 N N . ARG B 1 271 ? 0.119 -39.594 -11.141 1 97.69 271 ARG B N 1
ATOM 6073 C CA . ARG B 1 271 ? 0.455 -38.656 -12.203 1 97.69 271 ARG B CA 1
ATOM 6074 C C . ARG B 1 271 ? 0.202 -37.219 -11.766 1 97.69 271 ARG B C 1
ATOM 6076 O O . ARG B 1 271 ? 0.751 -36.281 -12.352 1 97.69 271 ARG B O 1
ATOM 6083 N N . VAL B 1 272 ? -0.696 -37.062 -10.75 1 97.62 272 VAL B N 1
ATOM 6084 C CA . VAL B 1 272 ? -1.099 -35.75 -10.289 1 97.62 272 VAL B CA 1
ATOM 6085 C C . VAL B 1 272 ? -0.872 -35.625 -8.781 1 97.62 272 VAL B C 1
ATOM 6087 O O . VAL B 1 272 ? -1.17 -36.562 -8.031 1 97.62 272 VAL B O 1
ATOM 6090 N N . THR B 1 273 ? -0.284 -34.562 -8.328 1 97.38 273 THR B N 1
ATOM 6091 C CA . THR B 1 273 ? -0.248 -34.156 -6.926 1 97.38 273 THR B CA 1
ATOM 6092 C C . THR B 1 273 ? -1.004 -32.844 -6.727 1 97.38 273 THR B C 1
ATOM 6094 O O . THR B 1 273 ? -0.824 -31.906 -7.492 1 97.38 273 THR B O 1
ATOM 6097 N N . ILE B 1 274 ? -1.884 -32.875 -5.773 1 97.25 274 ILE B N 1
ATOM 6098 C CA . ILE B 1 274 ? -2.635 -31.656 -5.453 1 97.25 274 ILE B CA 1
ATOM 6099 C C . ILE B 1 274 ? -2.111 -31.062 -4.152 1 97.25 274 ILE B C 1
ATOM 6101 O O . ILE B 1 274 ? -1.993 -31.75 -3.139 1 97.25 274 ILE B O 1
ATOM 6105 N N . THR B 1 275 ? -1.716 -29.828 -4.172 1 97 275 THR B N 1
ATOM 6106 C CA . THR B 1 275 ? -1.321 -29.078 -2.988 1 97 275 THR B CA 1
ATOM 6107 C C . THR B 1 275 ? -2.428 -28.109 -2.564 1 97 275 THR B C 1
ATOM 6109 O O . THR B 1 275 ? -2.941 -27.344 -3.385 1 97 275 THR B O 1
ATOM 6112 N N . ASN B 1 276 ? -2.812 -28.203 -1.281 1 97.06 276 ASN B N 1
ATOM 6113 C CA . ASN B 1 276 ? -3.83 -27.312 -0.711 1 97.06 276 ASN B CA 1
ATOM 6114 C C . ASN B 1 276 ? -3.238 -25.984 -0.281 1 97.06 276 ASN B C 1
ATOM 6116 O O . ASN B 1 276 ? -2.502 -25.906 0.705 1 97.06 276 ASN B O 1
ATOM 6120 N N . VAL B 1 277 ? -3.613 -24.938 -1.014 1 97.31 277 VAL B N 1
ATOM 6121 C CA . VAL B 1 277 ? -3.096 -23.609 -0.705 1 97.31 277 VAL B CA 1
ATOM 6122 C C . VAL B 1 277 ? -4.25 -22.656 -0.383 1 97.31 277 VAL B C 1
ATOM 6124 O O . VAL B 1 277 ? -4.195 -21.469 -0.694 1 97.31 277 VAL B O 1
ATOM 6127 N N . ARG B 1 278 ? -5.312 -23.141 0.218 1 96 278 ARG B N 1
ATOM 6128 C CA . ARG B 1 278 ? -6.52 -22.359 0.505 1 96 278 ARG B CA 1
ATOM 6129 C C . ARG B 1 278 ? -6.223 -21.234 1.48 1 96 278 ARG B C 1
ATOM 6131 O O . ARG B 1 278 ? -6.93 -20.219 1.503 1 96 278 ARG B O 1
ATOM 6138 N N . GLN B 1 279 ? -5.145 -21.328 2.195 1 94.81 279 GLN B N 1
ATOM 6139 C CA . GLN B 1 279 ? -4.801 -20.297 3.164 1 94.81 279 GLN B CA 1
ATOM 6140 C C . GLN B 1 279 ? -4.402 -19 2.465 1 94.81 279 GLN B C 1
ATOM 6142 O O . GLN B 1 279 ? -4.32 -17.938 3.1 1 94.81 279 GLN B O 1
ATOM 6147 N N . GLU B 1 280 ? -4.113 -19.125 1.187 1 95.62 280 GLU B N 1
ATOM 6148 C CA . GLU B 1 280 ? -3.727 -17.922 0.463 1 95.62 280 GLU B CA 1
ATOM 6149 C C . GLU B 1 280 ? -4.809 -16.844 0.557 1 95.62 280 GLU B C 1
ATOM 6151 O O . GLU B 1 280 ? -4.516 -15.656 0.485 1 95.62 280 GLU B O 1
ATOM 6156 N N . SER B 1 281 ? -6.07 -17.156 0.806 1 93.94 281 SER B N 1
ATOM 6157 C CA . SER B 1 281 ? -7.199 -16.234 0.831 1 93.94 281 SER B CA 1
ATOM 6158 C C . SER B 1 281 ? -7.09 -15.266 2.002 1 93.94 281 SER B C 1
ATOM 6160 O O . SER B 1 281 ? -7.754 -14.227 2.014 1 93.94 281 SER B O 1
ATOM 6162 N N . ARG B 1 282 ? -6.277 -15.594 2.945 1 93.31 282 ARG B N 1
ATOM 6163 C CA . ARG B 1 282 ? -6.105 -14.742 4.117 1 93.31 282 ARG B CA 1
ATOM 6164 C C . ARG B 1 282 ? -5.324 -13.484 3.77 1 93.31 282 ARG B C 1
ATOM 6166 O O . ARG B 1 282 ? -5.332 -12.508 4.527 1 93.31 282 ARG B O 1
ATOM 6173 N N . PHE B 1 283 ? -4.656 -13.57 2.691 1 95.06 283 PHE B N 1
ATOM 6174 C CA . PHE B 1 283 ? -3.717 -12.508 2.354 1 95.06 283 PHE B CA 1
ATOM 6175 C C . PHE B 1 283 ? -4.098 -11.852 1.033 1 95.06 283 PHE B C 1
ATOM 6177 O O . PHE B 1 283 ? -4.281 -12.531 0.023 1 95.06 283 PHE B O 1
ATOM 6184 N N . SER B 1 284 ? -4.27 -10.539 1.064 1 95.81 284 SER B N 1
ATOM 6185 C CA . SER B 1 284 ? -4.637 -9.797 -0.137 1 95.81 284 SER B CA 1
ATOM 6186 C C . SER B 1 284 ? -3.467 -9.703 -1.111 1 95.81 284 SER B C 1
ATOM 6188 O O . SER B 1 284 ? -2.586 -8.859 -0.953 1 95.81 284 SER B O 1
ATOM 6190 N N . THR B 1 285 ? -3.432 -10.578 -2.086 1 96.38 285 THR B N 1
ATOM 6191 C CA . THR B 1 285 ? -2.41 -10.641 -3.125 1 96.38 285 THR B CA 1
ATOM 6192 C C . THR B 1 285 ? -3.041 -10.57 -4.512 1 96.38 285 THR B C 1
ATOM 6194 O O . THR B 1 285 ? -4.258 -10.414 -4.637 1 96.38 285 THR B O 1
ATOM 6197 N N . HIS B 1 286 ? -2.146 -10.523 -5.504 1 94.06 286 HIS B N 1
ATOM 6198 C CA . HIS B 1 286 ? -2.617 -10.57 -6.883 1 94.06 286 HIS B CA 1
ATOM 6199 C C . HIS B 1 286 ? -2.994 -11.992 -7.285 1 94.06 286 HIS B C 1
ATOM 6201 O O . HIS B 1 286 ? -2.18 -12.914 -7.168 1 94.06 286 HIS B O 1
ATOM 6207 N N . ILE B 1 287 ? -4.234 -12.258 -7.766 1 92.75 287 ILE B N 1
ATOM 6208 C CA . ILE B 1 287 ? -4.785 -13.492 -8.32 1 92.75 287 ILE B CA 1
ATOM 6209 C C . ILE B 1 287 ? -4.406 -14.672 -7.438 1 92.75 287 ILE B C 1
ATOM 6211 O O . ILE B 1 287 ? -3.764 -15.617 -7.898 1 92.75 287 ILE B O 1
ATOM 6215 N N . HIS B 1 288 ? -4.824 -14.625 -6.211 1 94.25 288 HIS B N 1
ATOM 6216 C CA . HIS B 1 288 ? -4.715 -15.719 -5.254 1 94.25 288 HIS B CA 1
ATOM 6217 C C . HIS B 1 288 ? -3.268 -16.188 -5.125 1 94.25 288 HIS B C 1
ATOM 6219 O O . HIS B 1 288 ? -2.988 -17.391 -5.238 1 94.25 288 HIS B O 1
ATOM 6225 N N . SER B 1 289 ? -2.309 -15.281 -4.988 1 96.88 289 SER B N 1
ATOM 6226 C CA . SER B 1 289 ? -0.893 -15.531 -4.73 1 96.88 289 SER B CA 1
ATOM 6227 C C . SER B 1 289 ? -0.248 -16.297 -5.883 1 96.88 289 SER B C 1
ATOM 6229 O O . SER B 1 289 ? 0.605 -17.156 -5.664 1 96.88 289 SER B O 1
ATOM 6231 N N . GLN B 1 290 ? -0.6 -15.977 -7.062 1 97 290 GLN B N 1
ATOM 6232 C CA . GLN B 1 290 ? -0.169 -16.688 -8.258 1 97 290 GLN B CA 1
ATOM 6233 C C . GLN B 1 290 ? 1.354 -16.781 -8.336 1 97 290 GLN B C 1
ATOM 6235 O O . GLN B 1 290 ? 1.913 -17.844 -8.578 1 97 290 GLN B O 1
ATOM 6240 N N . PHE B 1 291 ? 2.039 -15.672 -8.109 1 97.81 291 PHE B N 1
ATOM 6241 C CA . PHE B 1 291 ? 3.492 -15.648 -8.219 1 97.81 291 PHE B CA 1
ATOM 6242 C C . PHE B 1 291 ? 4.121 -16.609 -7.223 1 97.81 291 PHE B C 1
ATOM 6244 O O . PHE B 1 291 ? 5.031 -17.375 -7.574 1 97.81 291 PHE B O 1
ATOM 6251 N N . ALA B 1 292 ? 3.654 -16.578 -5.984 1 98.19 292 ALA B N 1
ATOM 6252 C CA . ALA B 1 292 ? 4.203 -17.453 -4.953 1 98.19 292 ALA B CA 1
ATOM 6253 C C . ALA B 1 292 ? 3.928 -18.922 -5.277 1 98.19 292 ALA B C 1
ATOM 6255 O O . ALA B 1 292 ? 4.801 -19.766 -5.105 1 98.19 292 ALA B O 1
ATOM 6256 N N . ILE B 1 293 ? 2.795 -19.188 -5.742 1 98.12 293 ILE B N 1
ATOM 6257 C CA . ILE B 1 293 ? 2.383 -20.547 -6.023 1 98.12 293 ILE B CA 1
ATOM 6258 C C . ILE B 1 293 ? 3.18 -21.094 -7.207 1 98.12 293 ILE B C 1
ATOM 6260 O O . ILE B 1 293 ? 3.715 -22.203 -7.145 1 98.12 293 ILE B O 1
ATOM 6264 N N . LEU B 1 294 ? 3.293 -20.312 -8.281 1 98.06 294 LEU B N 1
ATOM 6265 C CA . LEU B 1 294 ? 4.07 -20.75 -9.438 1 98.06 294 LEU B CA 1
ATOM 6266 C C . LEU B 1 294 ? 5.539 -20.938 -9.062 1 98.06 294 LEU B C 1
ATOM 6268 O O . LEU B 1 294 ? 6.188 -21.875 -9.523 1 98.06 294 LEU B O 1
ATOM 6272 N N . SER B 1 295 ? 6.02 -20.078 -8.227 1 98.5 295 SER B N 1
ATOM 6273 C CA . SER B 1 295 ? 7.41 -20.203 -7.797 1 98.5 295 SER B CA 1
ATOM 6274 C C . SER B 1 295 ? 7.613 -21.406 -6.891 1 98.5 295 SER B C 1
ATOM 6276 O O . SER B 1 295 ? 8.656 -22.062 -6.949 1 98.5 295 SER B O 1
ATOM 6278 N N . ASP B 1 296 ? 6.664 -21.672 -6.012 1 98.06 296 ASP B N 1
ATOM 6279 C CA . ASP B 1 296 ? 6.707 -22.891 -5.215 1 98.06 296 ASP B CA 1
ATOM 6280 C C . ASP B 1 296 ? 6.844 -24.125 -6.105 1 98.06 296 ASP B C 1
ATOM 6282 O O . ASP B 1 296 ? 7.699 -24.984 -5.863 1 98.06 296 ASP B O 1
ATOM 6286 N N . CYS B 1 297 ? 6.023 -24.188 -7.105 1 98.06 297 CYS B N 1
ATOM 6287 C CA . CYS B 1 297 ? 6.031 -25.312 -8.031 1 98.06 297 CYS B CA 1
ATOM 6288 C C . CYS B 1 297 ? 7.355 -25.391 -8.781 1 98.06 297 CYS B C 1
ATOM 6290 O O . CYS B 1 297 ? 7.926 -26.469 -8.938 1 98.06 297 CYS B O 1
ATOM 6292 N N . LEU B 1 298 ? 7.824 -24.266 -9.25 1 98.31 298 LEU B N 1
ATOM 6293 C CA . LEU B 1 298 ? 9.094 -24.203 -9.969 1 98.31 298 LEU B CA 1
ATOM 6294 C C . LEU B 1 298 ? 10.227 -24.781 -9.117 1 98.31 298 LEU B C 1
ATOM 6296 O O . LEU B 1 298 ? 10.977 -25.641 -9.57 1 98.31 298 LEU B O 1
ATOM 6300 N N . LEU B 1 299 ? 10.305 -24.297 -7.914 1 98 299 LEU B N 1
ATOM 6301 C CA . LEU B 1 299 ? 11.422 -24.688 -7.062 1 98 299 LEU B CA 1
ATOM 6302 C C . LEU B 1 299 ? 11.305 -26.156 -6.672 1 98 299 LEU B C 1
ATOM 6304 O O . LEU B 1 299 ? 12.32 -26.844 -6.547 1 98 299 LEU B O 1
ATOM 6308 N N . ARG B 1 300 ? 10.117 -26.609 -6.52 1 95.75 300 ARG B N 1
ATOM 6309 C CA . ARG B 1 300 ? 9.898 -28.031 -6.281 1 95.75 300 ARG B CA 1
ATOM 6310 C C . ARG B 1 300 ? 10.359 -28.859 -7.473 1 95.75 300 ARG B C 1
ATOM 6312 O O . ARG B 1 300 ? 10.93 -29.938 -7.301 1 95.75 300 ARG B O 1
ATOM 6319 N N . SER B 1 301 ? 10.141 -28.422 -8.648 1 96.62 301 SER B N 1
ATOM 6320 C CA . SER B 1 301 ? 10.414 -29.141 -9.883 1 96.62 301 SER B CA 1
ATOM 6321 C C . SER B 1 301 ? 11.906 -29.203 -10.172 1 96.62 301 SER B C 1
ATOM 6323 O O . SER B 1 301 ? 12.352 -30.016 -10.992 1 96.62 301 SER B O 1
ATOM 6325 N N . ARG B 1 302 ? 12.664 -28.422 -9.578 1 94.5 302 ARG B N 1
ATOM 6326 C CA . ARG B 1 302 ? 14.094 -28.281 -9.836 1 94.5 302 ARG B CA 1
ATOM 6327 C C . ARG B 1 302 ? 14.805 -29.625 -9.742 1 94.5 302 ARG B C 1
ATOM 6329 O O . ARG B 1 302 ? 15.695 -29.922 -10.539 1 94.5 302 ARG B O 1
ATOM 6336 N N . THR B 1 303 ? 14.422 -30.422 -8.781 1 93.38 303 THR B N 1
ATOM 6337 C CA . THR B 1 303 ? 15.094 -31.703 -8.57 1 93.38 303 THR B CA 1
ATOM 6338 C C . THR B 1 303 ? 14.281 -32.844 -9.164 1 93.38 303 THR B C 1
ATOM 6340 O O . THR B 1 303 ? 14.609 -34.031 -8.969 1 93.38 303 THR B O 1
ATOM 6343 N N . LEU B 1 304 ? 13.25 -32.531 -9.883 1 96.69 304 LEU B N 1
ATOM 6344 C CA . LEU B 1 304 ? 12.336 -33.594 -10.297 1 96.69 304 LEU B CA 1
ATOM 6345 C C . LEU B 1 304 ? 12.336 -33.75 -11.812 1 96.69 304 LEU B C 1
ATOM 6347 O O . LEU B 1 304 ? 12.031 -34.812 -12.336 1 96.69 304 LEU B O 1
ATOM 6351 N N . SER B 1 305 ? 12.688 -32.656 -12.562 1 98.06 305 SER B N 1
ATOM 6352 C CA . SER B 1 305 ? 12.445 -32.75 -14 1 98.06 305 SER B CA 1
ATOM 6353 C C . SER B 1 305 ? 13.5 -31.953 -14.773 1 98.06 305 SER B C 1
ATOM 6355 O O . SER B 1 305 ? 14.18 -31.094 -14.219 1 98.06 305 SER B O 1
ATOM 6357 N N . THR B 1 306 ? 13.578 -32.25 -16.031 1 97.25 306 THR B N 1
ATOM 6358 C CA . THR B 1 306 ? 14.414 -31.484 -16.922 1 97.25 306 THR B CA 1
ATOM 6359 C C . THR B 1 306 ? 13.742 -30.156 -17.281 1 97.25 306 THR B C 1
ATOM 6361 O O . THR B 1 306 ? 14.367 -29.094 -17.219 1 97.25 306 THR B O 1
ATOM 6364 N N . TRP B 1 307 ? 12.461 -30.234 -17.656 1 98.19 307 TRP B N 1
ATOM 6365 C CA . TRP B 1 307 ? 11.711 -29.047 -18.062 1 98.19 307 TRP B CA 1
ATOM 6366 C C . TRP B 1 307 ? 10.484 -28.859 -17.172 1 98.19 307 TRP B C 1
ATOM 6368 O O . TRP B 1 307 ? 9.828 -29.828 -16.781 1 98.19 307 TRP B O 1
ATOM 6378 N N . THR B 1 308 ? 10.195 -27.625 -16.844 1 98.56 308 THR B N 1
ATOM 6379 C CA . THR B 1 308 ? 8.969 -27.266 -16.141 1 98.56 308 THR B CA 1
ATOM 6380 C C . THR B 1 308 ? 8.102 -26.344 -16.984 1 98.56 308 THR B C 1
ATOM 6382 O O . THR B 1 308 ? 8.578 -25.344 -17.516 1 98.56 308 THR B O 1
ATOM 6385 N N . TRP B 1 309 ? 6.828 -26.703 -17.094 1 98.56 309 TRP B N 1
ATOM 6386 C CA . TRP B 1 309 ? 5.891 -26.016 -17.969 1 98.56 309 TRP B CA 1
ATOM 6387 C C . TRP B 1 309 ? 4.879 -25.203 -17.172 1 98.56 309 TRP B C 1
ATOM 6389 O O . TRP B 1 309 ? 4.328 -25.688 -16.188 1 98.56 309 TRP B O 1
ATOM 6399 N N . PHE B 1 310 ? 4.66 -23.969 -17.656 1 97.88 310 PHE B N 1
ATOM 6400 C CA . PHE B 1 310 ? 3.732 -23.062 -17 1 97.88 310 PHE B CA 1
ATOM 6401 C C . PHE B 1 310 ? 2.666 -22.562 -17.969 1 97.88 310 PHE B C 1
ATOM 6403 O O . PHE B 1 310 ? 2.945 -21.734 -18.828 1 97.88 310 PHE B O 1
ATOM 6410 N N . PHE B 1 311 ? 1.48 -23 -17.812 1 96.75 311 PHE B N 1
ATOM 6411 C CA . PHE B 1 311 ? 0.329 -22.547 -18.594 1 96.75 311 PHE B CA 1
ATOM 6412 C C . PHE B 1 311 ? -0.97 -22.844 -17.844 1 96.75 311 PHE B C 1
ATOM 6414 O O . PHE B 1 311 ? -0.956 -23.469 -16.781 1 96.75 311 PHE B O 1
ATOM 6421 N N . ASP B 1 312 ? -2.123 -22.391 -18.359 1 95.06 312 ASP B N 1
ATOM 6422 C CA . ASP B 1 312 ? -3.383 -22.453 -17.625 1 95.06 312 ASP B CA 1
ATOM 6423 C C . ASP B 1 312 ? -4.211 -23.656 -18.062 1 95.06 312 ASP B C 1
ATOM 6425 O O . ASP B 1 312 ? -3.885 -24.328 -19.047 1 95.06 312 ASP B O 1
ATOM 6429 N N . LEU B 1 313 ? -5.266 -23.859 -17.328 1 95.75 313 LEU B N 1
ATOM 6430 C CA . LEU B 1 313 ? -6.098 -25.031 -17.516 1 95.75 313 LEU B CA 1
ATOM 6431 C C . LEU B 1 313 ? -6.992 -24.875 -18.75 1 95.75 313 LEU B C 1
ATOM 6433 O O . LEU B 1 313 ? -7.652 -25.828 -19.156 1 95.75 313 LEU B O 1
ATOM 6437 N N . ASP B 1 314 ? -7.023 -23.703 -19.344 1 94.75 314 ASP B N 1
ATOM 6438 C CA . ASP B 1 314 ? -7.781 -23.516 -20.578 1 94.75 314 ASP B CA 1
ATOM 6439 C C . ASP B 1 314 ? -6.852 -23.422 -21.781 1 94.75 314 ASP B C 1
ATOM 6441 O O . ASP B 1 314 ? -7.258 -22.953 -22.859 1 94.75 314 ASP B O 1
ATOM 6445 N N . GLU B 1 315 ? -5.672 -23.859 -21.516 1 96.12 315 GLU B N 1
ATOM 6446 C CA . GLU B 1 315 ? -4.66 -23.797 -22.562 1 96.12 315 GLU B CA 1
ATOM 6447 C C . GLU B 1 315 ? -4.16 -25.188 -22.938 1 96.12 315 GLU B C 1
ATOM 6449 O O . GLU B 1 315 ? -3.932 -26.031 -22.062 1 96.12 315 GLU B O 1
ATOM 6454 N N . TYR B 1 316 ? -4.02 -25.453 -24.281 1 97.5 316 TYR B N 1
ATOM 6455 C CA . TYR B 1 316 ? -3.611 -26.766 -24.797 1 97.5 316 TYR B CA 1
ATOM 6456 C C . TYR B 1 316 ? -2.357 -26.641 -25.656 1 97.5 316 TYR B C 1
ATOM 6458 O O . TYR B 1 316 ? -2.395 -26.047 -26.734 1 97.5 316 TYR B O 1
ATOM 6466 N N . ILE B 1 317 ? -1.303 -27.266 -25.188 1 97.5 317 ILE B N 1
ATOM 6467 C CA . ILE B 1 317 ? -0.025 -27.188 -25.875 1 97.5 317 ILE B CA 1
ATOM 6468 C C . ILE B 1 317 ? -0.052 -28.109 -27.109 1 97.5 317 ILE B C 1
ATOM 6470 O O . ILE B 1 317 ? -0.553 -29.234 -27.031 1 97.5 317 ILE B O 1
ATOM 6474 N N . VAL B 1 318 ? 0.522 -27.609 -28.219 1 95.88 318 VAL B N 1
ATOM 6475 C CA . VAL B 1 318 ? 0.588 -28.438 -29.422 1 95.88 318 VAL B CA 1
ATOM 6476 C C . VAL B 1 318 ? 1.966 -28.297 -30.078 1 95.88 318 VAL B C 1
ATOM 6478 O O . VAL B 1 318 ? 2.625 -27.266 -29.922 1 95.88 318 VAL B O 1
ATOM 6481 N N . ASN B 1 319 ? 2.367 -29.391 -30.703 1 92.94 319 ASN B N 1
ATOM 6482 C CA . ASN B 1 319 ? 3.564 -29.422 -31.531 1 92.94 319 ASN B CA 1
ATOM 6483 C C . ASN B 1 319 ? 3.229 -29.203 -33 1 92.94 319 ASN B C 1
ATOM 6485 O O . ASN B 1 319 ? 2.064 -29.297 -33.406 1 92.94 319 ASN B O 1
ATOM 6489 N N . PRO B 1 320 ? 4.285 -28.984 -33.781 1 90 320 PRO B N 1
ATOM 6490 C CA . PRO B 1 320 ? 4.043 -28.969 -35.219 1 90 320 PRO B CA 1
ATOM 6491 C C . PRO B 1 320 ? 3.564 -30.328 -35.75 1 90 320 PRO B C 1
ATOM 6493 O O . PRO B 1 320 ? 3.916 -31.375 -35.188 1 90 320 PRO B O 1
ATOM 6496 N N . PRO B 1 321 ? 2.77 -30.172 -36.844 1 87.69 321 PRO B N 1
ATOM 6497 C CA . PRO B 1 321 ? 2.281 -31.438 -37.438 1 87.69 321 PRO B CA 1
ATOM 6498 C C . PRO B 1 321 ? 3.408 -32.406 -37.75 1 87.69 321 PRO B C 1
ATOM 6500 O O . PRO B 1 321 ? 4.426 -32.031 -38.312 1 87.69 321 PRO B O 1
ATOM 6503 N N . GLY B 1 322 ? 3.266 -33.594 -37.312 1 88.25 322 GLY B N 1
ATOM 6504 C CA . GLY B 1 322 ? 4.203 -34.656 -37.625 1 88.25 322 GLY B CA 1
ATOM 6505 C C . GLY B 1 322 ? 5.316 -34.812 -36.625 1 88.25 322 GLY B C 1
ATOM 6506 O O . GLY B 1 322 ? 6.098 -35.781 -36.688 1 88.25 322 GLY B O 1
ATOM 6507 N N . PHE B 1 323 ? 5.41 -33.938 -35.75 1 93.19 323 PHE B N 1
ATOM 6508 C CA . PHE B 1 323 ? 6.457 -34 -34.75 1 93.19 323 PHE B CA 1
ATOM 6509 C C . PHE B 1 323 ? 5.859 -34.281 -33.375 1 93.19 323 PHE B C 1
ATOM 6511 O O . PHE B 1 323 ? 4.801 -33.75 -33.031 1 93.19 323 PHE B O 1
ATOM 6518 N N . ASP B 1 324 ? 6.559 -35.094 -32.625 1 94.19 324 ASP B N 1
ATOM 6519 C CA . ASP B 1 324 ? 6.184 -35.219 -31.219 1 94.19 324 ASP B CA 1
ATOM 6520 C C . ASP B 1 324 ? 6.973 -34.25 -30.359 1 94.19 324 ASP B C 1
ATOM 6522 O O . ASP B 1 324 ? 7.758 -33.438 -30.859 1 94.19 324 ASP B O 1
ATOM 6526 N N . LEU B 1 325 ? 6.68 -34.281 -29.094 1 97.12 325 LEU B N 1
ATOM 6527 C CA . LEU B 1 325 ? 7.254 -33.312 -28.156 1 97.12 325 LEU B CA 1
ATOM 6528 C C . LEU B 1 325 ? 8.773 -33.406 -28.156 1 97.12 325 LEU B C 1
ATOM 6530 O O . LEU B 1 325 ? 9.461 -32.375 -28.25 1 97.12 325 LEU B O 1
ATOM 6534 N N . GLN B 1 326 ? 9.344 -34.594 -28.078 1 95.94 326 GLN B N 1
ATOM 6535 C CA . GLN B 1 326 ? 10.789 -34.781 -28.016 1 95.94 326 GLN B CA 1
ATOM 6536 C C . GLN B 1 326 ? 11.461 -34.281 -29.297 1 95.94 326 GLN B C 1
ATOM 6538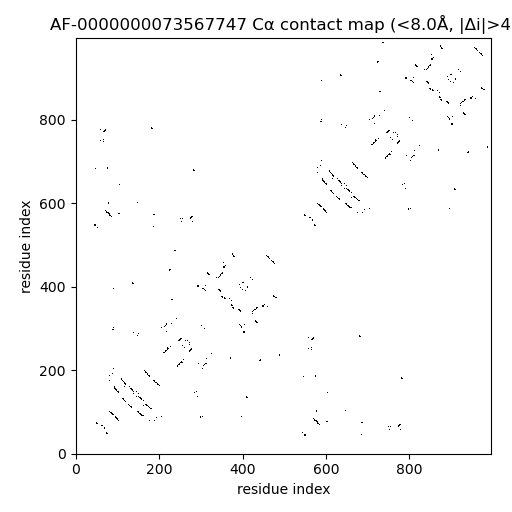 O O . GLN B 1 326 ? 12.484 -33.594 -29.234 1 95.94 326 GLN B O 1
ATOM 6543 N N . GLN B 1 327 ? 10.859 -34.656 -30.359 1 95.81 327 GLN B N 1
ATOM 6544 C CA . GLN B 1 327 ? 11.391 -34.219 -31.641 1 95.81 327 GLN B CA 1
ATOM 6545 C C . GLN B 1 327 ? 11.359 -32.688 -31.766 1 95.81 327 GLN B C 1
ATOM 6547 O O . GLN B 1 327 ? 12.297 -32.094 -32.281 1 95.81 327 GLN B O 1
ATOM 6552 N N . THR B 1 328 ? 10.258 -32.156 -31.375 1 96.5 328 THR B N 1
ATOM 6553 C CA . THR B 1 328 ? 10.117 -30.703 -31.438 1 96.5 328 THR B CA 1
ATOM 6554 C C . THR B 1 328 ? 11.164 -30.016 -30.547 1 96.5 328 THR B C 1
ATOM 6556 O O . THR B 1 328 ? 11.812 -29.062 -30.969 1 96.5 328 THR B O 1
ATOM 6559 N N . LEU B 1 329 ? 11.352 -30.484 -29.375 1 96 329 LEU B N 1
ATOM 6560 C CA . LEU B 1 329 ? 12.328 -29.922 -28.438 1 96 329 LEU B CA 1
ATOM 6561 C C . LEU B 1 329 ? 13.742 -30.031 -29 1 96 329 LEU B C 1
ATOM 6563 O O . LEU B 1 329 ? 14.523 -29.078 -28.891 1 96 329 LEU B O 1
ATOM 6567 N N . GLU B 1 330 ? 14.07 -31.156 -29.578 1 95.25 330 GLU B N 1
ATOM 6568 C CA . GLU B 1 330 ? 15.383 -31.359 -30.188 1 95.25 330 GLU B CA 1
ATOM 6569 C C . GLU B 1 330 ? 15.617 -30.359 -31.312 1 95.25 330 GLU B C 1
ATOM 6571 O O . GLU B 1 330 ? 16.719 -29.812 -31.453 1 95.25 330 GLU B O 1
ATOM 6576 N N . GLN B 1 331 ? 14.594 -30.203 -32.031 1 95.06 331 GLN B N 1
ATOM 6577 C CA . GLN B 1 331 ? 14.711 -29.25 -33.125 1 95.06 331 GLN B CA 1
ATOM 6578 C C . GLN B 1 331 ? 14.922 -27.828 -32.625 1 95.06 331 GLN B C 1
ATOM 6580 O O . GLN B 1 331 ? 15.727 -27.078 -33.156 1 95.06 331 GLN B O 1
ATOM 6585 N N . VAL B 1 332 ? 14.148 -27.453 -31.625 1 95.56 332 VAL B N 1
ATOM 6586 C CA . VAL B 1 332 ? 14.281 -26.125 -31.062 1 95.56 332 VAL B CA 1
ATOM 6587 C C . VAL B 1 332 ? 15.688 -25.938 -30.5 1 95.56 332 VAL B C 1
ATOM 6589 O O . VAL B 1 332 ? 16.312 -24.891 -30.703 1 95.56 332 VAL B O 1
ATOM 6592 N N . GLN B 1 333 ? 16.203 -26.922 -29.797 1 95 333 GLN B N 1
ATOM 6593 C CA . GLN B 1 333 ? 17.531 -26.859 -29.219 1 95 333 GLN B CA 1
ATOM 6594 C C . GLN B 1 333 ? 18.594 -26.766 -30.312 1 95 333 GLN B C 1
ATOM 6596 O O . GLN B 1 333 ? 19.594 -26.047 -30.172 1 95 333 GLN B O 1
ATOM 6601 N N . LYS B 1 334 ? 18.359 -27.484 -31.328 1 94.75 334 LYS B N 1
ATOM 6602 C CA . LYS B 1 334 ? 19.297 -27.453 -32.438 1 94.75 334 LYS B CA 1
ATOM 6603 C C . LYS B 1 334 ? 19.312 -26.062 -33.094 1 94.75 334 LYS B C 1
ATOM 6605 O O . LYS B 1 334 ? 20.375 -25.547 -33.469 1 94.75 334 LYS B O 1
ATOM 6610 N N . ASP B 1 335 ? 18.203 -25.516 -33.219 1 94.69 335 ASP B N 1
ATOM 6611 C CA . ASP B 1 335 ? 18.062 -24.234 -33.906 1 94.69 335 ASP B CA 1
ATOM 6612 C C . ASP B 1 335 ? 18.516 -23.078 -33 1 94.69 335 ASP B C 1
ATOM 6614 O O . ASP B 1 335 ? 18.953 -22.047 -33.5 1 94.69 335 ASP B O 1
ATOM 6618 N N . PHE B 1 336 ? 18.266 -23.422 -31.75 1 92.62 336 PHE B N 1
ATOM 6619 C CA . PHE B 1 336 ? 18.484 -22.297 -30.844 1 92.62 336 PHE B CA 1
ATOM 6620 C C . PHE B 1 336 ? 19.266 -22.75 -29.609 1 92.62 336 PHE B C 1
ATOM 6622 O O . PHE B 1 336 ? 18.781 -23.578 -28.828 1 92.62 336 PHE B O 1
ATOM 6629 N N . TRP B 1 337 ? 20.438 -22.297 -29.422 1 91.62 337 TRP B N 1
ATOM 6630 C CA . TRP B 1 337 ? 21.266 -22.234 -28.219 1 91.62 337 TRP B CA 1
ATOM 6631 C C . TRP B 1 337 ? 21.688 -23.641 -27.781 1 91.62 337 TRP B C 1
ATOM 6633 O O . TRP B 1 337 ? 22.297 -23.797 -26.719 1 91.62 337 TRP B O 1
ATOM 6643 N N . GLY B 1 338 ? 21.203 -24.703 -28.359 1 93.19 338 GLY B N 1
ATOM 6644 C CA . GLY B 1 338 ? 21.641 -26.047 -28 1 93.19 338 GLY B CA 1
ATOM 6645 C C . GLY B 1 338 ? 21.344 -26.406 -26.562 1 93.19 338 GLY B C 1
ATOM 6646 O O . GLY B 1 338 ? 20.219 -26.203 -26.078 1 93.19 338 GLY B O 1
ATOM 6647 N N . SER B 1 339 ? 22.375 -26.875 -25.906 1 89.44 339 SER B N 1
ATOM 6648 C CA . SER B 1 339 ? 22.25 -27.281 -24.516 1 89.44 339 SER B CA 1
ATOM 6649 C C . SER B 1 339 ? 22.141 -26.078 -23.578 1 89.44 339 SER B C 1
ATOM 6651 O O . SER B 1 339 ? 21.781 -26.219 -22.406 1 89.44 339 SER B O 1
ATOM 6653 N N . ASN B 1 340 ? 22.266 -24.891 -24.125 1 92.75 340 ASN B N 1
ATOM 6654 C CA . ASN B 1 340 ? 22.188 -23.688 -23.312 1 92.75 340 ASN B CA 1
ATOM 6655 C C . ASN B 1 340 ? 20.766 -23.125 -23.266 1 92.75 340 ASN B C 1
ATOM 6657 O O . ASN B 1 340 ? 20.484 -22.188 -22.531 1 92.75 340 ASN B O 1
ATOM 6661 N N . LEU B 1 341 ? 19.922 -23.703 -24 1 96.12 341 LEU B N 1
ATOM 6662 C CA . LEU B 1 341 ? 18.547 -23.234 -24 1 96.12 341 LEU B CA 1
ATOM 6663 C C . LEU B 1 341 ? 17.922 -23.375 -22.609 1 96.12 341 LEU B C 1
ATOM 6665 O O . LEU B 1 341 ? 17.938 -24.469 -22.031 1 96.12 341 LEU B O 1
ATOM 6669 N N . LYS B 1 342 ? 17.344 -22.25 -22.031 1 97.06 342 LYS B N 1
ATOM 6670 C CA . LYS B 1 342 ? 16.844 -22.266 -20.656 1 97.06 342 LYS B CA 1
ATOM 6671 C C . LYS B 1 342 ? 15.344 -21.953 -20.609 1 97.06 342 LYS B C 1
ATOM 6673 O O . LYS B 1 342 ? 14.664 -22.312 -19.641 1 97.06 342 LYS B O 1
ATOM 6678 N N . ARG B 1 343 ? 14.836 -21.312 -21.625 1 97.31 343 ARG B N 1
ATOM 6679 C CA . ARG B 1 343 ? 13.422 -20.969 -21.641 1 97.31 343 ARG B CA 1
ATOM 6680 C C . ARG B 1 343 ? 12.875 -20.891 -23.062 1 97.31 343 ARG B C 1
ATOM 6682 O O . ARG B 1 343 ? 13.539 -20.359 -23.953 1 97.31 343 ARG B O 1
ATOM 6689 N N . VAL B 1 344 ? 11.711 -21.359 -23.234 1 95.75 344 VAL B N 1
ATOM 6690 C CA . VAL B 1 344 ? 11 -21.25 -24.5 1 95.75 344 VAL B CA 1
ATOM 6691 C C . VAL B 1 344 ? 9.625 -20.625 -24.266 1 95.75 344 VAL B C 1
ATOM 6693 O O . VAL B 1 344 ? 8.891 -21.031 -23.375 1 95.75 344 VAL B O 1
ATOM 6696 N N . SER B 1 345 ? 9.297 -19.625 -25.016 1 93.75 345 SER B N 1
ATOM 6697 C CA . SER B 1 345 ? 7.973 -19.016 -25.016 1 93.75 345 SER B CA 1
ATOM 6698 C C . SER B 1 345 ? 7.152 -19.469 -26.219 1 93.75 345 SER B C 1
ATOM 6700 O O . SER B 1 345 ? 7.68 -19.594 -27.328 1 93.75 345 SER B O 1
ATOM 6702 N N . LEU B 1 346 ? 5.906 -19.703 -25.891 1 93.25 346 LEU B N 1
ATOM 6703 C CA . LEU B 1 346 ? 5.023 -20.344 -26.859 1 93.25 346 LEU B CA 1
ATOM 6704 C C . LEU B 1 346 ? 4.102 -19.312 -27.516 1 93.25 346 LEU B C 1
ATOM 6706 O O . LEU B 1 346 ? 3.682 -18.359 -26.875 1 93.25 346 LEU B O 1
ATOM 6710 N N . LYS B 1 347 ? 3.732 -19.625 -28.734 1 88.12 347 LYS B N 1
ATOM 6711 C CA . LYS B 1 347 ? 2.789 -18.781 -29.453 1 88.12 347 LYS B CA 1
ATOM 6712 C C . LYS B 1 347 ? 1.349 -19.094 -29.062 1 88.12 347 LYS B C 1
ATOM 6714 O O . LYS B 1 347 ? 0.966 -20.266 -29.016 1 88.12 347 LYS B O 1
ATOM 6719 N N . GLN B 1 348 ? 0.577 -18.078 -28.844 1 91.31 348 GLN B N 1
ATOM 6720 C CA . GLN B 1 348 ? -0.825 -18.266 -28.484 1 91.31 348 GLN B CA 1
ATOM 6721 C C . GLN B 1 348 ? -1.702 -18.375 -29.734 1 91.31 348 GLN B C 1
ATOM 6723 O O . GLN B 1 348 ? -1.501 -17.656 -30.703 1 91.31 348 GLN B O 1
ATOM 6728 N N . ILE B 1 349 ? -2.629 -19.281 -29.672 1 89.56 349 ILE B N 1
ATOM 6729 C CA . ILE B 1 349 ? -3.719 -19.391 -30.625 1 89.56 349 ILE B CA 1
ATOM 6730 C C . ILE B 1 349 ? -5.059 -19.25 -29.906 1 89.56 349 ILE B C 1
ATOM 6732 O O . ILE B 1 349 ? -5.609 -20.219 -29.406 1 89.56 349 ILE B O 1
ATOM 6736 N N . PRO B 1 350 ? -5.641 -18.062 -29.969 1 90.19 350 PRO B N 1
ATOM 6737 C CA . PRO B 1 350 ? -6.898 -17.844 -29.25 1 90.19 350 PRO B CA 1
ATOM 6738 C C . PRO B 1 350 ? -8.086 -18.516 -29.922 1 90.19 350 PRO B C 1
ATOM 6740 O O . PRO B 1 350 ? -8.242 -18.422 -31.156 1 90.19 350 PRO B O 1
ATOM 6743 N N . MET B 1 351 ? -8.898 -19.141 -29.125 1 90.75 351 MET B N 1
ATOM 6744 C CA . MET B 1 351 ? -10.094 -19.828 -29.625 1 90.75 351 MET B CA 1
ATOM 6745 C C . MET B 1 351 ? -11.352 -19.062 -29.266 1 90.75 351 MET B C 1
ATOM 6747 O O . MET B 1 351 ? -11.383 -18.359 -28.25 1 90.75 351 MET B O 1
ATOM 6751 N N . ASP B 1 352 ? -12.328 -19.234 -30.094 1 87.75 352 ASP B N 1
ATOM 6752 C CA . ASP B 1 352 ? -13.656 -18.703 -29.781 1 87.75 352 ASP B CA 1
ATOM 6753 C C . ASP B 1 352 ? -14.281 -19.438 -28.609 1 87.75 352 ASP B C 1
ATOM 6755 O O . ASP B 1 352 ? -14.117 -20.656 -28.469 1 87.75 352 ASP B O 1
ATOM 6759 N N . PHE B 1 353 ? -15 -18.703 -27.75 1 84.81 353 PHE B N 1
ATOM 6760 C CA . PHE B 1 353 ? -15.578 -19.297 -26.562 1 84.81 353 PHE B CA 1
ATOM 6761 C C . PHE B 1 353 ? -17.094 -19.391 -26.672 1 84.81 353 PHE B C 1
ATOM 6763 O O . PHE B 1 353 ? -17.766 -19.891 -25.781 1 84.81 353 PHE B O 1
ATOM 6770 N N . LYS B 1 354 ? -17.641 -18.969 -27.656 1 84.81 354 LYS B N 1
ATOM 6771 C CA . LYS B 1 354 ? -19.078 -18.812 -27.75 1 84.81 354 LYS B CA 1
ATOM 6772 C C . LYS B 1 354 ? -19.688 -19.812 -28.734 1 84.81 354 LYS B C 1
ATOM 6774 O O . LYS B 1 354 ? -20.781 -20.344 -28.516 1 84.81 354 LYS B O 1
ATOM 6779 N N . HIS B 1 355 ? -19.031 -20.062 -29.844 1 88.44 355 HIS B N 1
ATOM 6780 C CA . HIS B 1 355 ? -19.609 -20.828 -30.938 1 88.44 355 HIS B CA 1
ATOM 6781 C C . HIS B 1 355 ? -19.109 -22.266 -30.953 1 88.44 355 HIS B C 1
ATOM 6783 O O . HIS B 1 355 ? -17.906 -22.5 -31 1 88.44 355 HIS B O 1
ATOM 6789 N N . CYS B 1 356 ? -20.047 -23.156 -30.938 1 90.88 356 CYS B N 1
ATOM 6790 C CA . CYS B 1 356 ? -19.75 -24.562 -31.109 1 90.88 356 CYS B CA 1
ATOM 6791 C C . CYS B 1 356 ? -20.219 -25.062 -32.469 1 90.88 356 CYS B C 1
ATOM 6793 O O . CYS B 1 356 ? -21.281 -24.641 -32.969 1 90.88 356 CYS B O 1
ATOM 6795 N N . GLN B 1 357 ? -19.422 -25.859 -32.969 1 90.5 357 GLN B N 1
ATOM 6796 C CA . GLN B 1 357 ? -19.859 -26.484 -34.219 1 90.5 357 GLN B CA 1
ATOM 6797 C C . GLN B 1 357 ? -20.938 -27.531 -33.938 1 90.5 357 GLN B C 1
ATOM 6799 O O . GLN B 1 357 ? -20.781 -28.375 -33.031 1 90.5 357 GLN B O 1
ATOM 6804 N N . ARG B 1 358 ? -21.969 -27.5 -34.75 1 89.12 358 ARG B N 1
ATOM 6805 C CA . ARG B 1 358 ? -23.016 -28.5 -34.625 1 89.12 358 ARG B CA 1
ATOM 6806 C C . ARG B 1 358 ? -22.516 -29.859 -35.094 1 89.12 358 ARG B C 1
ATOM 6808 O O . ARG B 1 358 ? -21.875 -29.984 -36.125 1 89.12 358 ARG B O 1
ATOM 6815 N N . THR B 1 359 ? -22.75 -30.828 -34.25 1 83.12 359 THR B N 1
ATOM 6816 C CA . THR B 1 359 ? -22.359 -32.188 -34.625 1 83.12 359 THR B CA 1
ATOM 6817 C C . THR B 1 359 ? -23.422 -32.844 -35.5 1 83.12 359 THR B C 1
ATOM 6819 O O . THR B 1 359 ? -24.578 -32.406 -35.5 1 83.12 359 THR B O 1
ATOM 6822 N N . ALA B 1 360 ? -22.922 -33.875 -36.219 1 78.94 360 ALA B N 1
ATOM 6823 C CA . ALA B 1 360 ? -23.844 -34.594 -37.062 1 78.94 360 ALA B CA 1
ATOM 6824 C C . ALA B 1 360 ? -24.906 -35.312 -36.25 1 78.94 360 ALA B C 1
ATOM 6826 O O . ALA B 1 360 ? -26.078 -35.375 -36.656 1 78.94 360 ALA B O 1
ATOM 6827 N N . ASP B 1 361 ? -24.531 -35.781 -35.156 1 82.19 361 ASP B N 1
ATOM 6828 C CA . ASP B 1 361 ? -25.453 -36.438 -34.219 1 82.19 361 ASP B CA 1
ATOM 6829 C C . ASP B 1 361 ? -25.766 -35.531 -33.031 1 82.19 361 ASP B C 1
ATOM 6831 O O . ASP B 1 361 ? -24.984 -35.438 -32.094 1 82.19 361 ASP B O 1
ATOM 6835 N N . PRO B 1 362 ? -26.906 -34.969 -33.062 1 81 362 PRO B N 1
ATOM 6836 C CA . PRO B 1 362 ? -27.266 -34.031 -32 1 81 362 PRO B CA 1
ATOM 6837 C C . PRO B 1 362 ? -27.281 -34.656 -30.609 1 81 362 PRO B C 1
ATOM 6839 O O . PRO B 1 362 ? -27.078 -33.969 -29.609 1 81 362 PRO B O 1
ATOM 6842 N N . THR B 1 363 ? -27.5 -35.969 -30.562 1 81.88 363 THR B N 1
ATOM 6843 C CA . THR B 1 363 ? -27.578 -36.625 -29.266 1 81.88 363 THR B CA 1
ATOM 6844 C C . THR B 1 363 ? -26.203 -36.688 -28.594 1 81.88 363 THR B C 1
ATOM 6846 O O . THR B 1 363 ? -26.094 -36.906 -27.391 1 81.88 363 THR B O 1
ATOM 6849 N N . LYS B 1 364 ? -25.172 -36.406 -29.359 1 81.19 364 LYS B N 1
ATOM 6850 C CA . LYS B 1 364 ? -23.812 -36.469 -28.859 1 81.19 364 LYS B CA 1
ATOM 6851 C C . LYS B 1 364 ? -23.25 -35.094 -28.578 1 81.19 364 LYS B C 1
ATOM 6853 O O . LYS B 1 364 ? -22.141 -34.969 -28.031 1 81.19 364 LYS B O 1
ATOM 6858 N N . GLN B 1 365 ? -24.031 -34.125 -28.906 1 81.69 365 GLN B N 1
ATOM 6859 C CA . GLN B 1 365 ? -23.547 -32.75 -28.844 1 81.69 365 GLN B CA 1
ATOM 6860 C C . GLN B 1 365 ? -23.094 -32.406 -27.422 1 81.69 365 GLN B C 1
ATOM 6862 O O . GLN B 1 365 ? -22.016 -31.828 -27.234 1 81.69 365 GLN B O 1
ATOM 6867 N N . GLU B 1 366 ? -23.844 -32.781 -26.469 1 78.38 366 GLU B N 1
ATOM 6868 C CA . GLU B 1 366 ? -23.562 -32.406 -25.078 1 78.38 366 GLU B CA 1
ATOM 6869 C C . GLU B 1 366 ? -22.406 -33.219 -24.516 1 78.38 366 GLU B C 1
ATOM 6871 O O . GLU B 1 366 ? -21.641 -32.719 -23.672 1 78.38 366 GLU B O 1
ATOM 6876 N N . SER B 1 367 ? -22.25 -34.375 -25.047 1 83.56 367 SER B N 1
ATOM 6877 C CA . SER B 1 367 ? -21.25 -35.25 -24.484 1 83.56 367 SER B CA 1
ATOM 6878 C C . SER B 1 367 ? -19.875 -35.062 -25.125 1 83.56 367 SER B C 1
ATOM 6880 O O . SER B 1 367 ? -18.859 -35.5 -24.609 1 83.56 367 SER B O 1
ATOM 6882 N N . GLU B 1 368 ? -19.891 -34.344 -26.219 1 89.62 368 GLU B N 1
ATOM 6883 C CA . GLU B 1 368 ? -18.625 -34.031 -26.875 1 89.62 368 GLU B CA 1
ATOM 6884 C C . GLU B 1 368 ? -17.766 -33.125 -26 1 89.62 368 GLU B C 1
ATOM 6886 O O . GLU B 1 368 ? -18.281 -32.281 -25.297 1 89.62 368 GLU B O 1
ATOM 6891 N N . TRP B 1 369 ? -16.484 -33.469 -26.109 1 92.25 369 TRP B N 1
ATOM 6892 C CA . TRP B 1 369 ? -15.531 -32.625 -25.391 1 92.25 369 TRP B CA 1
ATOM 6893 C C . TRP B 1 369 ? -15.469 -31.219 -26.031 1 92.25 369 TRP B C 1
ATOM 6895 O O . TRP B 1 369 ? -15.875 -31.031 -27.172 1 92.25 369 TRP B O 1
ATOM 6905 N N . ALA B 1 370 ? -15.039 -30.234 -25.25 1 93 370 ALA B N 1
ATOM 6906 C CA . ALA B 1 370 ? -14.953 -28.859 -25.703 1 93 370 ALA B CA 1
ATOM 6907 C C . ALA B 1 370 ? -14.062 -28.75 -26.953 1 93 370 ALA B C 1
ATOM 6909 O O . ALA B 1 370 ? -14.398 -28.047 -27.906 1 93 370 ALA B O 1
ATOM 6910 N N . ILE B 1 371 ? -12.961 -29.469 -27.016 1 94.81 371 ILE B N 1
ATOM 6911 C CA . ILE B 1 371 ? -12.023 -29.359 -28.125 1 94.81 371 ILE B CA 1
ATOM 6912 C C . ILE B 1 371 ? -12.648 -29.922 -29.391 1 94.81 371 ILE B C 1
ATOM 6914 O O . ILE B 1 371 ? -12.148 -29.688 -30.5 1 94.81 371 ILE B O 1
ATOM 6918 N N . GLU B 1 372 ? -13.719 -30.641 -29.234 1 93.5 372 GLU B N 1
ATOM 6919 C CA . GLU B 1 372 ? -14.406 -31.203 -30.391 1 93.5 372 GLU B CA 1
ATOM 6920 C C . GLU B 1 372 ? -15.406 -30.219 -30.984 1 93.5 372 GLU B C 1
ATOM 6922 O O . GLU B 1 372 ? -15.789 -30.328 -32.156 1 93.5 372 GLU B O 1
ATOM 6927 N N . LYS B 1 373 ? -15.867 -29.344 -30.172 1 92.19 373 LYS B N 1
ATOM 6928 C CA . LYS B 1 373 ? -16.984 -28.531 -30.641 1 92.19 373 LYS B CA 1
ATOM 6929 C C . LYS B 1 373 ? -16.625 -27.062 -30.688 1 92.19 373 LYS B C 1
ATOM 6931 O O . LYS B 1 373 ? -17.25 -26.281 -31.391 1 92.19 373 LYS B O 1
ATOM 6936 N N . LEU B 1 374 ? -15.695 -26.609 -29.891 1 92.25 374 LEU B N 1
ATOM 6937 C CA . LEU B 1 374 ? -15.148 -25.266 -29.984 1 92.25 374 LEU B CA 1
ATOM 6938 C C . LEU B 1 374 ? -13.992 -25.203 -30.969 1 92.25 374 LEU B C 1
ATOM 6940 O O . LEU B 1 374 ? -12.828 -25.219 -30.562 1 92.25 374 LEU B O 1
ATOM 6944 N N . VAL B 1 375 ? -14.297 -25.016 -32.281 1 94.06 375 VAL B N 1
ATOM 6945 C CA . VAL B 1 375 ? -13.305 -25.297 -33.312 1 94.06 375 VAL B CA 1
ATOM 6946 C C . VAL B 1 375 ? -13.062 -24.031 -34.156 1 94.06 375 VAL B C 1
ATOM 6948 O O . VAL B 1 375 ? -12.719 -24.125 -35.312 1 94.06 375 VAL B O 1
ATOM 6951 N N . TYR B 1 376 ? -13.266 -22.844 -33.562 1 91.44 376 TYR B N 1
ATOM 6952 C CA . TYR B 1 376 ? -13.031 -21.609 -34.281 1 91.44 376 TYR B CA 1
ATOM 6953 C C . TYR B 1 376 ? -11.914 -20.797 -33.656 1 91.44 376 TYR B C 1
ATOM 6955 O O . TYR B 1 376 ? -11.984 -20.453 -32.469 1 91.44 376 TYR B O 1
ATOM 6963 N N . ARG B 1 377 ? -10.883 -20.562 -34.406 1 90.94 377 ARG B N 1
ATOM 6964 C CA . ARG B 1 377 ? -9.75 -19.781 -33.875 1 90.94 377 ARG B CA 1
ATOM 6965 C C . ARG B 1 377 ? -9.812 -18.344 -34.375 1 90.94 377 ARG B C 1
ATOM 6967 O O . ARG B 1 377 ? -10.266 -18.078 -35.5 1 90.94 377 ARG B O 1
ATOM 6974 N N . ARG B 1 378 ? -9.273 -17.5 -33.562 1 85.62 378 ARG B N 1
ATOM 6975 C CA . ARG B 1 378 ? -9.211 -16.094 -33.938 1 85.62 378 ARG B CA 1
ATOM 6976 C C . ARG B 1 378 ? -8.328 -15.891 -35.156 1 85.62 378 ARG B C 1
ATOM 6978 O O . ARG B 1 378 ? -7.258 -16.5 -35.281 1 85.62 378 ARG B O 1
ATOM 6985 N N . THR B 1 379 ? -8.844 -15.078 -36.094 1 76.88 379 THR B N 1
ATOM 6986 C CA . THR B 1 379 ? -8.141 -14.891 -37.375 1 76.88 379 THR B CA 1
ATOM 6987 C C . THR B 1 379 ? -7.031 -13.859 -37.219 1 76.88 379 THR B C 1
ATOM 6989 O O . THR B 1 379 ? -5.934 -14.031 -37.75 1 76.88 379 THR B O 1
ATOM 6992 N N . GLU B 1 380 ? -7.5 -12.75 -36.562 1 68.25 380 GLU B N 1
ATOM 6993 C CA . GLU B 1 380 ? -6.551 -11.641 -36.469 1 68.25 380 GLU B CA 1
ATOM 6994 C C . GLU B 1 380 ? -5.477 -11.922 -35.438 1 68.25 380 GLU B C 1
ATOM 6996 O O . GLU B 1 380 ? -5.762 -12.477 -34.375 1 68.25 380 GLU B O 1
ATOM 7001 N N . ALA B 1 381 ? -4.266 -11.875 -36.031 1 56.16 381 ALA B N 1
ATOM 7002 C CA . ALA B 1 381 ? -3.158 -11.984 -35.094 1 56.16 381 ALA B CA 1
ATOM 7003 C C . ALA B 1 381 ? -3.23 -10.891 -34.031 1 56.16 381 ALA B C 1
ATOM 7005 O O . ALA B 1 381 ? -3.629 -9.766 -34.312 1 56.16 381 ALA B O 1
ATOM 7006 N N . ILE B 1 382 ? -3.613 -11.156 -32.844 1 55.34 382 ILE B N 1
ATOM 7007 C CA . ILE B 1 382 ? -3.623 -10.156 -31.781 1 55.34 382 ILE B CA 1
ATOM 7008 C C . ILE B 1 382 ? -2.195 -9.703 -31.484 1 55.34 382 ILE B C 1
ATOM 7010 O O . ILE B 1 382 ? -1.507 -10.305 -30.656 1 55.34 382 ILE B O 1
ATOM 7014 N N . GLU B 1 383 ? -1.349 -9.617 -32.5 1 47.59 383 GLU B N 1
ATOM 7015 C CA . GLU B 1 383 ? -0.034 -9.148 -32.062 1 47.59 383 GLU B CA 1
ATOM 7016 C C . GLU B 1 383 ? -0.118 -7.766 -31.453 1 47.59 383 GLU B C 1
ATOM 7018 O O . GLU B 1 383 ? -0.414 -6.781 -32.125 1 47.59 383 GLU B O 1
ATOM 7023 N N . LEU B 1 384 ? -0.898 -7.539 -30.484 1 38.56 384 LEU B N 1
ATOM 7024 C CA . LEU B 1 384 ? -0.731 -6.191 -29.953 1 38.56 384 LEU B CA 1
ATOM 7025 C C . LEU B 1 384 ? 0.724 -5.934 -29.578 1 38.56 384 LEU B C 1
ATOM 7027 O O . LEU B 1 384 ? 1.315 -6.684 -28.812 1 38.56 384 LEU B O 1
ATOM 7031 N N . GLU B 1 385 ? 1.181 -4.758 -30.234 1 40.88 385 GLU B N 1
ATOM 7032 C CA . GLU B 1 385 ? 2.475 -4.086 -30.188 1 40.88 385 GLU B CA 1
ATOM 7033 C C . GLU B 1 385 ? 3.562 -5.016 -29.656 1 40.88 385 GLU B C 1
ATOM 7035 O O . GLU B 1 385 ? 4.395 -4.605 -28.844 1 40.88 385 GLU B O 1
ATOM 7040 N N . GLY B 1 386 ? 3.609 -6.234 -30.156 1 44.56 386 GLY B N 1
ATOM 7041 C CA . GLY B 1 386 ? 4.727 -7.109 -29.828 1 44.56 386 GLY B CA 1
ATOM 7042 C C . GLY B 1 386 ? 4.465 -7.992 -28.625 1 44.56 386 GLY B C 1
ATOM 7043 O O . GLY B 1 386 ? 5.293 -8.836 -28.281 1 44.56 386 GLY B O 1
ATOM 7044 N N . HIS B 1 387 ? 3.49 -7.543 -27.766 1 48.53 387 HIS B N 1
ATOM 7045 C CA . HIS B 1 387 ? 3.4 -8.281 -26.516 1 48.53 387 HIS B CA 1
ATOM 7046 C C . HIS B 1 387 ? 2.277 -9.312 -26.562 1 48.53 387 HIS B C 1
ATOM 7048 O O . HIS B 1 387 ? 1.1 -8.961 -26.469 1 48.53 387 HIS B O 1
ATOM 7054 N N . MET B 1 388 ? 2.346 -10.203 -27.406 1 54.34 388 MET B N 1
ATOM 7055 C CA . MET B 1 388 ? 1.373 -11.281 -27.297 1 54.34 388 MET B CA 1
ATOM 7056 C C . MET B 1 388 ? 1.49 -11.977 -25.938 1 54.34 388 MET B C 1
ATOM 7058 O O . MET B 1 388 ? 2.59 -12.109 -25.406 1 54.34 388 MET B O 1
ATOM 7062 N N . ASP B 1 389 ? 0.299 -12.227 -25.359 1 70.25 389 ASP B N 1
ATOM 7063 C CA . ASP B 1 389 ? 0.275 -13.094 -24.188 1 70.25 389 ASP B CA 1
ATOM 7064 C C . ASP B 1 389 ? 1.003 -14.406 -24.469 1 70.25 389 ASP B C 1
ATOM 7066 O O . ASP B 1 389 ? 0.992 -14.906 -25.594 1 70.25 389 ASP B O 1
ATOM 7070 N N . ARG B 1 390 ? 1.896 -14.719 -23.719 1 84.69 390 ARG B N 1
ATOM 7071 C CA . ARG B 1 390 ? 2.713 -15.914 -23.891 1 84.69 390 ARG B CA 1
ATOM 7072 C C . ARG B 1 390 ? 2.734 -16.75 -22.609 1 84.69 390 ARG B C 1
ATOM 7074 O O . ARG B 1 390 ? 2.367 -16.266 -21.547 1 84.69 390 ARG B O 1
ATOM 7081 N N . LYS B 1 391 ? 2.883 -17.938 -22.875 1 93.19 391 LYS B N 1
ATOM 7082 C CA . LYS B 1 391 ? 3.258 -18.875 -21.812 1 93.19 391 LYS B CA 1
ATOM 7083 C C . LYS B 1 391 ? 4.625 -19.484 -22.078 1 93.19 391 LYS B C 1
ATOM 7085 O O . LYS B 1 391 ? 5.129 -19.438 -23.203 1 93.19 391 LYS B O 1
ATOM 7090 N N . SER B 1 392 ? 5.254 -19.969 -21.047 1 95.62 392 SER B N 1
ATOM 7091 C CA . SER B 1 392 ? 6.621 -20.438 -21.219 1 95.62 392 SER B CA 1
ATOM 7092 C C . SER B 1 392 ? 6.859 -21.734 -20.438 1 95.62 392 SER B C 1
ATOM 7094 O O . SER B 1 392 ? 6.098 -22.062 -19.531 1 95.62 392 SER B O 1
ATOM 7096 N N . PHE B 1 393 ? 7.828 -22.438 -20.891 1 97.62 393 PHE B N 1
ATOM 7097 C CA . PHE B 1 393 ? 8.469 -23.453 -20.047 1 97.62 393 PHE B CA 1
ATOM 7098 C C . PHE B 1 393 ? 9.961 -23.172 -19.906 1 97.62 393 PHE B C 1
ATOM 7100 O O . PHE B 1 393 ? 10.547 -22.469 -20.734 1 97.62 393 PHE B O 1
ATOM 7107 N N . VAL B 1 394 ? 10.5 -23.656 -18.844 1 98 394 VAL B N 1
ATOM 7108 C CA . VAL B 1 394 ? 11.898 -23.391 -18.531 1 98 394 VAL B CA 1
ATOM 7109 C C . VAL B 1 394 ? 12.617 -24.703 -18.203 1 98 394 VAL B C 1
ATOM 7111 O O . VAL B 1 394 ? 11.977 -25.688 -17.828 1 98 394 VAL B O 1
ATOM 7114 N N . ARG B 1 395 ? 13.906 -24.688 -18.469 1 97.12 395 ARG B N 1
ATOM 7115 C CA . ARG B 1 395 ? 14.703 -25.734 -17.828 1 97.12 395 ARG B CA 1
ATOM 7116 C C . ARG B 1 395 ? 14.625 -25.625 -16.297 1 97.12 395 ARG B C 1
ATOM 7118 O O . ARG B 1 395 ? 14.828 -24.547 -15.742 1 97.12 395 ARG B O 1
ATOM 7125 N N . SER B 1 396 ? 14.391 -26.641 -15.617 1 96.44 396 SER B N 1
ATOM 7126 C CA . SER B 1 396 ? 13.977 -26.609 -14.219 1 96.44 396 SER B CA 1
ATOM 7127 C C . SER B 1 396 ? 15.078 -26.047 -13.328 1 96.44 396 SER B C 1
ATOM 7129 O O . SER B 1 396 ? 14.797 -25.516 -12.258 1 96.44 396 SER B O 1
ATOM 7131 N N . ASP B 1 397 ? 16.297 -26.125 -13.695 1 95 397 ASP B N 1
ATOM 7132 C CA . ASP B 1 397 ? 17.406 -25.656 -12.859 1 95 397 ASP B CA 1
ATOM 7133 C C . ASP B 1 397 ? 17.859 -24.25 -13.273 1 95 397 ASP B C 1
ATOM 7135 O O . ASP B 1 397 ? 18.906 -23.797 -12.844 1 95 397 ASP B O 1
ATOM 7139 N N . SER B 1 398 ? 17.031 -23.594 -14.086 1 95.44 398 SER B N 1
ATOM 7140 C CA . SER B 1 398 ? 17.547 -22.359 -14.672 1 95.44 398 SER B CA 1
ATOM 7141 C C . SER B 1 398 ? 16.719 -21.141 -14.219 1 95.44 398 SER B C 1
ATOM 7143 O O . SER B 1 398 ? 16.922 -20.031 -14.711 1 95.44 398 SER B O 1
ATOM 7145 N N . ALA B 1 399 ? 15.836 -21.312 -13.352 1 97.06 399 ALA B N 1
ATOM 7146 C CA . ALA B 1 399 ? 15.023 -20.188 -12.875 1 97.06 399 ALA B CA 1
ATOM 7147 C C . ALA B 1 399 ? 14.82 -20.266 -11.359 1 97.06 399 ALA B C 1
ATOM 7149 O O . ALA B 1 399 ? 14.773 -21.359 -10.797 1 97.06 399 ALA B O 1
ATOM 7150 N N . LEU B 1 400 ? 14.688 -19.078 -10.758 1 97.62 400 LEU B N 1
ATOM 7151 C CA . LEU B 1 400 ? 14.523 -18.969 -9.312 1 97.62 400 LEU B CA 1
ATOM 7152 C C . LEU B 1 400 ? 13.094 -18.547 -8.961 1 97.62 400 LEU B C 1
ATOM 7154 O O . LEU B 1 400 ? 12.672 -18.703 -7.809 1 97.62 400 LEU B O 1
ATOM 7158 N N . ALA B 1 401 ? 12.438 -18 -9.859 1 98.19 401 ALA B N 1
ATOM 7159 C CA . ALA B 1 401 ? 11.055 -17.547 -9.68 1 98.19 401 ALA B CA 1
ATOM 7160 C C . ALA B 1 401 ? 10.312 -17.516 -11.008 1 98.19 401 ALA B C 1
ATOM 7162 O O . ALA B 1 401 ? 10.93 -17.531 -12.078 1 98.19 401 ALA B O 1
ATOM 7163 N N . MET B 1 402 ? 9.008 -17.531 -10.844 1 97 402 MET B N 1
ATOM 7164 C CA . MET B 1 402 ? 8.211 -17.594 -12.062 1 97 402 MET B CA 1
ATOM 7165 C C . MET B 1 402 ? 6.93 -16.766 -11.922 1 97 402 MET B C 1
ATOM 7167 O O . MET B 1 402 ? 6.25 -16.844 -10.898 1 97 402 MET B O 1
ATOM 7171 N N . GLY B 1 403 ? 6.641 -15.914 -12.938 1 94.25 403 GLY B N 1
ATOM 7172 C CA . GLY B 1 403 ? 5.336 -15.305 -13.117 1 94.25 403 GLY B CA 1
ATOM 7173 C C . GLY B 1 403 ? 4.453 -16.062 -14.094 1 94.25 403 GLY B C 1
ATOM 7174 O O . GLY B 1 403 ? 4.84 -17.125 -14.594 1 94.25 403 GLY B O 1
ATOM 7175 N N . PRO B 1 404 ? 3.27 -15.5 -14.312 1 90.31 404 PRO B N 1
ATOM 7176 C CA . PRO B 1 404 ? 2.338 -16.219 -15.18 1 90.31 404 PRO B CA 1
ATOM 7177 C C . PRO B 1 404 ? 2.848 -16.359 -16.609 1 90.31 404 PRO B C 1
ATOM 7179 O O . PRO B 1 404 ? 2.479 -17.297 -17.328 1 90.31 404 PRO B O 1
ATOM 7182 N N . HIS B 1 405 ? 3.766 -15.484 -17.016 1 91.38 405 HIS B N 1
ATOM 7183 C CA . HIS B 1 405 ? 4.207 -15.484 -18.406 1 91.38 405 HIS B CA 1
ATOM 7184 C C . HIS B 1 405 ? 5.664 -15.93 -18.516 1 91.38 405 HIS B C 1
ATOM 7186 O O . HIS B 1 405 ? 6.031 -16.641 -19.469 1 91.38 405 HIS B O 1
ATOM 7192 N N . GLU B 1 406 ? 6.406 -15.469 -17.625 1 93.06 406 GLU B N 1
ATOM 7193 C CA . GLU B 1 406 ? 7.844 -15.719 -17.641 1 93.06 406 GLU B CA 1
ATOM 7194 C C . GLU B 1 406 ? 8.477 -15.359 -16.297 1 93.06 406 GLU B C 1
ATOM 7196 O O . GLU B 1 406 ? 7.84 -14.719 -15.453 1 93.06 406 GLU B O 1
ATOM 7201 N N . PRO B 1 407 ? 9.719 -15.812 -16.078 1 95.69 407 PRO B N 1
ATOM 7202 C CA . PRO B 1 407 ? 10.43 -15.344 -14.891 1 95.69 407 PRO B CA 1
ATOM 7203 C C . PRO B 1 407 ? 10.641 -13.828 -14.898 1 95.69 407 PRO B C 1
ATOM 7205 O O . PRO B 1 407 ? 10.891 -13.234 -15.945 1 95.69 407 PRO B O 1
ATOM 7208 N N . PRO B 1 408 ? 10.461 -13.203 -13.711 1 95.88 408 PRO B N 1
ATOM 7209 C CA . PRO B 1 408 ? 10.727 -11.766 -13.641 1 95.88 408 PRO B CA 1
ATOM 7210 C C . PRO B 1 408 ? 12.219 -11.438 -13.75 1 95.88 408 PRO B C 1
ATOM 7212 O O . PRO B 1 408 ? 13.047 -12.344 -13.828 1 95.88 408 PRO B O 1
ATOM 7215 N N . GLU B 1 409 ? 12.461 -10.125 -13.75 1 91.19 409 GLU B N 1
ATOM 7216 C CA . GLU B 1 409 ? 13.852 -9.695 -13.711 1 91.19 409 GLU B CA 1
ATOM 7217 C C . GLU B 1 409 ? 14.578 -10.305 -12.508 1 91.19 409 GLU B C 1
ATOM 7219 O O . GLU B 1 409 ? 14.078 -10.266 -11.391 1 91.19 409 GLU B O 1
ATOM 7224 N N . GLY B 1 410 ? 15.664 -10.891 -12.82 1 91.56 410 GLY B N 1
ATOM 7225 C CA . GLY B 1 410 ? 16.422 -11.531 -11.758 1 91.56 410 GLY B CA 1
ATOM 7226 C C . GLY B 1 410 ? 15.969 -12.945 -11.461 1 91.56 410 GLY B C 1
ATOM 7227 O O . GLY B 1 410 ? 16.562 -13.641 -10.633 1 91.56 410 GLY B O 1
ATOM 7228 N N . GLY B 1 411 ? 14.977 -13.383 -12.148 1 95.81 411 GLY B N 1
ATOM 7229 C CA . GLY B 1 411 ? 14.391 -14.688 -11.875 1 95.81 411 GLY B CA 1
ATOM 7230 C C . GLY B 1 411 ? 15.094 -15.82 -12.594 1 95.81 411 GLY B C 1
ATOM 7231 O O . GLY B 1 411 ? 14.914 -16.984 -12.25 1 95.81 411 GLY B O 1
ATOM 7232 N N . MET B 1 412 ? 15.898 -15.555 -13.594 1 95.69 412 MET B N 1
ATOM 7233 C CA . MET B 1 412 ? 16.641 -16.578 -14.32 1 95.69 412 MET B CA 1
ATOM 7234 C C . MET B 1 412 ? 18.047 -16.734 -13.75 1 95.69 412 MET B C 1
ATOM 7236 O O . MET B 1 412 ? 18.641 -15.766 -13.289 1 95.69 412 MET B O 1
ATOM 7240 N N . ILE B 1 413 ? 18.484 -17.891 -13.812 1 93.88 413 ILE B N 1
ATOM 7241 C CA . ILE B 1 413 ? 19.875 -18.172 -13.469 1 93.88 413 ILE B CA 1
ATOM 7242 C C . ILE B 1 413 ? 20.75 -18.109 -14.719 1 93.88 413 ILE B C 1
ATOM 7244 O O . ILE B 1 413 ? 20.609 -18.938 -15.625 1 93.88 413 ILE B O 1
ATOM 7248 N N . LEU B 1 414 ? 21.609 -17.188 -14.727 1 92.25 414 LEU B N 1
ATOM 7249 C CA . LEU B 1 414 ? 22.484 -16.969 -15.891 1 92.25 414 LEU B CA 1
ATOM 7250 C C . LEU B 1 414 ? 23.938 -17.203 -15.523 1 92.25 414 LEU B C 1
ATOM 7252 O O . LEU B 1 414 ? 24.391 -16.781 -14.453 1 92.25 414 LEU B O 1
ATOM 7256 N N . ALA B 1 415 ? 24.594 -17.891 -16.391 1 88.44 415 ALA B N 1
ATOM 7257 C CA . ALA B 1 415 ? 26.047 -18.047 -16.234 1 88.44 415 ALA B CA 1
ATOM 7258 C C . ALA B 1 415 ? 26.766 -16.734 -16.562 1 88.44 415 ALA B C 1
ATOM 7260 O O . ALA B 1 415 ? 26.156 -15.805 -17.094 1 88.44 415 ALA B O 1
ATOM 7261 N N . GLU B 1 416 ? 28.031 -16.766 -16.172 1 87.62 416 GLU B N 1
ATOM 7262 C CA . GLU B 1 416 ? 28.828 -15.578 -16.484 1 87.62 416 GLU B CA 1
ATOM 7263 C C . GLU B 1 416 ? 28.875 -15.312 -17.984 1 87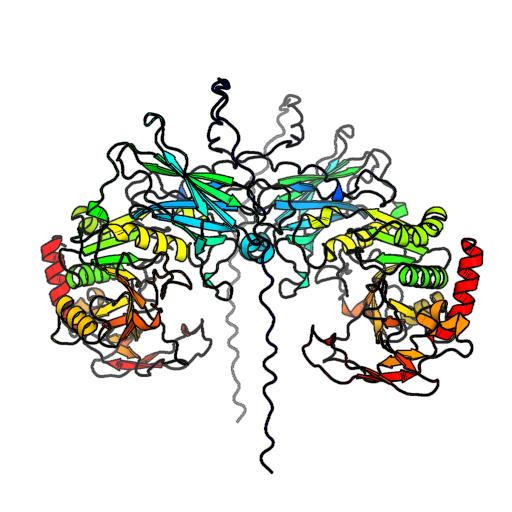.62 416 GLU B C 1
ATOM 7265 O O . GLU B 1 416 ? 29.125 -16.219 -18.781 1 87.62 416 GLU B O 1
ATOM 7270 N N . GLY B 1 417 ? 28.547 -14.141 -18.328 1 87.25 417 GLY B N 1
ATOM 7271 C CA . GLY B 1 417 ? 28.594 -13.758 -19.734 1 87.25 417 GLY B CA 1
ATOM 7272 C C . GLY B 1 417 ? 27.297 -14.008 -20.469 1 87.25 417 GLY B C 1
ATOM 7273 O O . GLY B 1 417 ? 27.141 -13.586 -21.625 1 87.25 417 GLY B O 1
ATOM 7274 N N . GLU B 1 418 ? 26.406 -14.703 -19.781 1 89.88 418 GLU B N 1
ATOM 7275 C CA . GLU B 1 418 ? 25.109 -14.992 -20.406 1 89.88 418 GLU B CA 1
ATOM 7276 C C . GLU B 1 418 ? 24.109 -13.867 -20.141 1 89.88 418 GLU B C 1
ATOM 7278 O O . GLU B 1 418 ? 24.172 -13.211 -19.094 1 89.88 418 GLU B O 1
ATOM 7283 N N . ASP B 1 419 ? 23.312 -13.641 -21.188 1 90.06 419 ASP B N 1
ATOM 7284 C CA . ASP B 1 419 ? 22.156 -12.789 -20.984 1 90.06 419 ASP B CA 1
ATOM 7285 C C . ASP B 1 419 ? 20.859 -13.531 -21.328 1 90.06 419 ASP B C 1
ATOM 7287 O O . ASP B 1 419 ? 20.891 -14.633 -21.875 1 90.06 419 ASP B O 1
ATOM 7291 N N . VAL B 1 420 ? 19.781 -13 -20.906 1 88.12 420 VAL B N 1
ATOM 7292 C CA . VAL B 1 420 ? 18.484 -13.656 -21.047 1 88.12 420 VAL B CA 1
ATOM 7293 C C . VAL B 1 420 ? 18.219 -13.953 -22.531 1 88.12 420 VAL B C 1
ATOM 7295 O O . VAL B 1 420 ? 17.688 -15 -22.859 1 88.12 420 VAL B O 1
ATOM 7298 N N . GLY B 1 421 ? 18.656 -13.102 -23.422 1 88.06 421 GLY B N 1
ATOM 7299 C CA . GLY B 1 421 ? 18.406 -13.258 -24.844 1 88.06 421 GLY B CA 1
ATOM 7300 C C . GLY B 1 421 ? 19.172 -14.414 -25.469 1 88.06 421 GLY B C 1
ATOM 7301 O O . GLY B 1 421 ? 18.766 -14.961 -26.5 1 88.06 421 GLY B O 1
ATOM 7302 N N . SER B 1 422 ? 20.219 -14.828 -24.766 1 87.38 422 SER B N 1
ATOM 7303 C CA . SER B 1 422 ? 21.078 -15.859 -25.344 1 87.38 422 SER B CA 1
ATOM 7304 C C . SER B 1 422 ? 20.719 -17.234 -24.812 1 87.38 422 SER B C 1
ATOM 7306 O O . SER B 1 422 ? 21.406 -18.219 -25.109 1 87.38 422 SER B O 1
ATOM 7308 N N . VAL B 1 423 ? 19.719 -17.25 -24.047 1 91.5 423 VAL B N 1
ATOM 7309 C CA . VAL B 1 423 ? 19.375 -18.562 -23.484 1 91.5 423 VAL B CA 1
ATOM 7310 C C . VAL B 1 423 ? 17.859 -18.781 -23.594 1 91.5 423 VAL B C 1
ATOM 7312 O O . VAL B 1 423 ? 17.344 -19.797 -23.125 1 91.5 423 VAL B O 1
ATOM 7315 N N . THR B 1 424 ? 17.141 -17.875 -24.125 1 92.75 424 THR B N 1
ATOM 7316 C CA . THR B 1 424 ? 15.688 -17.969 -24.25 1 92.75 424 THR B CA 1
ATOM 7317 C C . THR B 1 424 ? 15.258 -17.75 -25.703 1 92.75 424 THR B C 1
ATOM 7319 O O . THR B 1 424 ? 15.984 -17.141 -26.484 1 92.75 424 THR B O 1
ATOM 7322 N N . ILE B 1 425 ? 14.094 -18.312 -26.016 1 91.25 425 ILE B N 1
ATOM 7323 C CA . ILE B 1 425 ? 13.594 -18.109 -27.375 1 91.25 425 ILE B CA 1
ATOM 7324 C C . ILE B 1 425 ? 12.07 -18.094 -27.359 1 91.25 425 ILE B C 1
ATOM 7326 O O . ILE B 1 425 ? 11.438 -18.812 -26.578 1 91.25 425 ILE B O 1
ATOM 7330 N N . TRP B 1 426 ? 11.5 -17.203 -28.094 1 87.94 426 TRP B N 1
ATOM 7331 C CA . TRP B 1 426 ? 10.109 -17.312 -28.531 1 87.94 426 TRP B CA 1
ATOM 7332 C C . TRP B 1 426 ? 10.016 -17.984 -29.891 1 87.94 426 TRP B C 1
ATOM 7334 O O . TRP B 1 426 ? 10.758 -17.625 -30.812 1 87.94 426 TRP B O 1
ATOM 7344 N N . THR B 1 427 ? 9.219 -19 -30.031 1 85.38 427 THR B N 1
ATOM 7345 C CA . THR B 1 427 ? 9.141 -19.719 -31.297 1 85.38 427 THR B CA 1
ATOM 7346 C C . THR B 1 427 ? 7.703 -20.141 -31.594 1 85.38 427 THR B C 1
ATOM 7348 O O . THR B 1 427 ? 6.922 -20.375 -30.672 1 85.38 427 THR B O 1
ATOM 7351 N N . ASP B 1 428 ? 7.418 -20.328 -32.844 1 84.5 428 ASP B N 1
ATOM 7352 C CA . ASP B 1 428 ? 6.105 -20.812 -33.25 1 84.5 428 ASP B CA 1
ATOM 7353 C C . ASP B 1 428 ? 6.105 -22.328 -33.406 1 84.5 428 ASP B C 1
ATOM 7355 O O . ASP B 1 428 ? 5.086 -22.922 -33.75 1 84.5 428 ASP B O 1
ATOM 7359 N N . LYS B 1 429 ? 7.238 -22.891 -33.094 1 90.25 429 LYS B N 1
ATOM 7360 C CA . LYS B 1 429 ? 7.277 -24.344 -33.094 1 90.25 429 LYS B CA 1
ATOM 7361 C C . LYS B 1 429 ? 6.457 -24.938 -31.969 1 90.25 429 LYS B C 1
ATOM 7363 O O . LYS B 1 429 ? 5.977 -26.062 -32.062 1 90.25 429 LYS B O 1
ATOM 7368 N N . PHE B 1 430 ? 6.398 -24.234 -30.875 1 92.12 430 PHE B N 1
ATOM 7369 C CA . PHE B 1 430 ? 5.457 -24.531 -29.797 1 92.12 430 PHE B CA 1
ATOM 7370 C C . PHE B 1 430 ? 4.336 -23.5 -29.766 1 92.12 430 PHE B C 1
ATOM 7372 O O . PHE B 1 430 ? 4.59 -22.297 -29.828 1 92.12 430 PHE B O 1
ATOM 7379 N N . SER B 1 431 ? 3.168 -24.016 -29.781 1 92.31 431 SER B N 1
ATOM 7380 C CA . SER B 1 431 ? 2.004 -23.141 -29.656 1 92.31 431 SER B CA 1
ATOM 7381 C C . SER B 1 431 ? 1.019 -23.703 -28.625 1 92.31 431 SER B C 1
ATOM 7383 O O . SER B 1 431 ? 1.162 -24.828 -28.172 1 92.31 431 SER B O 1
ATOM 7385 N N . TYR B 1 432 ? 0.165 -22.844 -28.219 1 94.81 432 TYR B N 1
ATOM 7386 C CA . TYR B 1 432 ? -0.917 -23.328 -27.359 1 94.81 432 TYR B CA 1
ATOM 7387 C C . TYR B 1 432 ? -2.252 -22.719 -27.781 1 94.81 432 TYR B C 1
ATOM 7389 O O . TYR B 1 432 ? -2.312 -21.562 -28.188 1 94.81 432 TYR B O 1
ATOM 7397 N N . TYR B 1 433 ? -3.273 -23.562 -27.828 1 94.5 433 TYR B N 1
ATOM 7398 C CA . TYR B 1 433 ? -4.652 -23.141 -28.047 1 94.5 433 TYR B CA 1
ATOM 7399 C C . TYR B 1 433 ? -5.27 -22.641 -26.75 1 94.5 433 TYR B C 1
ATOM 7401 O O . TYR B 1 433 ? -5.242 -23.328 -25.734 1 94.5 433 TYR B O 1
ATOM 7409 N N . HIS B 1 434 ? -5.816 -21.453 -26.797 1 93.62 434 HIS B N 1
ATOM 7410 C CA . HIS B 1 434 ? -6.344 -20.812 -25.594 1 93.62 434 HIS B CA 1
ATOM 7411 C C . HIS B 1 434 ? -7.859 -20.688 -25.641 1 93.62 434 HIS B C 1
ATOM 7413 O O . HIS B 1 434 ? -8.398 -19.891 -26.422 1 93.62 434 HIS B O 1
ATOM 7419 N N . TYR B 1 435 ? -8.477 -21.406 -24.828 1 92 435 TYR B N 1
ATOM 7420 C CA . TYR B 1 435 ? -9.938 -21.391 -24.734 1 92 435 TYR B CA 1
ATOM 7421 C C . TYR B 1 435 ? -10.406 -20.5 -23.594 1 92 435 TYR B C 1
ATOM 7423 O O . TYR B 1 435 ? -11.062 -20.969 -22.656 1 92 435 TYR B O 1
ATOM 7431 N N . HIS B 1 436 ? -10.258 -19.281 -23.781 1 87.62 436 HIS B N 1
ATOM 7432 C CA . HIS B 1 436 ? -10.547 -18.312 -22.734 1 87.62 436 HIS B CA 1
ATOM 7433 C C . HIS B 1 436 ? -12 -18.391 -22.297 1 87.62 436 HIS B C 1
ATOM 7435 O O . HIS B 1 436 ? -12.906 -18.484 -23.125 1 87.62 436 HIS B O 1
ATOM 7441 N N . GLY B 1 437 ? -12.18 -18.391 -20.984 1 84.38 437 GLY B N 1
ATOM 7442 C CA . GLY B 1 437 ? -13.516 -18.266 -20.422 1 84.38 437 GLY B CA 1
ATOM 7443 C C . GLY B 1 437 ? -14.266 -19.578 -20.359 1 84.38 437 GLY B C 1
ATOM 7444 O O . GLY B 1 437 ? -15.414 -19.625 -19.922 1 84.38 437 GLY B O 1
ATOM 7445 N N . THR B 1 438 ? -13.656 -20.641 -20.672 1 89.44 438 THR B N 1
ATOM 7446 C CA . THR B 1 438 ? -14.391 -21.906 -20.766 1 89.44 438 THR B CA 1
ATOM 7447 C C . THR B 1 438 ? -14.227 -22.719 -19.5 1 89.44 438 THR B C 1
ATOM 7449 O O . THR B 1 438 ? -15 -23.641 -19.234 1 89.44 438 THR B O 1
ATOM 7452 N N . THR B 1 439 ? -13.234 -22.422 -18.688 1 90.94 439 THR B N 1
ATOM 7453 C CA . THR B 1 439 ? -12.984 -23.219 -17.484 1 90.94 439 THR B CA 1
ATOM 7454 C C . THR B 1 439 ? -13.773 -22.672 -16.312 1 90.94 439 THR B C 1
ATOM 7456 O O . THR B 1 439 ? -13.891 -23.344 -15.273 1 90.94 439 THR B O 1
ATOM 7459 N N . THR B 1 440 ? -14.383 -21.562 -16.453 1 86.75 440 THR B N 1
ATOM 7460 C CA . THR B 1 440 ? -15.086 -20.938 -15.344 1 86.75 440 THR B CA 1
ATOM 7461 C C . THR B 1 440 ? -16.594 -21.109 -15.484 1 86.75 440 THR B C 1
ATOM 7463 O O . THR B 1 440 ? -17.375 -20.406 -14.836 1 86.75 440 THR B O 1
ATOM 7466 N N . ARG B 1 441 ? -17.031 -21.953 -16.312 1 82.19 441 ARG B N 1
ATOM 7467 C CA . ARG B 1 441 ? -18.438 -22.188 -16.578 1 82.19 441 ARG B CA 1
ATOM 7468 C C . ARG B 1 441 ? -18.875 -23.562 -16.078 1 82.19 441 ARG B C 1
ATOM 7470 O O . ARG B 1 441 ? -19.266 -24.422 -16.859 1 82.19 441 ARG B O 1
ATOM 7477 N N . LYS B 1 442 ? -18.891 -23.703 -14.828 1 82.31 442 LYS B N 1
ATOM 7478 C CA . LYS B 1 442 ? -19.203 -24.984 -14.227 1 82.31 442 LYS B CA 1
ATOM 7479 C C . LYS B 1 442 ? -20.625 -25.422 -14.539 1 82.31 442 LYS B C 1
ATOM 7481 O O . LYS B 1 442 ? -20.859 -26.547 -14.992 1 82.31 442 LYS B O 1
ATOM 7486 N N . ASP B 1 443 ? -21.625 -24.578 -14.375 1 75.5 443 ASP B N 1
ATOM 7487 C CA . ASP B 1 443 ? -23.031 -24.953 -14.484 1 75.5 443 ASP B CA 1
ATOM 7488 C C . ASP B 1 443 ? -23.641 -24.422 -15.781 1 75.5 443 ASP B C 1
ATOM 7490 O O . ASP B 1 443 ? -24.859 -24.469 -15.969 1 75.5 443 ASP B O 1
ATOM 7494 N N . LEU B 1 444 ? -22.719 -23.938 -16.594 1 70.88 444 LEU B N 1
ATOM 7495 C CA . LEU B 1 444 ? -23.25 -23.328 -17.812 1 70.88 444 LEU B CA 1
ATOM 7496 C C . LEU B 1 444 ? -22.906 -24.156 -19.047 1 70.88 444 LEU B C 1
ATOM 7498 O O . LEU B 1 444 ? -21.938 -24.906 -19.031 1 70.88 444 LEU B O 1
ATOM 7502 N N . GLU B 1 445 ? -23.812 -24 -19.953 1 75.81 445 GLU B N 1
ATOM 7503 C CA . GLU B 1 445 ? -23.547 -24.625 -21.25 1 75.81 445 GLU B CA 1
ATOM 7504 C C . GLU B 1 445 ? -22.359 -23.953 -21.938 1 75.81 445 GLU B C 1
ATOM 7506 O O . GLU B 1 445 ? -22.328 -22.719 -22.078 1 75.81 445 GLU B O 1
ATOM 7511 N N . LEU B 1 446 ? -21.391 -24.719 -22.359 1 83.75 446 LEU B N 1
ATOM 7512 C CA . LEU B 1 446 ? -20.219 -24.188 -23.062 1 83.75 446 LEU B CA 1
ATOM 7513 C C . LEU B 1 446 ? -20.609 -23.625 -24.422 1 83.75 446 LEU B C 1
ATOM 7515 O O . LEU B 1 446 ? -20.141 -22.562 -24.812 1 83.75 446 LEU B O 1
ATOM 7519 N N . CYS B 1 447 ? -21.578 -24.297 -25.031 1 85.31 447 CYS B N 1
ATOM 7520 C CA . CYS B 1 447 ? -22 -23.891 -26.375 1 85.31 447 CYS B CA 1
ATOM 7521 C C . CYS B 1 447 ? -23.125 -22.875 -26.297 1 85.31 447 CYS B C 1
ATOM 7523 O O . CYS B 1 447 ? -24.297 -23.234 -26.156 1 85.31 447 CYS B O 1
ATOM 7525 N N . GLN B 1 448 ? -22.859 -21.719 -26.469 1 83.38 448 GLN B N 1
ATOM 7526 C CA . GLN B 1 448 ? -23.875 -20.672 -26.422 1 83.38 448 GLN B CA 1
ATOM 7527 C C . GLN B 1 448 ? -24.625 -20.562 -27.75 1 83.38 448 GLN B C 1
ATOM 7529 O O . GLN B 1 448 ? -25.828 -20.328 -27.766 1 83.38 448 GLN B O 1
ATOM 7534 N N . GLU B 1 449 ? -23.891 -20.672 -28.797 1 87 449 GLU B N 1
ATOM 7535 C CA . GLU B 1 449 ? -24.453 -20.703 -30.156 1 87 449 GLU B CA 1
ATOM 7536 C C . GLU B 1 449 ? -23.906 -21.875 -30.953 1 87 449 GLU B C 1
ATOM 7538 O O . GLU B 1 449 ? -22.703 -22.109 -31 1 87 449 GLU B O 1
ATOM 7543 N N . LEU B 1 450 ? -24.812 -22.594 -31.562 1 88.94 450 LEU B N 1
ATOM 7544 C CA . LEU B 1 450 ? -24.422 -23.703 -32.438 1 88.94 450 LEU B CA 1
ATOM 7545 C C . LEU B 1 450 ? -24.391 -23.234 -33.875 1 88.94 450 LEU B C 1
ATOM 7547 O O . LEU B 1 450 ? -25.312 -22.594 -34.375 1 88.94 450 LEU B O 1
ATOM 7551 N N . VAL B 1 451 ? -23.297 -23.562 -34.469 1 89.25 451 VAL B N 1
ATOM 7552 C CA . VAL B 1 451 ? -23.109 -23.141 -35.844 1 89.25 451 VAL B CA 1
ATOM 7553 C C . VAL B 1 451 ? -22.891 -24.359 -36.75 1 89.25 451 VAL B C 1
ATOM 7555 O O . VAL B 1 451 ? -22.266 -25.328 -36.312 1 89.25 451 VAL B O 1
ATOM 7558 N N . ASP B 1 452 ? -23.406 -24.156 -38 1 84.81 452 ASP B N 1
ATOM 7559 C CA . ASP B 1 452 ? -23.234 -25.25 -38.969 1 84.81 452 ASP B CA 1
ATOM 7560 C C . ASP B 1 452 ? -21.797 -25.312 -39.469 1 84.81 452 ASP B C 1
ATOM 7562 O O . ASP B 1 452 ? -21.094 -24.297 -39.469 1 84.81 452 ASP B O 1
ATOM 7566 N N . PRO B 1 453 ? -21.391 -26.5 -39.875 1 78.69 453 PRO B N 1
ATOM 7567 C CA . PRO B 1 453 ? -20.031 -26.656 -40.344 1 78.69 453 PRO B CA 1
ATOM 7568 C C . PRO B 1 453 ? -19.703 -25.75 -41.531 1 78.69 453 PRO B C 1
ATOM 7570 O O . PRO B 1 453 ? -20.562 -25.547 -42.406 1 78.69 453 PRO B O 1
ATOM 7573 N N . GLY B 1 454 ? -18.531 -25.344 -41.625 1 72.62 454 GLY B N 1
ATOM 7574 C CA . GLY B 1 454 ? -18.031 -24.609 -42.781 1 72.62 454 GLY B CA 1
ATOM 7575 C C . GLY B 1 454 ? -18.266 -23.125 -42.688 1 72.62 454 GLY B C 1
ATOM 7576 O O . GLY B 1 454 ? -18 -22.391 -43.656 1 72.62 454 GLY B O 1
ATOM 7577 N N . VAL B 1 455 ? -18.828 -22.609 -41.594 1 73.44 455 VAL B N 1
ATOM 7578 C CA . VAL B 1 455 ? -19.109 -21.172 -41.469 1 73.44 455 VAL B CA 1
ATOM 7579 C C . VAL B 1 455 ? -18.062 -20.516 -40.594 1 73.44 455 VAL B C 1
ATOM 7581 O O . VAL B 1 455 ? -17.609 -21.094 -39.594 1 73.44 455 VAL B O 1
ATOM 7584 N N . ASN B 1 456 ? -17.531 -19.359 -41.031 1 76.25 456 ASN B N 1
ATOM 7585 C CA . ASN B 1 456 ? -16.75 -18.5 -40.156 1 76.25 456 ASN B CA 1
ATOM 7586 C C . ASN B 1 456 ? -17.656 -17.703 -39.219 1 76.25 456 ASN B C 1
ATOM 7588 O O . ASN B 1 456 ? -18.812 -17.453 -39.531 1 76.25 456 ASN B O 1
ATOM 7592 N N . VAL B 1 457 ? -17.094 -17.531 -38 1 76 457 VAL B N 1
ATOM 7593 C CA . VAL B 1 457 ? -17.969 -16.891 -37.031 1 76 457 VAL B CA 1
ATOM 7594 C C . VAL B 1 457 ? -17.328 -15.594 -36.531 1 76 457 VAL B C 1
ATOM 7596 O O . VAL B 1 457 ? -16.125 -15.383 -36.688 1 76 457 VAL B O 1
ATOM 7599 N N . THR B 1 458 ? -18.172 -14.672 -36.094 1 70.88 458 THR B N 1
ATOM 7600 C CA . THR B 1 458 ? -17.734 -13.422 -35.469 1 70.88 458 THR B CA 1
ATOM 7601 C C . THR B 1 458 ? -18.266 -13.305 -34.031 1 70.88 458 THR B C 1
ATOM 7603 O O . THR B 1 458 ? -19.438 -13.625 -33.781 1 70.88 458 THR B O 1
ATOM 7606 N N . THR B 1 459 ? -17.422 -13.203 -33.094 1 68.81 459 THR B N 1
ATOM 7607 C CA . THR B 1 459 ? -17.828 -13.062 -31.703 1 68.81 459 THR B CA 1
ATOM 7608 C C . THR B 1 459 ? -17.453 -11.68 -31.172 1 68.81 459 THR B C 1
ATOM 7610 O O . THR B 1 459 ? -16.375 -11.156 -31.469 1 68.81 459 THR B O 1
ATOM 7613 N N . PHE B 1 460 ? -18.547 -11.07 -30.484 1 55.94 460 PHE B N 1
ATOM 7614 C CA . PHE B 1 460 ? -18.297 -9.82 -29.781 1 55.94 460 PHE B CA 1
ATOM 7615 C C . PHE B 1 460 ? -17.594 -10.086 -28.453 1 55.94 460 PHE B C 1
ATOM 7617 O O . PHE B 1 460 ? -18.062 -10.898 -27.656 1 55.94 460 PHE B O 1
ATOM 7624 N N . SER B 1 461 ? -16.328 -9.969 -28.438 1 54.19 461 SER B N 1
ATOM 7625 C CA . SER B 1 461 ? -15.602 -10.289 -27.203 1 54.19 461 SER B CA 1
ATOM 7626 C C . SER B 1 461 ? -15.695 -9.148 -26.188 1 54.19 461 SER B C 1
ATOM 7628 O O . SER B 1 461 ? -15.344 -8.008 -26.5 1 54.19 461 SER B O 1
ATOM 7630 N N . ASP B 1 462 ? -16.625 -9.25 -25.266 1 45.09 462 ASP B N 1
ATOM 7631 C CA . ASP B 1 462 ? -16.594 -8.352 -24.125 1 45.09 462 ASP B CA 1
ATOM 7632 C C . ASP B 1 462 ? -15.305 -8.539 -23.312 1 45.09 462 ASP B C 1
ATOM 7634 O O . ASP B 1 462 ? -15.07 -7.828 -22.328 1 45.09 462 ASP B O 1
ATOM 7638 N N . ILE B 1 463 ? -14.797 -9.641 -23.5 1 43.62 463 ILE B N 1
ATOM 7639 C CA . ILE B 1 463 ? -13.711 -9.984 -22.578 1 43.62 463 ILE B CA 1
ATOM 7640 C C . ILE B 1 463 ? -12.562 -8.992 -22.75 1 43.62 463 ILE B C 1
ATOM 7642 O O . ILE B 1 463 ? -11.562 -9.062 -22.031 1 43.62 463 ILE B O 1
ATOM 7646 N N . GLU B 1 464 ? -12.508 -8.484 -23.984 1 42.69 464 GLU B N 1
ATOM 7647 C CA . GLU B 1 464 ? -11.359 -7.586 -24.047 1 42.69 464 GLU B CA 1
ATOM 7648 C C . GLU B 1 464 ? -11.438 -6.508 -22.969 1 42.69 464 GLU B C 1
ATOM 7650 O O . GLU B 1 464 ? -11.586 -5.32 -23.281 1 42.69 464 GLU B O 1
ATOM 7655 N N . HIS B 1 465 ? -12.219 -6.727 -22.094 1 38.91 465 HIS B N 1
ATOM 7656 C CA . HIS B 1 465 ? -12.32 -5.777 -20.984 1 38.91 465 HIS B CA 1
ATOM 7657 C C . HIS B 1 465 ? -10.938 -5.363 -20.484 1 38.91 465 HIS B C 1
ATOM 7659 O O . HIS B 1 465 ? -10.789 -4.32 -19.844 1 38.91 465 HIS B O 1
ATOM 7665 N N . GLN B 1 466 ? -10.094 -6.402 -20.312 1 37.81 466 GLN B N 1
ATOM 7666 C CA . GLN B 1 466 ? -8.852 -5.844 -19.781 1 37.81 466 GLN B CA 1
ATOM 7667 C C . GLN B 1 466 ? -8.336 -4.715 -20.672 1 37.81 466 GLN B C 1
ATOM 7669 O O . GLN B 1 466 ? -7.676 -3.793 -20.188 1 37.81 466 GLN B O 1
ATOM 7674 N N . PHE B 1 467 ? -8.516 -4.859 -22.031 1 38.69 467 PHE B N 1
ATOM 7675 C CA . PHE B 1 467 ? -7.93 -3.816 -22.859 1 38.69 467 PHE B CA 1
ATOM 7676 C C . PHE B 1 467 ? -9.016 -3.01 -23.562 1 38.69 467 PHE B C 1
ATOM 7678 O O . PHE B 1 467 ? -8.766 -2.381 -24.594 1 38.69 467 PHE B O 1
ATOM 7685 N N . GLU B 1 468 ? -10.195 -2.768 -23.125 1 41.03 468 GLU B N 1
ATOM 7686 C CA . GLU B 1 468 ? -11.211 -1.765 -23.438 1 41.03 468 GLU B CA 1
ATOM 7687 C C . GLU B 1 468 ? -11.719 -1.909 -24.875 1 41.03 468 GLU B C 1
ATOM 7689 O O . GLU B 1 468 ? -12.453 -1.052 -25.359 1 41.03 468 GLU B O 1
ATOM 7694 N N . THR B 1 469 ? -11.141 -2.578 -25.859 1 41.44 469 THR B N 1
ATOM 7695 C CA . THR B 1 469 ? -11.672 -2.367 -27.203 1 41.44 469 THR B CA 1
ATOM 7696 C C . THR B 1 469 ? -12.648 -3.473 -27.578 1 41.44 469 THR B C 1
ATOM 7698 O O . THR B 1 469 ? -12.336 -4.66 -27.469 1 41.44 469 THR B O 1
ATOM 7701 N N . PHE B 1 470 ? -13.914 -3.205 -27.469 1 46.25 470 PHE B N 1
ATOM 7702 C CA . PHE B 1 470 ? -15.055 -3.996 -27.922 1 46.25 470 PHE B CA 1
ATOM 7703 C C . PHE B 1 470 ? -15.016 -4.176 -29.422 1 46.25 470 PHE B C 1
ATOM 7705 O O . PHE B 1 470 ? -15.25 -3.223 -30.172 1 46.25 470 PHE B O 1
ATOM 7712 N N . GLN B 1 471 ? -14.133 -4.953 -29.984 1 56.25 471 GLN B N 1
ATOM 7713 C CA . GLN B 1 471 ? -14.211 -5.086 -31.438 1 56.25 471 GLN B CA 1
ATOM 7714 C C . GLN B 1 471 ? -14.703 -6.469 -31.828 1 56.25 471 GLN B C 1
ATOM 7716 O O . GLN B 1 471 ? -14.562 -7.43 -31.078 1 56.25 471 GLN B O 1
ATOM 7721 N N . ASN B 1 472 ? -15.547 -6.531 -32.688 1 65.56 472 ASN B N 1
ATOM 7722 C CA . ASN B 1 472 ? -15.883 -7.773 -33.375 1 65.56 472 ASN B CA 1
ATOM 7723 C C . ASN B 1 472 ? -14.641 -8.531 -33.812 1 65.56 472 ASN B C 1
ATOM 7725 O O . ASN B 1 472 ? -13.742 -7.961 -34.438 1 65.56 472 ASN B O 1
ATOM 7729 N N . VAL B 1 473 ? -14.531 -9.703 -33.188 1 74.62 473 VAL B N 1
ATOM 7730 C CA . VAL B 1 473 ? -13.383 -10.531 -33.531 1 74.62 473 VAL B CA 1
ATOM 7731 C C . VAL B 1 473 ? -13.82 -11.688 -34.438 1 74.62 473 VAL B C 1
ATOM 7733 O O . VAL B 1 473 ? -14.781 -12.391 -34.125 1 74.62 473 VAL B O 1
ATOM 7736 N N . SER B 1 474 ? -13.188 -11.75 -35.562 1 80 474 SER B N 1
ATOM 7737 C CA . SER B 1 474 ? -13.469 -12.828 -36.531 1 80 474 SER B CA 1
ATOM 7738 C C . SER B 1 474 ? -12.695 -14.094 -36.156 1 80 474 SER B C 1
ATOM 7740 O O . SER B 1 474 ? -11.531 -14.023 -35.75 1 80 474 SER B O 1
ATOM 7742 N N . HIS B 1 475 ? -13.438 -15.211 -36.25 1 86.12 475 HIS B N 1
ATOM 7743 C CA . HIS B 1 475 ? -12.82 -16.516 -36.031 1 86.12 475 HIS B CA 1
ATOM 7744 C C . HIS B 1 475 ? -13.031 -17.438 -37.25 1 86.12 475 HIS B C 1
ATOM 7746 O O . HIS B 1 475 ? -14.062 -17.375 -37.906 1 86.12 475 HIS B O 1
ATOM 7752 N N . GLN B 1 476 ? -11.992 -18.25 -37.594 1 88.88 476 GLN B N 1
ATOM 7753 C CA . GLN B 1 476 ? -12.062 -19.203 -38.688 1 88.88 476 GLN B CA 1
ATOM 7754 C C . GLN B 1 476 ? -12.039 -20.641 -38.156 1 88.88 476 GLN B C 1
ATOM 7756 O O . GLN B 1 476 ? -11.531 -20.891 -37.062 1 88.88 476 GLN B O 1
ATOM 7761 N N . LEU B 1 477 ? -12.547 -21.5 -38.969 1 90.88 477 LEU B N 1
ATOM 7762 C CA . LEU B 1 477 ? -12.586 -22.922 -38.625 1 90.88 477 LEU B CA 1
ATOM 7763 C C . LEU B 1 477 ? -11.172 -23.469 -38.469 1 90.88 477 LEU B C 1
ATOM 7765 O O . LEU B 1 477 ? -10.305 -23.219 -39.281 1 90.88 477 LEU B O 1
ATOM 7769 N N . ASP B 1 478 ? -10.922 -24.203 -37.438 1 92.25 478 ASP B N 1
ATOM 7770 C CA . ASP B 1 478 ? -9.672 -24.891 -37.125 1 92.25 478 ASP B CA 1
ATOM 7771 C C . ASP B 1 478 ? -9.93 -26.219 -36.438 1 92.25 478 ASP B C 1
ATOM 7773 O O . ASP B 1 478 ? -10.281 -26.25 -35.25 1 92.25 478 ASP B O 1
ATOM 7777 N N . LEU B 1 479 ? -9.688 -27.344 -37.125 1 92 479 LEU B N 1
ATOM 7778 C CA . LEU B 1 479 ? -10.039 -28.656 -36.625 1 92 479 LEU B CA 1
ATOM 7779 C C . LEU B 1 479 ? -8.836 -29.344 -36 1 92 479 LEU B C 1
ATOM 7781 O O . LEU B 1 479 ? -8.891 -30.531 -35.656 1 92 479 LEU B O 1
ATOM 7785 N N . SER B 1 480 ? -7.793 -28.625 -35.781 1 92.69 480 SER B N 1
ATOM 7786 C CA . SER B 1 480 ? -6.539 -29.219 -35.344 1 92.69 480 SER B CA 1
ATOM 7787 C C . SER B 1 480 ? -6.703 -29.922 -34 1 92.69 480 SER B C 1
ATOM 7789 O O . SER B 1 480 ? -6.281 -31.062 -33.812 1 92.69 480 SER B O 1
ATOM 7791 N N . MET B 1 481 ? -7.371 -29.297 -33.031 1 95.69 481 MET B N 1
ATOM 7792 C CA . MET B 1 481 ? -7.535 -29.891 -31.719 1 95.69 481 MET B CA 1
ATOM 7793 C C . MET B 1 481 ? -8.555 -31.016 -31.75 1 95.69 481 MET B C 1
ATOM 7795 O O . MET B 1 481 ? -8.406 -32 -31.047 1 95.69 481 MET B O 1
ATOM 7799 N N . LYS B 1 482 ? -9.594 -30.828 -32.531 1 94.12 482 LYS B N 1
ATOM 7800 C CA . LYS B 1 482 ? -10.617 -31.859 -32.656 1 94.12 482 LYS B CA 1
ATOM 7801 C C . LYS B 1 482 ? -10.016 -33.188 -33.094 1 94.12 482 LYS B C 1
ATOM 7803 O O . LYS B 1 482 ? -10.477 -34.25 -32.688 1 94.12 482 LYS B O 1
ATOM 7808 N N . ALA B 1 483 ? -9.039 -33.094 -33.906 1 93.69 483 ALA B N 1
ATOM 7809 C CA . ALA B 1 483 ? -8.406 -34.281 -34.469 1 93.69 483 ALA B CA 1
ATOM 7810 C C . ALA B 1 483 ? -7.801 -35.156 -33.375 1 93.69 483 ALA B C 1
ATOM 7812 O O . ALA B 1 483 ? -7.605 -36.375 -33.594 1 93.69 483 ALA B O 1
ATOM 7813 N N . PHE B 1 484 ? -7.531 -34.656 -32.219 1 94.62 484 PHE B N 1
ATOM 7814 C CA . PHE B 1 484 ? -6.914 -35.406 -31.125 1 94.62 484 PHE B CA 1
ATOM 7815 C C . PHE B 1 484 ? -7.977 -36.031 -30.25 1 94.62 484 PHE B C 1
ATOM 7817 O O . PHE B 1 484 ? -7.668 -36.938 -29.438 1 94.62 484 PHE B O 1
ATOM 7824 N N . ALA B 1 485 ? -9.188 -35.656 -30.328 1 95.06 485 ALA B N 1
ATOM 7825 C CA . ALA B 1 485 ? -10.211 -35.969 -29.328 1 95.06 485 ALA B CA 1
ATOM 7826 C C . ALA B 1 485 ? -10.375 -37.469 -29.125 1 95.06 485 ALA B C 1
ATOM 7828 O O . ALA B 1 485 ? -10.344 -37.969 -28 1 95.06 485 ALA B O 1
ATOM 7829 N N . GLU B 1 486 ? -10.516 -38.188 -30.219 1 94.88 486 GLU B N 1
ATOM 7830 C CA . GLU B 1 486 ? -10.75 -39.625 -30.109 1 94.88 486 GLU B CA 1
ATOM 7831 C C . GLU B 1 486 ? -9.555 -40.312 -29.469 1 94.88 486 GLU B C 1
ATOM 7833 O O . GLU B 1 486 ? -9.719 -41.156 -28.594 1 94.88 486 GLU B O 1
ATOM 7838 N N . GLU B 1 487 ? -8.43 -40 -29.938 1 95.69 487 GLU B N 1
ATOM 7839 C CA . GLU B 1 487 ? -7.215 -40.594 -29.391 1 95.69 487 GLU B CA 1
ATOM 7840 C C . GLU B 1 487 ? -7.07 -40.312 -27.906 1 95.69 487 GLU B C 1
ATOM 7842 O O . GLU B 1 487 ? -6.637 -41.156 -27.125 1 95.69 487 GLU B O 1
ATOM 7847 N N . VAL B 1 488 ? -7.367 -39.156 -27.453 1 97.56 488 VAL B N 1
ATOM 7848 C CA . VAL B 1 488 ? -7.25 -38.75 -26.062 1 97.56 488 VAL B CA 1
ATOM 7849 C C . VAL B 1 488 ? -8.25 -39.5 -25.219 1 97.56 488 VAL B C 1
ATOM 7851 O O . VAL B 1 488 ? -7.918 -39.969 -24.125 1 97.56 488 VAL B O 1
ATOM 7854 N N . LYS B 1 489 ? -9.438 -39.656 -25.688 1 96.5 489 LYS B N 1
ATOM 7855 C CA . LYS B 1 489 ? -10.461 -40.406 -24.969 1 96.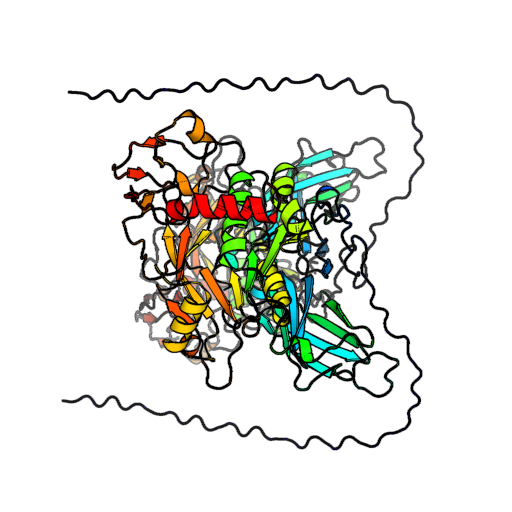5 489 LYS B CA 1
ATOM 7856 C C . LYS B 1 489 ? -10.055 -41.844 -24.797 1 96.5 489 LYS B C 1
ATOM 7858 O O . LYS B 1 489 ? -10.219 -42.438 -23.719 1 96.5 489 LYS B O 1
ATOM 7863 N N . GLU B 1 490 ? -9.539 -42.375 -25.828 1 97.19 490 GLU B N 1
ATOM 7864 C CA . GLU B 1 490 ? -9.07 -43.75 -25.75 1 97.19 490 GLU B CA 1
ATOM 7865 C C . GLU B 1 490 ? -7.926 -43.906 -24.75 1 97.19 490 GLU B C 1
ATOM 7867 O O . GLU B 1 490 ? -7.887 -44.844 -23.969 1 97.19 490 GLU B O 1
ATOM 7872 N N . PHE B 1 491 ? -7.043 -43.094 -24.828 1 97.69 491 PHE B N 1
ATOM 7873 C CA . PHE B 1 491 ? -5.926 -43.062 -23.891 1 97.69 491 PHE B CA 1
ATOM 7874 C C . PHE B 1 491 ? -6.426 -43 -22.453 1 97.69 491 PHE B C 1
ATOM 7876 O O . PHE B 1 491 ? -5.969 -43.75 -21.578 1 97.69 491 PHE B O 1
ATOM 7883 N N . GLU B 1 492 ? -7.336 -41.969 -22.219 1 97.69 492 GLU B N 1
ATOM 7884 C CA . GLU B 1 492 ? -7.887 -41.844 -20.875 1 97.69 492 GLU B CA 1
ATOM 7885 C C . GLU B 1 492 ? -8.492 -43.156 -20.391 1 97.69 492 GLU B C 1
ATOM 7887 O O . GLU B 1 492 ? -8.242 -43.594 -19.266 1 97.69 492 GLU B O 1
ATOM 7892 N N . THR B 1 493 ? -9.242 -43.781 -21.266 1 96.62 493 THR B N 1
ATOM 7893 C CA . THR B 1 493 ? -9.898 -45.031 -20.922 1 96.62 493 THR B CA 1
ATOM 7894 C C . THR B 1 493 ? -8.867 -46.125 -20.609 1 96.62 493 THR B C 1
ATOM 7896 O O . THR B 1 493 ? -9.031 -46.906 -19.672 1 96.62 493 THR B O 1
ATOM 7899 N N . SER B 1 494 ? -7.91 -46.094 -21.344 1 97.12 494 SER B N 1
ATOM 7900 C CA . SER B 1 494 ? -6.875 -47.094 -21.141 1 97.12 494 SER B CA 1
ATOM 7901 C C . SER B 1 494 ? -6.117 -46.875 -19.828 1 97.12 494 SER B C 1
ATOM 7903 O O . SER B 1 494 ? -5.641 -47.812 -19.219 1 97.12 494 SER B O 1
ATOM 7905 N N . MET B 1 495 ? -5.969 -45.719 -19.438 1 96.38 495 MET B N 1
ATOM 7906 C CA . MET B 1 495 ? -5.156 -45.375 -18.281 1 96.38 495 MET B CA 1
ATOM 7907 C C . MET B 1 495 ? -5.969 -45.469 -16.984 1 96.38 495 MET B C 1
ATOM 7909 O O . MET B 1 495 ? -5.484 -46.031 -15.992 1 96.38 495 MET B O 1
ATOM 7913 N N . ILE B 1 496 ? -7.184 -45 -17.016 1 94.31 496 ILE B N 1
ATOM 7914 C CA . ILE B 1 496 ? -7.879 -44.906 -15.742 1 94.31 496 ILE B CA 1
ATOM 7915 C C . ILE B 1 496 ? -9.258 -45.562 -15.836 1 94.31 496 ILE B C 1
ATOM 7917 O O . ILE B 1 496 ? -10.055 -45.469 -14.898 1 94.31 496 ILE B O 1
ATOM 7921 N N . GLY B 1 497 ? -9.555 -46.281 -16.75 1 85.25 497 GLY B N 1
ATOM 7922 C CA . GLY B 1 497 ? -10.789 -47.031 -16.891 1 85.25 497 GLY B CA 1
ATOM 7923 C C . GLY B 1 497 ? -12 -46.156 -17.109 1 85.25 497 GLY B C 1
ATOM 7924 O O . GLY B 1 497 ? -13.141 -46.594 -16.953 1 85.25 497 GLY B O 1
ATOM 7925 N N . SER B 1 498 ? -11.75 -44.781 -17.219 1 61.28 498 SER B N 1
ATOM 7926 C CA . SER B 1 498 ? -12.867 -43.875 -17.266 1 61.28 498 SER B CA 1
ATOM 7927 C C . SER B 1 498 ? -14.117 -44.531 -17.844 1 61.28 498 SER B C 1
ATOM 7929 O O . SER B 1 498 ? -14.023 -45.5 -18.594 1 61.28 498 SER B O 1
#

Organism: NCBI:txid1480154

Solvent-accessible surface area (backbone atoms only — not comparable to full-atom values): 53996 Å² total; per-residue (Å²): 136,83,80,77,78,79,78,81,77,78,76,76,75,78,79,76,74,78,75,72,76,74,76,77,82,74,81,78,75,79,72,77,68,74,86,68,79,72,81,72,80,73,74,33,51,53,85,50,65,43,41,48,73,76,89,50,80,90,40,44,61,88,38,68,92,50,23,51,60,46,61,68,46,59,34,36,56,62,35,42,38,34,26,44,52,49,55,39,77,69,47,60,32,29,34,41,34,28,23,32,33,31,35,54,40,60,75,68,12,56,47,51,38,36,28,32,42,40,56,29,72,89,54,73,85,63,70,72,45,71,36,62,29,45,78,35,43,48,55,82,92,39,74,68,25,35,55,54,24,13,38,28,30,36,38,31,58,40,95,54,72,54,55,77,84,22,61,14,27,33,39,34,38,33,50,43,57,26,84,66,49,52,57,81,63,66,62,41,73,44,77,59,42,77,44,53,65,64,62,60,57,75,67,48,69,41,85,81,44,80,19,54,36,32,40,37,34,59,53,36,50,48,91,28,56,16,38,68,46,49,37,54,44,49,37,44,45,51,59,66,64,38,89,44,34,40,35,43,41,31,26,38,62,28,73,45,73,64,40,40,60,57,46,44,59,41,36,73,70,65,41,38,47,46,34,19,38,31,53,44,68,34,49,56,38,35,77,69,38,32,42,30,48,36,20,49,43,45,55,61,35,32,50,33,19,50,30,36,36,36,58,55,80,42,47,46,78,44,60,46,90,95,43,50,65,69,58,46,51,51,49,48,23,69,76,39,57,41,92,53,47,34,35,43,34,30,35,69,40,50,35,44,56,44,50,16,48,54,53,95,51,69,89,45,49,81,74,48,54,65,52,62,24,43,32,26,28,54,62,66,78,68,64,42,98,80,64,50,76,42,31,27,34,30,31,21,80,32,50,70,35,33,44,83,46,47,54,37,77,82,11,57,62,66,56,92,91,54,51,71,77,66,23,39,45,77,42,76,62,37,31,29,41,31,34,59,78,55,41,59,38,47,93,46,76,68,61,73,38,77,35,65,80,93,56,69,47,71,45,78,40,70,70,38,54,89,70,69,54,77,45,79,40,51,24,35,76,43,62,72,61,33,69,45,47,65,62,30,53,52,49,37,34,70,73,63,62,104,136,84,82,77,81,80,80,82,79,80,77,79,78,78,80,77,76,79,74,73,76,75,77,78,84,74,83,78,76,80,69,80,70,72,87,70,77,74,81,67,80,74,74,33,63,62,91,53,54,34,22,34,77,76,88,50,80,92,39,46,59,89,38,68,91,50,22,49,60,45,62,68,46,59,34,39,57,63,35,41,40,34,25,46,51,50,54,39,77,69,48,60,32,30,34,42,35,29,22,34,32,29,33,54,40,61,73,67,13,55,47,52,37,37,28,33,42,40,56,29,71,89,55,72,84,63,70,70,46,71,36,62,28,45,78,36,42,49,56,80,92,39,75,68,23,37,55,55,24,14,39,28,29,36,38,31,58,40,96,54,71,54,55,76,87,22,62,14,28,31,38,33,39,32,48,42,56,27,86,66,48,52,59,81,63,64,60,41,73,44,80,60,40,77,43,52,64,64,62,61,57,79,66,46,69,41,84,81,44,81,19,54,36,30,40,39,36,56,52,36,49,48,90,28,57,16,37,66,45,50,36,53,44,49,38,46,47,51,59,67,61,38,87,45,33,39,37,42,41,31,25,38,62,30,73,45,74,64,42,40,61,57,46,45,61,42,37,74,72,65,42,36,47,46,33,18,38,32,53,45,68,35,49,56,38,36,77,68,38,31,42,28,48,36,20,49,43,45,56,60,34,32,51,34,17,52,29,34,36,34,58,54,80,43,45,45,79,46,59,47,90,93,44,51,64,68,56,47,51,50,48,48,23,71,76,39,58,41,93,54,48,33,34,44,33,30,35,68,39,51,35,46,55,44,52,16,48,53,54,94,52,66,89,46,51,80,74,47,53,63,52,64,23,43,32,27,30,51,62,66,77,67,63,48,93,79,60,49,76,44,31,27,34,30,32,20,81,31,50,70,34,33,44,83,46,47,54,36,79,81,11,57,62,68,58,92,91,53,51,73,78,69,24,40,44,77,42,76,62,37,30,28,41,32,34,60,80,55,42,60,37,47,93,49,74,68,61,71,38,76,35,65,80,94,55,70,49,73,45,78,40,71,70,39,54,88,70,70,55,75,46,79,38,49,24,37,75,44,62,72,60,33,71,45,46,65,60,33,52,51,50,39,33,71,73,63,63,102

Radius of gyration: 35.12 Å; Cα contacts (8 Å, |Δi|>4): 2099; chains: 2; bounding box: 87×99×82 Å

Sequence (996 aa):
MLLTLTLILVTVRPMEVLYGSLPACMNGGDAHRSQGDRPRLKVIPEWQEPAVTADREAEKLHDARYGTARRFVPMGTATFLFVHISSYRLGPSSFGVVGLGATDVFRYSNPAFFCSWHPHVATLAAPVVHCNGTAIQPDPRHVSFGRQYTGTVVSCDFASPVGVDGAGGHLVVTATHGSDDLSALDDVMFVAKTESPGQYNASLFRAPYEFDHVYCGNGMYGDWVNPRRVREWLAYHVRYFGPRSHFFLYDAGALDDDVRKVLQPWVDLGRVTITNVRQESRFSTHIHSQFAILSDCLLRSRTLSTWTWFFDLDEYIVNPPGFDLQQTLEQVQKDFWGSNLKRVSLKQIPMDFKHCQRTADPTKQESEWAIEKLVYRRTEAIELEGHMDRKSFVRSDSALAMGPHEPPEGGMILAEGEDVGSVTIWTDKFSYYHYHGTTTRKDLELCQELVDPGVNVTTFSDIEHQFETFQNVSHQLDLSMKAFAEEVKEFETSMIGSMLLTLTLILVTVRPMEVLYGSLPACMNGGDAHRSQGDRPRLKVIPEWQEPAVTADREAEKLHDARYGTARRFVPMGTATFLFVHISSYRLGPSSFGVVGLGATDVFRYSNPAFFCSWHPHVATLAAPVVHCNGTAIQPDPRHVSFGRQYTGTVVSCDFASPVGVDGAGGHLVVTATHGSDDLSALDDVMFVAKTESPGQYNASLFRAPYEFDHVYCGNGMYGDWVNPRRVREWLAYHVRYFGPRSHFFLYDAGALDDDVRKVLQPWVDLGRVTITNVRQESRFSTHIHSQFAILSDCLLRSRTLSTWTWFFDLDEYIVNPPGFDLQQTLEQVQKDFWGSNLKRVSLKQIPMDFKHCQRTADPTKQESEWAIEKLVYRRTEAIELEGHMDRKSFVRSDSALAMGPHEPPEGGMILAEGEDVGSVTIWTDKFSYYHYHGTTTRKDLELCQELVDPGVNVTTFSDIEHQFETFQNVSHQLDLSMKAFAEEVKEFETSMIGS

Foldseek 3Di:
DPPPPPPPPPCPDDPPPPPPDPPDPDDDPPPPPDPPDDPPPPPPPDQDWPDFDDDDPVQCCVPCVVPHHDDDTDGGDDADQKAWDAKFDLAQFKIKTKTKGFLVLVVFAPKWKKKWKFFDVVVPDDDIFIDTWDKFFFDNVDPQCKDRITIIMTMGGGPDGDCQVQQWTFMKMWIDSHPRDDPNDDIDIDTRDTTHRNRDDRPLQDDDAQAAEEEAEFADDDQQFALLLLLLLVLQVCVQRDDRYAYEYEHLHHDDPSNCVSCVLCVVVVRYDYHYPVVLVVDGTDPSSRFSRRLVRLSVCSSHHFKYWFDYSQKAKDAPPPDGPVRLVCVCLVVALNPLAFKEKAAEWEFDQAEFECDPDNVCRQVDGCLQTRFWTFDDDPCPVPDPQITMMGGSSFFNTADNHGGHVVGGHDDVPDDPVRRYDYDHRMHMYGNPPQRRHHPDDRHNHYDYPPDKDWDQDPVVVVVPDRDTTTIDGHCPSSVCRVVSVVSVCVSRVD/DPPPPPPPPPCPDDPPPPPPDPPDPDDDPPPPPPPPDDPPPPPPPDDDWPPFDDDDPVQCCVPCVVPHHDDDGDTDDDADQKAWDAKFDLAQFKIKTKIKGFLVLVVFAPKWKKKWKFFDVVVPDDDIFIDTWDKFFFDNVDPQCKDRITIIMTMGGGPDGDCQVQQWTFMKMWIDSHPRDDPPDDTDIDTRDTTHRNRDDRPLQDDDAQAAEEEAEFADDDQQFALLLLLLLCLQVCVQRDDRYAYEYEHLHHDDPSNCVSCVLCVVVVRYDYHYPVVLVVDGTDPSSRFSRRLVRLSVCSSHHFKYWFDYSQKAKDAPPPDGPVRLVCVCLVVALNPLAFKEKAAEWEFDQAEFECDPDNVCRQVAGCLQTRFWTFDDDPCPVPDDQITMMGGSSFFNTADNHGGHVVGGHDDVPDDPVRRYDYDHRMHMYGNPPQRRHHPDDRHNHYDYPPDKDWDQDPVCVVVPDRDTTTIHGHCPSSVCRVVSVVSVCVSRVD

InterPro domains:
  IPR008166 Glycosyltransferase family 92 [PF01697] (212-409)

pLDDT: mean 83.09, std 23.22, range [18.84, 98.75]

Secondary structure (DSSP, 8-state):
---------------------------------------------S------PPPPGGG-TT-GGG-EE---EEES-SB-SEEEEEEEE-SSSEEEEEEEEEHHHHHHT---EEEEEEE-TTS-SPPPEEEEEEEE-S-TTSGGG-SSEEEEEEEEE-SS--STTSS-EEEEEEE---TT--S-PPPEEEEEEEE-TT---GGGGSSSPSEEEEEEEEEE-SS---HHHHHHHHHHHHHHH-SSEEEEEEESS---HHHHHHHHHHHHTTSEEEEE-GGGGGS--STTTHHHHHHHHHHHHTTTEEEEEE--TTEEEEPPTT--HHHHHHHHHHHTTGGG--EEEEEEEEB-SSEEEPPSSGGGTTTS-HHHH--EEE-S----TT----EEEEETTSBS---SSS--TT-B---TT--GGGTEEEEEEEEEEE-TTSTT-TTS-S-SEEE-TT--EEEE-S-TTSS----EEEEEE--TTGGGHHHHHHHHHHHH--/---------------------------------------------S------PPPPGGG-TT-GGG-EE---EEES-SB-SEEEEEEEE-SSSEEEEEEEEEHHHHHHT---EEEEEEE-TTSTTPPPEEEEEEEE-S-TTSGGG-SSEEEEEEEEE-SS--STTSS-EEEEEEE---TT--S-PPPEEEEEEEE-TT---GGGGSSSPSEEEEEEEEEE-SS---HHHHHHHHHHHHHHH-SSEEEEEEESS---HHHHHHHHHHHHTTSEEEEE-GGGGGS--STTTHHHHHHHHHHHHTTTEEEEEE--TTEEEEPPTT--HHHHHHHHHHHTTGGG--EEEEEEEEB-SSEEEPPSSGGGTTTS-HHHH--EEE-S----TT----EEEEETTSBS---SSS--TT-B---TT--GGGTEEEEEEEEEEE-TTSTT-SSS-S-SEEE-TT--EEEE-S-TTSS----EEEEEE--TTGGGHHHHHHHHHHHH--